Protein AF-A0A938U7L9-F1 (afdb_monomer)

Solvent-accessible surface area (backbone atoms only — not comparable to full-atom values): 47394 Å² total; per-residue (Å²): 104,71,66,59,47,51,60,48,34,69,64,63,63,71,28,58,38,45,21,48,34,42,29,37,45,27,45,22,52,42,65,65,42,44,62,58,65,73,43,92,69,79,81,53,58,83,56,20,64,63,33,43,73,78,43,35,72,60,33,66,59,50,72,72,55,57,68,70,58,55,52,52,51,40,52,52,32,54,50,21,28,50,28,28,36,48,16,39,63,38,39,58,16,25,52,47,32,48,54,43,51,52,53,49,44,44,65,58,25,53,51,80,86,39,66,63,59,59,49,47,57,63,48,33,58,54,50,37,72,43,61,13,43,30,48,31,86,18,51,48,29,54,54,29,55,76,68,74,44,83,64,56,68,39,63,62,52,75,37,52,48,44,54,70,60,41,50,59,42,31,50,49,22,50,46,38,64,73,71,38,39,76,81,68,43,50,51,49,55,65,66,63,60,85,88,90,52,80,61,46,62,56,49,68,78,47,80,61,77,39,69,67,50,20,50,51,52,40,53,50,50,41,49,41,29,54,44,23,54,58,27,50,72,36,83,94,37,26,70,58,16,49,51,47,46,51,53,50,43,59,50,42,40,51,68,69,71,48,54,69,34,53,52,40,44,53,59,34,48,50,47,60,74,48,53,72,67,55,52,46,56,63,63,60,74,76,71,92,74,81,84,88,86,85,86,87,87,88,83,87,87,90,90,85,91,81,86,82,82,83,88,90,88,83,90,82,92,84,87,82,84,89,80,93,71,81,82,78,77,70,84,73,75,82,65,86,63,58,76,58,36,32,57,64,47,61,38,48,34,40,37,43,52,50,70,71,53,48,55,54,41,34,69,52,68,82,56,67,53,30,39,53,24,8,56,62,67,65,36,67,58,70,89,66,63,59,79,39,68,22,33,32,32,50,75,86,45,76,38,76,70,21,31,38,24,48,44,71,53,82,87,46,62,35,65,92,55,48,12,36,35,42,37,35,59,57,94,92,54,91,63,68,52,58,49,32,35,37,52,46,77,73,23,69,47,66,47,41,35,43,54,41,38,52,42,30,45,54,49,70,32,61,54,56,54,40,16,25,24,37,37,27,49,69,87,42,79,71,50,75,24,38,28,38,53,50,94,43,56,73,48,34,33,71,62,70,73,47,58,63,61,42,40,32,38,28,57,67,21,50,63,44,93,90,28,45,53,33,35,43,39,78,75,75,43,59,49,87,75,36,66,41,62,54,40,43,22,51,24,72,69,51,55,76,95,51,25,64,73,40,33,60,61,22,28,43,51,73,57,40,34,36,44,51,29,35,38,33,75,36,33,29,34,52,22,38,36,46,53,18,14,35,31,29,37,39,28,37,65,89,74,49,27,35,38,71,30,75,37,78,43,36,50,33,50,49,101,56,28,34,98,92,41,61,78,53,88,55,60,79,64,40,51,44,19,57,66,45,28,54,31,54,72,34,71,66,42,29,52,54,38,54,49,35,33,53,47,34,54,68,78,30,56,48,57,71,63,54,51,50,53,49,50,42,36,49,55,42,50,52,79,76,41,59,74,68,61,32,55,53,28,51,56,34,42,51,47,41,50,52,38,57,72,46,45,62,61,54,44,48,56,56,62,62,68,98,50,79,79,87,76,77,74,78,68,75,68,59,54,42,82,74,45,80,45,59,39,39,34,39,26,30,56,78,26,62,88,50,60,31,72,76,49,13,44,41,53,43,96,85,60,94,47,55,35,13,14,20,17,30,64,52,97,87,58,31,32,35,40,39,39,37,39,44,78,84,60,80,46,38,38,32,40,41,34,39,33,48,44,93,66,69,46,72,60,29,74,34,45,35,36,29,52,89,86,28,18,30,34,35,35,28,42,27,35,71,88,81,64,52,73,42,48,38,26,27,38,27,85,33,29,45,37,31,44,80,61,94,49,92,52,49,42,39,37,34,42,37,22,34,36,24,26,26,53,86,52,70,30,75,81,59,95,70,90,69,90,74,86,69,80,82,85,76,133

Radius of gyration: 38.29 Å; Cα contacts (8 Å, |Δi|>4): 1493; chains: 1; bounding box: 68×116×85 Å

Nearest PDB structures (foldseek):
  5jd9-assembly1_A  TM=7.696E-01  e=7.205E-14  Bacillus cereus ATCC 10987
  7sfp-assembly1_A  TM=1.553E-01  e=7.555E+00  Streptomyces ossamyceticus

Mean predicted aligned error: 18.75 Å

Sequence (875 aa):
MIASLFAWLERERDPRPIALLRITLFLGVLVHFLPSLLAHDVEYAVTAARARLHNGWLYDHLAQTPRVVVGALAVALVLALVLGVVGFATRAASAVTMALTWVFASWNALPVQTIALLCAWSLLPVLAVLPGASSTWSVEAWLARRQGRRLPPPALVANLSLFLVVWPVFFAGVEKLVAGWLANHEMAMLFRTPPGYILRDVAALLPLRSEWFAAAIGWFTVFVELTAPVLLAFRRTRAVGLALWLALFSGIVALIEVPPLFGAVFVFGVFLCLDADEIDRLLRRRTASSAPSAAPSSTSPSTSSSTPSAAALVVGVLVGVGGGCAPSLAPSPPDPTADWFRRDAALPVEVAVGEQAWETLRHQHHDVAAVATSLCSGEPPADVYDWQHAHARVDGVVHAAAAVRKKGFFGSDDTARPSLKLKWRDAGDVASTTLTLNNAVADPSLLRQCLAALVFERVGVPTPRCGFARVVVDGVDRGVFVHVESLKPPFLLRAWGEDDGALYEGRLADFRDGMDVLFEGKDGADPARDASLAAVTAALTGTDDTLLPALERALDLPGFLRFWAAEVLVAHVDGYANNRNNFALWRSARDGRLRFIPWGLDETFEDRGTLQAPSSPFVSVMARGRLARRLFLHPEGRARFTAALRTALHDAWDEPVLLDAIDDMAAMLAEHHAGDQWRELDRAIARTRAFVEGRRAQLLAELEGDGVVWTEPELPAVCRPQGAVDVAVATRLGTLHADPFVAGRGDSALSSASIGARAGRDREGRFVLEVALDDGNAALRVLRVVAPWDRVRPGAVLPFGGTGDDATALVLDVVATDGATTPRGVLVDGGLVLGTAADPDAVVARVHGTATCVALLGGRCDGDGDATGRRLKGD

Foldseek 3Di:
DVVLLLVVLQPAQDLVLLLLLQLLLLVLCCVQCVVVLVDVDPPLPPLLVQLCVPPVVLQVVLLPDDPVVSNVLSVQLNVLSVCSNQVHLVLVSLVSNLVSLVSSCSPNSPHPPPPSNVLSNVCSVLSNPWQSNACPNHPVVVVCVVVVHHGDTTGSCLSVLLVSQQVVLQVVLVCCVVVVVLVVLVLLVLLPDDDDDDLQVVVVVDPCNDSVNSSVLSVLSSVLSNVLSVLLSDPVRNVVSLVSVLVNCVVCCSHRVNRVSSSRSSNSSSVSSDHPVRVCVVVVPPDPDDDDDDDDDDDDDDDDDDDDDDDDDDDDDDDDDDDDDDDDDDPDDPDPCPVCQDLLAAKEKEKEQDDVRLQVQLPFAADPLLCQQCLQQLHAFDDRKDWGFIWMATNNDTANGKIKIFDDHDVQRGSLQTWMKIWGDDPPDPDIAIKTWGPLPVFLQQCQLQLLQLLLVQLVALAWRWHWHFYHYNNRTNFITIITHDPAQVSVCVNPVDRDFWKWFAALAALEVSRQSRIDTPPPDDSVPQVLSPQLSVLLVDDLVSNPVSLVLSAPLLQVLSVQLSCLLFVQQQDCLARNHQWMWTQGPVRRHIHIYGGPRSRTLDPAHHPVCRPDLCSLQSRQGSSSVSLCVRPVSVVSSLVSNVCSLVRRLDLVVSVVSLVSNLNNSPVGDDDVSNVSNVVSSVSSNVSSVCRSVSNVVQCPDPHDDDPDDHDDDQKAWDFKDKKKKKFFEPCPVPDQLVRIFIDDPPDPWGWGWDWYADPVRWIWIWIWTHRPDQWIKIKIKTAHPVQDDAFGWFADHSDNHHIWIWIWTARPPPRDTQTFWTFHAWTKTFHDDPDPGMTTIMTIGTTMGGVVRVDDPDPPPDPPDDDDDDD

Secondary structure (DSSP, 8-state):
-HHHHHHHHTT---SHHHHHHHHHHHHHHHHHHHHHHH---GGGGTTHHHHHHHHHHHHHHHTTS-HHHHHHHHHHHHHHHHHHHHTSSHHHHHHHHHHHHHHHHHHTT--S--HHHHHHHHHHHHHHH-GGGGSSSSHHHHHHHHTTPPPPPPPTHHHHHHHHHHHHHHHHHHHHHHTTTTTTTHHHHHTTSPP-SHHHHHHTTSSTTSHHHHHHHHHHHHHHHHHHHHHHHSGGGHHHHHHHHHHHHHHHHHHS---HHHHHHHHHHHGGGS-HHHHHHHHTTS------------------------------------------PPPPPP-TTGGGG-SSSEEEEEEE--HHHHHHHHH----HHHHHHHHHHT-PPP---PPEEEEEEETTEEEEEEEEEEE--GGG--SSS-EEEEEE--TT-SSPEEEEEE--TT-TTS-HHHHHHHHHHHHT-----EEEEEEEETTEEEEEEEEEE-SSHHHHHHHHS---EEEEEESS--SSTT-GGGEEETTS--GGG-HHHHHHHHHHHS-HHHHHHHHHHHB-HHHHHHHHHHHHHTT-TTSHHHHS-SEEEEEETTT--EEEEE--TTS-SS----SS-TT---TTT---SHHHHHHHHSHHHHHHHHHHHHHHHHHT--HHHHHHHHHHHHHHHHTT--HHHHHHHHHHHHHHHHHHHHHHHHHHHHHSSS-----PPPPPPSEEEEEEEEEEEEEETT-TTS-HHHH-EEE-TT--SEEEEEEEE-TTS-EEEEEEEE-SSSEEEEEEEEE-GGG--TT-EEEB-SSTTSBEEEEEEEETTT--EEEEEEEEEEEEEEPP-SSTTEEEEEEEEEEEEEGGGT--SS--------PPP--

Structure (mmCIF, N/CA/C/O backbone):
data_AF-A0A938U7L9-F1
#
_entry.id   AF-A0A938U7L9-F1
#
loop_
_atom_site.group_PDB
_atom_site.id
_atom_site.type_symbol
_atom_site.label_atom_id
_atom_site.label_alt_id
_atom_site.label_comp_id
_atom_site.label_asym_id
_atom_site.label_entity_id
_atom_site.label_seq_id
_atom_site.pdbx_PDB_ins_code
_atom_site.Cartn_x
_atom_site.Cartn_y
_atom_site.Cartn_z
_atom_site.occupancy
_atom_site.B_iso_or_equiv
_atom_site.auth_seq_id
_atom_site.auth_comp_id
_atom_site.auth_asym_id
_atom_site.auth_atom_id
_atom_site.pdbx_PDB_model_num
ATOM 1 N N . MET A 1 1 ? 3.728 -13.124 -25.313 1.00 41.00 1 MET A N 1
ATOM 2 C CA . MET A 1 1 ? 3.671 -14.593 -25.502 1.00 41.00 1 MET A CA 1
ATOM 3 C C . MET A 1 1 ? 4.361 -15.331 -24.363 1.00 41.00 1 MET A C 1
ATOM 5 O O . MET A 1 1 ? 3.648 -15.919 -23.572 1.00 41.00 1 MET A O 1
ATOM 9 N N . ILE A 1 2 ? 5.690 -15.249 -24.210 1.00 37.81 2 ILE A N 1
ATOM 10 C CA . ILE A 1 2 ? 6.414 -15.895 -23.095 1.00 37.81 2 ILE A CA 1
ATOM 11 C C . ILE A 1 2 ? 5.953 -15.351 -21.726 1.00 37.81 2 ILE A C 1
ATOM 13 O O . ILE A 1 2 ? 5.635 -16.136 -20.848 1.00 37.81 2 ILE A O 1
ATOM 17 N N . ALA A 1 3 ? 5.779 -14.034 -21.563 1.00 38.41 3 ALA A N 1
ATOM 18 C CA . ALA A 1 3 ? 5.237 -13.449 -20.325 1.00 38.41 3 ALA A CA 1
ATOM 19 C C . ALA A 1 3 ? 3.772 -13.847 -20.038 1.00 38.41 3 ALA A C 1
ATOM 21 O O . ALA A 1 3 ? 3.414 -14.119 -18.904 1.00 38.41 3 ALA A O 1
ATOM 22 N N . SER A 1 4 ? 2.928 -13.947 -21.070 1.00 41.97 4 SER A N 1
ATOM 23 C CA . SER A 1 4 ? 1.530 -14.405 -20.959 1.00 41.97 4 SER A CA 1
ATOM 24 C C . SER A 1 4 ? 1.440 -15.898 -20.630 1.00 41.97 4 SER A C 1
ATOM 26 O O . SER A 1 4 ? 0.524 -16.325 -19.931 1.00 41.97 4 SER A O 1
ATOM 28 N N . LEU A 1 5 ? 2.410 -16.670 -21.131 1.00 43.53 5 LEU A N 1
ATOM 29 C CA . LEU A 1 5 ? 2.640 -18.054 -20.760 1.00 43.53 5 LEU A CA 1
ATOM 30 C C . LEU A 1 5 ? 3.017 -18.100 -19.278 1.00 43.53 5 LEU A C 1
ATOM 32 O O . LEU A 1 5 ? 2.258 -18.699 -18.536 1.00 43.53 5 LEU A O 1
ATOM 36 N N . PHE A 1 6 ? 4.062 -17.388 -18.827 1.00 44.72 6 PHE A N 1
ATOM 37 C CA . PHE A 1 6 ? 4.496 -17.302 -17.417 1.00 44.72 6 PHE A CA 1
ATOM 38 C C . PHE A 1 6 ? 3.396 -16.822 -16.451 1.00 44.72 6 PHE A C 1
ATOM 40 O O . PHE A 1 6 ? 3.171 -17.453 -15.425 1.00 44.72 6 PHE A O 1
ATOM 47 N N . ALA A 1 7 ? 2.619 -15.803 -16.813 1.00 45.56 7 ALA A N 1
ATOM 48 C CA . ALA A 1 7 ? 1.480 -15.342 -16.019 1.00 45.56 7 ALA A CA 1
ATOM 49 C C . ALA A 1 7 ? 0.335 -16.373 -15.967 1.00 45.56 7 ALA A C 1
ATOM 51 O O . ALA A 1 7 ? -0.457 -16.393 -15.030 1.00 45.56 7 ALA A O 1
ATOM 52 N N . TRP A 1 8 ? 0.182 -17.230 -16.982 1.00 49.66 8 TRP A N 1
ATOM 53 C CA . TRP A 1 8 ? -0.692 -18.410 -16.903 1.00 49.66 8 TRP A CA 1
ATOM 54 C C . TRP A 1 8 ? -0.034 -19.532 -16.078 1.00 49.66 8 TRP A C 1
ATOM 56 O O . TRP A 1 8 ? -0.729 -20.189 -15.305 1.00 49.66 8 TRP A O 1
ATOM 66 N N . LEU A 1 9 ? 1.299 -19.675 -16.154 1.00 49.44 9 LEU A N 1
ATOM 67 C CA . LEU A 1 9 ? 2.081 -20.661 -15.407 1.00 49.44 9 LEU A CA 1
ATOM 68 C C . LEU A 1 9 ? 1.939 -20.500 -13.878 1.00 49.44 9 LEU A C 1
ATOM 70 O O . LEU A 1 9 ? 2.008 -21.483 -13.140 1.00 49.44 9 LEU A O 1
ATOM 74 N N . GLU A 1 10 ? 1.720 -19.267 -13.425 1.00 48.59 10 GLU A N 1
ATOM 75 C CA . GLU A 1 10 ? 1.548 -18.875 -12.021 1.00 48.59 10 GLU A CA 1
ATOM 76 C C . GLU A 1 10 ? 0.106 -18.989 -11.501 1.00 48.59 10 GLU A C 1
ATOM 78 O O . GLU A 1 10 ? -0.112 -19.050 -10.289 1.00 48.59 10 GLU A O 1
ATOM 83 N N . ARG A 1 11 ? -0.889 -19.037 -12.400 1.00 51.41 11 ARG A N 1
ATOM 84 C CA . ARG A 1 11 ? -2.318 -19.018 -12.041 1.00 51.41 11 ARG A CA 1
ATOM 85 C C . ARG A 1 11 ? -2.928 -20.405 -11.822 1.00 51.41 11 ARG A C 1
ATOM 87 O O . ARG A 1 11 ? -3.924 -20.507 -11.109 1.00 51.41 11 ARG A O 1
ATOM 94 N N . GLU A 1 12 ? -2.347 -21.464 -12.386 1.00 54.22 12 GLU A N 1
ATOM 95 C CA . GLU A 1 12 ? -2.895 -22.823 -12.280 1.00 54.22 12 GLU A CA 1
ATOM 96 C C . GLU A 1 12 ? -2.552 -23.466 -10.923 1.00 54.22 12 GLU A C 1
ATOM 98 O O . GLU A 1 12 ? -1.413 -23.863 -10.671 1.00 54.22 12 GLU A O 1
ATOM 103 N N . ARG A 1 13 ? -3.544 -23.553 -10.025 1.00 58.66 13 ARG A N 1
ATOM 104 C CA . ARG A 1 13 ? -3.400 -24.134 -8.675 1.00 58.66 13 ARG A CA 1
ATOM 105 C C . ARG A 1 13 ? -3.963 -25.556 -8.552 1.00 58.66 13 ARG A C 1
ATOM 107 O O . ARG A 1 13 ? -3.869 -26.128 -7.464 1.00 58.66 13 ARG A O 1
ATOM 114 N N . ASP A 1 14 ? -4.534 -26.135 -9.616 1.00 65.38 14 ASP A N 1
ATOM 115 C CA . ASP A 1 14 ? -5.053 -27.509 -9.582 1.00 65.38 14 ASP A CA 1
ATOM 116 C C . ASP A 1 14 ? -3.896 -28.534 -9.561 1.00 65.38 14 ASP A C 1
ATOM 118 O O . ASP A 1 14 ? -3.066 -28.574 -10.471 1.00 65.38 14 ASP A O 1
ATOM 122 N N . PRO A 1 15 ? -3.799 -29.394 -8.533 1.00 69.00 15 PRO A N 1
ATOM 123 C CA . PRO A 1 15 ? -2.775 -30.436 -8.463 1.00 69.00 15 PRO A CA 1
ATOM 124 C C . PRO A 1 15 ? -3.027 -31.674 -9.341 1.00 69.00 15 PRO A C 1
ATOM 126 O O . PRO A 1 15 ? -2.122 -32.498 -9.506 1.00 69.00 15 PRO A O 1
ATOM 129 N N . ARG A 1 16 ? -4.236 -31.866 -9.881 1.00 71.50 16 ARG A N 1
ATOM 130 C CA . ARG A 1 16 ? -4.621 -33.079 -10.630 1.00 71.50 16 ARG A CA 1
ATOM 131 C C . ARG A 1 16 ? -3.827 -33.299 -11.926 1.00 71.50 16 ARG A C 1
ATOM 133 O O . ARG A 1 16 ? -3.384 -34.432 -12.134 1.00 71.50 16 ARG A O 1
ATOM 140 N N . PRO A 1 17 ? -3.571 -32.281 -12.770 1.00 67.25 17 PRO A N 1
ATOM 141 C CA . PRO A 1 17 ? -2.745 -32.446 -13.969 1.00 67.25 17 PRO A CA 1
ATOM 142 C C . PRO A 1 17 ? -1.331 -32.949 -13.662 1.00 67.25 17 PRO A C 1
ATOM 144 O O . PRO A 1 17 ? -0.800 -33.823 -14.343 1.00 67.25 17 PRO A O 1
ATOM 147 N N . ILE A 1 18 ? -0.729 -32.436 -12.587 1.00 70.06 18 ILE A N 1
ATOM 148 C CA . ILE A 1 18 ? 0.633 -32.784 -12.164 1.00 70.06 18 ILE A CA 1
ATOM 149 C C . ILE A 1 18 ? 0.664 -34.215 -11.622 1.00 70.06 18 ILE A C 1
ATOM 151 O O . ILE A 1 18 ? 1.594 -34.971 -11.906 1.00 70.06 18 ILE A O 1
ATOM 155 N N . ALA A 1 19 ? -0.373 -34.616 -10.883 1.00 73.69 19 ALA A N 1
ATOM 156 C CA . ALA A 1 19 ? -0.533 -35.992 -10.431 1.00 73.69 19 ALA A CA 1
ATOM 157 C C . ALA A 1 19 ? -0.697 -36.971 -11.611 1.00 73.69 19 ALA A C 1
ATOM 159 O O . ALA A 1 19 ? -0.097 -38.045 -11.592 1.00 73.69 19 ALA A O 1
ATOM 160 N N . LEU A 1 20 ? -1.440 -36.594 -12.660 1.00 71.56 20 LEU A N 1
ATOM 161 C CA . LEU A 1 20 ? -1.553 -37.384 -13.894 1.00 71.56 20 LEU A CA 1
ATOM 162 C C . LEU A 1 20 ? -0.224 -37.486 -14.633 1.00 71.56 20 LEU A C 1
ATOM 164 O O . LEU A 1 20 ? 0.155 -38.591 -15.017 1.00 71.56 20 LEU A O 1
ATOM 168 N N . LEU A 1 21 ? 0.504 -36.378 -14.790 1.00 72.50 21 LEU A N 1
ATOM 169 C CA . LEU A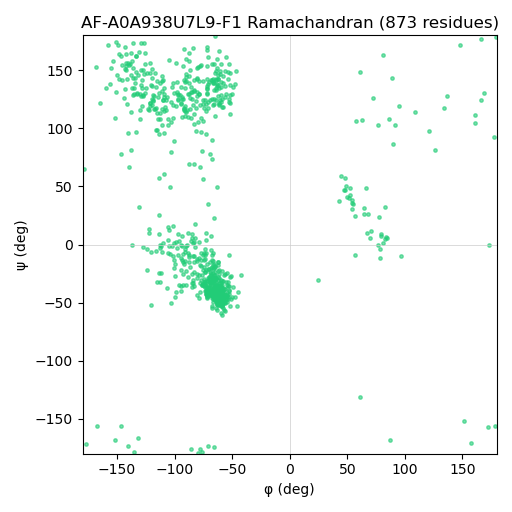 1 21 ? 1.828 -36.386 -15.412 1.00 72.50 21 LEU A CA 1
ATOM 170 C C . LEU A 1 21 ? 2.785 -37.317 -14.653 1.00 72.50 21 LEU A C 1
ATOM 172 O O . LEU A 1 21 ? 3.455 -38.138 -15.276 1.00 72.50 21 LEU A O 1
ATOM 176 N N . ARG A 1 22 ? 2.801 -37.250 -13.314 1.00 80.81 22 ARG A N 1
ATOM 177 C CA . ARG A 1 22 ? 3.584 -38.151 -12.453 1.00 80.81 22 ARG A CA 1
ATOM 178 C C . ARG A 1 22 ? 3.231 -39.617 -12.714 1.00 80.81 22 ARG A C 1
ATOM 180 O O . ARG A 1 22 ? 4.116 -40.398 -13.055 1.00 80.81 22 ARG A O 1
ATOM 187 N N . ILE A 1 23 ? 1.954 -39.986 -12.562 1.00 77.44 23 ILE A N 1
ATOM 188 C CA . ILE A 1 23 ? 1.467 -41.366 -12.754 1.00 77.44 23 ILE A CA 1
ATOM 189 C C . ILE A 1 23 ? 1.884 -41.882 -14.128 1.00 77.44 23 ILE A C 1
ATOM 191 O O . ILE A 1 23 ? 2.426 -42.976 -14.246 1.00 77.44 23 ILE A O 1
ATOM 195 N N . THR A 1 24 ? 1.678 -41.060 -15.149 1.00 72.75 24 THR A N 1
ATOM 196 C CA . THR A 1 24 ? 1.957 -41.388 -16.541 1.00 72.75 24 THR A CA 1
ATOM 197 C C . THR A 1 24 ? 3.446 -41.582 -16.806 1.00 72.75 24 THR A C 1
ATOM 199 O O . THR A 1 24 ? 3.821 -42.547 -17.466 1.00 72.75 24 THR A O 1
ATOM 202 N N . LEU A 1 25 ? 4.301 -40.696 -16.287 1.00 75.06 25 LEU A N 1
ATOM 203 C CA . LEU A 1 25 ? 5.749 -40.780 -16.470 1.00 75.06 25 LEU A CA 1
ATOM 204 C C . LEU A 1 25 ? 6.293 -42.073 -15.851 1.00 75.06 25 LEU A C 1
ATOM 206 O O . LEU A 1 25 ? 6.949 -42.855 -16.534 1.00 75.06 25 LEU A O 1
ATOM 210 N N . PHE A 1 26 ? 5.973 -42.339 -14.582 1.00 79.38 26 PHE A N 1
ATOM 211 C CA . PHE A 1 26 ? 6.441 -43.547 -13.900 1.00 79.38 26 PHE A CA 1
ATOM 212 C C . PHE A 1 26 ? 5.851 -44.828 -14.505 1.00 79.38 26 PHE A C 1
ATOM 214 O O . PHE A 1 26 ? 6.577 -45.805 -14.682 1.00 79.38 26 PHE A O 1
ATOM 221 N N . LEU A 1 27 ? 4.566 -44.825 -14.879 1.00 78.38 27 LEU A N 1
ATOM 222 C CA . LEU A 1 27 ? 3.920 -45.973 -15.518 1.00 78.38 27 LEU A CA 1
ATOM 223 C C . LEU A 1 27 ? 4.471 -46.227 -16.922 1.00 78.38 27 LEU A C 1
ATOM 225 O O . LEU A 1 27 ? 4.657 -47.377 -17.298 1.00 78.38 27 LEU A O 1
ATOM 229 N N . GLY A 1 28 ? 4.757 -45.181 -17.694 1.00 73.25 28 GLY A N 1
ATOM 230 C CA . GLY A 1 28 ? 5.332 -45.318 -19.025 1.00 73.25 28 GLY A CA 1
ATOM 231 C C . GLY A 1 28 ? 6.767 -45.843 -18.980 1.00 73.25 28 GLY A C 1
ATOM 232 O O . GLY A 1 28 ? 7.104 -46.709 -19.783 1.00 73.25 28 GLY A O 1
ATOM 233 N N . VAL A 1 29 ? 7.592 -45.384 -18.024 1.00 73.12 29 VAL A N 1
ATOM 234 C CA . VAL A 1 29 ? 8.947 -45.925 -17.808 1.00 73.12 29 VAL A CA 1
ATOM 235 C C . VAL A 1 29 ? 8.840 -47.387 -17.385 1.00 73.12 29 VAL A C 1
ATOM 237 O O . VAL A 1 29 ? 9.535 -48.232 -17.939 1.00 73.12 29 VAL A O 1
ATOM 240 N N . LEU A 1 30 ? 7.914 -47.706 -16.477 1.00 75.44 30 LEU A N 1
ATOM 241 C CA . LEU A 1 30 ? 7.653 -49.081 -16.078 1.00 75.44 30 LEU A CA 1
ATOM 242 C C . LEU A 1 30 ? 7.246 -49.936 -17.279 1.00 75.44 30 LEU A C 1
ATOM 244 O O . LEU A 1 30 ? 7.971 -50.850 -17.617 1.00 75.44 30 LEU A O 1
ATOM 248 N N . VAL A 1 31 ? 6.156 -49.633 -17.980 1.00 70.44 31 VAL A N 1
ATOM 249 C CA . VAL A 1 31 ? 5.647 -50.471 -19.081 1.00 70.44 31 VAL A CA 1
ATOM 250 C C . VAL A 1 31 ? 6.646 -50.599 -20.231 1.00 70.44 31 VAL A C 1
ATOM 252 O O . VAL A 1 31 ? 6.793 -51.687 -20.781 1.00 70.44 31 VAL A O 1
ATOM 255 N N . HIS A 1 32 ? 7.331 -49.514 -20.601 1.00 69.00 32 HIS A N 1
ATOM 256 C CA . HIS A 1 32 ? 8.246 -49.532 -21.739 1.00 69.00 32 HIS A CA 1
ATOM 257 C C . HIS A 1 32 ? 9.531 -50.305 -21.442 1.00 69.00 32 HIS A C 1
ATOM 259 O O . HIS A 1 32 ? 9.976 -51.081 -22.282 1.00 69.00 32 HIS A O 1
ATOM 265 N N . PHE A 1 33 ? 10.110 -50.125 -20.251 1.00 66.56 33 PHE A N 1
ATOM 266 C CA . PHE A 1 33 ? 11.368 -50.777 -19.900 1.00 66.56 33 PHE A CA 1
ATOM 267 C C . PHE A 1 33 ? 11.178 -52.103 -19.167 1.00 66.56 33 PHE A C 1
ATOM 269 O O . PHE A 1 33 ? 12.136 -52.856 -19.088 1.00 66.56 33 PHE A O 1
ATOM 276 N N . LEU A 1 34 ? 9.983 -52.444 -18.668 1.00 67.31 34 LEU A N 1
ATOM 277 C CA . LEU A 1 34 ? 9.729 -53.702 -17.953 1.00 67.31 34 LEU A CA 1
ATOM 278 C C . LEU A 1 34 ? 10.149 -54.945 -18.755 1.00 67.31 34 LEU A C 1
ATOM 280 O O . LEU A 1 34 ? 10.818 -55.789 -18.164 1.00 67.31 34 LEU A O 1
ATOM 284 N N . PRO A 1 35 ? 9.862 -55.072 -20.067 1.00 64.62 35 PRO A N 1
ATOM 285 C CA . PRO A 1 35 ? 10.363 -56.197 -20.852 1.00 64.62 35 PRO A CA 1
ATOM 286 C C . PRO A 1 35 ? 11.894 -56.279 -20.845 1.00 64.62 35 PRO A C 1
ATOM 288 O O . PRO A 1 35 ? 12.433 -57.346 -20.582 1.00 64.62 35 PRO A O 1
ATOM 291 N N . SER A 1 36 ? 12.598 -55.156 -21.031 1.00 62.25 36 SER A N 1
ATOM 292 C CA . SER A 1 36 ? 14.068 -55.098 -20.982 1.00 62.25 36 SER A CA 1
ATOM 293 C C . SER A 1 36 ? 14.625 -55.318 -19.570 1.00 62.25 36 SER A C 1
ATOM 295 O O . SER A 1 36 ? 15.662 -55.945 -19.407 1.00 62.25 36 SER A O 1
ATOM 297 N N . LEU A 1 37 ? 13.935 -54.844 -18.528 1.00 61.34 37 LEU A N 1
ATOM 298 C CA . LEU A 1 37 ? 14.291 -55.067 -17.121 1.00 61.34 37 LEU A CA 1
ATOM 299 C C . LEU A 1 37 ? 14.185 -56.546 -16.735 1.00 61.34 37 LEU A C 1
ATOM 301 O O . LEU A 1 37 ? 14.922 -57.001 -15.863 1.00 61.34 37 LEU A O 1
ATOM 305 N N . LEU A 1 38 ? 13.271 -57.281 -17.375 1.00 63.81 38 LEU A N 1
ATOM 306 C CA . LEU A 1 38 ? 13.034 -58.705 -17.143 1.00 63.81 38 LEU A CA 1
ATOM 307 C C . LEU A 1 38 ? 13.832 -59.615 -18.093 1.00 63.81 38 LEU A C 1
ATOM 309 O O . LEU A 1 38 ? 14.118 -60.754 -17.726 1.00 63.81 38 LEU A O 1
ATOM 313 N N . ALA A 1 39 ? 14.215 -59.131 -19.279 1.00 57.47 39 ALA A N 1
ATOM 314 C CA . ALA A 1 39 ? 14.982 -59.865 -20.281 1.00 57.47 39 ALA A CA 1
ATOM 315 C C . ALA A 1 39 ? 16.389 -59.262 -20.456 1.00 57.47 39 ALA A C 1
ATOM 317 O O . ALA A 1 39 ? 16.561 -58.194 -21.037 1.00 57.47 39 ALA A O 1
ATOM 318 N N . HIS A 1 40 ? 17.421 -59.960 -19.972 1.00 54.56 40 HIS A N 1
ATOM 319 C CA . HIS A 1 40 ? 18.820 -59.642 -20.287 1.00 54.56 40 HIS A CA 1
ATOM 320 C C . HIS A 1 40 ? 19.160 -60.115 -21.699 1.00 54.56 40 HIS A C 1
ATOM 322 O O . HIS A 1 40 ? 19.733 -61.194 -21.860 1.00 54.56 40 HIS A O 1
ATOM 328 N N . ASP A 1 41 ? 18.783 -59.341 -22.714 1.00 48.44 41 ASP A N 1
ATOM 329 C CA . ASP A 1 41 ? 19.039 -59.737 -24.096 1.00 48.44 41 ASP A CA 1
ATOM 330 C C . ASP A 1 41 ? 20.412 -59.276 -24.600 1.00 48.44 41 ASP A C 1
ATOM 332 O O . ASP A 1 41 ? 20.797 -58.113 -24.480 1.00 48.44 41 ASP A O 1
ATOM 336 N N . VAL A 1 42 ? 21.162 -60.219 -25.174 1.00 46.75 42 VAL A N 1
ATOM 337 C CA . VAL A 1 42 ? 22.539 -60.029 -25.673 1.00 46.75 42 VAL A CA 1
ATOM 338 C C . VAL A 1 42 ? 22.542 -59.436 -27.097 1.00 46.75 42 VAL A C 1
ATOM 340 O O . VAL A 1 42 ? 23.580 -58.996 -27.591 1.00 46.75 42 VAL A O 1
ATOM 343 N N . GLU A 1 43 ? 21.384 -59.361 -27.762 1.00 44.44 43 GLU A N 1
ATOM 344 C CA . GLU A 1 43 ? 21.263 -58.977 -29.178 1.00 44.44 43 GLU A CA 1
ATOM 345 C C . GLU A 1 43 ? 21.400 -57.469 -29.479 1.00 44.44 43 GLU A C 1
ATOM 347 O O . GLU A 1 43 ? 21.554 -57.089 -30.639 1.00 44.44 43 GLU A O 1
ATOM 352 N N . TYR A 1 44 ? 21.474 -56.589 -28.474 1.00 46.56 44 TYR A N 1
ATOM 353 C CA . TYR A 1 44 ? 21.655 -55.131 -28.662 1.00 46.56 44 TYR A CA 1
ATOM 354 C C . TYR A 1 44 ? 23.076 -54.696 -29.108 1.00 46.56 44 TYR A C 1
ATOM 356 O O . TYR A 1 44 ? 23.416 -53.510 -29.126 1.00 46.56 44 TYR A O 1
ATOM 364 N N . ALA A 1 45 ? 23.945 -55.641 -29.475 1.00 42.47 45 ALA A N 1
ATOM 365 C CA . ALA A 1 45 ? 25.394 -55.441 -29.546 1.00 42.47 45 ALA A CA 1
ATOM 366 C C . ALA A 1 45 ? 25.909 -54.586 -30.726 1.00 42.47 45 ALA A C 1
ATOM 368 O O . ALA A 1 45 ? 26.997 -54.017 -30.631 1.00 42.47 45 ALA A O 1
ATOM 369 N N . VAL A 1 46 ? 25.177 -54.463 -31.840 1.00 40.91 46 VAL A N 1
ATOM 370 C CA . VAL A 1 46 ? 25.726 -53.823 -33.059 1.00 40.91 46 VAL A CA 1
ATOM 371 C C . VAL A 1 46 ? 25.737 -52.287 -32.965 1.00 40.91 46 VAL A C 1
ATOM 373 O O . VAL A 1 46 ? 26.669 -51.642 -33.442 1.00 40.91 46 VAL A O 1
ATOM 376 N N . THR A 1 47 ? 24.761 -51.677 -32.287 1.00 44.62 47 THR A N 1
ATOM 377 C CA . THR A 1 47 ? 24.689 -50.219 -32.041 1.00 44.62 47 THR A CA 1
ATOM 378 C C . THR A 1 47 ? 25.359 -49.783 -30.730 1.00 44.62 47 THR A C 1
ATOM 380 O O . THR A 1 47 ? 25.696 -48.603 -30.576 1.00 44.62 47 THR A O 1
ATOM 383 N N . ALA A 1 48 ? 25.658 -50.732 -29.835 1.00 43.88 48 ALA A N 1
ATOM 384 C CA . ALA A 1 48 ? 26.365 -50.534 -28.566 1.00 43.88 48 ALA A CA 1
ATOM 385 C C . ALA A 1 48 ? 27.747 -49.864 -28.707 1.00 43.88 48 ALA A C 1
ATOM 387 O O . ALA A 1 48 ? 28.215 -49.183 -27.789 1.00 43.88 48 ALA A O 1
ATOM 388 N N . ALA A 1 49 ? 28.394 -49.996 -29.872 1.00 42.56 49 ALA A N 1
ATOM 389 C CA . ALA A 1 49 ? 29.694 -49.387 -30.158 1.00 42.56 49 ALA A CA 1
ATOM 390 C C . ALA A 1 49 ? 29.707 -47.856 -29.951 1.00 42.56 49 ALA A C 1
ATOM 392 O O . ALA A 1 49 ? 30.714 -47.300 -29.515 1.00 42.56 49 ALA A O 1
ATOM 393 N N . ARG A 1 50 ? 28.580 -47.167 -30.195 1.00 41.59 50 ARG A N 1
ATOM 394 C CA . ARG A 1 50 ? 28.468 -45.707 -30.017 1.00 41.59 50 ARG A CA 1
ATOM 395 C C . ARG A 1 50 ? 28.235 -45.299 -28.551 1.00 41.59 50 ARG A C 1
ATOM 397 O O . ARG A 1 50 ? 28.692 -44.232 -28.145 1.00 41.59 50 ARG A O 1
ATOM 404 N N . ALA A 1 51 ? 27.592 -46.155 -27.749 1.00 46.88 51 ALA A N 1
ATOM 405 C CA . ALA A 1 51 ? 27.398 -45.955 -26.307 1.00 46.88 51 ALA A CA 1
ATOM 406 C C . ALA A 1 51 ? 28.705 -46.169 -25.517 1.00 46.88 51 ALA A C 1
ATOM 408 O O . ALA A 1 51 ? 29.039 -45.368 -24.640 1.00 46.88 51 ALA A O 1
ATOM 409 N N . ARG A 1 52 ? 29.504 -47.175 -25.906 1.00 49.28 52 ARG A N 1
ATOM 410 C CA . ARG A 1 52 ? 30.865 -47.399 -25.381 1.00 49.28 52 ARG A CA 1
ATOM 411 C C . ARG A 1 52 ? 31.801 -46.202 -25.587 1.00 49.28 52 ARG A C 1
ATOM 413 O O . ARG A 1 52 ? 32.663 -45.970 -24.753 1.00 49.28 52 ARG A O 1
ATOM 420 N N . LEU A 1 53 ? 31.627 -45.413 -26.651 1.00 51.09 53 LEU A N 1
ATOM 421 C CA . LEU A 1 53 ? 32.446 -44.215 -26.898 1.00 51.09 53 LEU A CA 1
ATOM 422 C C . LEU A 1 53 ? 32.184 -43.074 -25.898 1.00 51.09 53 LEU A C 1
ATOM 424 O O . LEU A 1 53 ? 33.108 -42.330 -25.594 1.00 51.09 53 LEU A O 1
ATOM 428 N N . HIS A 1 54 ? 30.954 -42.930 -25.388 1.00 50.16 54 HIS A N 1
ATOM 429 C CA . HIS A 1 54 ? 30.594 -41.833 -24.474 1.00 50.16 54 HIS A CA 1
ATOM 430 C C . HIS A 1 54 ? 30.742 -42.203 -22.993 1.00 50.16 54 HIS A C 1
ATOM 432 O O . HIS A 1 54 ? 31.135 -41.358 -22.199 1.00 50.16 54 HIS A O 1
ATOM 438 N N . ASN A 1 55 ? 30.459 -43.458 -22.621 1.00 59.22 55 ASN A N 1
ATOM 439 C CA . ASN A 1 55 ? 30.483 -43.929 -21.228 1.00 59.22 55 ASN A CA 1
ATOM 440 C C . ASN A 1 55 ? 31.286 -45.231 -21.061 1.00 59.22 55 ASN A C 1
ATOM 442 O O . ASN A 1 55 ? 30.953 -46.066 -20.220 1.00 59.22 55 ASN A O 1
ATOM 446 N N . GLY A 1 56 ? 32.339 -45.423 -21.863 1.00 59.03 56 GLY A N 1
ATOM 447 C CA . GLY A 1 56 ? 33.118 -46.668 -21.919 1.00 59.03 56 GLY A CA 1
ATOM 448 C C . GLY A 1 56 ? 33.613 -47.145 -20.560 1.00 59.03 56 GLY A C 1
ATOM 449 O O . GLY A 1 56 ? 33.419 -48.305 -20.220 1.00 59.03 56 GLY A O 1
ATOM 450 N N . TRP A 1 57 ? 34.114 -46.228 -19.724 1.00 69.25 57 TRP A N 1
ATOM 451 C CA . TRP A 1 57 ? 34.531 -46.550 -18.356 1.00 69.25 57 TRP A CA 1
ATOM 452 C C . TRP A 1 57 ? 33.409 -47.201 -17.537 1.00 69.25 57 TRP A C 1
ATOM 454 O O . TRP A 1 57 ? 33.628 -48.234 -16.907 1.00 69.25 57 TRP A O 1
ATOM 464 N N . LEU A 1 58 ? 32.200 -46.633 -17.572 1.00 63.38 58 LEU A N 1
ATOM 465 C CA . LEU A 1 58 ? 31.065 -47.126 -16.799 1.00 63.38 58 LEU A CA 1
ATOM 466 C C . LEU A 1 58 ? 30.545 -48.452 -17.367 1.00 63.38 58 LEU A C 1
ATOM 468 O O . LEU A 1 58 ? 30.298 -49.379 -16.605 1.00 63.38 58 LEU A O 1
ATOM 472 N N . TYR A 1 59 ? 30.436 -48.566 -18.695 1.00 65.75 59 TYR A N 1
ATOM 473 C CA . TYR A 1 59 ? 30.050 -49.813 -19.359 1.00 65.75 59 TYR A CA 1
ATOM 474 C C . TYR A 1 59 ? 31.022 -50.950 -19.021 1.00 65.75 59 TYR A C 1
ATOM 476 O O . TYR A 1 59 ? 30.589 -52.029 -18.630 1.00 65.75 59 TYR A O 1
ATOM 484 N N . ASP A 1 60 ? 32.330 -50.709 -19.119 1.00 68.94 60 ASP A N 1
ATOM 485 C CA . ASP A 1 60 ? 33.353 -51.741 -18.925 1.00 68.94 60 ASP A CA 1
ATOM 486 C C . ASP A 1 60 ? 33.456 -52.205 -17.459 1.00 68.94 60 ASP A C 1
ATOM 488 O O . ASP A 1 60 ? 33.754 -53.377 -17.212 1.00 68.94 60 ASP A O 1
ATOM 492 N N . HIS A 1 61 ? 33.147 -51.330 -16.490 1.00 70.62 61 HIS A N 1
ATOM 493 C CA . HIS A 1 61 ? 33.033 -51.697 -15.071 1.00 70.62 61 HIS A CA 1
ATOM 494 C C . HIS A 1 61 ? 31.704 -52.400 -14.756 1.00 70.62 61 HIS A C 1
ATOM 496 O O . HIS A 1 61 ? 31.677 -53.382 -14.016 1.00 70.62 61 HIS A O 1
ATOM 502 N N . LEU A 1 62 ? 30.591 -51.935 -15.330 1.00 67.75 62 LEU A N 1
ATOM 503 C CA . LEU A 1 62 ? 29.269 -52.505 -15.077 1.00 67.75 62 LEU A CA 1
ATOM 504 C C . LEU A 1 62 ? 29.080 -53.860 -15.773 1.00 67.75 62 LEU A C 1
ATOM 506 O O . LEU A 1 62 ? 28.477 -54.755 -15.182 1.00 67.75 62 LEU A O 1
ATOM 510 N N . ALA A 1 63 ? 29.642 -54.075 -16.964 1.00 66.75 63 ALA A N 1
ATOM 511 C CA . ALA A 1 63 ? 29.555 -55.339 -17.705 1.00 66.75 63 ALA A CA 1
ATOM 512 C C . ALA A 1 63 ? 30.124 -56.548 -16.934 1.00 66.75 63 ALA A C 1
ATOM 514 O O . ALA A 1 63 ? 29.738 -57.684 -17.199 1.00 66.75 63 ALA A O 1
ATOM 515 N N . GLN A 1 64 ? 31.008 -56.313 -15.959 1.00 72.75 64 GLN A N 1
ATOM 516 C CA . GLN A 1 64 ? 31.595 -57.345 -15.095 1.00 72.75 64 GLN A CA 1
ATOM 517 C C . GLN A 1 64 ? 30.767 -57.613 -13.822 1.00 72.75 64 GLN A C 1
ATOM 519 O O . GLN A 1 64 ? 31.133 -58.455 -13.001 1.00 72.75 64 GLN A O 1
ATOM 524 N N . THR A 1 65 ? 29.646 -56.910 -13.635 1.00 74.69 65 THR A N 1
ATOM 525 C CA . THR A 1 65 ? 28.815 -57.011 -12.429 1.00 74.69 65 THR A CA 1
ATOM 526 C C . THR A 1 65 ? 28.063 -58.351 -12.384 1.00 74.69 65 THR A C 1
ATOM 528 O O . THR A 1 65 ? 27.438 -58.736 -13.376 1.00 74.69 65 THR A O 1
ATOM 531 N N . PRO A 1 66 ? 28.050 -59.072 -11.243 1.00 81.69 66 PRO A N 1
ATOM 532 C CA . PRO A 1 66 ? 27.330 -60.340 -11.124 1.00 81.69 66 PRO A CA 1
ATOM 533 C C . PRO A 1 66 ? 25.832 -60.206 -11.429 1.00 81.69 66 PRO A C 1
ATOM 535 O O . PRO A 1 66 ? 25.173 -59.293 -10.933 1.00 81.69 66 PRO A O 1
ATOM 538 N N . ARG A 1 67 ? 25.253 -61.176 -12.153 1.00 75.12 67 ARG A N 1
ATOM 539 C CA . ARG A 1 67 ? 23.824 -61.177 -12.548 1.00 75.12 67 ARG A CA 1
ATOM 540 C C . ARG A 1 67 ? 22.850 -61.009 -11.377 1.00 75.12 67 ARG A C 1
ATOM 542 O O . ARG A 1 67 ? 21.802 -60.397 -11.536 1.00 75.12 67 ARG A O 1
ATOM 549 N N . VAL A 1 68 ? 23.204 -61.514 -10.193 1.00 78.56 68 VAL A N 1
ATOM 550 C CA . VAL A 1 68 ? 22.398 -61.358 -8.968 1.00 78.56 68 VAL A CA 1
ATOM 551 C C . VAL A 1 68 ? 22.285 -59.886 -8.554 1.00 78.56 68 VAL A C 1
ATOM 553 O O . VAL A 1 68 ? 21.211 -59.439 -8.161 1.00 78.56 68 VAL A O 1
ATOM 556 N N . VAL A 1 69 ? 23.369 -59.117 -8.687 1.00 79.56 69 VAL A N 1
ATOM 557 C CA . VAL A 1 69 ? 23.390 -57.679 -8.381 1.00 79.56 69 VAL A CA 1
ATOM 558 C C . VAL A 1 69 ? 22.553 -56.911 -9.404 1.00 79.56 69 VAL A C 1
ATOM 560 O O . VAL A 1 69 ? 21.775 -56.039 -9.026 1.00 79.56 69 VAL A O 1
ATOM 563 N N . VAL A 1 70 ? 22.640 -57.283 -10.683 1.00 73.25 70 VAL A N 1
ATOM 564 C CA . VAL A 1 70 ? 21.822 -56.674 -11.742 1.00 73.25 70 VAL A CA 1
ATOM 565 C C . VAL A 1 70 ? 20.329 -56.949 -11.514 1.00 73.25 70 VAL A C 1
ATOM 567 O O . VAL A 1 70 ? 19.521 -56.024 -11.569 1.00 73.25 70 VAL A O 1
ATOM 570 N N . GLY A 1 71 ? 19.964 -58.184 -11.154 1.00 77.00 71 GLY A N 1
ATOM 571 C CA . GLY A 1 71 ? 18.590 -58.540 -10.788 1.00 77.00 71 GLY A CA 1
ATOM 572 C C . GLY A 1 71 ? 18.073 -57.767 -9.569 1.00 77.00 71 GLY A C 1
ATOM 573 O O . GLY A 1 71 ? 16.947 -57.273 -9.586 1.00 77.00 71 GLY A O 1
ATOM 574 N N . ALA A 1 72 ? 18.901 -57.583 -8.536 1.00 82.75 72 ALA A N 1
ATOM 575 C CA . ALA A 1 72 ? 18.536 -56.789 -7.361 1.00 82.75 72 ALA A CA 1
ATOM 576 C C . ALA A 1 72 ? 18.285 -55.309 -7.707 1.00 82.75 72 ALA A C 1
ATOM 578 O O . ALA A 1 72 ? 17.328 -54.710 -7.213 1.00 82.75 72 ALA A O 1
ATOM 579 N N . LEU A 1 73 ? 19.099 -54.725 -8.590 1.00 81.38 73 LEU A N 1
ATOM 580 C CA . LEU A 1 73 ? 18.931 -53.343 -9.047 1.00 81.38 73 LEU A CA 1
ATOM 581 C C . LEU A 1 73 ? 17.708 -53.177 -9.958 1.00 81.38 73 LEU A C 1
ATOM 583 O O . LEU A 1 73 ? 17.014 -52.167 -9.853 1.00 81.38 73 LEU A O 1
ATOM 587 N N . ALA A 1 74 ? 17.387 -54.175 -10.786 1.00 78.69 74 ALA A N 1
ATOM 588 C CA . ALA A 1 74 ? 16.157 -54.190 -11.576 1.00 78.69 74 ALA A CA 1
ATOM 589 C C . ALA A 1 74 ? 14.910 -54.220 -10.675 1.00 78.69 74 ALA A C 1
ATOM 591 O O . ALA A 1 74 ? 13.984 -53.433 -10.875 1.00 78.69 74 ALA A O 1
ATOM 592 N N . VAL A 1 75 ? 14.909 -55.051 -9.626 1.00 84.62 75 VAL A N 1
ATOM 593 C CA . VAL A 1 75 ? 13.830 -55.077 -8.622 1.00 84.62 75 VAL A CA 1
ATOM 594 C C . VAL A 1 75 ? 13.724 -53.738 -7.886 1.00 84.62 75 VAL A C 1
ATOM 596 O O . VAL A 1 75 ? 12.618 -53.225 -7.714 1.00 84.62 75 VAL A O 1
ATOM 599 N N . ALA A 1 76 ? 14.851 -53.138 -7.491 1.00 85.75 76 ALA A N 1
ATOM 600 C CA . ALA A 1 76 ? 14.871 -51.829 -6.838 1.00 85.75 76 ALA A CA 1
ATOM 601 C C . ALA A 1 76 ? 14.309 -50.714 -7.741 1.00 85.75 76 ALA A C 1
ATOM 603 O O . ALA A 1 76 ? 13.563 -49.857 -7.265 1.00 85.75 76 ALA A O 1
ATOM 604 N N . LEU A 1 77 ? 14.609 -50.749 -9.043 1.00 84.75 77 LEU A N 1
ATOM 605 C CA . LEU A 1 77 ? 14.057 -49.819 -10.028 1.00 84.75 77 LEU A CA 1
ATOM 606 C C . LEU A 1 77 ? 12.549 -50.026 -10.212 1.00 84.75 77 LEU A C 1
ATOM 608 O O . LEU A 1 77 ? 11.801 -49.057 -10.139 1.00 84.75 77 LEU A O 1
ATOM 612 N N . VAL A 1 78 ? 12.078 -51.268 -10.372 1.00 86.12 78 VAL A N 1
ATOM 613 C CA . VAL A 1 78 ? 10.636 -51.571 -10.461 1.00 86.12 78 VAL A CA 1
ATOM 614 C C . VAL A 1 78 ? 9.896 -51.086 -9.214 1.00 86.12 78 VAL A C 1
ATOM 616 O O . VAL A 1 78 ? 8.847 -50.453 -9.330 1.00 86.12 78 VAL A O 1
ATOM 619 N N . LEU A 1 79 ? 10.457 -51.309 -8.023 1.00 88.44 79 LEU A N 1
ATOM 620 C CA . LEU A 1 79 ? 9.882 -50.816 -6.775 1.00 88.44 79 LEU A CA 1
ATOM 621 C C . LEU A 1 79 ? 9.816 -49.283 -6.758 1.00 88.44 79 LEU A C 1
ATOM 623 O O . LEU A 1 79 ? 8.760 -48.728 -6.465 1.00 88.44 79 LEU A O 1
ATOM 627 N N . ALA A 1 80 ? 10.903 -48.592 -7.115 1.00 87.69 80 ALA A N 1
ATOM 628 C CA . ALA A 1 80 ? 10.928 -47.132 -7.187 1.00 87.69 80 ALA A CA 1
ATOM 629 C C . ALA A 1 80 ? 9.895 -46.578 -8.184 1.00 87.69 80 ALA A C 1
ATOM 631 O O . ALA A 1 80 ? 9.212 -45.601 -7.877 1.00 87.69 80 ALA A O 1
ATOM 632 N N . LEU A 1 81 ? 9.715 -47.238 -9.332 1.00 86.00 81 LEU A N 1
ATOM 633 C CA . LEU A 1 81 ? 8.702 -46.881 -10.324 1.00 86.00 81 LEU A CA 1
ATOM 634 C C . LEU A 1 81 ? 7.282 -47.034 -9.766 1.00 86.00 81 LEU A C 1
ATOM 636 O O . LEU A 1 81 ? 6.475 -46.113 -9.886 1.00 86.00 81 LEU A O 1
ATOM 640 N N . VAL A 1 82 ? 6.984 -48.150 -9.093 1.00 88.94 82 VAL A N 1
ATOM 641 C CA . VAL A 1 82 ? 5.682 -48.380 -8.441 1.00 88.94 82 VAL A CA 1
ATOM 642 C C . VAL A 1 82 ? 5.416 -47.336 -7.355 1.00 88.94 82 VAL A C 1
ATOM 644 O O . VAL A 1 82 ? 4.322 -46.769 -7.313 1.00 88.94 82 VAL A O 1
ATOM 647 N N . LEU A 1 83 ? 6.415 -47.027 -6.519 1.00 88.94 83 LEU A N 1
ATOM 648 C CA . LEU A 1 83 ? 6.324 -45.980 -5.497 1.00 88.94 83 LEU A CA 1
ATOM 649 C C . LEU A 1 83 ? 6.046 -44.600 -6.114 1.00 88.94 83 LEU A C 1
ATOM 651 O O . LEU A 1 83 ? 5.217 -43.849 -5.598 1.00 88.94 83 LEU A O 1
ATOM 655 N N . GLY A 1 84 ? 6.662 -44.292 -7.259 1.00 83.56 84 GLY A N 1
ATOM 656 C CA . GLY A 1 84 ? 6.390 -43.079 -8.031 1.00 83.56 84 GLY A CA 1
ATOM 657 C C . GLY A 1 84 ? 4.965 -43.020 -8.600 1.00 83.56 84 GLY A C 1
ATOM 658 O O . GLY A 1 84 ? 4.306 -41.980 -8.499 1.00 83.56 84 GLY A O 1
ATOM 659 N N . VAL A 1 85 ? 4.439 -44.138 -9.124 1.00 84.69 85 VAL A N 1
ATOM 660 C CA . VAL A 1 85 ? 3.048 -44.237 -9.616 1.00 84.69 85 VAL A CA 1
ATOM 661 C C . VAL A 1 85 ? 2.057 -43.944 -8.490 1.00 84.69 85 VAL A C 1
ATOM 663 O O . VAL A 1 85 ? 1.216 -43.051 -8.623 1.00 84.69 85 VAL A O 1
ATOM 666 N N . VAL A 1 86 ? 2.178 -44.632 -7.351 1.00 87.12 86 VAL A N 1
ATOM 667 C CA . VAL A 1 86 ? 1.256 -44.454 -6.212 1.00 87.12 86 VAL A CA 1
ATOM 668 C C . VAL A 1 86 ? 1.513 -43.164 -5.423 1.00 87.12 86 VAL A C 1
ATOM 670 O O . VAL A 1 86 ? 0.710 -42.793 -4.567 1.00 87.12 86 VAL A O 1
ATOM 673 N N . GLY A 1 87 ? 2.610 -42.457 -5.710 1.00 81.69 87 GLY A N 1
ATOM 674 C CA . GLY A 1 87 ? 2.987 -41.203 -5.060 1.00 81.69 87 GLY A CA 1
ATOM 675 C C . GLY A 1 87 ? 3.340 -41.388 -3.582 1.00 81.69 87 GLY A C 1
ATOM 676 O O . GLY A 1 87 ? 2.816 -40.682 -2.718 1.00 81.69 87 GLY A O 1
ATOM 677 N N . PHE A 1 88 ? 4.186 -42.378 -3.293 1.00 84.56 88 PHE A N 1
ATOM 678 C CA . PHE A 1 88 ? 4.771 -42.618 -1.976 1.00 84.56 88 PHE A CA 1
ATOM 679 C C . PHE A 1 88 ? 6.281 -42.377 -2.015 1.00 84.56 88 PHE A C 1
ATOM 681 O O . PHE A 1 88 ? 6.969 -42.907 -2.883 1.00 84.56 88 PHE A O 1
ATOM 688 N N . ALA A 1 89 ? 6.797 -41.587 -1.072 1.00 84.00 89 ALA A N 1
ATOM 689 C CA . ALA A 1 89 ? 8.173 -41.096 -1.063 1.00 84.00 89 ALA A CA 1
ATOM 690 C C . ALA A 1 89 ? 8.596 -40.540 -2.437 1.00 84.00 89 ALA A C 1
ATOM 692 O O . ALA A 1 89 ? 9.668 -40.863 -2.945 1.00 84.00 89 ALA A O 1
ATOM 693 N N . THR A 1 90 ? 7.746 -39.708 -3.053 1.00 77.50 90 THR A N 1
ATOM 694 C CA . THR A 1 90 ? 7.825 -39.343 -4.486 1.00 77.50 90 THR A CA 1
ATOM 695 C C . THR A 1 90 ? 9.199 -38.789 -4.881 1.00 77.50 90 THR A C 1
ATOM 697 O O . THR A 1 90 ? 9.712 -39.075 -5.964 1.00 77.50 90 THR A O 1
ATOM 700 N N . ARG A 1 91 ? 9.845 -38.048 -3.972 1.00 80.00 91 ARG A N 1
ATOM 701 C CA . ARG A 1 91 ? 11.199 -37.508 -4.168 1.00 80.00 91 ARG A CA 1
ATOM 702 C C . ARG A 1 91 ? 12.268 -38.596 -4.223 1.00 80.00 91 ARG A C 1
ATOM 704 O O . ARG A 1 91 ? 13.104 -38.594 -5.122 1.00 80.00 91 ARG A O 1
ATOM 711 N N . ALA A 1 92 ? 12.206 -39.545 -3.292 1.00 81.94 92 ALA A N 1
ATOM 712 C CA . ALA A 1 92 ? 13.115 -40.684 -3.248 1.00 81.94 92 ALA A CA 1
ATOM 713 C C . ALA A 1 92 ? 12.874 -41.623 -4.438 1.00 81.94 92 ALA A C 1
ATOM 715 O O . ALA A 1 92 ? 13.826 -42.008 -5.109 1.00 81.94 92 ALA A O 1
ATOM 716 N N . ALA A 1 93 ? 11.610 -41.913 -4.762 1.00 85.12 93 ALA A N 1
ATOM 717 C CA . ALA A 1 93 ? 11.227 -42.695 -5.934 1.00 85.12 93 ALA A CA 1
ATOM 718 C C . ALA A 1 93 ? 11.788 -42.091 -7.233 1.00 85.12 93 ALA A C 1
ATOM 720 O O . ALA A 1 93 ? 12.365 -42.811 -8.046 1.00 85.12 93 ALA A O 1
ATOM 721 N N . SER A 1 94 ? 11.699 -40.766 -7.397 1.00 82.62 94 SER A N 1
ATOM 722 C CA . SER A 1 94 ? 12.251 -40.044 -8.553 1.00 82.62 94 SER A CA 1
ATOM 723 C C . SER A 1 94 ? 13.778 -40.129 -8.619 1.00 82.62 94 SER A C 1
ATOM 725 O O . SER A 1 94 ? 14.325 -40.445 -9.674 1.00 82.62 94 SER A O 1
ATOM 727 N N . ALA A 1 95 ? 14.469 -39.901 -7.496 1.00 79.81 95 ALA A N 1
ATOM 728 C CA . ALA A 1 95 ? 15.929 -39.959 -7.429 1.00 79.81 95 ALA A CA 1
ATOM 729 C C . ALA A 1 95 ? 16.470 -41.371 -7.713 1.00 79.81 95 ALA A C 1
ATOM 731 O O . ALA A 1 95 ? 17.390 -41.533 -8.515 1.00 79.81 95 ALA A O 1
ATOM 732 N N . VAL A 1 96 ? 15.861 -42.397 -7.109 1.00 83.94 96 VAL A N 1
ATOM 733 C CA . VAL A 1 96 ? 16.229 -43.805 -7.326 1.00 83.94 96 VAL A CA 1
ATOM 734 C C . VAL A 1 96 ? 15.929 -44.224 -8.763 1.00 83.94 96 VAL A C 1
ATOM 736 O O . VAL A 1 96 ? 16.772 -44.850 -9.401 1.00 83.94 96 VAL A O 1
ATOM 739 N N . THR A 1 97 ? 14.775 -43.829 -9.306 1.00 83.81 97 THR A N 1
ATOM 740 C CA . THR A 1 97 ? 14.424 -44.103 -10.706 1.00 83.81 97 THR A CA 1
ATOM 741 C C . THR A 1 97 ? 15.431 -43.467 -11.655 1.00 83.81 97 THR A C 1
ATOM 743 O O . THR A 1 97 ? 15.917 -44.145 -12.553 1.00 83.81 97 THR A O 1
ATOM 746 N N . MET A 1 98 ? 15.796 -42.200 -11.447 1.00 80.06 98 MET A N 1
ATOM 747 C CA . MET A 1 98 ? 16.787 -41.506 -12.273 1.00 80.06 98 MET A CA 1
ATOM 748 C C . MET A 1 98 ? 18.144 -42.221 -12.244 1.00 80.06 98 MET A C 1
ATOM 750 O O . MET A 1 98 ? 18.683 -42.549 -13.300 1.00 80.06 98 MET A O 1
ATOM 754 N N . ALA A 1 99 ? 18.661 -42.517 -11.048 1.00 77.38 99 ALA A N 1
ATOM 755 C CA . ALA A 1 99 ? 19.952 -43.176 -10.880 1.00 77.38 99 ALA A CA 1
ATOM 756 C C . ALA A 1 99 ? 19.969 -44.581 -11.504 1.00 77.38 99 ALA A C 1
ATOM 758 O O . ALA A 1 99 ? 20.854 -44.899 -12.294 1.00 77.38 99 ALA A O 1
ATOM 759 N N . LEU A 1 100 ? 18.971 -45.416 -11.204 1.00 80.12 100 LEU A N 1
ATOM 760 C CA . LEU A 1 100 ? 18.944 -46.799 -11.681 1.00 80.12 100 LEU A CA 1
ATOM 761 C C . LEU A 1 100 ? 18.602 -46.907 -13.168 1.00 80.12 100 LEU A C 1
ATOM 763 O O . LEU A 1 100 ? 19.149 -47.774 -13.840 1.00 80.12 100 LEU A O 1
ATOM 767 N N . THR A 1 101 ? 17.775 -46.011 -13.713 1.00 74.69 101 THR A N 1
ATOM 768 C CA . THR A 1 101 ? 17.511 -45.960 -15.162 1.00 74.69 101 THR A CA 1
ATOM 769 C C . THR A 1 101 ? 18.775 -45.561 -15.931 1.00 74.69 101 THR A C 1
ATOM 771 O O . THR A 1 101 ? 19.043 -46.119 -16.991 1.00 74.69 101 THR A O 1
ATOM 774 N N . TRP A 1 102 ? 19.593 -44.648 -15.388 1.00 71.75 102 TRP A N 1
ATOM 775 C CA . TRP A 1 102 ? 20.890 -44.271 -15.964 1.00 71.75 102 TRP A CA 1
ATOM 776 C C . TRP A 1 102 ? 21.893 -45.428 -15.971 1.00 71.75 102 TRP A C 1
ATOM 778 O O . TRP A 1 102 ? 22.503 -45.731 -17.001 1.00 71.75 102 TRP A O 1
ATOM 788 N N . VAL A 1 103 ? 22.004 -46.133 -14.845 1.00 72.62 103 VAL A N 1
ATOM 789 C CA . VAL A 1 103 ? 22.844 -47.330 -14.722 1.00 72.62 103 VAL A CA 1
ATOM 790 C C . VAL A 1 103 ? 22.348 -48.443 -15.658 1.00 72.62 103 VAL A C 1
ATOM 792 O O . VAL A 1 103 ? 23.147 -49.074 -16.346 1.00 72.62 103 VAL A O 1
ATOM 795 N N . PHE A 1 104 ? 21.034 -48.652 -15.760 1.00 70.31 104 PHE A N 1
ATOM 796 C CA . PHE A 1 104 ? 20.445 -49.695 -16.602 1.00 70.31 104 PHE A CA 1
ATOM 797 C C . PHE A 1 104 ? 20.592 -49.418 -18.104 1.00 70.31 104 PHE A C 1
ATOM 799 O O . PHE A 1 104 ? 20.926 -50.324 -18.871 1.00 70.31 104 PHE A O 1
ATOM 806 N N . ALA A 1 105 ? 20.409 -48.165 -18.529 1.00 65.25 105 ALA A N 1
ATOM 807 C CA . ALA A 1 105 ? 20.694 -47.740 -19.898 1.00 65.25 105 ALA A CA 1
ATOM 808 C C . ALA A 1 105 ? 22.171 -47.949 -20.252 1.00 65.25 105 ALA A C 1
ATOM 810 O O . ALA A 1 105 ? 22.493 -48.385 -21.358 1.00 65.25 105 ALA A O 1
ATOM 811 N N . SER A 1 106 ? 23.053 -47.704 -19.281 1.00 66.25 106 SER A N 1
ATOM 812 C CA . SER A 1 106 ? 24.483 -47.957 -19.421 1.00 66.25 106 SER A CA 1
ATOM 813 C C . SER A 1 106 ? 24.788 -49.453 -19.532 1.00 66.25 106 SER A C 1
ATOM 815 O O . SER A 1 106 ? 25.604 -49.813 -20.364 1.00 66.25 106 SER A O 1
ATOM 817 N N . TRP A 1 107 ? 24.109 -50.340 -18.794 1.00 64.50 107 TRP A N 1
ATOM 818 C CA . TRP A 1 107 ? 24.288 -51.800 -18.903 1.00 64.50 107 TRP A CA 1
ATOM 819 C C . TRP A 1 107 ? 23.905 -52.378 -20.263 1.00 64.50 107 TRP A C 1
ATOM 821 O O . TRP A 1 107 ? 24.633 -53.200 -20.812 1.00 64.50 107 TRP A O 1
ATOM 831 N N . ASN A 1 108 ? 22.753 -51.968 -20.792 1.00 55.81 108 ASN A N 1
ATOM 832 C CA . ASN A 1 108 ? 22.179 -52.567 -21.999 1.00 55.81 108 ASN A CA 1
ATOM 833 C C . ASN A 1 108 ? 22.733 -51.945 -23.290 1.00 55.81 108 ASN A C 1
ATOM 835 O O . ASN A 1 108 ? 22.273 -52.288 -24.375 1.00 55.81 108 ASN A O 1
ATOM 839 N N . ALA A 1 109 ? 23.687 -51.009 -23.169 1.00 52.09 109 ALA A N 1
ATOM 840 C CA . ALA A 1 109 ? 24.247 -50.227 -24.270 1.00 52.09 109 ALA A CA 1
ATOM 841 C C . ALA A 1 109 ? 23.182 -49.725 -25.255 1.00 52.09 109 ALA A C 1
ATOM 843 O O . ALA A 1 109 ? 23.413 -49.685 -26.469 1.00 52.09 109 ALA A O 1
ATOM 844 N N . LEU A 1 110 ? 22.016 -49.345 -24.718 1.00 52.50 110 LEU A N 1
ATOM 845 C CA . LEU A 1 110 ? 20.927 -48.823 -25.526 1.00 52.50 110 LEU A CA 1
ATOM 846 C C . LEU A 1 110 ? 21.488 -47.630 -26.311 1.00 52.50 110 LEU A C 1
ATOM 848 O O . LEU A 1 110 ? 22.161 -46.778 -25.715 1.00 52.50 110 LEU A O 1
ATOM 852 N N . PRO A 1 111 ? 21.293 -47.562 -27.641 1.00 49.59 111 PRO A N 1
ATOM 853 C CA . PRO A 1 111 ? 21.758 -46.416 -28.396 1.00 49.59 111 PRO A CA 1
ATOM 854 C C . PRO A 1 111 ? 21.208 -45.139 -27.754 1.00 49.59 111 PRO A C 1
ATOM 856 O O . PRO A 1 111 ? 20.049 -45.085 -27.351 1.00 49.59 111 PRO A O 1
ATOM 859 N N . VAL A 1 112 ? 22.026 -44.078 -27.732 1.00 44.16 112 VAL A N 1
ATOM 860 C CA . VAL A 1 112 ? 21.639 -42.712 -27.305 1.00 44.16 112 VAL A CA 1
ATOM 861 C C . VAL A 1 112 ? 20.386 -42.197 -28.047 1.00 44.16 112 VAL A C 1
ATOM 863 O O . VAL A 1 112 ? 19.782 -41.202 -27.654 1.00 44.16 112 VAL A O 1
ATOM 866 N N . GLN A 1 113 ? 19.925 -42.918 -29.074 1.00 43.62 113 GLN A N 1
ATOM 867 C CA . GLN A 1 113 ? 18.588 -42.836 -29.658 1.00 43.62 113 GLN A CA 1
ATOM 868 C C . GLN A 1 113 ? 17.448 -43.227 -28.714 1.00 43.62 113 GLN A C 1
ATOM 870 O O . GLN A 1 113 ? 16.495 -43.890 -29.103 1.00 43.62 113 GLN A O 1
ATOM 875 N N . THR A 1 114 ? 17.406 -42.696 -27.511 1.00 49.66 114 THR A N 1
ATOM 876 C CA . THR A 1 114 ? 16.077 -42.356 -27.032 1.00 49.66 114 THR A CA 1
ATOM 877 C C . THR A 1 114 ? 16.178 -41.052 -26.295 1.00 49.66 114 THR A C 1
ATOM 879 O O . THR A 1 114 ? 16.452 -40.993 -25.104 1.00 49.66 114 THR A O 1
ATOM 882 N N . ILE A 1 115 ? 15.878 -39.985 -27.032 1.00 48.41 115 ILE A N 1
ATOM 883 C CA . ILE A 1 115 ? 15.487 -38.684 -26.493 1.00 48.41 115 ILE A CA 1
ATOM 884 C C . ILE A 1 115 ? 14.501 -38.878 -25.311 1.00 48.41 115 ILE A C 1
ATOM 886 O O . ILE A 1 115 ? 14.535 -38.090 -24.383 1.00 48.41 115 ILE A O 1
ATOM 890 N N . ALA A 1 116 ? 13.735 -39.987 -25.244 1.00 50.34 116 ALA A N 1
ATOM 891 C CA . ALA A 1 116 ? 12.921 -40.399 -24.082 1.00 50.34 116 ALA A CA 1
ATOM 892 C C . ALA A 1 116 ? 13.701 -40.487 -22.777 1.00 50.34 116 ALA A C 1
ATOM 894 O O . ALA A 1 116 ? 13.190 -40.055 -21.755 1.00 50.34 116 ALA A O 1
ATOM 895 N N . LEU A 1 117 ? 14.887 -41.094 -22.788 1.00 53.97 117 LEU A N 1
ATOM 896 C CA . LEU A 1 117 ? 15.705 -41.284 -21.595 1.00 53.97 117 LEU A CA 1
ATOM 897 C C . LEU A 1 117 ? 16.276 -39.948 -21.121 1.00 53.97 117 LEU A C 1
ATOM 899 O O . LEU A 1 117 ? 16.186 -39.640 -19.938 1.00 53.97 117 LEU A O 1
ATOM 903 N N . LEU A 1 118 ? 16.760 -39.118 -22.050 1.00 54.16 118 LEU A N 1
ATOM 904 C CA . LEU A 1 118 ? 17.219 -37.756 -21.757 1.00 54.16 118 LEU A CA 1
ATOM 905 C C . LEU A 1 118 ? 16.073 -36.864 -21.253 1.00 54.16 118 LEU A C 1
ATOM 907 O O . LEU A 1 118 ? 16.231 -36.157 -20.261 1.00 54.16 118 LEU A O 1
ATOM 911 N N . CYS A 1 119 ? 14.895 -36.945 -21.874 1.00 55.44 119 CYS A N 1
ATOM 912 C CA . CYS A 1 119 ? 13.706 -36.212 -21.453 1.00 55.44 119 CYS A CA 1
ATOM 913 C C . CYS A 1 119 ? 13.175 -36.717 -20.104 1.00 55.44 119 CYS A C 1
ATOM 915 O O . CYS A 1 119 ? 12.888 -35.907 -19.226 1.00 55.44 119 CYS A O 1
ATOM 917 N N . ALA A 1 120 ? 13.111 -38.031 -19.875 1.00 58.00 120 ALA A N 1
ATOM 918 C CA . ALA A 1 120 ? 12.742 -38.599 -18.581 1.00 58.00 120 ALA A CA 1
ATOM 919 C C . ALA A 1 120 ? 13.730 -38.165 -17.487 1.00 58.00 120 ALA A C 1
ATOM 921 O O . ALA A 1 120 ? 13.295 -37.732 -16.424 1.00 58.00 120 ALA A O 1
ATOM 922 N N . TRP A 1 121 ? 15.042 -38.176 -17.752 1.00 63.91 121 TRP A N 1
ATOM 923 C CA . TRP A 1 121 ? 16.046 -37.640 -16.824 1.00 63.91 121 TRP A CA 1
ATOM 924 C C . TRP A 1 121 ? 15.923 -36.137 -16.607 1.00 63.91 121 TRP A C 1
ATOM 926 O O . TRP A 1 121 ? 16.244 -35.673 -15.524 1.00 63.91 121 TRP A O 1
ATOM 936 N N . SER A 1 122 ? 15.447 -35.373 -17.589 1.00 61.25 122 SER A N 1
ATOM 937 C CA . SER A 1 122 ? 15.216 -33.935 -17.410 1.00 61.25 122 SER A CA 1
ATOM 938 C C . SER A 1 122 ? 13.946 -33.623 -16.603 1.00 61.25 122 SER A C 1
ATOM 940 O O . SER A 1 122 ? 13.888 -32.599 -15.927 1.00 61.25 122 SER A O 1
ATOM 942 N N . LEU A 1 123 ? 12.948 -34.520 -16.611 1.00 66.88 123 LEU A N 1
ATOM 943 C CA . LEU A 1 123 ? 11.642 -34.317 -15.966 1.00 66.88 123 LEU A CA 1
ATOM 944 C C . LEU A 1 123 ? 11.518 -34.997 -14.587 1.00 66.88 123 LEU A C 1
ATOM 946 O O . LEU A 1 123 ? 10.782 -34.515 -13.727 1.00 66.88 123 LEU A O 1
ATOM 950 N N . LEU A 1 124 ? 12.251 -36.083 -14.323 1.00 69.38 124 LEU A N 1
ATOM 951 C CA . LEU A 1 124 ? 12.273 -36.749 -13.010 1.00 69.38 124 LEU A CA 1
ATOM 952 C C . LEU A 1 124 ? 12.819 -35.857 -11.867 1.00 69.38 124 LEU A C 1
ATOM 954 O O . LEU A 1 124 ? 12.228 -35.875 -10.785 1.00 69.38 124 LEU A O 1
ATOM 958 N N . PRO A 1 125 ? 13.863 -35.023 -12.061 1.00 64.25 125 PRO A N 1
ATOM 959 C CA . PRO A 1 125 ? 14.309 -34.044 -11.067 1.00 64.25 125 PRO A CA 1
ATOM 960 C C . PRO A 1 125 ? 13.230 -33.012 -10.739 1.00 64.25 125 PRO A C 1
ATOM 962 O O . PRO A 1 125 ? 13.079 -32.618 -9.584 1.00 64.25 125 PRO A O 1
ATOM 965 N N . VAL A 1 126 ? 12.431 -32.618 -11.736 1.00 65.25 126 VAL A N 1
ATOM 966 C CA . VAL A 1 126 ? 11.313 -31.686 -11.552 1.00 65.25 126 VAL A CA 1
ATOM 967 C C . VAL A 1 126 ? 10.263 -32.291 -10.614 1.00 65.25 126 VAL A C 1
ATOM 969 O O . VAL A 1 126 ? 9.835 -31.629 -9.669 1.00 65.25 126 VAL A O 1
ATOM 972 N N . LEU A 1 127 ? 9.923 -33.575 -10.776 1.00 65.50 127 LEU A N 1
ATOM 973 C CA . LEU A 1 127 ? 9.035 -34.290 -9.846 1.00 65.50 127 LEU A CA 1
ATOM 974 C C . LEU A 1 127 ? 9.646 -34.481 -8.448 1.00 65.50 127 LEU A C 1
ATOM 976 O O . LEU A 1 127 ? 8.914 -34.481 -7.459 1.00 65.50 127 LEU A O 1
ATOM 980 N N . ALA A 1 128 ? 10.973 -34.610 -8.346 1.00 62.50 128 ALA A N 1
ATOM 981 C CA . ALA A 1 128 ? 11.667 -34.744 -7.066 1.00 62.50 128 ALA A CA 1
ATOM 982 C C . ALA A 1 128 ? 11.674 -33.443 -6.245 1.00 62.50 128 ALA A C 1
ATOM 984 O O . ALA A 1 128 ? 11.659 -33.478 -5.015 1.00 62.50 128 ALA A O 1
ATOM 985 N N . VAL A 1 129 ? 11.685 -32.288 -6.908 1.00 57.44 129 VAL A N 1
ATOM 986 C CA . VAL A 1 129 ? 11.722 -30.976 -6.245 1.00 57.44 129 VAL A CA 1
ATOM 987 C C . VAL A 1 129 ? 10.306 -30.465 -5.936 1.00 57.44 129 VAL A C 1
ATOM 989 O O . VAL A 1 129 ? 10.102 -29.776 -4.934 1.00 57.44 129 VAL A O 1
ATOM 992 N N . LEU A 1 130 ? 9.299 -30.865 -6.720 1.00 62.59 130 LEU A N 1
ATOM 993 C CA . LEU A 1 130 ? 7.945 -30.315 -6.651 1.00 62.59 130 LEU A CA 1
ATOM 994 C C . LEU A 1 130 ? 7.080 -30.829 -5.484 1.00 62.59 130 LEU A C 1
ATOM 996 O O . LEU A 1 130 ? 6.735 -32.009 -5.451 1.00 62.59 130 LEU A O 1
ATOM 1000 N N . PRO A 1 131 ? 6.595 -29.949 -4.583 1.00 58.31 131 PRO A N 1
ATOM 1001 C CA . PRO A 1 131 ? 5.653 -30.334 -3.524 1.00 58.31 131 PRO A CA 1
ATOM 1002 C C . PRO A 1 131 ? 4.275 -30.787 -4.042 1.00 58.31 131 PRO A C 1
ATOM 1004 O O . PRO A 1 131 ? 3.587 -31.561 -3.384 1.00 58.31 131 PRO A O 1
ATOM 1007 N N . GLY A 1 132 ? 3.863 -30.310 -5.224 1.00 61.28 132 GLY A N 1
ATOM 1008 C CA . GLY A 1 132 ? 2.529 -30.552 -5.784 1.00 61.28 132 GLY A CA 1
ATOM 1009 C C . GLY A 1 132 ? 2.327 -31.933 -6.411 1.00 61.28 132 GLY A C 1
ATOM 1010 O O . GLY A 1 132 ? 1.188 -32.363 -6.566 1.00 61.28 132 GLY A O 1
ATOM 1011 N N . ALA A 1 133 ? 3.403 -32.660 -6.735 1.00 65.06 133 ALA A N 1
ATOM 1012 C CA . ALA A 1 133 ? 3.298 -33.970 -7.375 1.00 65.06 133 ALA A CA 1
ATOM 1013 C C . ALA A 1 133 ? 2.550 -34.983 -6.507 1.00 65.06 133 ALA A C 1
ATOM 1015 O O . ALA A 1 133 ? 1.961 -35.909 -7.048 1.00 65.06 133 ALA A O 1
ATOM 1016 N N . SER A 1 134 ? 2.538 -34.811 -5.185 1.00 68.94 134 SER A N 1
ATOM 1017 C CA . SER A 1 134 ? 1.870 -35.712 -4.254 1.00 68.94 134 SER A CA 1
ATOM 1018 C C . SER A 1 134 ? 0.682 -35.091 -3.533 1.00 68.94 134 SER A C 1
ATOM 1020 O O . SER A 1 134 ? 0.135 -35.739 -2.653 1.00 68.94 134 SER A O 1
ATOM 1022 N N . SER A 1 135 ? 0.220 -33.894 -3.898 1.00 68.38 135 SER A N 1
ATOM 1023 C CA . SER A 1 135 ? -0.883 -33.229 -3.186 1.00 68.38 135 SER A CA 1
ATOM 1024 C C . SER A 1 135 ? -2.272 -33.799 -3.521 1.00 68.38 135 SER A C 1
ATOM 1026 O O . SER A 1 135 ? -3.216 -33.638 -2.739 1.00 68.38 135 SER A O 1
ATOM 1028 N N . THR A 1 136 ? -2.402 -34.525 -4.640 1.00 72.44 136 THR A N 1
ATOM 1029 C CA . THR A 1 136 ? -3.623 -35.239 -5.061 1.00 72.44 136 THR A CA 1
ATOM 1030 C C . THR A 1 136 ? -3.289 -36.580 -5.732 1.00 72.44 136 THR A C 1
ATOM 1032 O O . THR A 1 136 ? -2.206 -36.749 -6.287 1.00 72.44 136 THR A O 1
ATOM 1035 N N . TRP A 1 137 ? -4.196 -37.563 -5.622 1.00 75.31 137 TRP A N 1
ATOM 1036 C CA . TRP A 1 137 ? -4.037 -38.939 -6.132 1.00 75.31 137 TRP A CA 1
ATOM 1037 C C . TRP A 1 137 ? -2.702 -39.596 -5.743 1.00 75.31 137 TRP A C 1
ATOM 1039 O O . TRP A 1 137 ? -1.974 -40.107 -6.591 1.00 75.31 137 TRP A O 1
ATOM 1049 N N . SER A 1 138 ? -2.350 -39.548 -4.457 1.00 82.12 138 SER A N 1
ATOM 1050 C CA . SER A 1 138 ? -1.128 -40.150 -3.917 1.00 82.12 138 SER A CA 1
ATOM 1051 C C . SER A 1 138 ? -1.367 -40.755 -2.529 1.00 82.12 138 SER A C 1
ATOM 1053 O O . SER A 1 138 ? -2.265 -40.322 -1.794 1.00 82.12 138 SER A O 1
ATOM 1055 N N . VAL A 1 139 ? -0.539 -41.728 -2.148 1.00 84.31 139 VAL A N 1
ATOM 1056 C CA . VAL A 1 139 ? -0.532 -42.285 -0.786 1.00 84.31 139 VAL A CA 1
ATOM 1057 C C . VAL A 1 139 ? -0.081 -41.230 0.231 1.00 84.31 139 VAL A C 1
ATOM 1059 O O . VAL A 1 139 ? -0.662 -41.148 1.311 1.00 84.31 139 VAL A O 1
ATOM 1062 N N . GLU A 1 140 ? 0.886 -40.372 -0.112 1.00 82.00 140 GLU A N 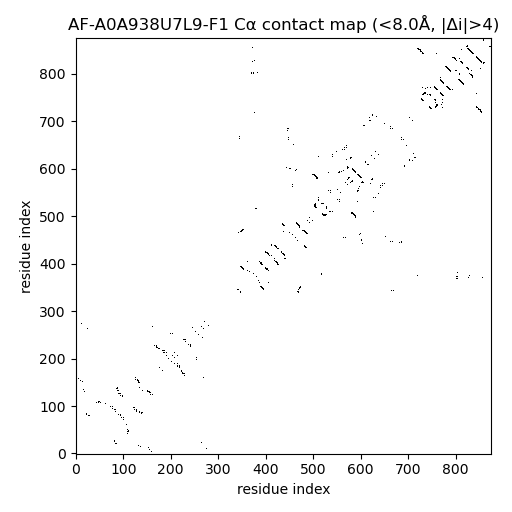1
ATOM 1063 C CA . GLU A 1 140 ? 1.312 -39.245 0.735 1.00 82.00 140 GLU A CA 1
ATOM 1064 C C . GLU A 1 140 ? 0.165 -38.270 1.048 1.00 82.00 140 GLU A C 1
ATOM 1066 O O . GLU A 1 140 ? -0.010 -37.893 2.205 1.00 82.00 140 GLU A O 1
ATOM 1071 N N . ALA A 1 141 ? -0.661 -37.901 0.061 1.00 79.19 141 ALA A N 1
ATOM 1072 C CA . ALA A 1 141 ? -1.844 -37.058 0.264 1.00 79.19 141 ALA A CA 1
ATOM 1073 C C . ALA A 1 141 ? -2.884 -37.740 1.131 1.00 79.19 141 ALA A C 1
ATOM 1075 O O . ALA A 1 141 ? -3.482 -37.100 1.994 1.00 79.19 141 ALA A O 1
ATOM 1076 N N . TRP A 1 142 ? -3.118 -39.029 0.906 1.00 82.88 142 TRP A N 1
ATOM 1077 C CA . TRP A 1 142 ? -4.050 -39.790 1.722 1.00 82.88 142 TRP A CA 1
ATOM 1078 C C . TRP A 1 142 ? -3.593 -39.858 3.192 1.00 82.88 142 TRP A C 1
ATOM 1080 O O . TRP A 1 142 ? -4.391 -39.582 4.091 1.00 82.88 142 TRP A O 1
ATOM 1090 N N . LEU A 1 143 ? -2.304 -40.121 3.441 1.00 80.88 143 LEU A N 1
ATOM 1091 C CA . LEU A 1 143 ? -1.706 -40.113 4.782 1.00 80.88 143 LEU A CA 1
ATOM 1092 C C . LEU A 1 143 ? -1.740 -38.718 5.424 1.00 80.88 143 LEU A C 1
ATOM 1094 O O . LEU A 1 143 ? -2.142 -38.589 6.580 1.00 80.88 143 LEU A O 1
ATOM 1098 N N . ALA A 1 144 ? -1.377 -37.672 4.678 1.00 76.00 144 ALA A N 1
ATOM 1099 C CA . ALA A 1 144 ? -1.392 -36.291 5.156 1.00 76.00 144 ALA A CA 1
ATOM 1100 C C . ALA A 1 144 ? -2.808 -35.841 5.553 1.00 76.00 144 ALA A C 1
ATOM 1102 O O . ALA A 1 144 ? -2.988 -35.281 6.633 1.00 76.00 144 ALA A O 1
ATOM 1103 N N . ARG A 1 145 ? -3.830 -36.178 4.748 1.00 79.44 145 ARG A N 1
ATOM 1104 C CA . ARG A 1 145 ? -5.245 -35.897 5.055 1.00 79.44 145 ARG A CA 1
ATOM 1105 C C . ARG A 1 145 ? -5.713 -36.604 6.326 1.00 79.44 145 ARG A C 1
ATOM 1107 O O . ARG A 1 145 ? -6.397 -35.984 7.132 1.00 79.44 145 ARG A O 1
ATOM 1114 N N . ARG A 1 146 ? -5.307 -37.861 6.550 1.00 78.06 146 ARG A N 1
ATOM 1115 C CA . ARG A 1 146 ? -5.588 -38.581 7.809 1.00 78.06 146 ARG A CA 1
ATOM 1116 C C . ARG A 1 146 ? -4.927 -37.944 9.033 1.00 78.06 146 ARG A C 1
ATOM 1118 O O . ARG A 1 146 ? -5.458 -38.064 10.128 1.00 78.06 146 ARG A O 1
ATOM 1125 N N . GLN A 1 147 ? -3.788 -37.281 8.850 1.00 80.62 147 GLN A N 1
ATOM 1126 C CA . GLN A 1 147 ? -3.043 -36.596 9.911 1.00 80.62 147 GLN A CA 1
ATOM 1127 C C . GLN A 1 147 ? -3.408 -35.106 10.046 1.00 80.62 147 GLN A C 1
ATOM 1129 O O . GLN A 1 147 ? -2.725 -34.381 10.763 1.00 80.62 147 GLN A O 1
ATOM 1134 N N . GLY A 1 148 ? -4.430 -34.615 9.330 1.00 68.25 148 GLY A N 1
ATOM 1135 C CA . GLY A 1 148 ? -4.812 -33.196 9.334 1.00 68.25 148 GLY A CA 1
ATOM 1136 C C . GLY A 1 148 ? -3.779 -32.252 8.698 1.00 68.25 148 GLY A C 1
ATOM 1137 O O . GLY A 1 148 ? -3.906 -31.034 8.798 1.00 68.25 148 GLY A O 1
ATOM 1138 N N . ARG A 1 149 ? -2.754 -32.787 8.024 1.00 69.50 149 ARG A N 1
ATOM 1139 C CA . ARG A 1 149 ? -1.702 -32.008 7.363 1.00 69.50 149 ARG A CA 1
ATOM 1140 C C . ARG A 1 149 ? -2.163 -31.589 5.970 1.00 69.50 149 ARG A C 1
ATOM 1142 O O . ARG A 1 149 ? -2.502 -32.433 5.139 1.00 69.50 149 ARG A O 1
ATOM 1149 N N . ARG A 1 150 ? -2.124 -30.285 5.682 1.00 58.75 150 ARG A N 1
ATOM 1150 C CA . ARG A 1 150 ? -2.284 -29.771 4.314 1.00 58.75 150 ARG A CA 1
ATOM 1151 C C . ARG A 1 150 ? -0.966 -29.932 3.559 1.00 58.75 150 ARG A C 1
ATOM 1153 O O . ARG A 1 150 ? 0.085 -29.540 4.062 1.00 58.75 150 ARG A O 1
ATOM 1160 N N . LEU A 1 151 ? -1.021 -30.527 2.368 1.00 61.28 151 LEU A N 1
ATOM 1161 C CA . LEU A 1 151 ? 0.124 -30.550 1.459 1.00 61.28 151 LEU A CA 1
ATOM 1162 C C . LEU A 1 151 ? 0.200 -29.212 0.709 1.00 61.28 151 LEU A C 1
ATOM 1164 O O . LEU A 1 151 ? -0.856 -28.658 0.388 1.00 61.28 151 LEU A O 1
ATOM 1168 N N . PRO A 1 152 ? 1.407 -28.679 0.450 1.00 56.97 152 PRO A N 1
ATOM 1169 C CA . PRO A 1 152 ? 1.558 -27.394 -0.219 1.00 56.97 152 PRO A CA 1
ATOM 1170 C C . PRO A 1 152 ? 0.885 -27.411 -1.600 1.00 56.97 152 PRO A C 1
ATOM 1172 O O . PRO A 1 152 ? 0.910 -28.452 -2.273 1.00 56.97 152 PRO A O 1
ATOM 1175 N N . PRO A 1 153 ? 0.300 -26.286 -2.048 1.00 55.31 153 PRO A N 1
ATOM 1176 C CA . PRO A 1 153 ? -0.197 -26.179 -3.412 1.00 55.31 153 PRO A CA 1
ATOM 1177 C C . PRO A 1 153 ? 0.955 -26.391 -4.409 1.00 55.31 153 PRO A C 1
ATOM 1179 O O . PRO A 1 153 ? 2.124 -26.181 -4.062 1.00 55.31 153 PRO A O 1
ATOM 1182 N N . PRO A 1 154 ? 0.662 -26.825 -5.645 1.00 57.66 154 PRO A N 1
ATOM 1183 C CA . PRO A 1 154 ? 1.692 -26.900 -6.668 1.00 57.66 154 PRO A CA 1
ATOM 1184 C C . PRO A 1 154 ? 2.301 -25.507 -6.893 1.00 57.66 154 PRO A C 1
ATOM 1186 O O . PRO A 1 154 ? 1.602 -24.571 -7.257 1.00 57.66 154 PRO A O 1
ATOM 1189 N N . ALA A 1 155 ? 3.603 -25.356 -6.643 1.00 52.75 155 ALA A N 1
ATOM 1190 C CA . ALA A 1 155 ? 4.347 -24.150 -7.003 1.00 52.75 155 ALA A CA 1
ATOM 1191 C C . ALA A 1 155 ? 4.776 -24.231 -8.479 1.00 52.75 155 ALA A C 1
ATOM 1193 O O . ALA A 1 155 ? 5.147 -25.325 -8.897 1.00 52.75 155 ALA A O 1
ATOM 1194 N N . LEU A 1 156 ? 4.732 -23.097 -9.204 1.00 47.94 156 LEU A N 1
ATOM 1195 C CA . LEU A 1 156 ? 5.361 -22.637 -10.478 1.00 47.94 156 LEU A CA 1
ATOM 1196 C C . LEU A 1 156 ? 5.843 -23.644 -11.567 1.00 47.94 156 LEU A C 1
ATOM 1198 O O . LEU A 1 156 ? 5.861 -23.335 -12.755 1.00 47.94 156 LEU A O 1
ATOM 1202 N N . VAL A 1 157 ? 6.270 -24.853 -11.214 1.00 52.50 157 VAL A N 1
ATOM 1203 C CA . VAL A 1 157 ? 7.098 -25.758 -12.026 1.00 52.50 157 VAL A CA 1
ATOM 1204 C C . VAL A 1 157 ? 6.292 -26.823 -12.797 1.00 52.50 157 VAL A C 1
ATOM 1206 O O . VAL A 1 157 ? 6.814 -27.446 -13.723 1.00 52.50 157 VAL A O 1
ATOM 1209 N N . ALA A 1 158 ? 4.986 -26.968 -12.538 1.00 49.56 158 ALA A N 1
ATOM 1210 C CA . ALA A 1 158 ? 4.050 -27.711 -13.412 1.00 49.56 158 ALA A CA 1
ATOM 1211 C C . ALA A 1 158 ? 4.128 -27.254 -14.880 1.00 49.56 158 ALA A C 1
ATOM 1213 O O . ALA A 1 158 ? 3.904 -27.984 -15.833 1.00 49.56 158 ALA A O 1
ATOM 1214 N N . ASN A 1 159 ? 4.530 -26.010 -15.020 1.00 48.81 159 ASN A N 1
ATOM 1215 C CA . ASN A 1 159 ? 4.439 -25.189 -16.186 1.00 48.81 159 ASN A CA 1
ATOM 1216 C C . ASN A 1 159 ? 5.832 -24.888 -16.779 1.00 48.81 159 ASN A C 1
ATOM 1218 O O . ASN A 1 159 ? 5.996 -24.778 -17.993 1.00 48.81 159 ASN A O 1
ATOM 1222 N N . LEU A 1 160 ? 6.876 -24.945 -15.941 1.00 52.91 160 LEU A N 1
ATOM 1223 C CA . LEU A 1 160 ? 8.246 -25.222 -16.384 1.00 52.91 160 LEU A CA 1
ATOM 1224 C C . LEU A 1 160 ? 8.330 -26.584 -17.101 1.00 52.91 160 LEU A C 1
ATOM 1226 O O . LEU A 1 160 ? 9.088 -26.736 -18.050 1.00 52.91 160 LEU A O 1
ATOM 1230 N N . SER A 1 161 ? 7.497 -27.553 -16.702 1.00 54.75 161 SER A N 1
ATOM 1231 C CA . SER A 1 161 ? 7.366 -28.837 -17.406 1.00 54.75 161 SER A CA 1
ATOM 1232 C C . SER A 1 161 ? 6.788 -28.650 -18.817 1.00 54.75 161 SER A C 1
ATOM 1234 O O . SER A 1 161 ? 7.254 -29.297 -19.745 1.00 54.75 161 SER A O 1
ATOM 1236 N N . LEU A 1 162 ? 5.857 -27.706 -19.022 1.00 54.06 162 LEU A N 1
ATOM 1237 C CA . LEU A 1 162 ? 5.367 -27.337 -20.357 1.00 54.06 162 LEU A CA 1
ATOM 1238 C C . LEU A 1 162 ? 6.482 -26.721 -21.216 1.00 54.06 162 LEU A C 1
ATOM 1240 O O . LEU A 1 162 ? 6.638 -27.093 -22.375 1.00 54.06 162 LEU A O 1
ATOM 1244 N N . PHE A 1 163 ? 7.293 -25.826 -20.644 1.00 55.75 163 PHE A N 1
ATOM 1245 C CA . PHE A 1 163 ? 8.457 -25.251 -21.327 1.00 55.75 163 PHE A CA 1
ATOM 1246 C C . PHE A 1 163 ? 9.482 -26.328 -21.720 1.00 55.75 163 PHE A C 1
ATOM 1248 O O . PHE A 1 163 ? 9.953 -26.345 -22.855 1.00 55.75 163 PHE A O 1
ATOM 1255 N N . LEU A 1 164 ? 9.766 -27.270 -20.816 1.00 56.72 164 LEU A N 1
ATOM 1256 C CA . LEU A 1 164 ? 10.702 -28.377 -21.039 1.00 56.72 164 LEU A CA 1
ATOM 1257 C C . LEU A 1 164 ? 10.182 -29.439 -22.024 1.00 56.72 164 LEU A C 1
ATOM 1259 O O . LEU A 1 164 ? 10.983 -30.172 -22.594 1.00 56.72 164 LEU A O 1
ATOM 1263 N N . VAL A 1 165 ? 8.867 -29.529 -22.236 1.00 62.09 165 VAL A N 1
ATOM 1264 C CA . VAL A 1 165 ? 8.235 -30.540 -23.101 1.00 62.09 165 VAL A CA 1
ATOM 1265 C C . VAL A 1 165 ? 7.902 -29.970 -24.484 1.00 62.09 165 VAL A C 1
ATOM 1267 O O . VAL A 1 165 ? 8.196 -30.594 -25.498 1.00 62.09 165 VAL A O 1
ATOM 1270 N N . VAL A 1 166 ? 7.322 -28.772 -24.558 1.00 65.62 166 VAL A N 1
ATOM 1271 C CA . VAL A 1 166 ? 6.724 -28.222 -25.789 1.00 65.62 166 VAL A CA 1
ATOM 1272 C C . VAL A 1 166 ? 7.727 -27.422 -26.628 1.00 65.62 166 VAL A C 1
ATOM 1274 O O . VAL A 1 166 ? 7.687 -27.464 -27.858 1.00 65.62 166 VAL A O 1
ATOM 1277 N N . TRP A 1 167 ? 8.654 -26.712 -25.984 1.00 63.47 167 TRP A N 1
ATOM 1278 C CA . TRP A 1 167 ? 9.595 -25.821 -26.669 1.00 63.47 167 TRP A CA 1
ATOM 1279 C C . TRP A 1 167 ? 10.713 -26.553 -27.437 1.00 63.47 167 TRP A C 1
ATOM 1281 O O . TRP A 1 167 ? 11.037 -26.127 -28.549 1.00 63.47 167 TRP A O 1
ATOM 1291 N N . PRO A 1 168 ? 11.254 -27.691 -26.949 1.00 67.25 168 PRO A N 1
ATOM 1292 C CA . PRO A 1 168 ? 12.176 -28.504 -27.740 1.00 67.25 168 PRO A CA 1
ATOM 1293 C C . PRO A 1 168 ? 11.552 -29.041 -29.032 1.00 67.25 168 PRO A C 1
ATOM 1295 O O . PRO A 1 168 ? 12.247 -29.143 -30.035 1.00 67.25 168 PRO A O 1
ATOM 1298 N N . VAL A 1 169 ? 10.246 -29.337 -29.044 1.00 71.75 169 VAL A N 1
ATOM 1299 C CA . VAL A 1 169 ? 9.552 -29.821 -30.251 1.00 71.75 169 VAL A CA 1
ATOM 1300 C C . VAL A 1 169 ? 9.390 -28.710 -31.287 1.00 71.75 169 VAL A C 1
ATOM 1302 O O . VAL A 1 169 ? 9.613 -28.945 -32.471 1.00 71.75 169 VAL A O 1
ATOM 1305 N N . PHE A 1 170 ? 9.087 -27.486 -30.845 1.00 76.50 170 PHE A N 1
ATOM 1306 C CA . PHE A 1 170 ? 9.074 -26.322 -31.731 1.00 76.50 170 PHE A CA 1
ATOM 1307 C C . PHE A 1 170 ? 10.434 -26.121 -32.408 1.00 76.50 170 PHE A C 1
ATOM 1309 O O . PHE A 1 170 ? 10.517 -26.006 -33.632 1.00 76.50 170 PHE A O 1
ATOM 1316 N N . PHE A 1 171 ? 11.516 -26.142 -31.625 1.00 68.94 171 PHE A N 1
ATOM 1317 C CA . PHE A 1 171 ? 12.858 -25.997 -32.178 1.00 68.94 171 PHE A CA 1
ATOM 1318 C C . PHE A 1 171 ? 13.318 -27.205 -32.994 1.00 68.94 171 PHE A C 1
ATOM 1320 O O . PHE A 1 171 ? 14.054 -27.002 -33.951 1.00 68.94 171 PHE A O 1
ATOM 1327 N N . ALA A 1 172 ? 12.839 -28.419 -32.711 1.00 69.31 172 ALA A N 1
ATOM 1328 C CA . ALA A 1 172 ? 13.066 -29.576 -33.577 1.00 69.31 172 ALA A CA 1
ATOM 1329 C C . ALA A 1 172 ? 12.437 -29.370 -34.967 1.00 69.31 172 ALA A C 1
ATOM 1331 O O . ALA A 1 172 ? 13.061 -29.688 -35.979 1.00 69.31 172 ALA A O 1
ATOM 1332 N N . GLY A 1 173 ? 11.245 -28.766 -35.040 1.00 76.75 173 GLY A N 1
ATOM 1333 C CA . GLY A 1 173 ? 10.635 -28.363 -36.310 1.00 76.75 173 GLY A CA 1
ATOM 1334 C C . GLY A 1 173 ? 11.462 -27.305 -37.055 1.00 76.75 173 GLY A C 1
ATOM 1335 O O . GLY A 1 173 ? 11.665 -27.414 -38.266 1.00 76.75 173 GLY A O 1
ATOM 1336 N N . VAL A 1 174 ? 11.993 -26.309 -36.333 1.00 75.06 174 VAL A N 1
ATOM 1337 C CA . VAL A 1 174 ? 12.894 -25.280 -36.894 1.00 75.06 174 VAL A CA 1
ATOM 1338 C C . VAL A 1 174 ? 14.191 -25.907 -37.405 1.00 75.06 174 VAL A C 1
ATOM 1340 O O . VAL A 1 174 ? 14.619 -25.611 -38.517 1.00 75.06 174 VAL A O 1
ATOM 1343 N N . GLU A 1 175 ? 14.797 -26.805 -36.633 1.00 70.88 175 GLU A N 1
ATOM 1344 C CA . GLU A 1 175 ? 16.010 -27.520 -37.017 1.00 70.88 175 GLU A CA 1
ATOM 1345 C C . GLU A 1 175 ? 15.778 -28.368 -38.269 1.00 70.88 175 GLU A C 1
ATOM 1347 O O . GLU A 1 175 ? 16.579 -28.297 -39.194 1.00 70.88 175 GLU A O 1
ATOM 1352 N N . LYS A 1 176 ? 14.659 -29.097 -38.371 1.00 76.88 176 LYS A N 1
ATOM 1353 C CA . LYS A 1 176 ? 14.322 -29.870 -39.580 1.00 76.88 176 LYS A CA 1
ATOM 1354 C C . LYS A 1 176 ? 14.214 -28.989 -40.826 1.00 76.88 176 LYS A C 1
ATOM 1356 O O . LYS A 1 176 ? 14.641 -29.408 -41.903 1.00 76.88 176 LYS A O 1
ATOM 1361 N N . LEU A 1 177 ? 13.679 -27.773 -40.693 1.00 79.19 177 LEU A N 1
ATOM 1362 C CA . LEU A 1 177 ? 13.669 -26.802 -41.789 1.00 79.19 177 LEU A CA 1
ATOM 1363 C C . LEU A 1 177 ? 15.085 -26.337 -42.150 1.00 79.19 177 LEU A C 1
ATOM 1365 O O . LEU A 1 177 ? 15.452 -26.362 -43.322 1.00 79.19 177 LEU A O 1
ATOM 1369 N N . VAL A 1 178 ? 15.883 -25.942 -41.154 1.00 74.75 178 VAL A N 1
ATOM 1370 C CA . VAL A 1 178 ? 17.234 -25.391 -41.356 1.00 74.75 178 VAL A CA 1
ATOM 1371 C C . VAL A 1 178 ? 18.216 -26.447 -41.876 1.00 74.75 178 VAL A C 1
ATOM 1373 O O . VAL A 1 178 ? 19.023 -26.157 -42.754 1.00 74.75 178 VAL A O 1
ATOM 1376 N N . ALA A 1 179 ? 18.127 -27.683 -41.388 1.00 70.69 179 ALA A N 1
ATOM 1377 C CA . ALA A 1 179 ? 18.995 -28.801 -41.757 1.00 70.69 179 ALA A CA 1
ATOM 1378 C C . ALA A 1 179 ? 18.620 -29.456 -43.100 1.00 70.69 179 ALA A C 1
ATOM 1380 O O . ALA A 1 179 ? 19.229 -30.450 -43.496 1.00 70.69 179 ALA A O 1
ATOM 1381 N N . GLY A 1 180 ? 17.607 -28.937 -43.805 1.00 75.12 180 GLY A N 1
ATOM 1382 C CA . GLY A 1 180 ? 17.184 -29.472 -45.099 1.00 75.12 180 GLY A CA 1
ATOM 1383 C C . GLY A 1 180 ? 16.557 -30.868 -45.015 1.00 75.12 180 GLY A C 1
ATOM 1384 O O . GLY A 1 180 ? 16.577 -31.606 -45.996 1.00 75.12 180 GLY A O 1
ATOM 1385 N N . TRP A 1 181 ? 15.972 -31.238 -43.872 1.00 78.56 181 TRP A N 1
ATOM 1386 C CA . TRP A 1 181 ? 15.408 -32.571 -43.601 1.00 78.56 181 TRP A CA 1
ATOM 1387 C C . TRP A 1 181 ? 14.391 -33.024 -44.663 1.00 78.56 181 TRP A C 1
ATOM 1389 O O . TRP A 1 181 ? 14.351 -34.189 -45.060 1.00 78.56 181 TRP A O 1
ATOM 1399 N N . LEU A 1 182 ? 13.610 -32.073 -45.181 1.00 78.31 182 LEU A N 1
ATOM 1400 C CA . LEU A 1 182 ? 12.641 -32.295 -46.255 1.00 78.31 182 LEU A CA 1
ATOM 1401 C C . LEU A 1 182 ? 13.314 -32.553 -47.613 1.00 78.31 182 LEU A C 1
ATOM 1403 O O . LEU A 1 182 ? 12.835 -33.383 -48.379 1.00 78.31 182 LEU A O 1
ATOM 1407 N N . ALA A 1 183 ? 14.436 -31.885 -47.899 1.00 78.81 183 ALA A N 1
ATOM 1408 C CA . ALA A 1 183 ? 15.210 -32.088 -49.125 1.00 78.81 183 ALA A CA 1
ATOM 1409 C C . ALA A 1 183 ? 15.994 -33.414 -49.096 1.00 78.81 183 ALA A C 1
ATOM 1411 O O . ALA A 1 183 ? 16.148 -34.075 -50.122 1.00 78.81 183 ALA A O 1
ATOM 1412 N N . ASN A 1 184 ? 16.418 -33.847 -47.906 1.00 75.50 184 ASN A N 1
ATOM 1413 C CA . ASN A 1 184 ? 17.213 -35.059 -47.701 1.00 75.50 184 ASN A CA 1
ATOM 1414 C C . ASN A 1 184 ? 16.378 -36.351 -47.606 1.00 75.50 184 ASN A C 1
ATOM 1416 O O . ASN A 1 184 ? 16.942 -37.429 -47.443 1.00 75.50 184 ASN A O 1
ATOM 1420 N N . HIS A 1 185 ? 15.045 -36.277 -47.735 1.00 72.81 185 HIS A N 1
ATOM 1421 C CA . HIS A 1 185 ? 14.142 -37.441 -47.706 1.00 72.81 185 HIS A CA 1
ATOM 1422 C C . HIS A 1 185 ? 14.303 -38.320 -46.449 1.00 72.81 185 HIS A C 1
ATOM 1424 O O . HIS A 1 185 ? 14.140 -39.542 -46.486 1.00 72.81 185 HIS A O 1
ATOM 1430 N N . GLU A 1 186 ? 14.581 -37.696 -45.308 1.00 69.19 186 GLU A N 1
ATOM 1431 C CA . GLU A 1 186 ? 14.892 -38.370 -44.042 1.00 69.19 186 GLU A CA 1
ATOM 1432 C C . GLU A 1 186 ? 13.764 -39.306 -43.563 1.00 69.19 186 GLU A C 1
ATOM 1434 O O . GLU A 1 186 ? 14.023 -40.410 -43.081 1.00 69.19 186 GLU A O 1
ATOM 1439 N N . MET A 1 187 ? 12.492 -38.948 -43.799 1.00 71.56 187 MET A N 1
ATOM 1440 C CA . MET A 1 187 ? 11.354 -39.848 -43.531 1.00 71.56 187 MET A CA 1
ATOM 1441 C C . MET A 1 187 ? 11.370 -41.119 -44.379 1.00 71.56 187 MET A C 1
ATOM 1443 O O . MET A 1 187 ? 11.010 -42.191 -43.895 1.00 71.56 187 MET A O 1
ATOM 1447 N N . ALA A 1 188 ? 11.807 -41.032 -45.636 1.00 71.19 188 ALA A N 1
ATOM 1448 C CA . ALA A 1 188 ? 11.916 -42.206 -46.493 1.00 71.19 188 ALA A CA 1
ATOM 1449 C C . ALA A 1 188 ? 13.017 -43.153 -45.990 1.00 71.19 188 ALA A C 1
ATOM 1451 O O . ALA A 1 188 ? 12.870 -44.368 -46.099 1.00 71.19 188 ALA A O 1
ATOM 1452 N N . MET A 1 189 ? 14.089 -42.619 -45.395 1.00 66.94 189 MET A N 1
ATOM 1453 C CA . MET A 1 189 ? 15.139 -43.420 -44.756 1.00 66.94 189 MET A CA 1
ATOM 1454 C C . MET A 1 189 ? 14.646 -44.104 -43.473 1.00 66.94 189 MET A C 1
ATOM 1456 O O . MET A 1 189 ? 14.927 -45.287 -43.268 1.00 66.94 189 MET A O 1
ATOM 1460 N N . LEU A 1 190 ? 13.836 -43.418 -42.658 1.00 62.69 190 LEU A N 1
ATOM 1461 C CA . LEU A 1 190 ? 13.187 -44.003 -41.475 1.00 62.69 190 LEU A CA 1
ATOM 1462 C C . LEU A 1 190 ? 12.291 -45.198 -41.839 1.00 62.69 190 LEU A C 1
ATOM 1464 O O . LEU A 1 190 ? 12.361 -46.240 -41.189 1.00 62.69 190 LEU A O 1
ATOM 1468 N N . PHE A 1 191 ? 11.535 -45.115 -42.937 1.00 64.06 191 PHE A N 1
ATOM 1469 C CA . PHE A 1 191 ? 10.702 -46.228 -43.413 1.00 64.06 191 PHE A CA 1
ATOM 1470 C C . PHE A 1 191 ? 11.484 -47.401 -44.046 1.00 64.06 191 PHE A C 1
ATOM 1472 O O . PHE A 1 191 ? 10.890 -48.450 -44.320 1.00 64.06 191 PHE A O 1
ATOM 1479 N N . ARG A 1 192 ? 12.807 -47.266 -44.256 1.00 60.06 192 ARG A N 1
ATOM 1480 C CA . ARG A 1 192 ? 13.689 -48.278 -44.879 1.00 60.06 192 ARG A CA 1
ATOM 1481 C C . ARG A 1 192 ? 14.485 -49.151 -43.887 1.00 60.06 192 ARG A C 1
ATOM 1483 O O . ARG A 1 192 ? 15.174 -50.061 -44.340 1.00 60.06 192 ARG A O 1
ATOM 1490 N N . THR A 1 193 ? 14.405 -48.932 -42.568 1.00 52.19 193 THR A N 1
ATOM 1491 C CA . THR A 1 193 ? 15.109 -49.781 -41.569 1.00 52.19 193 THR A CA 1
ATOM 1492 C C . THR A 1 193 ? 14.550 -51.227 -41.501 1.00 52.19 193 THR A C 1
ATOM 1494 O O . THR A 1 193 ? 13.392 -51.436 -41.881 1.00 52.19 193 THR A O 1
ATOM 1497 N N . PRO A 1 194 ? 15.347 -52.231 -41.059 1.00 48.03 194 PRO A N 1
ATOM 1498 C CA . PRO A 1 194 ? 14.959 -53.650 -41.080 1.00 48.03 194 PRO A CA 1
ATOM 1499 C C . PRO A 1 194 ? 13.733 -53.974 -40.196 1.00 48.03 194 PRO A C 1
ATOM 1501 O O . PRO A 1 194 ? 13.511 -53.276 -39.208 1.00 48.03 194 PRO A O 1
ATOM 1504 N N . PRO A 1 195 ? 12.942 -55.013 -40.533 1.00 48.72 195 PRO A N 1
ATOM 1505 C CA . PRO A 1 195 ? 11.782 -55.469 -39.751 1.00 48.72 195 PRO A CA 1
ATOM 1506 C C . PRO A 1 195 ? 12.180 -56.171 -38.438 1.00 48.72 195 PRO A C 1
ATOM 1508 O O . PRO A 1 195 ? 13.267 -56.744 -38.358 1.00 48.72 195 PRO A O 1
ATOM 1511 N N . GLY A 1 196 ? 11.296 -56.147 -37.429 1.00 50.69 196 GLY A N 1
ATOM 1512 C CA . GLY A 1 196 ? 11.575 -56.749 -36.112 1.00 50.69 196 GLY A CA 1
ATOM 1513 C C . GLY A 1 196 ? 10.564 -56.515 -34.974 1.00 50.69 196 GLY A C 1
ATOM 1514 O O . GLY A 1 196 ? 10.780 -57.049 -33.890 1.00 50.69 196 GLY A O 1
ATOM 1515 N N . TYR A 1 197 ? 9.466 -55.769 -35.172 1.00 50.53 197 TYR A N 1
ATOM 1516 C CA . TYR A 1 197 ? 8.478 -55.500 -34.113 1.00 50.53 197 TYR A CA 1
ATOM 1517 C C . TYR A 1 197 ? 7.031 -55.411 -34.643 1.00 50.53 197 TYR A C 1
ATOM 1519 O O . TYR A 1 197 ? 6.740 -54.803 -35.674 1.00 50.53 197 TYR A O 1
ATOM 1527 N N . ILE A 1 198 ? 6.097 -55.957 -33.852 1.00 50.94 198 ILE A N 1
ATOM 1528 C CA . ILE A 1 198 ? 4.702 -56.304 -34.207 1.00 50.94 198 ILE A CA 1
ATOM 1529 C C . ILE A 1 198 ? 3.881 -55.152 -34.833 1.00 50.94 198 ILE A C 1
ATOM 1531 O O . ILE A 1 198 ? 3.117 -55.386 -35.765 1.00 50.94 198 ILE A O 1
ATOM 1535 N N . LEU A 1 199 ? 4.008 -53.908 -34.354 1.00 49.50 199 LEU A N 1
ATOM 1536 C CA . LEU A 1 199 ? 3.239 -52.752 -34.867 1.00 49.50 199 LEU A CA 1
ATOM 1537 C C . LEU A 1 199 ? 3.763 -52.235 -36.217 1.00 49.50 199 LEU A C 1
ATOM 1539 O O . LEU A 1 199 ? 2.988 -51.824 -37.082 1.00 49.50 199 LEU A O 1
ATOM 1543 N N . ARG A 1 200 ? 5.079 -52.294 -36.412 1.00 52.94 200 ARG A N 1
ATOM 1544 C CA . ARG A 1 200 ? 5.759 -51.833 -37.623 1.00 52.94 200 ARG A CA 1
ATOM 1545 C C . ARG A 1 200 ? 5.562 -52.803 -38.787 1.00 52.94 200 ARG A C 1
ATOM 1547 O O . ARG A 1 200 ? 5.406 -52.368 -39.927 1.00 52.94 200 ARG A O 1
ATOM 1554 N N . ASP A 1 201 ? 5.491 -54.099 -38.496 1.00 54.84 201 ASP A N 1
ATOM 1555 C CA . ASP A 1 201 ? 5.199 -55.135 -39.491 1.00 54.84 201 ASP A CA 1
ATOM 1556 C C . ASP A 1 201 ? 3.761 -55.020 -40.031 1.00 54.84 201 ASP A C 1
ATOM 1558 O O . ASP A 1 201 ? 3.515 -55.285 -41.207 1.00 54.84 201 ASP A O 1
ATOM 1562 N N . VAL A 1 202 ? 2.821 -54.512 -39.221 1.00 53.88 202 VAL A N 1
ATOM 1563 C CA . VAL A 1 202 ? 1.465 -54.145 -39.672 1.00 53.88 202 VAL A CA 1
ATOM 1564 C C . VAL A 1 202 ? 1.488 -52.884 -40.545 1.00 53.88 202 VAL A C 1
ATOM 1566 O O . VAL A 1 202 ? 0.807 -52.831 -41.568 1.00 53.88 202 VAL A O 1
ATOM 1569 N N . ALA A 1 203 ? 2.302 -51.882 -40.202 1.00 51.75 203 ALA A N 1
ATOM 1570 C CA . ALA A 1 203 ? 2.480 -50.673 -41.012 1.00 51.75 203 ALA A CA 1
ATOM 1571 C C . ALA A 1 203 ? 3.160 -50.958 -42.371 1.00 51.75 203 ALA A C 1
ATOM 1573 O O . ALA A 1 203 ? 2.878 -50.283 -43.361 1.00 51.75 203 ALA A O 1
ATOM 1574 N N . ALA A 1 204 ? 3.995 -51.998 -42.456 1.00 53.66 204 ALA A N 1
ATOM 1575 C CA . ALA A 1 204 ? 4.609 -52.461 -43.702 1.00 53.66 204 ALA A CA 1
ATOM 1576 C C . ALA A 1 204 ? 3.602 -53.041 -44.722 1.00 53.66 204 ALA A C 1
ATOM 1578 O O . ALA A 1 204 ? 3.954 -53.186 -45.893 1.00 53.66 204 ALA A O 1
ATOM 1579 N N . LEU A 1 205 ? 2.361 -53.337 -44.307 1.00 56.31 205 LEU A N 1
ATOM 1580 C CA . LEU A 1 205 ? 1.260 -53.777 -45.180 1.00 56.31 205 LEU A CA 1
ATOM 1581 C C . LEU A 1 205 ? 0.527 -52.610 -45.873 1.00 56.31 205 LEU A C 1
ATOM 1583 O O . LEU A 1 205 ? -0.289 -52.834 -46.766 1.00 56.31 205 LEU A O 1
ATOM 1587 N N . LEU A 1 206 ? 0.802 -51.367 -45.473 1.00 60.69 206 LEU A N 1
ATOM 1588 C CA . LEU A 1 206 ? 0.242 -50.145 -46.053 1.00 60.69 206 LEU A CA 1
ATOM 1589 C C . LEU A 1 206 ? 1.252 -49.525 -47.051 1.00 60.69 206 LEU A C 1
ATOM 1591 O O . LEU A 1 206 ? 2.456 -49.750 -46.919 1.00 60.69 206 LEU A O 1
ATOM 1595 N N . PRO A 1 207 ? 0.826 -48.706 -48.037 1.00 60.47 207 PRO A N 1
ATOM 1596 C CA . PRO A 1 207 ? 1.706 -48.087 -49.045 1.00 60.47 207 PRO A CA 1
ATOM 1597 C C . PRO A 1 207 ? 2.621 -46.970 -48.486 1.00 60.47 207 PRO A C 1
ATOM 1599 O O . PRO A 1 207 ? 2.931 -46.000 -49.172 1.00 60.47 207 PRO A O 1
ATOM 1602 N N . LEU A 1 208 ? 3.087 -47.105 -47.242 1.00 60.88 208 LEU A N 1
ATOM 1603 C CA . LEU A 1 208 ? 3.840 -46.104 -46.476 1.00 60.88 208 LEU A CA 1
ATOM 1604 C C . LEU A 1 208 ? 5.295 -45.942 -46.944 1.00 60.88 208 LEU A C 1
ATOM 1606 O O . LEU A 1 208 ? 5.995 -45.043 -46.489 1.00 60.88 208 LEU A O 1
ATOM 1610 N N . ARG A 1 209 ? 5.762 -46.807 -47.856 1.00 62.41 209 ARG A N 1
ATOM 1611 C CA . ARG A 1 209 ? 7.110 -46.751 -48.452 1.00 62.41 209 ARG A CA 1
ATOM 1612 C C . ARG A 1 209 ? 7.189 -45.923 -49.735 1.00 62.41 209 ARG A C 1
ATOM 1614 O O . ARG A 1 209 ? 8.281 -45.792 -50.285 1.00 62.41 209 ARG A O 1
ATOM 1621 N N . SER A 1 210 ? 6.069 -45.405 -50.246 1.00 73.75 210 SER A N 1
ATOM 1622 C CA . SER A 1 210 ? 6.110 -44.560 -51.440 1.00 73.75 210 SER A CA 1
ATOM 1623 C C . SER A 1 210 ? 6.800 -43.227 -51.129 1.00 73.75 210 SER A C 1
ATOM 1625 O O . SER A 1 210 ? 6.625 -42.644 -50.057 1.00 73.75 210 SER A O 1
ATOM 1627 N N . GLU A 1 211 ? 7.596 -42.730 -52.076 1.00 76.69 211 GLU A N 1
ATOM 1628 C CA . GLU A 1 211 ? 8.378 -41.502 -51.877 1.00 76.69 211 GLU A CA 1
ATOM 1629 C C . GLU A 1 211 ? 7.480 -40.278 -51.665 1.00 76.69 211 GLU A C 1
ATOM 1631 O O . GLU A 1 211 ? 7.767 -39.439 -50.813 1.00 76.69 211 GLU A O 1
ATOM 1636 N N . TRP A 1 212 ? 6.340 -40.217 -52.361 1.00 82.12 212 TRP A N 1
ATOM 1637 C CA . TRP A 1 212 ? 5.370 -39.135 -52.191 1.00 82.12 212 TRP A CA 1
ATOM 1638 C C . TRP A 1 212 ? 4.726 -39.146 -50.798 1.00 82.12 212 TRP A C 1
ATOM 1640 O O . TRP A 1 212 ? 4.517 -38.084 -50.213 1.00 82.12 212 TRP A O 1
ATOM 1650 N N . PHE A 1 213 ? 4.433 -40.327 -50.242 1.00 78.62 213 PHE A N 1
ATOM 1651 C CA . PHE A 1 213 ? 3.833 -40.446 -48.916 1.00 78.62 213 PHE A CA 1
ATOM 1652 C C . PHE A 1 213 ? 4.849 -40.079 -47.834 1.00 78.62 213 PHE A C 1
ATOM 1654 O O . PHE A 1 213 ? 4.530 -39.328 -46.914 1.00 78.62 213 PHE A O 1
ATOM 1661 N N . ALA A 1 214 ? 6.097 -40.533 -47.983 1.00 74.81 214 ALA A N 1
ATOM 1662 C CA . ALA A 1 214 ? 7.189 -40.146 -47.099 1.00 74.81 214 ALA A CA 1
ATOM 1663 C C . ALA A 1 214 ? 7.426 -38.625 -47.109 1.00 74.81 214 ALA A C 1
ATOM 1665 O O . ALA A 1 214 ? 7.605 -38.028 -46.046 1.00 74.81 214 ALA A O 1
ATOM 1666 N N . ALA A 1 215 ? 7.353 -37.985 -48.281 1.00 81.06 215 ALA A N 1
ATOM 1667 C CA . ALA A 1 215 ? 7.437 -36.532 -48.406 1.00 81.06 215 ALA A CA 1
ATOM 1668 C C . ALA A 1 215 ? 6.243 -35.818 -47.744 1.00 81.06 215 ALA A C 1
ATOM 1670 O O . ALA A 1 215 ? 6.440 -34.853 -47.004 1.00 81.06 215 ALA A O 1
ATOM 1671 N N . ALA A 1 216 ? 5.015 -36.306 -47.952 1.00 82.19 216 ALA A N 1
ATOM 1672 C CA . ALA A 1 216 ? 3.807 -35.736 -47.352 1.00 82.19 216 ALA A CA 1
ATOM 1673 C C . ALA A 1 216 ? 3.825 -35.824 -45.816 1.00 82.19 216 ALA A C 1
ATOM 1675 O O . ALA A 1 216 ? 3.536 -34.841 -45.135 1.00 82.19 216 ALA A O 1
ATOM 1676 N N . ILE A 1 217 ? 4.227 -36.972 -45.263 1.00 78.62 217 ILE A N 1
ATOM 1677 C CA . ILE A 1 217 ? 4.392 -37.155 -43.816 1.00 78.62 217 ILE A CA 1
ATOM 1678 C C . ILE A 1 217 ? 5.549 -36.312 -43.271 1.00 78.62 217 ILE A C 1
ATOM 1680 O O . ILE A 1 217 ? 5.448 -35.790 -42.159 1.00 78.62 217 ILE A O 1
ATOM 1684 N N . GLY A 1 218 ? 6.622 -36.123 -44.044 1.00 79.56 218 GLY A N 1
ATOM 1685 C CA . GLY A 1 218 ? 7.694 -35.197 -43.692 1.00 79.56 218 GLY A CA 1
ATOM 1686 C C . GLY A 1 218 ? 7.166 -33.772 -43.502 1.00 79.56 218 GLY A C 1
ATOM 1687 O O . GLY A 1 218 ? 7.299 -33.190 -42.425 1.00 79.56 218 GLY A O 1
ATOM 1688 N N . TRP A 1 219 ? 6.476 -33.232 -44.506 1.00 85.88 219 TRP A N 1
ATOM 1689 C CA . TRP A 1 219 ? 5.871 -31.900 -44.413 1.00 85.88 219 TRP A CA 1
ATOM 1690 C C . TRP A 1 219 ? 4.837 -31.787 -43.292 1.00 85.88 219 TRP A C 1
ATOM 1692 O O . TRP A 1 219 ? 4.830 -30.794 -42.567 1.00 85.88 219 TRP A O 1
ATOM 1702 N N . PHE A 1 220 ? 4.004 -32.813 -43.103 1.00 85.25 220 PHE A N 1
ATOM 1703 C CA . PHE A 1 220 ? 3.035 -32.857 -42.011 1.00 85.25 220 PHE A CA 1
ATOM 1704 C C . PHE A 1 220 ? 3.713 -32.812 -40.633 1.00 85.25 220 PHE A C 1
ATOM 1706 O O . PHE A 1 220 ? 3.267 -32.082 -39.751 1.00 85.25 220 PHE A O 1
ATOM 1713 N N . THR A 1 221 ? 4.825 -33.532 -40.463 1.00 78.75 221 THR A N 1
ATOM 1714 C CA . THR A 1 221 ? 5.600 -33.555 -39.213 1.00 78.75 221 THR A CA 1
ATOM 1715 C C . THR A 1 221 ? 6.131 -32.165 -38.873 1.00 78.75 221 THR A C 1
ATOM 1717 O O . THR A 1 221 ? 5.868 -31.663 -37.784 1.00 78.75 221 THR A O 1
ATOM 1720 N N . VAL A 1 222 ? 6.794 -31.503 -39.827 1.00 84.25 222 VAL A N 1
ATOM 1721 C CA . VAL A 1 222 ? 7.317 -30.138 -39.645 1.00 84.25 222 VAL A CA 1
ATOM 1722 C C . VAL A 1 222 ? 6.185 -29.145 -39.368 1.00 84.25 222 VAL A C 1
ATOM 1724 O O . VAL A 1 222 ? 6.301 -28.302 -38.479 1.00 84.25 222 VAL A O 1
ATOM 1727 N N . PHE A 1 223 ? 5.063 -29.263 -40.085 1.00 87.88 223 PHE A N 1
ATOM 1728 C CA . PHE A 1 223 ? 3.898 -28.406 -39.876 1.00 87.88 223 PHE A CA 1
ATOM 1729 C C . PHE A 1 223 ? 3.357 -28.519 -38.448 1.00 87.88 223 PHE A C 1
ATOM 1731 O O . PHE A 1 223 ? 3.148 -27.497 -37.793 1.00 87.88 223 PHE A O 1
ATOM 1738 N N . VAL A 1 224 ? 3.149 -29.735 -37.938 1.00 82.44 224 VAL A N 1
ATOM 1739 C CA . VAL A 1 224 ? 2.613 -29.913 -36.584 1.00 82.44 224 VAL A CA 1
ATOM 1740 C C . VAL A 1 224 ? 3.620 -29.466 -35.520 1.00 82.44 224 VAL A C 1
ATOM 1742 O O . VAL A 1 224 ? 3.222 -28.777 -34.583 1.00 82.44 224 VAL A O 1
ATOM 1745 N N . GLU A 1 225 ? 4.911 -29.776 -35.672 1.00 81.44 225 GLU A N 1
ATOM 1746 C CA . GLU A 1 225 ? 5.955 -29.376 -34.714 1.00 81.44 225 GLU A CA 1
ATOM 1747 C C . GLU A 1 225 ? 6.089 -27.853 -34.578 1.00 81.44 225 GLU A C 1
ATOM 1749 O O . GLU A 1 225 ? 6.329 -27.357 -33.481 1.00 81.44 225 GLU A O 1
ATOM 1754 N N . LEU A 1 226 ? 5.858 -27.094 -35.654 1.00 84.62 226 LEU A N 1
ATOM 1755 C CA . LEU A 1 226 ? 5.893 -25.628 -35.623 1.00 84.62 226 LEU A CA 1
ATOM 1756 C C . LEU A 1 226 ? 4.583 -24.998 -35.137 1.00 84.62 226 LEU A C 1
ATOM 1758 O O . LEU A 1 226 ? 4.603 -23.957 -34.480 1.00 84.62 226 LEU A O 1
ATOM 1762 N N . THR A 1 227 ? 3.435 -25.594 -35.470 1.00 84.38 227 THR A N 1
ATOM 1763 C CA . THR A 1 227 ? 2.125 -24.958 -35.248 1.00 84.38 227 THR A CA 1
ATOM 1764 C C . THR A 1 227 ? 1.467 -25.366 -33.939 1.00 84.38 227 THR A C 1
ATOM 1766 O O . THR A 1 227 ? 0.893 -24.520 -33.254 1.00 84.38 227 THR A O 1
ATOM 1769 N N . ALA A 1 228 ? 1.552 -26.632 -33.540 1.00 78.88 228 ALA A N 1
ATOM 1770 C CA . ALA A 1 228 ? 0.837 -27.116 -32.368 1.00 78.88 228 ALA A CA 1
ATOM 1771 C C . ALA A 1 228 ? 1.332 -26.504 -31.039 1.00 78.88 228 ALA A C 1
ATOM 1773 O O . ALA A 1 228 ? 0.471 -26.112 -30.248 1.00 78.88 228 ALA A O 1
ATOM 1774 N N . PRO A 1 229 ? 2.646 -26.286 -30.800 1.00 75.69 229 PRO A N 1
ATOM 1775 C CA . PRO A 1 229 ? 3.131 -25.518 -29.646 1.00 75.69 229 PRO A CA 1
ATOM 1776 C C . PRO A 1 229 ? 2.514 -24.119 -29.537 1.00 75.69 229 PRO A C 1
ATOM 1778 O O . PRO A 1 229 ? 2.117 -23.682 -28.457 1.00 75.69 229 PRO A O 1
ATOM 1781 N N . VAL A 1 230 ? 2.386 -23.430 -30.674 1.00 78.00 230 VAL A N 1
ATOM 1782 C CA . VAL A 1 230 ? 1.824 -22.077 -30.754 1.00 78.00 230 VAL A CA 1
ATOM 1783 C C . VAL A 1 230 ? 0.318 -22.108 -30.490 1.00 78.00 230 VAL A C 1
ATOM 1785 O O . VAL A 1 230 ? -0.183 -21.313 -29.701 1.00 78.00 230 VAL A O 1
ATOM 1788 N N . LEU A 1 231 ? -0.411 -23.059 -31.080 1.00 80.25 231 LEU A N 1
ATOM 1789 C CA . LEU A 1 231 ? -1.859 -23.199 -30.886 1.00 80.25 231 LEU A CA 1
ATOM 1790 C C . LEU A 1 231 ? -2.232 -23.591 -29.450 1.00 80.25 231 LEU A C 1
ATOM 1792 O O . LEU A 1 231 ? -3.270 -23.148 -28.955 1.00 80.25 231 LEU A O 1
ATOM 1796 N N . LEU A 1 232 ? -1.394 -24.381 -28.773 1.00 72.50 232 LEU A N 1
ATOM 1797 C CA . LEU A 1 232 ? -1.568 -24.748 -27.363 1.00 72.50 232 LEU A CA 1
ATOM 1798 C C . LEU A 1 232 ? -1.366 -23.553 -26.413 1.00 72.50 232 LEU A C 1
ATOM 1800 O O . LEU A 1 232 ? -1.973 -23.509 -25.338 1.00 72.50 232 LEU A O 1
ATOM 1804 N N . ALA A 1 233 ? -0.589 -22.544 -26.819 1.00 68.69 233 ALA A N 1
ATOM 1805 C CA . ALA A 1 233 ? -0.366 -21.342 -26.018 1.00 68.69 233 ALA A CA 1
ATOM 1806 C C . ALA A 1 233 ? -1.626 -20.461 -25.878 1.00 68.69 233 ALA A C 1
ATOM 1808 O O . ALA A 1 233 ? -1.758 -19.743 -24.885 1.00 68.69 233 ALA A O 1
ATOM 1809 N N . PHE A 1 234 ? -2.586 -20.536 -26.810 1.00 69.31 234 PHE A N 1
ATOM 1810 C CA . PHE A 1 234 ? -3.786 -19.689 -26.803 1.00 69.31 234 PHE A CA 1
ATOM 1811 C C . PHE A 1 234 ? -5.061 -20.472 -26.478 1.00 69.31 234 PHE A C 1
ATOM 1813 O O . PHE A 1 234 ? -5.443 -21.395 -27.193 1.00 69.31 234 PHE A O 1
ATOM 1820 N N . ARG A 1 235 ? -5.797 -20.031 -25.446 1.00 64.50 235 ARG A N 1
ATOM 1821 C CA . ARG A 1 235 ? -7.031 -20.682 -24.952 1.00 64.50 235 ARG A CA 1
ATOM 1822 C C . ARG A 1 235 ? -8.032 -21.058 -26.051 1.00 64.50 235 ARG A C 1
ATOM 1824 O O . ARG A 1 235 ? -8.524 -22.177 -26.065 1.00 64.50 235 ARG A O 1
ATOM 1831 N N . ARG A 1 236 ? -8.297 -20.154 -26.999 1.00 73.81 236 ARG A N 1
ATOM 1832 C CA . ARG A 1 236 ? -9.302 -20.362 -28.060 1.00 73.81 236 ARG A CA 1
ATOM 1833 C C . ARG A 1 236 ? -8.901 -21.421 -29.095 1.00 73.81 236 ARG A C 1
ATOM 1835 O O . ARG A 1 236 ? -9.770 -21.952 -29.773 1.00 73.81 236 ARG A O 1
ATOM 1842 N N . THR A 1 237 ? -7.610 -21.730 -29.221 1.00 76.88 237 THR A N 1
ATOM 1843 C CA . THR A 1 237 ? -7.072 -22.658 -30.231 1.00 76.88 237 THR A CA 1
ATOM 1844 C C . THR A 1 237 ? -6.526 -23.956 -29.637 1.00 76.88 237 THR A C 1
ATOM 1846 O O . THR A 1 237 ? -6.111 -24.838 -30.389 1.00 76.88 237 THR A O 1
ATOM 1849 N N . ARG A 1 238 ? -6.564 -24.120 -28.308 1.00 72.38 238 ARG A N 1
ATOM 1850 C CA . ARG A 1 238 ? -6.009 -25.284 -27.592 1.00 72.38 238 ARG A CA 1
ATOM 1851 C C . ARG A 1 238 ? -6.572 -26.616 -28.058 1.00 72.38 238 ARG A C 1
ATOM 1853 O O . ARG A 1 238 ? -5.803 -27.547 -28.253 1.00 72.38 238 ARG A O 1
ATOM 1860 N N . ALA A 1 239 ? -7.882 -26.705 -28.284 1.00 70.38 239 ALA A N 1
ATOM 1861 C CA . ALA A 1 239 ? -8.508 -27.939 -28.758 1.00 70.38 239 ALA A CA 1
ATOM 1862 C C . ALA A 1 239 ? -7.964 -28.369 -30.134 1.00 70.38 239 ALA A C 1
ATOM 1864 O O . ALA A 1 239 ? -7.722 -29.551 -30.366 1.00 70.38 239 ALA A O 1
ATOM 1865 N N . VAL A 1 240 ? -7.709 -27.402 -31.022 1.00 78.62 240 VAL A N 1
ATOM 1866 C CA . VAL A 1 240 ? -7.131 -27.644 -32.353 1.00 78.62 240 VAL A CA 1
ATOM 1867 C C . VAL A 1 240 ? -5.654 -28.017 -32.239 1.00 78.62 240 VAL A C 1
ATOM 1869 O O . VAL A 1 240 ? -5.225 -28.995 -32.847 1.00 78.62 240 VAL A O 1
ATOM 1872 N N . GLY A 1 241 ? -4.888 -27.295 -31.413 1.00 77.19 241 GLY A N 1
ATOM 1873 C CA . GLY A 1 241 ? -3.491 -27.625 -31.120 1.00 77.19 241 GLY A CA 1
ATOM 1874 C C . GLY A 1 241 ? -3.334 -29.034 -30.543 1.00 77.19 241 GLY A C 1
ATOM 1875 O O . GLY A 1 241 ? -2.488 -29.792 -31.005 1.00 77.19 241 GLY A O 1
ATOM 1876 N N . LEU A 1 242 ? -4.207 -29.421 -29.607 1.00 72.38 242 LEU A N 1
ATOM 1877 C CA . LEU A 1 242 ? -4.257 -30.760 -29.019 1.00 72.38 242 LEU A CA 1
ATOM 1878 C C . LEU A 1 242 ? -4.605 -31.825 -30.065 1.00 72.38 242 LEU A C 1
ATOM 1880 O O . LEU A 1 242 ? -3.946 -32.857 -30.115 1.00 72.38 242 LEU A O 1
ATOM 1884 N N . ALA A 1 243 ? -5.598 -31.588 -30.923 1.00 76.06 243 ALA A N 1
ATOM 1885 C CA . ALA A 1 243 ? -5.964 -32.539 -31.970 1.00 76.06 243 ALA A CA 1
ATOM 1886 C C . ALA A 1 243 ? -4.814 -32.779 -32.967 1.00 76.06 243 ALA A C 1
ATOM 1888 O O . ALA A 1 243 ? -4.513 -33.929 -33.288 1.00 76.06 243 ALA A O 1
ATOM 1889 N N . LEU A 1 244 ? -4.132 -31.713 -33.406 1.00 77.88 244 LEU A N 1
ATOM 1890 C CA . LEU A 1 244 ? -2.957 -31.806 -34.281 1.00 77.88 244 LEU A CA 1
ATOM 1891 C C . LEU A 1 244 ? -1.807 -32.552 -33.598 1.00 77.88 244 LEU A C 1
ATOM 1893 O O . LEU A 1 244 ? -1.181 -33.421 -34.205 1.00 77.88 244 LEU A O 1
ATOM 1897 N N . TRP A 1 245 ? -1.578 -32.264 -32.317 1.00 74.38 245 TRP A N 1
ATOM 1898 C CA . TRP A 1 245 ? -0.562 -32.927 -31.508 1.00 74.38 245 TRP A CA 1
ATOM 1899 C C . TRP A 1 245 ? -0.821 -34.432 -31.355 1.00 74.38 245 TRP A C 1
ATOM 1901 O O . TRP A 1 245 ? 0.069 -35.251 -31.583 1.00 74.38 245 TRP A O 1
ATOM 1911 N N . LEU A 1 246 ? -2.058 -34.815 -31.027 1.00 71.62 246 LEU A N 1
ATOM 1912 C CA . LEU A 1 246 ? -2.469 -36.215 -30.910 1.00 71.62 246 LEU A CA 1
ATOM 1913 C C . LEU A 1 246 ? -2.343 -36.961 -32.239 1.00 71.62 246 LEU A C 1
ATOM 1915 O O . LEU A 1 246 ? -1.904 -38.111 -32.242 1.00 71.62 246 LEU A O 1
ATOM 1919 N N . ALA A 1 247 ? -2.697 -36.313 -33.352 1.00 71.12 247 ALA A N 1
ATOM 1920 C CA . ALA A 1 247 ? -2.573 -36.878 -34.692 1.00 71.12 247 ALA A CA 1
ATOM 1921 C C . ALA A 1 247 ? -1.107 -37.148 -35.068 1.00 71.12 247 ALA A C 1
ATOM 1923 O O . ALA A 1 247 ? -0.794 -38.236 -35.554 1.00 71.12 247 ALA A O 1
ATOM 1924 N N . LEU A 1 248 ? -0.199 -36.206 -34.781 1.00 72.81 248 LEU A N 1
ATOM 1925 C CA . LEU A 1 248 ? 1.237 -36.384 -35.008 1.00 72.81 248 LEU A CA 1
ATOM 1926 C C . LEU A 1 248 ? 1.801 -37.542 -34.182 1.00 72.81 248 LEU A C 1
ATOM 1928 O O . LEU A 1 248 ? 2.440 -38.434 -34.734 1.00 72.81 248 LEU A O 1
ATOM 1932 N N . PHE A 1 249 ? 1.551 -37.559 -32.871 1.00 66.31 249 PHE A N 1
ATOM 1933 C CA . PHE A 1 249 ? 2.158 -38.557 -31.990 1.00 66.31 249 PHE A CA 1
ATOM 1934 C C . PHE A 1 249 ? 1.529 -39.939 -32.134 1.00 66.31 249 PHE A C 1
ATOM 1936 O O . PHE A 1 249 ? 2.254 -40.924 -32.098 1.00 66.31 249 PHE A O 1
ATOM 1943 N N . SER A 1 250 ? 0.222 -40.045 -32.373 1.00 60.19 250 SER A N 1
ATOM 1944 C CA . SER A 1 250 ? -0.415 -41.342 -32.641 1.00 60.19 250 SER A CA 1
ATOM 1945 C C . SER A 1 250 ? 0.039 -41.921 -33.988 1.00 60.19 250 SER A C 1
ATOM 1947 O O . SER A 1 250 ? 0.204 -43.133 -34.103 1.00 60.19 250 SER A O 1
ATOM 1949 N N . GLY A 1 251 ? 0.321 -41.065 -34.981 1.00 60.25 251 GLY A N 1
ATOM 1950 C CA . GLY A 1 251 ? 0.956 -41.462 -36.240 1.00 60.25 251 GLY A CA 1
ATOM 1951 C C . GLY A 1 251 ? 2.407 -41.915 -36.048 1.00 60.25 251 GLY A C 1
ATOM 1952 O O . GLY A 1 251 ? 2.764 -43.022 -36.435 1.00 60.25 251 GLY A O 1
ATOM 1953 N N . ILE A 1 252 ? 3.242 -41.097 -35.400 1.00 57.16 252 ILE A N 1
ATOM 1954 C CA . ILE A 1 252 ? 4.675 -41.372 -35.196 1.00 57.16 252 ILE A CA 1
ATOM 1955 C C . ILE A 1 252 ? 4.919 -42.571 -34.265 1.00 57.16 252 ILE A C 1
ATOM 1957 O O . ILE A 1 252 ? 5.785 -43.392 -34.560 1.00 57.16 252 ILE A O 1
ATOM 1961 N N . VAL A 1 253 ? 4.158 -42.719 -33.174 1.00 52.34 253 VAL A N 1
ATOM 1962 C CA . VAL A 1 253 ? 4.271 -43.856 -32.234 1.00 52.34 253 VAL A CA 1
ATOM 1963 C C . VAL A 1 253 ? 3.936 -45.180 -32.925 1.00 52.34 253 VAL A C 1
ATOM 1965 O O . VAL A 1 253 ? 4.582 -46.188 -32.650 1.00 52.34 253 VAL A O 1
ATOM 1968 N N . ALA A 1 254 ? 2.991 -45.184 -33.870 1.00 52.09 254 ALA A N 1
ATOM 1969 C CA . ALA A 1 254 ? 2.676 -46.366 -34.670 1.00 52.09 254 ALA A CA 1
ATOM 1970 C C . ALA A 1 254 ? 3.738 -46.687 -35.746 1.00 52.09 254 ALA A C 1
ATOM 1972 O O . ALA A 1 254 ? 3.776 -47.814 -36.235 1.00 52.09 254 ALA A O 1
ATOM 1973 N N . LEU A 1 255 ? 4.589 -45.720 -36.122 1.00 51.69 255 LEU A N 1
ATOM 1974 C CA . LEU A 1 255 ? 5.457 -45.792 -37.308 1.00 51.69 255 LEU A CA 1
ATOM 1975 C C . LEU A 1 255 ? 6.964 -45.868 -37.017 1.00 51.69 255 LEU A C 1
ATOM 1977 O O . LEU A 1 255 ? 7.694 -46.466 -37.804 1.00 51.69 255 LEU A O 1
ATOM 1981 N N . ILE A 1 256 ? 7.437 -45.244 -35.933 1.00 51.91 256 ILE A N 1
ATOM 1982 C CA . ILE A 1 256 ? 8.871 -45.016 -35.648 1.00 51.91 256 ILE A CA 1
ATOM 1983 C C . ILE A 1 256 ? 9.291 -45.641 -34.303 1.00 51.91 256 ILE A C 1
ATOM 1985 O O . ILE A 1 256 ? 10.392 -45.402 -33.823 1.00 51.91 256 ILE A O 1
ATOM 1989 N N . GLU A 1 257 ? 8.429 -46.447 -33.671 1.00 52.56 257 GLU A N 1
ATOM 1990 C CA . GLU A 1 257 ? 8.710 -47.066 -32.359 1.00 52.56 257 GLU A CA 1
ATOM 1991 C C . GLU A 1 257 ? 9.114 -46.037 -31.287 1.00 52.56 257 GLU A C 1
ATOM 1993 O O . GLU A 1 257 ? 9.861 -46.324 -30.351 1.00 52.56 257 GLU A O 1
ATOM 1998 N N . VAL A 1 258 ? 8.598 -44.808 -31.398 1.00 52.53 258 VAL A N 1
ATOM 1999 C CA . VAL A 1 258 ? 8.749 -43.816 -30.336 1.00 52.53 258 VAL A CA 1
ATOM 2000 C C . VAL A 1 258 ? 8.077 -44.390 -29.078 1.00 52.53 258 VAL A C 1
ATOM 2002 O O . VAL A 1 258 ? 6.904 -44.766 -29.157 1.00 52.53 258 VAL A O 1
ATOM 2005 N N . PRO A 1 259 ? 8.788 -44.493 -27.933 1.00 52.66 259 PRO A N 1
ATOM 2006 C CA . PRO A 1 259 ? 8.289 -45.171 -26.741 1.00 52.66 259 PRO A CA 1
ATOM 2007 C C . PRO A 1 259 ? 6.856 -44.752 -26.387 1.00 52.66 259 PRO A C 1
ATOM 2009 O O . PRO A 1 259 ? 6.577 -43.555 -26.392 1.00 52.66 259 PRO A O 1
ATOM 2012 N N . PRO A 1 260 ? 5.951 -45.665 -25.988 1.00 51.97 260 PRO A N 1
ATOM 2013 C CA . PRO A 1 260 ? 4.610 -45.305 -25.510 1.00 51.97 260 PRO A CA 1
ATOM 2014 C C . PRO A 1 260 ? 4.642 -44.248 -24.396 1.00 51.97 260 PRO A C 1
ATOM 2016 O O . PRO A 1 260 ? 3.740 -43.420 -24.285 1.00 51.97 260 PRO A O 1
ATOM 2019 N N . LEU A 1 261 ? 5.738 -44.231 -23.627 1.00 52.50 261 LEU A N 1
ATOM 2020 C CA . LEU A 1 261 ? 6.093 -43.195 -22.663 1.00 52.50 261 LEU A CA 1
ATOM 2021 C C . LEU A 1 261 ? 6.089 -41.773 -23.258 1.00 52.50 261 LEU A C 1
ATOM 2023 O O . LEU A 1 261 ? 5.620 -40.867 -22.586 1.00 52.50 261 LEU A O 1
ATOM 2027 N N . PHE A 1 262 ? 6.555 -41.555 -24.493 1.00 56.78 262 PHE A N 1
ATOM 2028 C CA . PHE A 1 262 ? 6.461 -40.256 -25.175 1.00 56.78 262 PHE A CA 1
ATOM 2029 C C . PHE A 1 262 ? 5.010 -39.874 -25.414 1.00 56.78 262 PHE A C 1
ATOM 2031 O O . PHE A 1 262 ? 4.586 -38.817 -24.965 1.00 56.78 262 PHE A O 1
ATOM 2038 N N . GLY A 1 263 ? 4.236 -40.743 -26.073 1.00 57.97 263 GLY A N 1
ATOM 2039 C CA . GLY A 1 263 ? 2.814 -40.492 -26.299 1.00 57.97 263 GLY A CA 1
ATOM 2040 C C . GLY A 1 263 ? 2.131 -40.113 -24.989 1.00 57.97 263 GLY A C 1
ATOM 2041 O O . GLY A 1 263 ? 1.458 -39.098 -24.914 1.00 57.97 263 GLY A O 1
ATOM 2042 N N . ALA A 1 264 ? 2.423 -40.841 -23.918 1.00 56.53 264 ALA A N 1
ATOM 2043 C CA . ALA A 1 264 ? 1.866 -40.590 -22.605 1.00 56.53 264 ALA A CA 1
ATOM 2044 C C . ALA A 1 264 ? 2.359 -39.257 -21.980 1.00 56.53 264 ALA A C 1
ATOM 2046 O O . ALA A 1 264 ? 1.545 -38.398 -21.661 1.00 56.53 264 ALA A O 1
ATOM 2047 N N . VAL A 1 265 ? 3.665 -39.000 -21.859 1.00 58.84 265 VAL A N 1
ATOM 2048 C CA . VAL A 1 265 ? 4.205 -37.738 -21.298 1.00 58.84 265 VAL A CA 1
ATOM 2049 C C . VAL A 1 265 ? 3.678 -36.515 -22.040 1.00 58.84 265 VAL A C 1
ATOM 2051 O O . VAL A 1 265 ? 3.354 -35.509 -21.418 1.00 58.84 265 VAL A O 1
ATOM 2054 N N . PHE A 1 266 ? 3.546 -36.611 -23.358 1.00 60.28 266 PHE A N 1
ATOM 2055 C CA . PHE A 1 266 ? 3.078 -35.518 -24.189 1.00 60.28 266 PHE A CA 1
ATOM 2056 C C . PHE A 1 266 ? 1.553 -35.354 -24.151 1.00 60.28 266 PHE A C 1
ATOM 2058 O O . PHE A 1 266 ? 1.079 -34.244 -23.938 1.00 60.28 266 PHE A O 1
ATOM 2065 N N . VAL A 1 267 ? 0.772 -36.434 -24.267 1.00 59.62 267 VAL A N 1
ATOM 2066 C CA . VAL A 1 267 ? -0.700 -36.408 -24.123 1.00 59.62 267 VAL A CA 1
ATOM 2067 C C . VAL A 1 267 ? -1.090 -35.882 -22.744 1.00 59.62 267 VAL A C 1
ATOM 2069 O O . VAL A 1 267 ? -1.940 -35.001 -22.629 1.00 59.62 267 VAL A O 1
ATOM 2072 N N . PHE A 1 268 ? -0.444 -36.392 -21.694 1.00 58.06 268 PHE A N 1
ATOM 2073 C CA . PHE A 1 268 ? -0.750 -36.009 -20.323 1.00 58.06 268 PHE A CA 1
ATOM 2074 C C . PHE A 1 268 ? -0.107 -34.685 -19.907 1.00 58.06 268 PHE A C 1
ATOM 2076 O O . PHE A 1 268 ? -0.677 -33.966 -19.090 1.00 58.06 268 PHE A O 1
ATOM 2083 N N . GLY A 1 269 ? 0.996 -34.293 -20.545 1.00 59.97 269 GLY A N 1
ATOM 2084 C CA . GLY A 1 269 ? 1.539 -32.940 -20.477 1.00 59.97 269 GLY A CA 1
ATOM 2085 C C . GLY A 1 269 ? 0.580 -31.890 -21.044 1.00 59.97 269 GLY A C 1
ATOM 208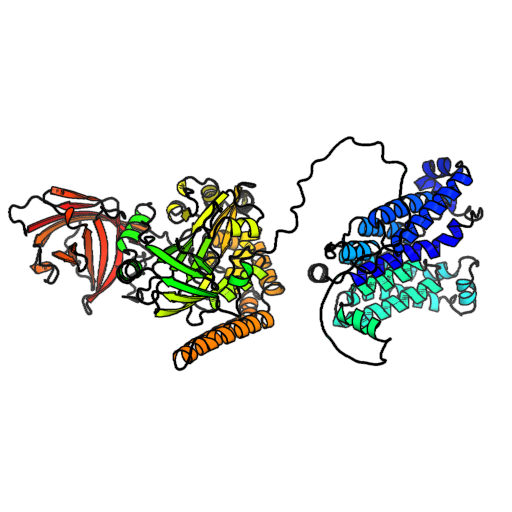6 O O . GLY A 1 269 ? 0.535 -30.780 -20.532 1.00 59.97 269 GLY A O 1
ATOM 2087 N N . VAL A 1 270 ? -0.263 -32.236 -22.026 1.00 56.97 270 VAL A N 1
ATOM 2088 C CA . VAL A 1 270 ? -1.311 -31.330 -22.532 1.00 56.97 270 VAL A CA 1
ATOM 2089 C C . VAL A 1 270 ? -2.506 -31.217 -21.573 1.00 56.97 270 VAL A C 1
ATOM 2091 O O . VAL A 1 270 ? -3.176 -30.188 -21.578 1.00 56.97 270 VAL A O 1
ATOM 2094 N N . PHE A 1 271 ? -2.745 -32.182 -20.673 1.00 57.34 271 PHE A N 1
ATOM 2095 C CA . PHE A 1 271 ? -3.727 -31.991 -19.590 1.00 57.34 271 PHE A CA 1
ATOM 2096 C C . PHE A 1 271 ? -3.306 -30.894 -18.601 1.00 57.34 271 PHE A C 1
ATOM 2098 O O . PHE A 1 271 ? -4.175 -30.336 -17.943 1.00 57.34 271 PHE A O 1
ATOM 2105 N N . LEU A 1 272 ? -2.020 -30.515 -18.543 1.00 58.28 272 LEU A N 1
ATOM 2106 C CA . LEU A 1 272 ? -1.584 -29.304 -17.831 1.00 58.28 272 LEU A CA 1
ATOM 2107 C C . LEU A 1 272 ? -2.107 -28.018 -18.490 1.00 58.28 272 LEU A C 1
ATOM 2109 O O . LEU A 1 272 ? -2.174 -26.992 -17.827 1.00 58.28 272 LEU A O 1
ATOM 2113 N N . CYS A 1 273 ? -2.480 -28.058 -19.775 1.00 54.78 273 CYS A N 1
ATOM 2114 C CA . CYS A 1 273 ? -3.001 -26.912 -20.528 1.00 54.78 273 CYS A CA 1
ATOM 2115 C C . CYS A 1 273 ? -4.520 -26.727 -20.415 1.00 54.78 273 CYS A C 1
ATOM 2117 O O . CYS A 1 273 ? -5.035 -25.727 -20.929 1.00 54.78 273 CYS A O 1
ATOM 2119 N N . LEU A 1 274 ? -5.238 -27.683 -19.824 1.00 56.66 274 LEU A N 1
ATOM 2120 C CA . LEU A 1 274 ? -6.681 -27.592 -19.608 1.00 56.66 274 LEU A CA 1
ATOM 2121 C C . LEU A 1 274 ? -6.946 -26.980 -18.235 1.00 56.66 274 LEU A C 1
ATOM 2123 O O . LEU A 1 274 ? -6.219 -27.267 -17.287 1.00 56.66 274 LEU A O 1
ATOM 2127 N N . ASP A 1 275 ? -7.970 -26.136 -18.136 1.00 55.09 275 ASP A N 1
ATOM 2128 C CA . ASP A 1 275 ? -8.389 -25.622 -16.832 1.00 55.09 275 ASP A CA 1
ATOM 2129 C C . ASP A 1 275 ? -9.071 -26.719 -15.992 1.00 55.09 275 ASP A C 1
ATOM 2131 O O . ASP A 1 275 ? -9.515 -27.757 -16.504 1.00 55.09 275 ASP A O 1
ATOM 2135 N N . ALA A 1 276 ? -9.138 -26.498 -14.677 1.00 57.16 276 ALA A N 1
ATOM 2136 C CA . ALA A 1 276 ? -9.742 -27.439 -13.735 1.00 57.16 276 ALA A CA 1
ATOM 2137 C C . ALA A 1 276 ? -11.174 -27.838 -14.137 1.00 57.16 276 ALA A C 1
ATOM 2139 O O . ALA A 1 276 ? -11.550 -29.002 -13.988 1.00 57.16 276 ALA A O 1
ATOM 2140 N N . ASP A 1 277 ? -11.946 -26.907 -14.708 1.00 56.41 277 ASP A N 1
ATOM 2141 C CA . ASP A 1 277 ? -13.329 -27.115 -15.144 1.00 56.41 277 ASP A CA 1
ATOM 2142 C C . ASP A 1 277 ? -13.442 -27.955 -16.422 1.00 56.41 277 ASP A C 1
ATOM 2144 O O . ASP A 1 277 ? -14.416 -28.688 -16.596 1.00 56.41 277 ASP A O 1
ATOM 2148 N N . GLU A 1 278 ? -12.490 -27.860 -17.347 1.00 60.44 278 GLU A N 1
ATOM 2149 C CA . GLU A 1 278 ? -12.380 -28.687 -18.550 1.00 60.44 278 GLU A CA 1
ATOM 2150 C C . GLU A 1 278 ? -11.961 -30.110 -18.195 1.00 60.44 278 GLU A C 1
ATOM 2152 O O . GLU A 1 278 ? -12.565 -31.066 -18.688 1.00 60.44 278 GLU A O 1
ATOM 2157 N N . ILE A 1 279 ? -10.992 -30.265 -17.290 1.00 57.34 279 ILE A N 1
ATOM 2158 C CA . ILE A 1 279 ? -10.584 -31.572 -16.762 1.00 57.34 279 ILE A CA 1
ATOM 2159 C C . ILE A 1 279 ? -11.757 -32.220 -16.043 1.00 57.34 279 ILE A C 1
ATOM 2161 O O . ILE A 1 279 ? -12.092 -33.374 -16.307 1.00 57.34 279 ILE A O 1
ATOM 2165 N N . ASP A 1 280 ? -12.439 -31.469 -15.187 1.00 58.00 280 ASP A N 1
ATOM 2166 C CA . ASP A 1 280 ? -13.626 -31.947 -14.506 1.00 58.00 280 ASP A CA 1
ATOM 2167 C C . ASP A 1 280 ? -14.759 -32.286 -15.483 1.00 58.00 280 ASP A C 1
ATOM 2169 O O . ASP A 1 280 ? -15.407 -33.317 -15.324 1.00 58.00 280 ASP A O 1
ATOM 2173 N N . ARG A 1 281 ? -15.004 -31.480 -16.522 1.00 61.88 281 ARG A N 1
ATOM 2174 C CA . ARG A 1 281 ? -15.991 -31.793 -17.572 1.00 61.88 281 ARG A CA 1
ATOM 2175 C C . ARG A 1 281 ? -15.641 -33.072 -18.336 1.00 61.88 281 ARG A C 1
ATOM 2177 O O . ARG A 1 281 ? -16.548 -33.829 -18.687 1.00 61.88 281 ARG A O 1
ATOM 2184 N N . LEU A 1 282 ? -14.357 -33.330 -18.580 1.00 58.25 282 LEU A N 1
ATOM 2185 C CA . LEU A 1 282 ? -13.872 -34.552 -19.225 1.00 58.25 282 LEU A CA 1
ATOM 2186 C C . LEU A 1 282 ? -14.007 -35.775 -18.307 1.00 58.25 282 LEU A C 1
ATOM 2188 O O . LEU A 1 282 ? -14.471 -36.825 -18.752 1.00 58.25 282 LEU A O 1
ATOM 2192 N N . LEU A 1 283 ? -13.668 -35.632 -17.024 1.00 57.03 283 LEU A N 1
ATOM 2193 C CA . LEU A 1 283 ? -13.748 -36.703 -16.028 1.00 57.03 283 LEU A CA 1
ATOM 2194 C C . LEU A 1 283 ? -15.199 -37.012 -15.611 1.00 57.03 283 LEU A C 1
ATOM 2196 O O . LEU A 1 283 ? -15.543 -38.175 -15.403 1.00 57.03 283 LEU A O 1
ATOM 2200 N N . ARG A 1 284 ? -16.086 -36.007 -15.552 1.00 56.59 284 ARG A N 1
ATOM 2201 C CA . ARG A 1 284 ? -17.500 -36.147 -15.143 1.00 56.59 284 ARG A CA 1
ATOM 2202 C C . ARG A 1 284 ? -18.401 -36.820 -16.190 1.00 56.59 284 ARG A C 1
ATOM 2204 O O . ARG A 1 284 ? -19.558 -37.109 -15.891 1.00 56.59 284 ARG A O 1
ATOM 2211 N N . ARG A 1 285 ? -17.908 -37.160 -17.390 1.00 48.69 285 ARG A N 1
ATOM 2212 C CA . ARG A 1 285 ? -18.709 -37.872 -18.414 1.00 48.69 285 ARG A CA 1
ATOM 2213 C C . ARG A 1 285 ? -18.984 -39.354 -18.125 1.00 48.69 285 ARG A C 1
ATOM 2215 O O . ARG A 1 285 ? -19.648 -40.008 -18.926 1.00 48.69 285 ARG A O 1
ATOM 2222 N N . ARG A 1 286 ? -18.579 -39.891 -16.971 1.00 48.97 286 ARG A N 1
ATOM 2223 C CA . ARG A 1 286 ? -19.071 -41.186 -16.474 1.00 48.97 286 ARG A CA 1
ATOM 2224 C C . ARG A 1 286 ? -19.364 -41.142 -14.979 1.00 48.97 286 ARG A C 1
ATOM 2226 O O . ARG A 1 286 ? -18.560 -41.621 -14.197 1.00 48.97 286 ARG A O 1
ATOM 2233 N N . THR A 1 287 ? -20.534 -40.609 -14.634 1.00 39.97 287 THR A N 1
ATOM 2234 C CA . THR A 1 287 ? -21.497 -41.190 -13.672 1.00 39.97 287 THR A CA 1
ATOM 2235 C C . THR A 1 287 ? -22.731 -40.286 -13.583 1.00 39.97 287 THR A C 1
ATOM 2237 O O . THR A 1 287 ? -23.050 -39.704 -12.553 1.00 39.97 287 THR A O 1
ATOM 2240 N N . ALA A 1 288 ? -23.472 -40.180 -14.687 1.00 38.12 288 ALA A N 1
ATOM 2241 C CA . ALA A 1 288 ? -24.892 -39.869 -14.587 1.00 38.12 288 ALA A CA 1
ATOM 2242 C C . ALA A 1 288 ? -25.615 -41.157 -14.168 1.00 38.12 288 ALA A C 1
ATOM 2244 O O . ALA A 1 288 ? -25.870 -42.024 -14.998 1.00 38.12 288 ALA A O 1
ATOM 2245 N N . SER A 1 289 ? -25.875 -41.306 -12.870 1.00 34.34 289 SER A N 1
ATOM 2246 C CA . SER A 1 289 ? -26.925 -42.173 -12.330 1.00 34.34 289 SER A CA 1
ATOM 2247 C C . SER A 1 289 ? -27.175 -41.819 -10.863 1.00 34.34 289 SER A C 1
ATOM 2249 O O . SER A 1 289 ? -26.270 -41.929 -10.042 1.00 34.34 289 SER A O 1
ATOM 2251 N N . SER A 1 290 ? -28.431 -41.456 -10.584 1.00 32.66 290 SER A N 1
ATOM 2252 C CA . SER A 1 290 ? -29.137 -41.446 -9.290 1.00 32.66 290 SER A CA 1
ATOM 2253 C C . SER A 1 290 ? -28.637 -40.531 -8.157 1.00 32.66 290 SER A C 1
ATOM 2255 O O . SER A 1 290 ? -27.680 -40.834 -7.453 1.00 32.66 290 SER A O 1
ATOM 2257 N N . ALA A 1 291 ? -29.411 -39.470 -7.909 1.00 31.02 291 ALA A N 1
ATOM 2258 C CA . ALA A 1 291 ? -29.614 -38.860 -6.584 1.00 31.02 291 ALA A CA 1
ATOM 2259 C C . ALA A 1 291 ? -30.480 -39.793 -5.681 1.00 31.02 291 ALA A C 1
ATOM 2261 O O . ALA A 1 291 ? -30.889 -40.843 -6.187 1.00 31.02 291 ALA A O 1
ATOM 2262 N N . PRO A 1 292 ? -30.927 -39.424 -4.452 1.00 56.88 292 PRO A N 1
ATOM 2263 C CA . PRO A 1 292 ? -30.520 -38.360 -3.503 1.00 56.88 292 PRO A CA 1
ATOM 2264 C C . PRO A 1 292 ? -30.409 -38.856 -2.021 1.00 56.88 292 PRO A C 1
ATOM 2266 O O . PRO A 1 292 ? -30.718 -40.006 -1.729 1.00 56.88 292 PRO A O 1
ATOM 2269 N N . SER A 1 293 ? -30.072 -37.958 -1.069 1.00 28.27 293 SER A N 1
ATOM 2270 C CA . SER A 1 293 ? -30.825 -37.719 0.201 1.00 28.27 293 SER A CA 1
ATOM 2271 C C . SER A 1 293 ? -30.013 -37.567 1.513 1.00 28.27 293 SER A C 1
ATOM 2273 O O . SER A 1 293 ? -29.286 -38.465 1.918 1.00 28.27 293 SER A O 1
ATOM 2275 N N . ALA A 1 294 ? -30.322 -36.454 2.200 1.00 29.42 294 ALA A N 1
ATOM 2276 C CA . ALA A 1 294 ? -30.435 -36.207 3.652 1.00 29.42 294 ALA A CA 1
ATOM 2277 C C . ALA A 1 294 ? -29.201 -36.146 4.591 1.00 29.42 294 ALA A C 1
ATOM 2279 O O . ALA A 1 294 ? -28.432 -37.086 4.751 1.00 29.42 294 ALA A O 1
ATOM 2280 N N . ALA A 1 295 ? -29.126 -35.022 5.319 1.00 31.30 295 ALA A N 1
ATOM 2281 C CA . ALA A 1 295 ? -28.492 -34.848 6.640 1.00 31.30 295 ALA A CA 1
ATOM 2282 C C . ALA A 1 295 ? -29.505 -35.231 7.769 1.00 31.30 295 ALA A C 1
ATOM 2284 O O . ALA A 1 295 ? -30.631 -35.572 7.397 1.00 31.30 295 ALA A O 1
ATOM 2285 N N . PRO A 1 296 ? -29.257 -35.098 9.104 1.00 50.62 296 PRO A N 1
ATOM 2286 C CA . PRO A 1 296 ? -28.058 -34.671 9.856 1.00 50.62 296 PRO A CA 1
ATOM 2287 C C . PRO A 1 296 ? -27.756 -35.473 11.175 1.00 50.62 296 PRO A C 1
ATOM 2289 O O . PRO A 1 296 ? -28.472 -36.391 11.558 1.00 50.62 296 PRO A O 1
ATOM 2292 N N . SER A 1 297 ? -26.749 -34.994 11.930 1.00 27.42 297 SER A N 1
ATOM 2293 C CA . SER A 1 297 ? -26.610 -34.961 13.415 1.00 27.42 297 SER A CA 1
ATOM 2294 C C . SER A 1 297 ? -25.862 -36.058 14.224 1.00 27.42 297 SER A C 1
ATOM 2296 O O . SER A 1 297 ? -26.249 -37.215 14.288 1.00 27.42 297 SER A O 1
ATOM 2298 N N . SER A 1 298 ? -24.817 -35.560 14.913 1.00 28.48 298 SER A N 1
ATOM 2299 C CA . SER A 1 298 ? -24.369 -35.744 16.316 1.00 28.48 298 SER A CA 1
ATOM 2300 C C . SER A 1 298 ? -23.958 -37.097 16.938 1.00 28.48 298 SER A C 1
ATOM 2302 O O . SER A 1 298 ? -24.558 -38.143 16.734 1.00 28.48 298 SER A O 1
ATOM 2304 N N . THR A 1 299 ? -23.011 -36.938 17.882 1.00 26.55 299 THR A N 1
ATOM 2305 C CA . THR A 1 299 ? -22.622 -37.757 19.058 1.00 26.55 299 THR A CA 1
ATOM 2306 C C . THR A 1 299 ? -21.615 -38.910 18.907 1.00 26.55 299 THR A C 1
ATOM 2308 O O . THR A 1 299 ? -21.915 -39.996 18.428 1.00 26.55 299 THR A O 1
ATOM 2311 N N . SER A 1 300 ? -20.412 -38.667 19.444 1.00 24.92 300 SER A N 1
ATOM 2312 C CA . SER A 1 300 ? -19.485 -39.640 20.059 1.00 24.92 300 SER A CA 1
ATOM 2313 C C . SER A 1 300 ? -19.983 -40.036 21.473 1.00 24.92 300 SER A C 1
ATOM 2315 O O . SER A 1 300 ? -20.934 -39.408 21.943 1.00 24.92 300 SER A O 1
ATOM 2317 N N . PRO A 1 301 ? -19.294 -40.896 22.266 1.00 47.75 301 PRO A N 1
ATOM 2318 C CA . PRO A 1 301 ? -18.265 -41.904 21.954 1.00 47.75 301 PRO A CA 1
ATOM 2319 C C . PRO A 1 301 ? -18.519 -43.277 22.645 1.00 47.75 301 PRO A C 1
ATOM 2321 O O . PRO A 1 301 ? -19.188 -43.352 23.669 1.00 47.75 301 PRO A O 1
ATOM 2324 N N . SER A 1 302 ? -17.892 -44.366 22.182 1.00 23.80 302 SER A N 1
ATOM 2325 C CA . SER A 1 302 ? -17.322 -45.395 23.078 1.00 23.80 302 SER A CA 1
ATOM 2326 C C . SER A 1 302 ? -16.414 -46.385 22.338 1.00 23.80 302 SER A C 1
ATOM 2328 O O . SER A 1 302 ? -16.480 -46.585 21.129 1.00 23.80 302 SER A O 1
ATOM 2330 N N . THR A 1 303 ? -15.493 -46.915 23.128 1.00 25.44 303 THR A N 1
ATOM 2331 C CA . THR A 1 303 ? -14.281 -47.690 22.863 1.00 25.44 303 THR A CA 1
ATOM 2332 C C . THR A 1 303 ? -14.504 -49.203 22.762 1.00 25.44 303 THR A C 1
ATOM 2334 O O . THR A 1 303 ? -15.264 -49.749 23.554 1.00 25.44 303 THR A O 1
ATOM 2337 N N . SER A 1 304 ? -13.746 -49.883 21.888 1.00 24.73 304 SER A N 1
ATOM 2338 C CA . SER A 1 304 ? -13.071 -51.203 22.065 1.00 24.73 304 SER A CA 1
ATOM 2339 C C . SER A 1 304 ? -12.738 -51.780 20.673 1.00 24.73 304 SER A C 1
ATOM 2341 O O . SER A 1 304 ? -13.603 -51.940 19.826 1.00 24.73 304 SER A O 1
ATOM 2343 N N . SER A 1 305 ? -11.472 -51.746 20.249 1.00 24.14 305 SER A N 1
ATOM 2344 C CA . SER A 1 305 ? -10.414 -52.759 20.424 1.00 24.14 305 SER A CA 1
ATOM 2345 C C . SER A 1 305 ? -10.535 -53.985 19.506 1.00 24.14 305 SER A C 1
ATOM 2347 O O . SER A 1 305 ? -11.237 -54.938 19.824 1.00 24.14 305 SER A O 1
ATOM 2349 N N . SER A 1 306 ? -9.716 -54.016 18.453 1.00 25.69 306 SER A N 1
ATOM 2350 C CA . SER A 1 306 ? -8.937 -55.206 18.088 1.00 25.69 306 SER A CA 1
ATOM 2351 C C . SER A 1 306 ? -7.758 -54.806 17.193 1.00 25.69 306 SER A C 1
ATOM 2353 O O . SER A 1 306 ? -7.889 -53.991 16.285 1.00 25.69 306 SER A O 1
ATOM 2355 N N . THR A 1 307 ? -6.609 -55.368 17.539 1.00 27.03 307 THR A N 1
ATOM 2356 C CA . THR A 1 307 ? -5.223 -55.184 17.080 1.00 27.03 307 THR A CA 1
ATOM 2357 C C . THR A 1 307 ? -4.987 -55.356 15.568 1.00 27.03 307 THR A C 1
ATOM 2359 O O . THR A 1 307 ? -5.786 -55.978 14.870 1.00 27.03 307 THR A O 1
ATOM 2362 N N . PRO A 1 308 ? -3.853 -54.836 15.052 1.00 26.53 308 PRO A N 1
ATOM 2363 C CA . PRO A 1 308 ? -2.737 -55.749 14.787 1.00 26.53 308 PRO A CA 1
ATOM 2364 C C . PRO A 1 308 ? -1.364 -55.247 15.275 1.00 26.53 308 PRO A C 1
ATOM 2366 O O . PRO A 1 308 ? -1.161 -54.077 15.588 1.00 26.53 308 PRO A O 1
ATOM 2369 N N . SER A 1 309 ? -0.458 -56.219 15.371 1.00 25.66 309 SER A N 1
ATOM 2370 C CA . SER A 1 309 ? 0.836 -56.259 16.055 1.00 25.66 309 SER A CA 1
ATOM 2371 C C . SER A 1 309 ? 1.871 -55.168 15.747 1.00 25.66 309 SER A C 1
ATOM 2373 O O . SER A 1 309 ? 2.037 -54.721 14.615 1.00 25.66 309 SER A O 1
ATOM 2375 N N . ALA A 1 310 ? 2.647 -54.873 16.799 1.00 22.38 310 ALA A N 1
ATOM 2376 C CA . ALA A 1 310 ? 3.957 -54.215 16.835 1.00 22.38 310 ALA A CA 1
ATOM 2377 C C . ALA A 1 310 ? 4.950 -54.846 15.826 1.00 22.38 310 ALA A C 1
ATOM 2379 O O . ALA A 1 310 ? 4.943 -56.059 15.643 1.00 22.38 310 ALA A O 1
ATOM 2380 N N . ALA A 1 311 ? 5.744 -54.111 15.039 1.00 23.55 311 ALA A N 1
ATOM 2381 C CA . ALA A 1 311 ? 6.805 -53.158 15.396 1.00 23.55 311 ALA A CA 1
ATOM 2382 C C . ALA A 1 311 ? 7.921 -53.774 16.264 1.00 23.55 311 ALA A C 1
ATOM 2384 O O . ALA A 1 311 ? 7.707 -53.972 17.453 1.00 23.55 311 ALA A O 1
ATOM 2385 N N . ALA A 1 312 ? 9.107 -54.018 15.681 1.00 23.66 312 ALA A N 1
ATOM 2386 C CA . ALA A 1 312 ? 10.423 -53.638 16.233 1.00 23.66 312 ALA A CA 1
ATOM 2387 C C . ALA A 1 312 ? 11.597 -54.298 15.477 1.00 23.66 312 ALA A C 1
ATOM 2389 O O . ALA A 1 312 ? 11.605 -55.515 15.334 1.00 23.66 312 ALA A O 1
ATOM 2390 N N . LEU A 1 313 ? 12.576 -53.461 15.089 1.00 22.02 313 LEU A N 1
ATOM 2391 C CA . LEU A 1 313 ? 14.022 -53.653 14.806 1.00 22.02 313 LEU A CA 1
ATOM 2392 C C . LEU A 1 313 ? 14.377 -52.943 13.481 1.00 22.02 313 LEU A C 1
ATOM 2394 O O . LEU A 1 313 ? 13.848 -53.313 12.446 1.00 22.02 313 LEU A O 1
ATOM 2398 N N . VAL A 1 314 ? 15.232 -51.923 13.370 1.00 21.88 314 VAL A N 1
ATOM 2399 C CA . VAL A 1 314 ? 16.259 -51.331 14.238 1.00 21.88 314 VAL A CA 1
ATOM 2400 C C . VAL A 1 314 ? 16.362 -49.843 13.872 1.00 21.88 314 VAL A C 1
ATOM 2402 O O . VAL A 1 314 ? 16.479 -49.493 12.700 1.00 21.88 314 VAL A O 1
ATOM 2405 N N . VAL A 1 315 ? 16.342 -48.974 14.883 1.00 26.45 315 VAL A N 1
ATOM 2406 C CA . VAL A 1 315 ? 16.865 -47.602 14.819 1.00 26.45 315 VAL A CA 1
ATOM 2407 C C . VAL A 1 315 ? 18.347 -47.676 15.170 1.00 26.45 315 VAL A C 1
ATOM 2409 O O . VAL A 1 315 ? 18.692 -48.248 16.202 1.00 26.45 315 VAL A O 1
ATOM 2412 N N . GLY A 1 316 ? 19.217 -47.078 14.359 1.00 23.88 316 GLY A N 1
ATOM 2413 C CA . GLY A 1 316 ? 20.602 -46.854 14.756 1.00 23.88 316 GLY A CA 1
ATOM 2414 C C . GLY A 1 316 ? 21.521 -46.471 13.603 1.00 23.88 316 GLY A C 1
ATOM 2415 O O . GLY A 1 316 ? 21.703 -47.255 12.684 1.00 23.88 316 GLY A O 1
ATOM 2416 N N . VAL A 1 317 ? 22.182 -45.321 13.769 1.00 21.81 317 VAL A N 1
ATOM 2417 C CA . VAL A 1 317 ? 23.429 -44.906 13.096 1.00 21.81 317 VAL A CA 1
ATOM 2418 C C . VAL A 1 317 ? 23.258 -44.148 11.768 1.00 21.81 317 VAL A C 1
ATOM 2420 O O . VAL A 1 317 ? 23.322 -44.721 10.690 1.00 21.81 317 VAL A O 1
ATOM 2423 N N . LEU A 1 318 ? 23.096 -42.819 11.860 1.00 22.77 318 LEU A N 1
ATOM 2424 C CA . LEU A 1 318 ? 24.100 -41.829 11.409 1.00 22.77 318 LEU A CA 1
ATOM 2425 C C . LEU A 1 318 ? 23.571 -40.397 11.608 1.00 22.77 318 LEU A C 1
ATOM 2427 O O . LEU A 1 318 ? 22.897 -39.820 10.760 1.00 22.77 318 LEU A O 1
ATOM 2431 N N . VAL A 1 319 ? 23.907 -39.831 12.767 1.00 28.05 319 VAL A N 1
ATOM 2432 C CA . VAL A 1 319 ? 23.984 -38.383 12.985 1.00 28.05 319 VAL A CA 1
ATOM 2433 C C . VAL A 1 319 ? 25.368 -37.940 12.520 1.00 28.05 319 VAL A C 1
ATOM 2435 O O . VAL A 1 319 ? 26.359 -38.535 12.941 1.00 28.05 319 VAL A O 1
ATOM 2438 N N . GLY A 1 320 ? 25.448 -36.884 11.711 1.00 23.41 320 GLY A N 1
ATOM 2439 C CA . GLY A 1 320 ? 26.707 -36.176 11.506 1.00 23.41 320 GLY A CA 1
ATOM 2440 C C . GLY A 1 320 ? 26.771 -35.314 10.250 1.00 23.41 320 GLY A C 1
ATOM 2441 O O . GLY A 1 320 ? 26.939 -35.836 9.158 1.00 23.41 320 GLY A O 1
ATOM 2442 N N . VAL A 1 321 ? 26.813 -33.999 10.484 1.00 24.23 321 VAL A N 1
ATOM 2443 C CA . VAL A 1 321 ? 27.394 -32.943 9.632 1.00 24.23 321 VAL A CA 1
ATOM 2444 C C . VAL A 1 321 ? 26.466 -32.261 8.612 1.00 24.23 321 VAL A C 1
ATOM 2446 O O . VAL A 1 321 ? 26.277 -32.719 7.494 1.00 24.23 321 VAL A O 1
ATOM 2449 N N . GLY A 1 322 ? 26.046 -31.045 8.984 1.00 23.80 322 GLY A N 1
ATOM 2450 C CA . GLY A 1 322 ? 26.290 -29.860 8.152 1.00 23.80 322 GLY A CA 1
ATOM 2451 C C . GLY A 1 322 ? 25.092 -29.235 7.436 1.00 23.80 322 GLY A C 1
ATOM 2452 O O . GLY A 1 322 ? 24.584 -29.790 6.471 1.00 23.80 322 GLY A O 1
ATOM 2453 N N . GLY A 1 323 ? 24.747 -28.004 7.833 1.00 24.00 323 GLY A N 1
ATOM 2454 C CA . GLY A 1 323 ? 24.059 -27.040 6.966 1.00 24.00 323 GLY A CA 1
ATOM 2455 C C . GLY A 1 323 ? 22.779 -26.461 7.555 1.00 24.00 323 GLY A C 1
ATOM 2456 O O . GLY A 1 323 ? 21.685 -26.901 7.219 1.00 24.00 323 GLY A O 1
ATOM 2457 N N . GLY A 1 324 ? 22.912 -25.452 8.418 1.00 25.42 324 GLY A N 1
ATOM 2458 C CA . GLY A 1 324 ? 21.783 -24.641 8.859 1.00 25.42 324 GLY A CA 1
ATOM 2459 C C . GLY A 1 324 ? 21.140 -23.907 7.681 1.00 25.42 324 GLY A C 1
ATOM 2460 O O . GLY A 1 324 ? 21.782 -23.106 7.010 1.00 25.42 324 GLY A O 1
ATOM 2461 N N . CYS A 1 325 ? 19.858 -24.168 7.461 1.00 24.08 325 CYS A N 1
ATOM 2462 C CA . CYS A 1 325 ? 18.930 -23.235 6.840 1.00 24.08 325 CYS A CA 1
ATOM 2463 C C . CYS A 1 325 ? 17.813 -22.986 7.854 1.00 24.08 325 CYS A C 1
ATOM 2465 O O . CYS A 1 325 ? 17.390 -23.906 8.554 1.00 24.08 325 CYS A O 1
ATOM 2467 N N . ALA A 1 326 ? 17.423 -21.719 7.968 1.00 26.44 326 ALA A N 1
ATOM 2468 C CA . ALA A 1 326 ? 16.485 -21.181 8.945 1.00 26.44 326 ALA A CA 1
ATOM 2469 C C . ALA A 1 326 ? 15.194 -22.017 9.087 1.00 26.44 326 ALA A C 1
ATOM 2471 O O . ALA A 1 326 ? 14.747 -22.633 8.114 1.00 26.44 326 ALA A O 1
ATOM 2472 N N . PRO A 1 327 ? 14.569 -22.043 10.279 1.00 27.91 327 PRO A N 1
ATOM 2473 C CA . PRO A 1 327 ? 13.339 -22.788 10.486 1.00 27.91 327 PRO A CA 1
ATOM 2474 C C . PRO A 1 327 ? 12.229 -22.223 9.594 1.00 27.91 327 PRO A C 1
ATOM 2476 O O . PRO A 1 327 ? 11.936 -21.030 9.614 1.00 27.91 327 PRO A O 1
ATOM 2479 N N . SER A 1 328 ? 11.591 -23.110 8.828 1.00 30.44 328 SER A N 1
ATOM 2480 C CA . SER A 1 328 ? 10.248 -22.886 8.299 1.00 30.44 328 SER A CA 1
ATOM 2481 C C . SER A 1 328 ? 9.359 -22.491 9.474 1.00 30.44 328 SER A C 1
ATOM 2483 O O . SER A 1 328 ? 9.101 -23.323 10.346 1.00 30.44 328 SER A O 1
ATOM 2485 N N . LEU A 1 329 ? 8.902 -21.238 9.498 1.00 32.12 329 LEU A N 1
ATOM 2486 C CA . LEU A 1 329 ? 7.831 -20.806 10.388 1.00 32.12 329 LEU A CA 1
ATOM 2487 C C . LEU A 1 329 ? 6.667 -21.794 10.230 1.00 32.12 329 LEU A C 1
ATOM 2489 O O . LEU A 1 329 ? 6.281 -22.156 9.113 1.00 32.12 329 LEU A O 1
ATOM 2493 N N . ALA A 1 330 ? 6.169 -22.298 11.357 1.00 28.58 330 ALA A N 1
ATOM 2494 C CA . ALA A 1 330 ? 4.915 -23.034 11.407 1.00 28.58 330 ALA A CA 1
ATOM 2495 C C . ALA A 1 330 ? 3.804 -22.196 10.738 1.00 28.58 330 ALA A C 1
ATOM 2497 O O . ALA A 1 330 ? 3.929 -20.970 10.698 1.00 28.58 330 ALA A O 1
ATOM 2498 N N . PRO A 1 331 ? 2.715 -22.801 10.220 1.00 36.41 331 PRO A N 1
ATOM 2499 C CA . PRO A 1 331 ? 1.543 -22.013 9.859 1.00 36.41 331 PRO A CA 1
ATOM 2500 C C . PRO A 1 331 ? 1.165 -21.155 11.067 1.00 36.41 331 PRO A C 1
ATOM 2502 O O . PRO A 1 331 ? 0.959 -21.694 12.158 1.00 36.41 331 PRO A O 1
ATOM 2505 N N . SER A 1 332 ? 1.144 -19.835 10.876 1.00 42.31 332 SER A N 1
ATOM 2506 C CA . SER A 1 332 ? 0.711 -18.908 11.913 1.00 42.31 332 SER A CA 1
ATOM 2507 C C . SER A 1 332 ? -0.656 -19.370 12.427 1.00 42.31 332 SER A C 1
ATOM 2509 O O . SER A 1 332 ? -1.492 -19.785 11.612 1.00 42.31 332 SER A O 1
ATOM 2511 N N . PRO A 1 333 ? -0.898 -19.359 13.749 1.00 45.09 333 PRO A N 1
ATOM 2512 C CA . PRO A 1 333 ? -2.238 -19.594 14.268 1.00 45.09 333 PRO A CA 1
ATOM 2513 C C . PRO A 1 333 ? -3.233 -18.654 13.558 1.00 45.09 333 PRO A C 1
ATOM 2515 O O . PRO A 1 333 ? -2.833 -17.560 13.149 1.00 45.09 333 PRO A O 1
ATOM 2518 N N . PRO A 1 334 ? -4.495 -19.078 13.349 1.00 57.22 334 PRO A N 1
ATOM 2519 C CA . PRO A 1 334 ? -5.501 -18.223 12.726 1.00 57.22 334 PRO A CA 1
ATOM 2520 C C . PRO A 1 334 ? -5.558 -16.890 13.474 1.00 57.22 334 PRO A C 1
ATOM 2522 O O . PRO A 1 334 ? -5.682 -16.884 14.696 1.00 57.22 334 PRO A O 1
ATOM 2525 N N . ASP A 1 335 ? -5.401 -15.788 12.738 1.00 68.19 335 ASP A N 1
ATOM 2526 C CA . ASP A 1 335 ? -5.439 -14.440 13.299 1.00 68.19 335 ASP A CA 1
ATOM 2527 C C . ASP A 1 335 ? -6.849 -14.175 13.849 1.00 68.19 335 ASP A C 1
ATOM 2529 O O . ASP A 1 335 ? -7.788 -14.049 13.056 1.00 68.19 335 ASP A O 1
ATOM 2533 N N . PRO A 1 336 ? -7.020 -14.091 15.181 1.00 69.19 336 PRO A N 1
ATOM 2534 C CA . PRO A 1 336 ? -8.334 -13.945 15.799 1.00 69.19 336 PRO A CA 1
ATOM 2535 C C . PRO A 1 336 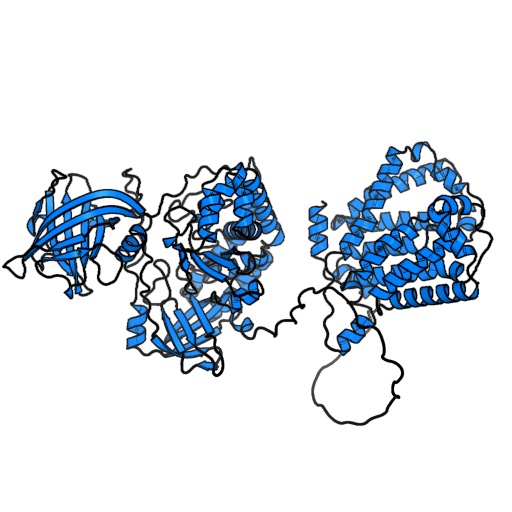? -8.983 -12.592 15.484 1.00 69.19 336 PRO A C 1
ATOM 2537 O O . PRO A 1 336 ? -10.175 -12.424 15.709 1.00 69.19 336 PRO A O 1
ATOM 2540 N N . THR A 1 337 ? -8.219 -11.630 14.955 1.00 79.44 337 THR A N 1
ATOM 2541 C CA . THR A 1 337 ? -8.708 -10.290 14.605 1.00 79.44 337 THR A CA 1
ATOM 2542 C C . THR A 1 337 ? -9.151 -10.171 13.148 1.00 79.44 337 THR A C 1
ATOM 2544 O O . THR A 1 337 ? -9.601 -9.105 12.740 1.00 79.44 337 THR A O 1
ATOM 2547 N N . ALA A 1 338 ? -9.047 -11.236 12.340 1.00 81.88 338 ALA A N 1
ATOM 2548 C CA . ALA A 1 338 ? -9.444 -11.202 10.929 1.00 81.88 338 ALA A CA 1
ATOM 2549 C C . ALA A 1 338 ? -10.906 -10.772 10.730 1.00 81.88 338 ALA A C 1
ATOM 2551 O O . ALA A 1 338 ? -11.192 -9.983 9.828 1.00 81.88 338 ALA A O 1
ATOM 2552 N N . ASP A 1 339 ? -11.796 -11.215 11.618 1.00 86.00 339 ASP A N 1
ATOM 2553 C CA . ASP A 1 339 ? -13.226 -10.908 11.554 1.00 86.00 339 ASP A CA 1
ATOM 2554 C C . ASP A 1 339 ? -13.539 -9.426 11.829 1.00 86.00 339 ASP A C 1
ATOM 2556 O O . ASP A 1 339 ? -14.574 -8.927 11.391 1.00 86.00 339 ASP A O 1
ATOM 2560 N N . TRP A 1 340 ? -12.629 -8.681 12.468 1.00 91.50 340 TRP A N 1
ATOM 2561 C CA . TRP A 1 340 ? -12.799 -7.245 12.738 1.00 91.50 340 TRP A CA 1
ATOM 2562 C C . TRP A 1 340 ? -12.620 -6.362 11.500 1.00 91.50 340 TRP A C 1
ATOM 2564 O O . TRP A 1 340 ? -12.972 -5.185 11.527 1.00 91.50 340 TRP A O 1
ATOM 2574 N N . PHE A 1 341 ? -12.081 -6.919 10.413 1.00 93.81 341 PHE A N 1
ATOM 2575 C CA . PHE A 1 341 ? -11.812 -6.201 9.165 1.00 93.81 341 PHE A CA 1
ATOM 2576 C C . PHE A 1 341 ? -12.680 -6.696 8.007 1.00 93.81 341 PHE A C 1
ATOM 2578 O O . PHE A 1 341 ? -12.305 -6.581 6.838 1.00 93.81 341 PHE A O 1
ATOM 2585 N N . ARG A 1 342 ? -13.846 -7.263 8.324 1.00 91.12 342 ARG A N 1
ATOM 2586 C CA . ARG A 1 342 ? -14.859 -7.592 7.326 1.00 91.12 342 ARG A CA 1
ATOM 258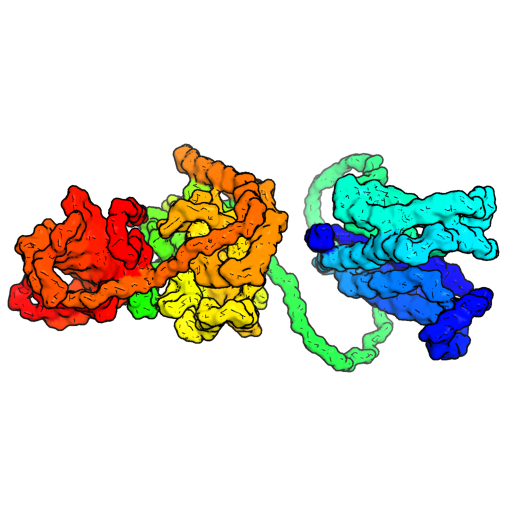7 C C . ARG A 1 342 ? -15.364 -6.326 6.629 1.00 91.12 342 ARG A C 1
ATOM 2589 O O . ARG A 1 342 ? -15.488 -5.264 7.238 1.00 91.12 342 ARG A O 1
ATOM 2596 N N . ARG A 1 343 ? -15.625 -6.449 5.326 1.00 93.25 343 ARG A N 1
ATOM 2597 C CA . ARG A 1 343 ? -16.132 -5.359 4.469 1.00 93.25 343 ARG A CA 1
ATOM 2598 C C . ARG A 1 343 ? -17.646 -5.449 4.249 1.00 93.25 343 ARG A C 1
ATOM 2600 O O . ARG A 1 343 ? -18.261 -4.464 3.870 1.00 93.25 343 ARG A O 1
ATOM 2607 N N . ASP A 1 344 ? -18.221 -6.612 4.538 1.00 90.81 344 ASP A N 1
ATOM 2608 C CA . ASP A 1 344 ? -19.640 -6.955 4.421 1.00 90.81 344 ASP A CA 1
ATOM 2609 C C . ASP A 1 344 ? -20.397 -6.857 5.760 1.00 90.81 344 ASP A C 1
ATOM 2611 O O . ASP A 1 344 ? -21.581 -7.169 5.831 1.00 90.81 344 ASP A O 1
ATOM 2615 N N . ALA A 1 345 ? -19.723 -6.445 6.838 1.00 92.19 345 ALA A N 1
ATOM 2616 C CA . ALA A 1 345 ? -20.317 -6.243 8.156 1.00 92.19 345 ALA A CA 1
ATOM 2617 C C . ALA A 1 345 ? -19.573 -5.142 8.922 1.00 92.19 345 ALA A C 1
ATOM 2619 O O . ALA A 1 345 ? -18.353 -5.012 8.802 1.00 92.19 345 ALA A O 1
ATOM 2620 N N . ALA A 1 346 ? -20.297 -4.374 9.739 1.00 95.50 346 ALA A N 1
ATOM 2621 C CA . ALA A 1 346 ? -19.705 -3.380 10.627 1.00 95.50 346 ALA A CA 1
ATOM 2622 C C . ALA A 1 346 ? -19.455 -3.965 12.027 1.00 95.50 346 ALA A C 1
ATOM 2624 O O . ALA A 1 346 ? -20.379 -4.440 12.687 1.00 95.50 346 ALA A O 1
ATOM 2625 N N . LEU A 1 347 ? -18.215 -3.873 12.508 1.00 96.81 347 LEU A N 1
ATOM 2626 C CA . LEU A 1 347 ? -17.823 -4.227 13.872 1.00 96.81 347 LEU A CA 1
ATOM 2627 C C . LEU A 1 347 ? -18.569 -3.338 14.888 1.00 96.81 347 LEU A C 1
ATOM 2629 O O . LEU A 1 347 ? -18.417 -2.113 14.836 1.00 96.81 347 LEU A O 1
ATOM 2633 N N . PRO A 1 348 ? -19.348 -3.892 15.832 1.00 96.94 348 PRO A N 1
ATOM 2634 C CA . PRO A 1 348 ? -19.985 -3.082 16.862 1.00 96.94 348 PRO A CA 1
ATOM 2635 C C . PRO A 1 348 ? -18.948 -2.610 17.890 1.00 96.94 348 PRO A C 1
ATOM 2637 O O . PRO A 1 348 ? -18.240 -3.420 18.498 1.00 96.94 348 PRO A O 1
ATOM 2640 N N . VAL A 1 349 ? -18.871 -1.291 18.088 1.00 98.12 349 VAL A N 1
ATOM 2641 C CA . VAL A 1 349 ? -17.962 -0.637 19.036 1.00 98.12 349 VAL A CA 1
ATOM 2642 C C . VAL A 1 349 ? -18.744 0.351 19.898 1.00 98.12 349 VAL A C 1
ATOM 2644 O O . VAL A 1 349 ? -19.236 1.367 19.415 1.00 98.12 349 VAL A O 1
ATOM 2647 N N . GLU A 1 350 ? -18.812 0.087 21.198 1.00 98.31 350 GLU A N 1
ATOM 2648 C CA . GLU A 1 350 ? -19.372 1.007 22.190 1.00 98.31 350 GLU A CA 1
ATOM 2649 C C . GLU A 1 350 ? -18.240 1.560 23.059 1.00 98.31 350 GLU A C 1
ATOM 2651 O O . GLU A 1 350 ? -17.383 0.808 23.524 1.00 98.31 350 GLU A O 1
ATOM 2656 N N . VAL A 1 351 ? -18.235 2.868 23.303 1.00 97.94 351 VAL A N 1
ATOM 2657 C CA . VAL A 1 351 ? -17.257 3.555 24.152 1.00 97.94 351 VAL A CA 1
ATOM 2658 C C . VAL A 1 351 ? -18.001 4.384 25.191 1.00 97.94 351 VAL A C 1
ATOM 2660 O O . VAL A 1 351 ? -18.862 5.187 24.846 1.00 97.94 351 VAL A O 1
ATOM 2663 N N . ALA A 1 352 ? -17.655 4.214 26.461 1.00 97.56 352 ALA A N 1
ATOM 2664 C CA . ALA A 1 352 ? -18.107 5.061 27.554 1.00 97.56 352 ALA A CA 1
ATOM 2665 C C . ALA A 1 352 ? -16.909 5.833 28.116 1.00 97.56 352 ALA A C 1
ATOM 2667 O O . ALA A 1 352 ? -15.988 5.231 28.671 1.00 97.56 352 ALA A O 1
ATOM 2668 N N . VAL A 1 353 ? -16.906 7.151 27.943 1.00 96.75 353 VAL A N 1
ATOM 2669 C CA . VAL A 1 353 ? -15.801 8.055 28.318 1.00 96.75 353 VAL A CA 1
ATOM 2670 C C . VAL A 1 353 ? -16.277 9.161 29.266 1.00 96.75 353 VAL A C 1
ATOM 2672 O O . VAL A 1 353 ? -15.485 9.688 30.045 1.00 96.75 353 VAL A O 1
ATOM 2675 N N . GLY A 1 354 ? -17.581 9.452 29.268 1.00 96.38 354 GLY A N 1
ATOM 2676 C CA . GLY A 1 354 ? -18.194 10.498 30.075 1.00 96.38 354 GLY A CA 1
ATOM 2677 C C . GLY A 1 354 ? -18.208 11.847 29.358 1.00 96.38 354 GLY A C 1
ATOM 2678 O O . GLY A 1 354 ? -17.249 12.233 28.690 1.00 96.38 354 GLY A O 1
ATOM 2679 N N . GLU A 1 355 ? -19.290 12.599 29.560 1.00 95.00 355 GLU A N 1
ATOM 2680 C CA . GLU A 1 355 ? -19.603 13.820 28.807 1.00 95.00 355 GLU A CA 1
ATOM 2681 C C . GLU A 1 355 ? -18.467 14.852 28.821 1.00 95.00 355 GLU A C 1
ATOM 2683 O O . GLU A 1 355 ? -18.035 15.305 27.766 1.00 95.00 355 GLU A O 1
ATOM 2688 N N . GLN A 1 356 ? -17.910 15.179 29.991 1.00 95.56 356 GLN A N 1
ATOM 2689 C CA . GLN A 1 356 ? -16.836 16.174 30.096 1.00 95.56 356 GLN A CA 1
ATOM 2690 C C . GLN A 1 356 ? -15.565 15.764 29.333 1.00 95.56 356 GLN A C 1
ATOM 2692 O O . GLN A 1 356 ? -14.928 16.595 28.681 1.00 95.56 356 GLN A O 1
ATOM 2697 N N . ALA A 1 357 ? -15.178 14.490 29.418 1.00 95.94 357 ALA A N 1
ATOM 2698 C CA . ALA A 1 357 ? -14.004 13.977 28.723 1.00 95.94 357 ALA A CA 1
ATOM 2699 C C . ALA A 1 357 ? -14.253 13.871 27.211 1.00 95.94 357 ALA A C 1
ATOM 2701 O O . ALA A 1 357 ? -13.362 14.197 26.427 1.00 95.94 357 ALA A O 1
ATOM 2702 N N . TRP A 1 358 ? -15.468 13.494 26.795 1.00 96.19 358 TRP A N 1
ATOM 2703 C CA . TRP A 1 358 ? -15.884 13.508 25.392 1.00 96.19 358 TRP A CA 1
ATOM 2704 C C . TRP A 1 358 ? -15.845 14.917 24.793 1.00 96.19 358 TRP A C 1
ATOM 2706 O O . TRP A 1 358 ? -15.267 15.112 23.723 1.00 96.19 358 TRP A O 1
ATOM 2716 N N . GLU A 1 359 ? -16.416 15.900 25.494 1.00 95.12 359 GLU A N 1
ATOM 2717 C CA . GLU A 1 359 ? -16.374 17.311 25.109 1.00 95.12 359 GLU A CA 1
ATOM 2718 C C . GLU A 1 359 ? -14.931 17.804 24.993 1.00 95.12 359 GLU A C 1
ATOM 2720 O O . GLU A 1 359 ? -14.552 18.373 23.975 1.00 95.12 359 GLU A O 1
ATOM 2725 N N . THR A 1 360 ? -14.088 17.506 25.980 1.00 93.56 360 THR A N 1
ATOM 2726 C CA . THR A 1 360 ? -12.673 17.898 25.935 1.00 93.56 360 THR A CA 1
ATOM 2727 C C . THR A 1 360 ? -11.976 17.296 24.711 1.00 93.56 360 THR A C 1
ATOM 2729 O O . THR A 1 360 ? -11.381 18.023 23.922 1.00 93.56 360 THR A O 1
ATOM 2732 N N . LEU A 1 361 ? -12.099 15.981 24.503 1.00 94.75 361 LEU A N 1
ATOM 2733 C CA . LEU A 1 361 ? -11.458 15.251 23.405 1.00 94.75 361 LEU A CA 1
ATOM 2734 C C . LEU A 1 361 ? -11.908 15.732 22.021 1.00 94.75 361 LEU A C 1
ATOM 2736 O O . LEU A 1 361 ? -11.076 15.874 21.127 1.00 94.75 361 LEU A O 1
ATOM 2740 N N . ARG A 1 362 ? -13.211 15.956 21.802 1.00 93.88 362 ARG A N 1
ATOM 2741 C CA . ARG A 1 362 ? -13.731 16.273 20.459 1.00 93.88 362 ARG A CA 1
ATOM 2742 C C . ARG A 1 362 ? -13.392 17.689 19.992 1.00 93.88 362 ARG A C 1
ATOM 2744 O O . ARG A 1 362 ? -13.331 17.905 18.785 1.00 93.88 362 ARG A O 1
ATOM 2751 N N . HIS A 1 363 ? -13.131 18.608 20.924 1.00 93.19 363 HIS A N 1
ATOM 2752 C CA . HIS A 1 363 ? -12.741 19.998 20.647 1.00 93.19 363 HIS A CA 1
ATOM 2753 C C . HIS A 1 363 ? -11.222 20.216 20.555 1.00 93.19 363 HIS A C 1
ATOM 2755 O O . HIS A 1 363 ? -10.789 21.302 20.172 1.00 93.19 363 HIS A O 1
ATOM 2761 N N . GLN A 1 364 ? -10.400 19.202 20.851 1.00 92.25 364 GLN A N 1
ATOM 2762 C CA . GLN A 1 364 ? -8.961 19.256 20.561 1.00 92.25 364 GLN A CA 1
ATOM 2763 C C . GLN A 1 364 ? -8.739 19.403 19.050 1.00 92.25 364 GLN A C 1
ATOM 2765 O O . GLN A 1 364 ? -9.377 18.697 18.266 1.00 92.25 364 GLN A O 1
ATOM 2770 N N . HIS A 1 365 ? -7.844 20.299 18.642 1.00 88.81 365 HIS A N 1
ATOM 2771 C CA . HIS A 1 365 ? -7.510 20.577 17.243 1.00 88.81 365 HIS A CA 1
ATOM 2772 C C . HIS A 1 365 ? -6.079 21.113 17.136 1.00 88.81 365 HIS A C 1
ATOM 2774 O O . HIS A 1 365 ? -5.519 21.622 18.110 1.00 88.81 365 HIS A O 1
ATOM 2780 N N . HIS A 1 366 ? -5.478 20.993 15.953 1.00 85.69 366 HIS A N 1
ATOM 2781 C CA . HIS A 1 366 ? -4.171 21.589 15.684 1.00 85.69 366 HIS A CA 1
ATOM 2782 C C . HIS A 1 366 ? -4.314 23.078 15.356 1.00 85.69 366 HIS A C 1
ATOM 2784 O O . HIS A 1 366 ? -5.088 23.452 14.476 1.00 85.69 366 HIS A O 1
ATOM 2790 N N . ASP A 1 367 ? -3.510 23.926 16.000 1.00 82.62 367 ASP A N 1
ATOM 2791 C CA . ASP A 1 367 ? -3.378 25.326 15.598 1.00 82.62 367 ASP A CA 1
ATOM 2792 C C . ASP A 1 367 ? -2.531 25.412 14.318 1.00 82.62 367 ASP A C 1
ATOM 2794 O O . ASP A 1 367 ? -1.363 25.017 14.285 1.00 82.62 367 ASP A O 1
ATOM 2798 N N . VAL A 1 368 ? -3.142 25.908 13.241 1.00 79.94 368 VAL A N 1
ATOM 2799 C CA . VAL A 1 368 ? -2.525 25.997 11.910 1.00 79.94 368 VAL A CA 1
ATOM 2800 C C . VAL A 1 368 ? -1.238 26.829 11.927 1.00 79.94 368 VAL A C 1
ATOM 2802 O O . VAL A 1 368 ? -0.274 26.466 11.251 1.00 79.94 368 VAL A O 1
ATOM 2805 N N . ALA A 1 369 ? -1.203 27.927 12.691 1.00 80.56 369 ALA A N 1
ATOM 2806 C CA . ALA A 1 369 ? -0.030 28.789 12.780 1.00 80.56 369 ALA A CA 1
ATOM 2807 C C . ALA A 1 369 ? 1.089 28.101 13.567 1.00 80.56 369 ALA A C 1
ATOM 2809 O O . ALA A 1 369 ? 2.229 28.115 13.114 1.00 80.56 369 ALA A O 1
ATOM 2810 N N . ALA A 1 370 ? 0.764 27.430 14.677 1.00 83.75 370 ALA A N 1
ATOM 2811 C CA . ALA A 1 370 ? 1.742 26.666 15.454 1.00 83.75 370 ALA A CA 1
ATOM 2812 C C . ALA A 1 370 ? 2.371 25.534 14.635 1.00 83.75 370 ALA A C 1
ATOM 2814 O O . ALA A 1 370 ? 3.593 25.405 14.598 1.00 83.75 370 ALA A O 1
ATOM 2815 N N . VAL A 1 371 ? 1.552 24.764 13.909 1.00 83.44 371 VAL A N 1
ATOM 2816 C CA . VAL A 1 371 ? 2.044 23.727 12.993 1.00 83.44 371 VAL A CA 1
ATOM 2817 C C . VAL A 1 371 ? 2.954 24.349 11.936 1.00 83.44 371 VAL A C 1
ATOM 2819 O O . VAL A 1 371 ? 4.081 23.899 11.770 1.00 83.44 371 VAL A O 1
ATOM 2822 N N . ALA A 1 372 ? 2.499 25.388 11.231 1.00 82.75 372 ALA A N 1
ATOM 2823 C CA . ALA A 1 372 ? 3.284 26.029 10.179 1.00 82.75 372 ALA A CA 1
ATOM 2824 C C . ALA A 1 372 ? 4.622 26.588 10.700 1.00 82.75 372 ALA A C 1
ATOM 2826 O O . ALA A 1 372 ? 5.646 26.414 10.040 1.00 82.75 372 ALA A O 1
ATOM 2827 N N . THR A 1 373 ? 4.632 27.201 11.887 1.00 85.75 373 THR A N 1
ATOM 2828 C CA . THR A 1 373 ? 5.850 27.677 12.553 1.00 85.75 373 THR A CA 1
ATOM 2829 C C . THR A 1 373 ? 6.783 26.518 12.902 1.00 85.75 373 THR A C 1
ATOM 2831 O O . THR A 1 373 ? 7.933 26.567 12.480 1.00 85.75 373 THR A O 1
ATOM 2834 N N . SER A 1 374 ? 6.311 25.451 13.564 1.00 83.38 374 SER A N 1
ATOM 2835 C CA . SER A 1 374 ? 7.119 24.246 13.837 1.00 83.38 374 SER A CA 1
ATOM 2836 C C . SER A 1 374 ? 7.773 23.710 12.565 1.00 83.38 374 SER A C 1
ATOM 2838 O O . SER A 1 374 ? 8.993 23.574 12.500 1.00 83.38 374 SER A O 1
ATOM 2840 N N . LEU A 1 375 ? 6.970 23.490 11.517 1.00 79.69 375 LEU A N 1
ATOM 2841 C CA . LEU A 1 375 ? 7.455 22.925 10.261 1.00 79.69 375 LEU A CA 1
ATOM 2842 C C . LEU A 1 375 ? 8.548 23.783 9.618 1.00 79.69 375 LEU A C 1
ATOM 2844 O O . LEU A 1 375 ? 9.527 23.248 9.102 1.00 79.69 375 LEU A O 1
ATOM 2848 N N . CYS A 1 376 ? 8.392 25.107 9.648 1.00 82.50 376 CYS A N 1
ATOM 2849 C CA . CYS A 1 376 ? 9.350 26.026 9.041 1.00 82.50 376 CYS A CA 1
ATOM 2850 C C . CYS A 1 376 ? 10.558 26.354 9.917 1.00 82.50 376 CYS A C 1
ATOM 2852 O O . CYS A 1 376 ? 11.554 26.835 9.382 1.00 82.50 376 CYS A O 1
ATOM 2854 N N . SER A 1 377 ? 10.490 26.052 11.212 1.00 80.50 377 SER A N 1
ATOM 2855 C CA . SER A 1 377 ? 11.620 26.106 12.144 1.00 80.50 377 SER A CA 1
ATOM 2856 C C . SER A 1 377 ? 12.388 24.779 12.229 1.00 80.50 377 SER A C 1
ATOM 2858 O O . SER A 1 377 ? 13.384 24.693 12.942 1.00 80.50 377 SER A O 1
ATOM 2860 N N . GLY A 1 378 ? 11.959 23.738 11.503 1.00 76.31 378 GLY A N 1
ATOM 2861 C CA . GLY A 1 378 ? 12.602 22.421 11.534 1.00 76.31 378 GLY A CA 1
ATOM 2862 C C . GLY A 1 378 ? 12.258 21.591 12.774 1.00 76.31 378 GLY A C 1
ATOM 2863 O O . GLY A 1 378 ? 13.017 20.701 13.149 1.00 76.31 378 GLY A O 1
ATOM 2864 N N . GLU A 1 379 ? 11.123 21.870 13.412 1.00 76.88 379 GLU A N 1
ATOM 2865 C CA . GLU A 1 379 ? 10.639 21.155 14.589 1.00 76.88 379 GLU A CA 1
ATOM 2866 C C . GLU A 1 379 ? 9.382 20.335 14.255 1.00 76.88 379 GLU A C 1
ATOM 2868 O O . GLU A 1 379 ? 8.540 20.769 13.461 1.00 76.88 379 GLU A O 1
ATOM 2873 N N . PRO A 1 380 ? 9.202 19.148 14.860 1.00 75.12 380 PRO A N 1
ATOM 2874 C CA . PRO A 1 380 ? 7.968 18.396 14.700 1.00 75.12 380 PRO A CA 1
ATOM 2875 C C . PRO A 1 380 ? 6.798 19.134 15.381 1.00 75.12 380 PRO A C 1
ATOM 2877 O O . PRO A 1 380 ? 6.970 19.667 16.481 1.00 75.12 380 PRO A O 1
ATOM 2880 N N . PRO A 1 381 ? 5.589 19.143 14.790 1.00 78.44 381 PRO A N 1
ATOM 2881 C CA . PRO A 1 381 ? 4.415 19.706 15.448 1.00 78.44 381 PRO A CA 1
ATOM 2882 C C . PRO A 1 381 ? 4.060 18.949 16.734 1.00 78.44 381 PRO A C 1
ATOM 2884 O O . PRO A 1 381 ? 4.184 17.723 16.794 1.00 78.44 381 PRO A O 1
ATOM 2887 N N . ALA A 1 382 ? 3.555 19.663 17.742 1.00 79.75 382 ALA A N 1
ATOM 2888 C CA . ALA A 1 382 ? 3.109 19.057 18.996 1.00 79.75 382 ALA A CA 1
ATOM 2889 C C . ALA A 1 382 ? 1.939 18.066 18.793 1.00 79.75 382 ALA A C 1
ATOM 2891 O O . ALA A 1 382 ? 1.025 18.325 18.003 1.00 79.75 382 ALA A O 1
ATOM 2892 N N . ASP A 1 383 ? 1.934 16.952 19.541 1.00 83.12 383 ASP A N 1
ATOM 2893 C CA . ASP A 1 383 ? 0.753 16.078 19.657 1.00 83.12 383 ASP A CA 1
ATOM 2894 C C . ASP A 1 383 ? -0.250 16.746 20.605 1.00 83.12 383 ASP A C 1
ATOM 2896 O O . ASP A 1 383 ? -0.010 16.847 21.806 1.00 83.12 383 ASP A O 1
ATOM 2900 N N . VAL A 1 384 ? -1.358 17.233 20.047 1.00 87.56 384 VAL A N 1
ATOM 2901 C CA . VAL A 1 384 ? -2.416 17.956 20.774 1.00 87.56 384 VAL A CA 1
ATOM 2902 C C . VAL A 1 384 ? -3.565 17.043 21.215 1.00 87.56 384 VAL A C 1
ATOM 2904 O O . VAL A 1 384 ? -4.542 17.519 21.794 1.00 87.56 384 VAL A O 1
ATOM 2907 N N . TYR A 1 385 ? -3.490 15.743 20.904 1.00 91.56 385 TYR A N 1
ATOM 2908 C CA . TYR A 1 385 ? -4.575 14.796 21.148 1.00 91.56 385 TYR A CA 1
ATOM 2909 C C . TYR A 1 385 ? -4.291 13.871 22.330 1.00 91.56 385 TYR A C 1
ATOM 2911 O O . TYR A 1 385 ? -3.530 12.896 22.238 1.00 91.56 385 TYR A O 1
ATOM 2919 N N . ASP A 1 386 ? -5.010 14.114 23.421 1.00 93.50 386 ASP A N 1
ATOM 2920 C CA . ASP A 1 386 ? -4.832 13.388 24.673 1.00 93.50 386 ASP A CA 1
ATOM 2921 C C . ASP A 1 386 ? -5.655 12.103 24.736 1.00 93.50 386 ASP A C 1
ATOM 2923 O O . ASP A 1 386 ? -6.759 11.984 24.198 1.00 93.50 386 ASP A O 1
ATOM 2927 N N . TRP A 1 387 ? -5.123 11.127 25.470 1.00 95.50 387 TRP A N 1
ATOM 2928 C CA . TRP A 1 387 ? -5.859 9.919 25.820 1.00 95.50 387 TRP A CA 1
ATOM 2929 C C . TRP A 1 387 ? -6.776 10.166 27.014 1.00 95.50 387 TRP A C 1
ATOM 2931 O O . TRP A 1 387 ? -6.310 10.498 28.100 1.00 95.50 387 TRP A O 1
ATOM 2941 N N . GLN A 1 388 ? -8.064 9.899 26.828 1.00 96.38 388 GLN A N 1
ATOM 2942 C CA . GLN A 1 388 ? -9.067 9.873 27.884 1.00 96.38 388 GLN A CA 1
ATOM 2943 C C . GLN A 1 388 ? -9.304 8.430 28.337 1.00 96.38 388 GLN A C 1
ATOM 2945 O O . GLN A 1 388 ? -9.343 7.512 27.512 1.00 96.38 388 GLN A O 1
ATOM 2950 N N . HIS A 1 389 ? -9.456 8.214 29.644 1.00 96.12 389 HIS A N 1
ATOM 2951 C CA . HIS A 1 389 ? -9.838 6.906 30.179 1.00 96.12 389 HIS A CA 1
ATOM 2952 C C . HIS A 1 389 ? -11.257 6.546 29.725 1.00 96.12 389 HIS A C 1
ATOM 2954 O O . HIS A 1 389 ? -12.142 7.396 29.748 1.00 96.12 389 HIS A O 1
ATOM 2960 N N . ALA A 1 390 ? -11.487 5.290 29.345 1.00 96.19 390 ALA A N 1
ATOM 2961 C CA . ALA A 1 390 ? -12.782 4.829 28.867 1.00 96.19 390 ALA A CA 1
ATOM 2962 C C . ALA A 1 390 ? -13.066 3.371 29.256 1.00 96.19 390 ALA A C 1
ATOM 2964 O O . ALA A 1 390 ? -12.168 2.578 29.535 1.00 96.19 390 ALA A O 1
ATOM 2965 N N . HIS A 1 391 ? -14.337 2.995 29.196 1.00 95.38 391 HIS A N 1
ATOM 2966 C CA . HIS A 1 391 ? -14.761 1.607 29.064 1.00 95.38 391 HIS A CA 1
ATOM 2967 C C . HIS A 1 391 ? -15.149 1.364 27.611 1.00 95.38 391 HIS A C 1
ATOM 2969 O O . HIS A 1 391 ? -15.796 2.212 27.001 1.00 95.38 391 HIS A O 1
ATOM 2975 N N . ALA A 1 392 ? -14.780 0.219 27.052 1.00 96.44 392 ALA A N 1
ATOM 2976 C CA . ALA A 1 392 ? -15.181 -0.130 25.697 1.00 96.44 392 ALA A CA 1
ATOM 2977 C C . ALA A 1 392 ? -15.836 -1.501 25.637 1.00 96.44 392 ALA A C 1
ATOM 2979 O O . ALA A 1 392 ? -15.495 -2.395 26.409 1.00 96.44 392 ALA A O 1
ATOM 2980 N N . ARG A 1 393 ? -16.754 -1.675 24.691 1.00 96.62 393 ARG A N 1
ATOM 2981 C CA . ARG A 1 393 ? -17.251 -2.977 24.268 1.00 96.62 393 ARG A CA 1
ATOM 2982 C C . ARG A 1 393 ? -16.986 -3.130 22.777 1.00 96.62 393 ARG A C 1
ATOM 2984 O O . ARG A 1 393 ? -17.481 -2.331 21.990 1.00 96.62 393 ARG A O 1
ATOM 2991 N N . VAL A 1 394 ? -16.205 -4.137 22.407 1.00 95.19 394 VAL A N 1
ATOM 2992 C CA . VAL A 1 394 ? -15.840 -4.440 21.018 1.00 95.19 394 VAL A CA 1
ATOM 2993 C C . VAL A 1 394 ? -16.301 -5.857 20.727 1.00 95.19 394 VAL A C 1
ATOM 2995 O O . VAL A 1 394 ? -15.928 -6.775 21.450 1.00 95.19 394 VAL A O 1
ATOM 2998 N N . ASP A 1 395 ? -17.155 -6.027 19.718 1.00 92.62 395 ASP A N 1
ATOM 2999 C CA . ASP A 1 395 ? -17.720 -7.339 19.359 1.00 92.62 395 ASP A CA 1
ATOM 3000 C C . ASP A 1 395 ? -18.353 -8.087 20.554 1.00 92.62 395 ASP A C 1
ATOM 3002 O O . ASP A 1 395 ? -18.153 -9.276 20.788 1.00 92.62 395 ASP A O 1
ATOM 3006 N N . GLY A 1 396 ? -19.062 -7.345 21.412 1.00 91.69 396 GLY A N 1
ATOM 3007 C CA . GLY A 1 396 ? -19.677 -7.883 22.632 1.00 91.69 396 GLY A CA 1
ATOM 3008 C C . GLY A 1 396 ? -18.719 -8.107 23.813 1.00 91.69 396 GLY A C 1
ATOM 3009 O O . GLY A 1 396 ? -19.189 -8.273 24.942 1.00 91.69 396 GLY A O 1
ATOM 3010 N N . VAL A 1 397 ? -17.401 -8.042 23.609 1.00 92.75 397 VAL A N 1
ATOM 3011 C CA . VAL A 1 397 ? -16.384 -8.205 24.661 1.00 92.75 397 VAL A CA 1
ATOM 3012 C C . VAL A 1 397 ? -16.127 -6.878 25.365 1.00 92.75 397 VAL A C 1
ATOM 3014 O O . VAL A 1 397 ? -15.925 -5.852 24.725 1.00 92.75 397 VAL A O 1
ATOM 3017 N N . VAL A 1 398 ? -16.146 -6.883 26.701 1.00 93.69 398 VAL A N 1
ATOM 3018 C CA . VAL A 1 398 ? -15.968 -5.675 27.521 1.00 93.69 398 VAL A CA 1
ATOM 3019 C C . VAL A 1 398 ? -14.506 -5.496 27.929 1.00 93.69 398 VAL A C 1
ATOM 3021 O O . VAL A 1 398 ? -13.918 -6.361 28.573 1.00 93.69 398 VAL A O 1
ATOM 3024 N N . HIS A 1 399 ? -13.967 -4.313 27.650 1.00 93.81 399 HIS A N 1
ATOM 3025 C CA . HIS A 1 399 ? -12.639 -3.850 28.035 1.00 93.81 399 HIS A CA 1
ATOM 3026 C C . HIS A 1 399 ? -12.784 -2.685 29.022 1.00 93.81 399 HIS A C 1
ATOM 3028 O O . HIS A 1 399 ? -12.971 -1.527 28.643 1.00 93.81 399 HIS A O 1
ATOM 3034 N N . ALA A 1 400 ? -12.733 -3.001 30.319 1.00 89.38 400 ALA A N 1
ATOM 3035 C CA . ALA A 1 400 ? -12.994 -2.028 31.381 1.00 89.38 400 ALA A CA 1
ATOM 3036 C C . ALA A 1 400 ? -11.869 -0.992 31.572 1.00 89.38 400 ALA A C 1
ATOM 3038 O O . ALA A 1 400 ? -12.132 0.073 32.114 1.00 89.38 400 ALA A O 1
ATOM 3039 N N . ALA A 1 401 ? -10.645 -1.288 31.136 1.00 91.81 401 ALA A N 1
ATOM 3040 C CA . ALA A 1 401 ? -9.494 -0.387 31.214 1.00 91.81 401 ALA A CA 1
ATOM 3041 C C . ALA A 1 401 ? -9.053 0.035 29.804 1.00 91.81 401 ALA A C 1
ATOM 3043 O O . ALA A 1 401 ? -7.926 -0.234 29.375 1.00 91.81 401 ALA A O 1
ATOM 3044 N N . ALA A 1 402 ? -9.979 0.627 29.052 1.00 95.75 402 ALA A N 1
ATOM 3045 C CA . ALA A 1 402 ? -9.704 1.165 27.731 1.00 95.75 402 ALA A CA 1
ATOM 3046 C C . ALA A 1 402 ? -9.313 2.648 27.820 1.00 95.75 402 ALA A C 1
ATOM 3048 O O . ALA A 1 402 ? -9.450 3.315 28.846 1.00 95.75 402 ALA A O 1
ATOM 3049 N N . ALA A 1 403 ? -8.807 3.182 26.719 1.00 96.56 403 ALA A N 1
ATOM 3050 C CA . ALA A 1 403 ? -8.609 4.607 26.546 1.00 96.56 403 ALA A CA 1
ATOM 3051 C C . ALA A 1 403 ? -8.951 5.000 25.115 1.00 96.56 403 ALA A C 1
ATOM 3053 O O . ALA A 1 403 ? -8.641 4.272 24.169 1.00 96.56 403 ALA A O 1
ATOM 3054 N N . VAL A 1 404 ? -9.560 6.167 24.960 1.00 97.44 404 VAL A N 1
ATOM 3055 C CA . VAL A 1 404 ? -9.953 6.732 23.672 1.00 97.44 404 VAL A CA 1
ATOM 3056 C C . VAL A 1 404 ? -9.242 8.060 23.464 1.00 97.44 404 VAL A C 1
ATOM 3058 O O . VAL A 1 404 ? -9.034 8.812 24.413 1.00 97.44 404 VAL A O 1
ATOM 3061 N N . ARG A 1 405 ? -8.839 8.348 22.230 1.00 96.06 405 ARG A N 1
ATOM 3062 C CA . ARG A 1 405 ? -8.363 9.677 21.846 1.00 96.06 405 ARG A CA 1
ATOM 3063 C C . ARG A 1 405 ? -8.883 10.088 20.484 1.00 96.06 405 ARG A C 1
ATOM 3065 O O . ARG A 1 405 ? -9.135 9.223 19.638 1.00 96.06 405 ARG A O 1
ATOM 3072 N N . LYS A 1 406 ? -8.957 11.397 20.252 1.00 95.69 406 LYS A N 1
ATOM 3073 C CA . LYS A 1 406 ? -9.124 11.940 18.906 1.00 95.69 406 LYS A CA 1
ATOM 3074 C C . LYS A 1 406 ? -7.891 11.603 18.067 1.00 95.69 406 LYS A C 1
ATOM 3076 O O . LYS A 1 406 ? -6.770 11.455 18.559 1.00 95.69 406 LYS A O 1
ATOM 3081 N N . LYS A 1 407 ? -8.119 11.403 16.781 1.00 91.12 407 LYS A N 1
ATOM 3082 C CA . LYS A 1 407 ? -7.092 11.237 15.762 1.00 91.12 407 LYS A CA 1
ATOM 3083 C C . LYS A 1 407 ? -7.420 12.211 14.654 1.00 91.12 407 LYS A C 1
ATOM 3085 O O . LYS A 1 407 ? -8.569 12.307 14.249 1.00 91.12 407 LYS A O 1
ATOM 3090 N N . GLY A 1 408 ? -6.398 12.817 14.086 1.00 85.56 408 GLY A N 1
ATOM 3091 C CA . GLY A 1 408 ? -6.552 13.526 12.839 1.00 85.56 408 GLY A CA 1
ATOM 3092 C C . GLY A 1 408 ? -5.361 14.406 12.554 1.00 85.56 408 GLY A C 1
ATOM 3093 O O . GLY A 1 408 ? -4.424 14.495 13.339 1.00 85.56 408 GLY A O 1
ATOM 3094 N N . PHE A 1 409 ? -5.430 15.021 11.395 1.00 82.75 409 PHE A N 1
ATOM 3095 C CA . PHE A 1 409 ? -4.788 16.286 11.096 1.00 82.75 409 PHE A CA 1
ATOM 3096 C C . PHE A 1 409 ? -5.857 17.170 10.434 1.00 82.75 409 PHE A C 1
ATOM 3098 O O . PHE A 1 409 ? -7.031 16.794 10.458 1.00 82.75 409 PHE A O 1
ATOM 3105 N N . PHE A 1 410 ? -5.487 18.285 9.804 1.00 79.31 410 PHE A N 1
ATOM 3106 C CA . PHE A 1 410 ? -6.443 19.270 9.270 1.00 79.31 410 PHE A CA 1
ATOM 3107 C C . PHE A 1 410 ? -7.622 18.680 8.472 1.00 79.31 410 PHE A C 1
ATOM 3109 O O . PHE A 1 410 ? -8.769 18.935 8.810 1.00 79.31 410 PHE A O 1
ATOM 3116 N N . GLY A 1 411 ? -7.369 17.845 7.456 1.00 76.62 411 GLY A N 1
ATOM 3117 C CA . GLY A 1 411 ? -8.430 17.338 6.565 1.00 76.62 411 GLY A CA 1
ATOM 3118 C C . GLY A 1 411 ? -9.420 16.355 7.205 1.00 76.62 411 GLY A C 1
ATOM 3119 O O . GLY A 1 411 ? -10.485 16.106 6.653 1.00 76.62 411 GLY A O 1
ATOM 3120 N N . SER A 1 412 ? -9.080 15.804 8.370 1.00 82.62 412 SER A N 1
ATOM 3121 C CA . SER A 1 412 ? -9.901 14.825 9.102 1.00 82.62 412 SER A CA 1
ATOM 3122 C C . SER A 1 412 ? -10.443 15.365 10.427 1.00 82.62 412 SER A C 1
ATOM 3124 O O . SER A 1 412 ? -11.089 14.621 11.173 1.00 82.62 412 SER A O 1
ATOM 3126 N N . ASP A 1 413 ? -10.101 16.614 10.750 1.00 86.88 413 ASP A N 1
ATOM 3127 C CA . ASP A 1 413 ? -10.475 17.258 11.997 1.00 86.88 413 ASP A CA 1
ATOM 3128 C C . ASP A 1 413 ? -11.969 17.594 11.969 1.00 86.88 413 ASP A C 1
ATOM 3130 O O . ASP A 1 413 ? -12.435 18.367 11.138 1.00 86.88 413 ASP A O 1
ATOM 3134 N N . ASP A 1 414 ? -12.735 16.951 12.845 1.00 90.56 414 ASP A N 1
ATOM 3135 C CA . ASP A 1 414 ? -14.181 17.119 12.925 1.00 90.56 414 ASP A CA 1
ATOM 3136 C C . ASP A 1 414 ? -14.610 17.032 14.392 1.00 90.56 414 ASP A C 1
ATOM 3138 O O . ASP A 1 414 ? -14.281 16.084 15.111 1.00 90.56 414 ASP A O 1
ATOM 3142 N N . THR A 1 415 ? -15.333 18.050 14.846 1.00 91.88 415 THR A N 1
ATOM 3143 C CA . THR A 1 415 ? -15.793 18.189 16.232 1.00 91.88 415 THR A CA 1
ATOM 3144 C C . THR A 1 415 ? -17.110 17.451 16.500 1.00 91.88 415 THR A C 1
ATOM 3146 O O . THR A 1 415 ? -17.397 17.078 17.643 1.00 91.88 415 THR A O 1
ATOM 3149 N N . ALA A 1 416 ? -17.929 17.229 15.471 1.00 91.50 416 ALA A N 1
ATOM 3150 C CA . ALA A 1 416 ? -19.194 16.503 15.566 1.00 91.50 416 ALA A CA 1
ATOM 3151 C C . ALA A 1 416 ? -18.986 14.985 15.457 1.00 91.50 416 ALA A C 1
ATOM 3153 O O . ALA A 1 416 ? -19.653 14.201 16.143 1.00 91.50 416 ALA A O 1
ATOM 3154 N N . ARG A 1 417 ? -18.040 14.577 14.610 1.00 93.00 417 ARG A N 1
ATOM 3155 C CA . ARG A 1 417 ? -17.713 13.194 14.276 1.00 93.00 417 ARG A CA 1
ATOM 3156 C C . ARG A 1 417 ? -16.190 13.006 14.176 1.00 93.00 417 ARG A C 1
ATOM 3158 O O . ARG A 1 417 ? -15.670 12.737 13.091 1.00 93.00 417 ARG A O 1
ATOM 3165 N N . PRO A 1 418 ? -15.458 13.126 15.295 1.00 95.31 418 PRO A N 1
ATOM 3166 C CA . PRO A 1 418 ? -14.006 12.978 15.295 1.00 95.31 418 PRO A CA 1
ATOM 3167 C C . PRO A 1 418 ? -13.600 11.561 14.896 1.00 95.31 418 PRO A C 1
ATOM 3169 O O . PRO A 1 418 ? -14.217 10.591 15.334 1.00 95.31 418 PRO A O 1
ATOM 3172 N N . SER A 1 419 ? -12.519 11.424 14.124 1.00 96.25 419 SER A N 1
ATOM 3173 C CA . SER A 1 419 ? -11.828 10.135 14.020 1.00 96.25 419 SER A CA 1
ATOM 3174 C C . SER A 1 419 ? -11.255 9.752 15.388 1.00 96.25 419 SER A C 1
ATOM 3176 O O . SER A 1 419 ? -10.761 10.605 16.129 1.00 96.25 419 SER A O 1
ATOM 3178 N N . LEU A 1 420 ? -11.293 8.465 15.726 1.00 97.25 420 LEU A N 1
ATOM 3179 C CA . LEU A 1 420 ? -10.927 7.966 17.049 1.00 97.25 420 LEU A CA 1
ATOM 3180 C C . LEU A 1 420 ? -9.829 6.907 16.965 1.00 97.25 420 LEU A C 1
ATOM 3182 O O . LEU A 1 420 ? -9.765 6.098 16.037 1.00 97.25 420 LEU A O 1
ATOM 3186 N N . LYS A 1 421 ? -8.978 6.872 17.988 1.00 96.62 421 LYS A N 1
ATOM 3187 C CA . LYS A 1 421 ? -8.213 5.676 18.340 1.00 96.62 421 LYS A CA 1
ATOM 3188 C C . LYS A 1 421 ? -8.729 5.138 19.659 1.00 96.62 421 LYS A C 1
ATOM 3190 O O . LYS A 1 421 ? -8.846 5.889 20.624 1.00 96.62 421 LYS A O 1
ATOM 3195 N N . LEU A 1 422 ? -8.979 3.837 19.700 1.00 96.44 422 LEU A N 1
ATOM 3196 C CA . LEU A 1 422 ? -9.347 3.114 20.909 1.00 96.44 422 LEU A CA 1
ATOM 3197 C C . LEU A 1 422 ? -8.228 2.134 21.237 1.00 96.44 422 LEU A C 1
ATOM 3199 O O . LEU A 1 422 ? -7.839 1.352 20.373 1.00 96.44 422 LEU A O 1
ATOM 3203 N N . LYS A 1 423 ? -7.704 2.173 22.462 1.00 94.81 423 LYS A N 1
ATOM 3204 C CA . LYS A 1 423 ? -6.668 1.246 22.927 1.00 94.81 423 LYS A CA 1
ATOM 3205 C C . LYS A 1 423 ? -7.076 0.568 24.223 1.00 94.81 423 LYS A C 1
ATOM 3207 O O . LYS A 1 423 ? -7.704 1.185 25.077 1.00 94.81 423 LYS A O 1
ATOM 3212 N N . TRP A 1 424 ? -6.652 -0.672 24.395 1.00 93.25 424 TRP A N 1
ATOM 3213 C CA . TRP A 1 424 ? -6.737 -1.391 25.663 1.00 93.25 424 TRP A CA 1
ATOM 3214 C C . TRP A 1 424 ? -5.596 -2.401 25.750 1.00 93.25 424 TRP A C 1
ATOM 3216 O O . TRP A 1 424 ? -4.813 -2.572 24.811 1.00 93.25 424 TRP A O 1
ATOM 3226 N N . ARG A 1 425 ? -5.483 -3.053 26.901 1.00 87.38 425 ARG A N 1
ATOM 3227 C CA . ARG A 1 425 ? -4.562 -4.163 27.122 1.00 87.38 425 ARG A CA 1
ATOM 3228 C C . ARG A 1 425 ? -5.336 -5.308 27.751 1.00 87.38 425 ARG A C 1
ATOM 3230 O O . ARG A 1 425 ? -6.032 -5.092 28.743 1.00 87.38 425 ARG A O 1
ATOM 3237 N N . ASP A 1 426 ? -5.194 -6.494 27.182 1.00 76.38 426 ASP A N 1
ATOM 3238 C CA . ASP A 1 426 ? -5.803 -7.702 27.721 1.00 76.38 426 ASP A CA 1
ATOM 3239 C C . ASP A 1 426 ? -4.959 -8.268 28.875 1.00 76.38 426 ASP A C 1
ATOM 3241 O O . ASP A 1 426 ? -3.752 -8.028 28.991 1.00 76.38 426 ASP A O 1
ATOM 3245 N N . ALA A 1 427 ? -5.612 -8.958 29.812 1.00 69.75 427 ALA A N 1
ATOM 3246 C CA . ALA A 1 427 ? -4.955 -9.441 31.021 1.00 69.75 427 ALA A CA 1
ATOM 3247 C C . ALA A 1 427 ? -3.903 -10.513 30.684 1.00 69.75 427 ALA A C 1
ATOM 3249 O O . ALA A 1 427 ? -4.239 -11.574 30.169 1.00 69.75 427 ALA A O 1
ATOM 3250 N N . GLY A 1 428 ? -2.639 -10.248 31.029 1.00 58.44 428 GLY A N 1
ATOM 3251 C CA . GLY A 1 428 ? -1.513 -11.148 30.749 1.00 58.44 428 GLY A CA 1
ATOM 3252 C C . GLY A 1 428 ? -0.725 -10.805 29.482 1.00 58.44 428 GLY A C 1
ATOM 3253 O O . GLY A 1 428 ? 0.380 -11.320 29.324 1.00 58.44 428 GLY A O 1
ATOM 3254 N N . ASP A 1 429 ? -1.223 -9.888 28.649 1.00 68.62 429 ASP A N 1
ATOM 3255 C CA . ASP A 1 429 ? -0.511 -9.417 27.463 1.00 68.62 429 ASP A CA 1
ATOM 3256 C C . ASP A 1 429 ? 0.377 -8.208 27.766 1.00 68.62 429 ASP A C 1
ATOM 3258 O O . ASP A 1 429 ? 0.025 -7.290 28.514 1.00 68.62 429 ASP A O 1
ATOM 3262 N N . VAL A 1 430 ? 1.558 -8.191 27.148 1.00 61.06 430 VAL A N 1
ATOM 3263 C CA . VAL A 1 430 ? 2.515 -7.078 27.266 1.00 61.06 430 VAL A CA 1
ATOM 3264 C C . VAL A 1 430 ? 2.178 -5.962 26.266 1.00 61.06 430 VAL A C 1
ATOM 3266 O O . VAL A 1 430 ? 2.392 -4.779 26.546 1.00 61.06 430 VAL A O 1
ATOM 3269 N N . ALA A 1 431 ? 1.605 -6.324 25.114 1.00 70.69 431 ALA A N 1
ATOM 3270 C CA . ALA A 1 431 ? 1.229 -5.400 24.049 1.00 70.69 431 ALA A CA 1
ATOM 3271 C C . ALA A 1 431 ? -0.208 -4.880 24.218 1.00 70.69 431 ALA A C 1
ATOM 3273 O O . ALA A 1 431 ? -1.086 -5.573 24.719 1.00 70.69 431 ALA A O 1
ATOM 3274 N N . SER A 1 432 ? -0.450 -3.635 23.804 1.00 77.25 432 SER A N 1
ATOM 3275 C CA . SER A 1 432 ? -1.799 -3.064 23.736 1.00 77.25 432 SER A CA 1
ATOM 3276 C C . SER A 1 432 ? -2.432 -3.305 22.369 1.00 77.25 432 SER A C 1
ATOM 3278 O O . SER A 1 432 ? -1.780 -3.070 21.348 1.00 77.25 432 SER A O 1
ATOM 3280 N N . THR A 1 433 ? -3.719 -3.629 22.347 1.00 87.75 433 THR A N 1
ATOM 3281 C CA . THR A 1 433 ? -4.538 -3.637 21.130 1.00 87.75 433 THR A CA 1
ATOM 3282 C C . THR A 1 433 ? -4.985 -2.211 20.807 1.00 87.75 433 THR A C 1
ATOM 3284 O O . THR A 1 433 ? -5.208 -1.399 21.708 1.00 87.75 433 THR A O 1
ATOM 3287 N N . THR A 1 434 ? -5.052 -1.843 19.523 1.00 92.31 434 THR A N 1
ATOM 3288 C CA . THR A 1 434 ? -5.489 -0.501 19.098 1.00 92.31 434 THR A CA 1
ATOM 3289 C C . THR A 1 434 ? -6.338 -0.557 17.835 1.00 92.31 434 THR A C 1
ATOM 3291 O O . THR A 1 434 ? -5.846 -0.957 16.777 1.00 92.31 434 THR A O 1
ATOM 3294 N N . LEU A 1 435 ? -7.572 -0.062 17.926 1.00 94.44 435 LEU A N 1
ATOM 3295 C CA . LEU A 1 435 ? -8.437 0.187 16.776 1.00 94.44 435 LEU A CA 1
ATOM 3296 C C . LEU A 1 435 ? -8.236 1.620 16.284 1.00 94.44 435 LEU A C 1
ATOM 3298 O O . LEU A 1 435 ? -8.207 2.563 17.079 1.00 94.44 435 LEU A O 1
ATOM 3302 N N . THR A 1 436 ? -8.108 1.777 14.968 1.00 96.00 436 THR A N 1
ATOM 3303 C CA . THR A 1 436 ? -8.118 3.081 14.300 1.00 96.00 436 THR A CA 1
ATOM 3304 C C . THR A 1 436 ? -9.439 3.219 13.551 1.00 96.00 436 THR A C 1
ATOM 3306 O O . THR A 1 436 ? -9.714 2.442 12.638 1.00 96.00 436 THR A O 1
ATOM 3309 N N . LEU A 1 437 ? -10.252 4.189 13.971 1.00 97.31 437 LEU A N 1
ATOM 3310 C CA . LEU A 1 437 ? -11.617 4.427 13.510 1.00 97.31 437 LEU A CA 1
ATOM 3311 C C . LEU A 1 437 ? -11.652 5.782 12.792 1.00 97.31 437 LEU A C 1
ATOM 3313 O O . LEU A 1 437 ? -11.702 6.832 13.432 1.00 97.31 437 LEU A O 1
ATOM 3317 N N . ASN A 1 438 ? -11.584 5.770 11.464 1.00 96.88 438 ASN A N 1
ATOM 3318 C CA . ASN A 1 438 ? -11.614 6.982 10.651 1.00 96.88 438 ASN A CA 1
ATOM 3319 C C . ASN A 1 438 ? -13.063 7.408 10.375 1.00 96.88 438 ASN A C 1
ATOM 3321 O O . ASN A 1 438 ? -13.909 6.586 10.021 1.00 96.88 438 ASN A O 1
ATOM 3325 N N . ASN A 1 439 ? -13.340 8.704 10.514 1.00 94.31 439 ASN A N 1
ATOM 3326 C CA . ASN A 1 439 ? -14.640 9.307 10.207 1.00 94.31 439 ASN A CA 1
ATOM 3327 C C . ASN A 1 439 ? -14.932 9.387 8.698 1.00 94.31 439 ASN A C 1
ATOM 3329 O O . ASN A 1 439 ? -16.094 9.554 8.331 1.00 94.31 439 ASN A O 1
ATOM 3333 N N . ALA A 1 440 ? -13.894 9.248 7.861 1.00 92.06 440 ALA A N 1
ATOM 3334 C CA . ALA A 1 440 ? -13.949 9.270 6.399 1.00 92.06 440 ALA A CA 1
ATOM 3335 C C . ALA A 1 440 ? -14.636 10.529 5.835 1.00 92.06 440 ALA A C 1
ATOM 3337 O O . ALA A 1 440 ? -15.367 10.466 4.853 1.00 92.06 440 ALA A O 1
ATOM 3338 N N . VAL A 1 441 ? -14.403 11.690 6.458 1.00 90.31 441 VAL A N 1
ATOM 3339 C CA . VAL A 1 441 ? -15.053 12.958 6.075 1.00 90.31 441 VAL A CA 1
ATOM 3340 C C . VAL A 1 441 ? -14.726 13.405 4.640 1.00 90.31 441 VAL A C 1
ATOM 3342 O O . VAL A 1 441 ? -15.560 14.032 3.987 1.00 90.31 441 VAL A O 1
ATOM 3345 N N . ALA A 1 442 ? -13.548 13.045 4.119 1.00 87.44 442 ALA A N 1
ATOM 3346 C CA . ALA A 1 442 ? -13.146 13.333 2.741 1.00 87.44 442 ALA A CA 1
ATOM 3347 C C . ALA A 1 442 ? -13.732 12.342 1.712 1.00 87.44 442 ALA A C 1
ATOM 3349 O O . ALA A 1 442 ? -13.718 12.618 0.510 1.00 87.44 442 ALA A O 1
ATOM 3350 N N . ASP A 1 443 ? -14.300 11.219 2.168 1.00 93.62 443 ASP A N 1
ATOM 3351 C CA . ASP A 1 443 ? -14.921 10.200 1.326 1.00 93.62 443 ASP A CA 1
ATOM 3352 C C . ASP A 1 443 ? -16.452 10.199 1.490 1.00 93.62 443 ASP A C 1
ATOM 3354 O O . ASP A 1 443 ? -16.997 9.516 2.362 1.00 93.62 443 ASP A O 1
ATOM 3358 N N . PRO A 1 444 ? -17.192 10.882 0.597 1.00 92.56 444 PRO A N 1
ATOM 3359 C CA . PRO A 1 444 ? -18.648 10.903 0.650 1.00 92.56 444 PRO A CA 1
ATOM 3360 C C . PRO A 1 444 ? -19.303 9.547 0.351 1.00 92.56 444 PRO A C 1
ATOM 3362 O O . PRO A 1 444 ? -20.521 9.463 0.445 1.00 92.56 444 PRO A O 1
ATOM 3365 N N . SER A 1 445 ? -18.548 8.521 -0.063 1.00 95.00 445 SER A N 1
ATOM 3366 C CA . SER A 1 445 ? -19.037 7.156 -0.299 1.00 95.00 445 SER A CA 1
ATOM 3367 C C . SER A 1 445 ? -18.718 6.178 0.839 1.00 95.00 445 SER A C 1
ATOM 3369 O O . SER A 1 445 ? -19.224 5.060 0.819 1.00 95.00 445 SER A O 1
ATOM 3371 N N . LEU A 1 446 ? -17.884 6.577 1.809 1.00 95.75 446 LEU A N 1
ATOM 3372 C CA . LEU A 1 446 ? -17.331 5.765 2.908 1.00 95.75 446 LEU A CA 1
ATOM 3373 C C . LEU A 1 446 ? -16.547 4.495 2.504 1.00 95.75 446 LEU A C 1
ATOM 3375 O O . LEU A 1 446 ? -15.940 3.870 3.372 1.00 95.75 446 LEU A O 1
ATOM 3379 N N . LEU A 1 447 ? -16.543 4.083 1.233 1.00 96.69 447 LEU A N 1
ATOM 3380 C CA . LEU A 1 447 ? -15.967 2.811 0.785 1.00 96.69 447 LEU A CA 1
ATOM 3381 C C . LEU A 1 447 ? -14.574 2.923 0.154 1.00 96.69 447 LEU A C 1
ATOM 3383 O O . LEU A 1 447 ? -13.905 1.903 -0.030 1.00 96.69 447 LEU A O 1
ATOM 3387 N N . ARG A 1 448 ? -14.107 4.130 -0.186 1.00 97.19 448 ARG A N 1
ATOM 3388 C CA . ARG A 1 448 ? -12.897 4.333 -1.003 1.00 97.19 448 ARG A CA 1
ATOM 3389 C C . ARG A 1 448 ? -11.652 3.833 -0.312 1.00 97.19 448 ARG A C 1
ATOM 3391 O O . ARG A 1 448 ? -10.847 3.161 -0.941 1.00 97.19 448 ARG A O 1
ATOM 3398 N N . GLN A 1 449 ? -11.531 4.075 0.990 1.00 97.12 449 GLN A N 1
ATOM 3399 C CA . GLN A 1 449 ? -10.368 3.630 1.750 1.00 97.12 449 GLN A CA 1
ATOM 3400 C C . GLN A 1 449 ? -10.223 2.099 1.739 1.00 97.12 449 GLN A C 1
ATOM 3402 O O . GLN A 1 449 ? -9.124 1.590 1.510 1.00 97.12 449 GLN A O 1
ATOM 3407 N N . CYS A 1 450 ? -11.318 1.352 1.917 1.00 97.94 450 CYS A N 1
ATOM 3408 C CA . CYS A 1 450 ? -11.274 -0.112 1.869 1.00 97.94 450 CYS A CA 1
ATOM 3409 C C . CYS A 1 450 ? -11.151 -0.659 0.443 1.00 97.94 450 CYS A C 1
ATOM 3411 O O . CYS A 1 450 ? -10.456 -1.657 0.236 1.00 97.94 450 CYS A O 1
ATOM 3413 N N . LEU A 1 451 ? -11.756 0.006 -0.546 1.00 98.19 451 LEU A N 1
ATOM 3414 C CA . LEU A 1 451 ? -11.598 -0.351 -1.955 1.00 98.19 451 LEU A CA 1
ATOM 3415 C C . LEU A 1 451 ? -10.158 -0.127 -2.438 1.00 98.19 451 LEU A C 1
ATOM 3417 O O . LEU A 1 451 ? -9.587 -0.979 -3.115 1.00 98.19 451 LEU A O 1
ATOM 3421 N N . ALA A 1 452 ? -9.540 0.990 -2.056 1.00 98.00 452 ALA A N 1
ATOM 3422 C CA . ALA A 1 452 ? -8.147 1.279 -2.361 1.00 98.00 452 ALA A CA 1
ATOM 3423 C C . ALA A 1 452 ? -7.239 0.249 -1.690 1.00 98.00 452 ALA A C 1
ATOM 3425 O O . ALA A 1 452 ? -6.386 -0.324 -2.363 1.00 98.00 452 ALA A O 1
ATOM 3426 N N . ALA A 1 453 ? -7.468 -0.064 -0.409 1.00 97.81 453 ALA A N 1
ATOM 3427 C CA . ALA A 1 453 ? -6.714 -1.103 0.287 1.00 97.81 453 ALA A CA 1
ATOM 3428 C C . ALA A 1 453 ? -6.758 -2.447 -0.467 1.00 97.81 453 ALA A C 1
ATOM 3430 O O . ALA A 1 453 ? -5.712 -3.059 -0.680 1.00 97.81 453 ALA A O 1
ATOM 3431 N N . LEU A 1 454 ? -7.931 -2.855 -0.971 1.00 96.75 454 LEU A N 1
ATOM 3432 C CA . LEU A 1 454 ? -8.072 -4.048 -1.814 1.00 96.75 454 LEU A CA 1
ATOM 3433 C C . LEU A 1 454 ? -7.208 -3.977 -3.087 1.00 96.75 454 LEU A C 1
ATOM 3435 O O . LEU A 1 454 ? -6.585 -4.971 -3.461 1.00 96.75 454 LEU A O 1
ATOM 3439 N N . VAL A 1 455 ? -7.140 -2.825 -3.759 1.00 98.00 455 VAL A N 1
ATOM 3440 C CA . VAL A 1 455 ? -6.286 -2.656 -4.949 1.00 98.00 455 VAL A CA 1
ATOM 3441 C C . VAL A 1 455 ? -4.804 -2.778 -4.582 1.00 98.00 455 VAL A C 1
ATOM 3443 O O . VAL A 1 455 ? -4.088 -3.536 -5.234 1.00 98.00 455 VAL A O 1
ATOM 3446 N N . PHE A 1 456 ? -4.338 -2.108 -3.524 1.00 98.25 456 PHE A N 1
ATOM 3447 C CA . PHE A 1 456 ? -2.944 -2.216 -3.070 1.00 98.25 456 PHE A CA 1
ATOM 3448 C C . PHE A 1 456 ? -2.567 -3.657 -2.681 1.00 98.25 456 PHE A C 1
ATOM 3450 O O . PHE A 1 456 ? -1.499 -4.141 -3.070 1.00 98.25 456 PHE A O 1
ATOM 3457 N N . GLU A 1 457 ? -3.460 -4.374 -1.989 1.00 95.56 457 GLU A N 1
ATOM 3458 C CA . GLU A 1 457 ? -3.306 -5.798 -1.662 1.00 95.56 457 GLU A CA 1
ATOM 3459 C C . GLU A 1 457 ? -3.139 -6.646 -2.932 1.00 95.56 457 GLU A C 1
ATOM 3461 O O . GLU A 1 457 ? -2.208 -7.450 -3.025 1.00 95.56 457 GLU A O 1
ATOM 3466 N N . ARG A 1 458 ? -3.997 -6.438 -3.942 1.00 96.00 458 ARG A N 1
ATOM 3467 C CA . ARG A 1 458 ? -3.948 -7.169 -5.222 1.00 96.00 458 ARG A CA 1
ATOM 3468 C C . ARG A 1 458 ? -2.698 -6.860 -6.044 1.00 96.00 458 ARG A C 1
ATOM 3470 O O . ARG A 1 458 ? -2.210 -7.739 -6.747 1.00 96.00 458 ARG A O 1
ATOM 3477 N N . VAL A 1 459 ? -2.154 -5.647 -5.934 1.00 95.88 459 VAL A N 1
ATOM 3478 C CA . VAL A 1 459 ? -0.869 -5.267 -6.549 1.00 95.88 459 VAL A CA 1
ATOM 3479 C C . VAL A 1 459 ? 0.324 -5.896 -5.806 1.00 95.88 459 VAL A C 1
ATOM 3481 O O . VAL A 1 459 ? 1.437 -5.918 -6.326 1.00 95.88 459 VAL A O 1
ATOM 3484 N N . GLY A 1 460 ? 0.124 -6.464 -4.612 1.00 95.19 460 GLY A N 1
ATOM 3485 C CA . GLY A 1 460 ? 1.191 -7.080 -3.820 1.00 95.19 460 GLY A CA 1
ATOM 3486 C C . GLY A 1 460 ? 1.995 -6.063 -3.008 1.00 95.19 460 GLY A C 1
ATOM 3487 O O . GLY A 1 460 ? 3.209 -6.224 -2.823 1.00 95.19 460 GLY A O 1
ATOM 3488 N N . VAL A 1 461 ? 1.334 -4.994 -2.561 1.00 96.88 461 VAL A N 1
ATOM 3489 C CA . VAL A 1 461 ? 1.862 -4.040 -1.581 1.00 96.88 461 VAL A CA 1
ATOM 3490 C C . VAL A 1 461 ? 1.321 -4.430 -0.202 1.00 96.88 461 VAL A C 1
ATOM 3492 O O . VAL A 1 461 ? 0.101 -4.530 -0.040 1.00 96.88 461 VAL A O 1
ATOM 3495 N N . PRO A 1 462 ? 2.178 -4.664 0.809 1.00 95.81 462 PRO A N 1
ATOM 3496 C CA . PRO A 1 462 ? 1.711 -4.907 2.168 1.00 95.81 462 PRO A CA 1
ATOM 3497 C C . PRO A 1 462 ? 0.877 -3.732 2.682 1.00 95.81 462 PRO A C 1
ATOM 3499 O O . PRO A 1 462 ? 1.357 -2.604 2.768 1.00 95.81 462 PRO A O 1
ATOM 3502 N N . THR A 1 463 ? -0.386 -4.010 2.995 1.00 96.81 463 THR A N 1
ATOM 3503 C CA . THR A 1 463 ? -1.416 -2.990 3.214 1.00 96.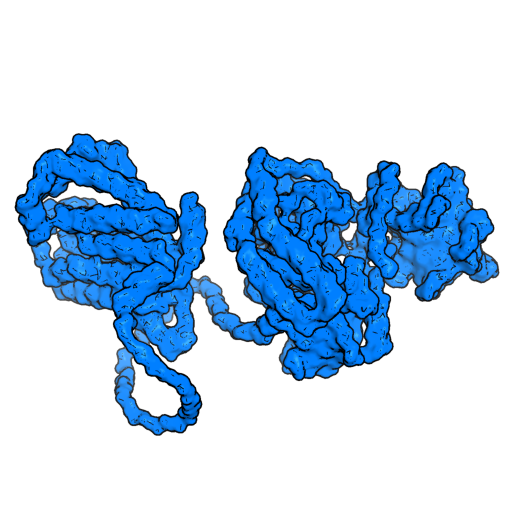81 463 THR A CA 1
ATOM 3504 C C . THR A 1 463 ? -2.135 -3.248 4.538 1.00 96.81 463 THR A C 1
ATOM 3506 O O . THR A 1 463 ? -2.403 -4.415 4.863 1.00 96.81 463 THR A O 1
ATOM 3509 N N . PRO A 1 464 ? -2.404 -2.208 5.349 1.00 96.06 464 PRO A N 1
ATOM 3510 C CA . PRO A 1 464 ? -3.216 -2.346 6.554 1.00 96.06 464 PRO A CA 1
ATOM 3511 C C . PRO A 1 464 ? -4.611 -2.853 6.199 1.00 96.06 464 PRO A C 1
ATOM 3513 O O . PRO A 1 464 ? -5.224 -2.357 5.253 1.00 96.06 464 PRO A O 1
ATOM 3516 N N . ARG A 1 465 ? -5.133 -3.821 6.960 1.00 95.50 465 ARG A N 1
ATOM 3517 C CA . ARG A 1 465 ? -6.501 -4.303 6.725 1.00 95.50 465 ARG A CA 1
ATOM 3518 C C . ARG A 1 465 ? -7.506 -3.168 6.897 1.00 95.50 465 ARG A C 1
ATOM 3520 O O . ARG A 1 465 ? -7.303 -2.269 7.715 1.00 95.50 465 ARG A O 1
ATOM 3527 N N . CYS A 1 466 ? -8.603 -3.252 6.154 1.00 97.00 466 CYS A N 1
ATOM 3528 C CA . CYS A 1 466 ? -9.679 -2.271 6.180 1.00 97.00 466 CYS A CA 1
ATOM 3529 C C . CYS A 1 466 ? -11.039 -2.965 6.227 1.00 97.00 466 CYS A C 1
ATOM 3531 O O . CYS A 1 466 ? -11.306 -3.836 5.396 1.00 97.00 466 CYS A O 1
ATOM 3533 N N . GLY A 1 467 ? -11.872 -2.534 7.170 1.00 96.62 467 GLY A N 1
ATOM 3534 C CA . GLY A 1 467 ? -13.278 -2.899 7.313 1.00 96.62 467 GLY A CA 1
ATOM 3535 C C . GLY A 1 467 ? -14.083 -1.727 7.873 1.00 96.62 467 GLY A C 1
ATOM 3536 O O . GLY A 1 467 ? -13.667 -0.571 7.775 1.00 96.62 467 GLY A O 1
ATOM 3537 N N . PHE A 1 468 ? -15.221 -2.016 8.497 1.00 97.88 468 PHE A N 1
ATOM 3538 C CA . PHE A 1 468 ? -16.125 -0.993 9.029 1.00 97.88 468 PHE A CA 1
ATOM 3539 C C . PHE A 1 468 ? -16.431 -1.217 10.504 1.00 97.88 468 PHE A C 1
ATOM 3541 O O . PHE A 1 468 ? -16.380 -2.342 10.995 1.00 97.88 468 PHE A O 1
ATOM 3548 N N . ALA A 1 469 ? -16.785 -0.147 11.212 1.00 97.81 469 ALA A N 1
ATOM 3549 C CA . ALA A 1 469 ? -17.234 -0.215 12.597 1.00 97.81 469 ALA A CA 1
ATOM 3550 C C . ALA A 1 469 ? -18.442 0.694 12.835 1.00 97.81 469 ALA A C 1
ATOM 3552 O O . ALA A 1 469 ? -18.430 1.858 12.437 1.00 97.81 469 ALA A O 1
ATOM 3553 N N . ARG A 1 470 ? -19.471 0.200 13.529 1.00 97.31 470 ARG A N 1
ATOM 3554 C CA . ARG A 1 470 ? -20.568 1.035 14.036 1.00 97.31 470 ARG A CA 1
ATOM 3555 C C . ARG A 1 470 ? -20.178 1.530 15.421 1.00 97.31 470 ARG A C 1
ATOM 3557 O O . ARG A 1 470 ? -20.015 0.722 16.331 1.00 97.31 470 ARG A O 1
ATOM 3564 N N . VAL A 1 471 ? -20.008 2.842 15.567 1.00 98.00 471 VAL A N 1
ATOM 3565 C CA . VAL A 1 471 ? -19.464 3.439 16.793 1.00 98.00 471 VAL A CA 1
ATOM 3566 C C . VAL A 1 471 ? -20.564 4.128 17.588 1.00 98.00 471 VAL A C 1
ATOM 3568 O O . VAL A 1 471 ? -21.248 5.011 17.077 1.00 98.00 471 VAL A O 1
ATOM 3571 N N . VAL A 1 472 ? -20.684 3.774 18.863 1.00 97.94 472 VAL A N 1
ATOM 3572 C CA . VAL A 1 472 ? -21.563 4.424 19.841 1.00 97.94 472 VAL A CA 1
ATOM 3573 C C . VAL A 1 472 ? -20.698 5.000 20.956 1.00 97.94 472 VAL A C 1
ATOM 3575 O O . VAL A 1 472 ? -19.876 4.285 21.523 1.00 97.94 472 VAL A O 1
ATOM 3578 N N . VAL A 1 473 ? -20.874 6.280 21.287 1.00 97.81 473 VAL A N 1
ATOM 3579 C CA . VAL A 1 473 ? -20.140 6.946 22.376 1.00 97.81 473 VAL A CA 1
ATOM 3580 C C . VAL A 1 473 ? -21.123 7.490 23.402 1.00 97.81 473 VAL A C 1
ATOM 3582 O O . VAL A 1 473 ? -21.992 8.281 23.043 1.00 97.81 473 VAL A O 1
ATOM 3585 N N . ASP A 1 474 ? -20.993 7.062 24.659 1.00 96.38 474 ASP A N 1
ATOM 3586 C CA . ASP A 1 474 ? -21.878 7.431 25.775 1.00 96.38 474 ASP A CA 1
ATOM 3587 C C . ASP A 1 474 ? -23.374 7.249 25.431 1.00 96.38 474 ASP A C 1
ATOM 3589 O O . ASP A 1 474 ? -24.226 8.080 25.738 1.00 96.38 474 ASP A O 1
ATOM 3593 N N . GLY A 1 475 ? -23.698 6.154 24.732 1.00 95.75 475 GLY A N 1
ATOM 3594 C CA . GLY A 1 475 ? -25.059 5.832 24.281 1.00 95.75 475 GLY A CA 1
ATOM 3595 C C . GLY A 1 475 ? -25.534 6.597 23.040 1.00 95.75 475 GLY A C 1
ATOM 3596 O O . GLY A 1 475 ? -26.617 6.311 22.533 1.00 95.75 475 GLY A O 1
ATOM 3597 N N . VAL A 1 476 ? -24.735 7.532 22.515 1.00 96.31 476 VAL A N 1
ATOM 3598 C CA . VAL A 1 476 ? -25.037 8.281 21.290 1.00 96.31 476 VAL A CA 1
ATOM 3599 C C . VAL A 1 476 ? -24.392 7.602 20.091 1.00 96.31 476 VAL A C 1
ATOM 3601 O O . VAL A 1 476 ? -23.173 7.448 20.023 1.00 96.31 476 VAL A O 1
ATOM 3604 N N . ASP A 1 477 ? -25.214 7.231 19.117 1.00 95.31 477 ASP A N 1
ATOM 3605 C CA . ASP A 1 477 ? -24.753 6.645 17.865 1.00 95.31 477 ASP A CA 1
ATOM 3606 C C . ASP A 1 477 ? -24.003 7.675 17.003 1.00 95.31 477 ASP A C 1
ATOM 3608 O O . ASP A 1 477 ? -24.519 8.753 16.701 1.00 95.31 477 ASP A O 1
ATOM 3612 N N . ARG A 1 478 ? -22.766 7.348 16.619 1.00 94.88 478 ARG A N 1
ATOM 3613 C CA . ARG A 1 478 ? -21.870 8.197 15.818 1.00 94.88 478 ARG A CA 1
ATOM 3614 C C . ARG A 1 478 ? -21.737 7.727 14.366 1.00 94.88 478 ARG A C 1
ATOM 3616 O O . ARG A 1 478 ? -20.975 8.321 13.597 1.00 94.88 478 ARG A O 1
ATOM 3623 N N . GLY A 1 479 ? -22.480 6.698 13.966 1.00 94.31 479 GLY A N 1
ATOM 3624 C CA . GLY A 1 479 ? -22.503 6.204 12.595 1.00 94.31 479 GLY A CA 1
ATOM 3625 C C . GLY A 1 479 ? -21.425 5.163 12.279 1.00 94.31 479 GLY A C 1
ATOM 3626 O O . GLY A 1 479 ? -20.766 4.617 13.167 1.00 94.31 479 GLY A O 1
ATOM 3627 N N . VAL A 1 480 ? -21.258 4.874 10.983 1.00 96.62 480 VAL A N 1
ATOM 3628 C CA . VAL A 1 480 ? -20.310 3.866 10.469 1.00 96.62 480 VAL A CA 1
ATOM 3629 C C . VAL A 1 480 ? -18.954 4.488 10.152 1.00 96.62 480 VAL A C 1
ATOM 3631 O O . VAL A 1 480 ? -18.839 5.303 9.241 1.00 96.62 480 VAL A O 1
ATOM 3634 N N . PHE A 1 481 ? -17.925 4.094 10.886 1.00 97.56 481 PHE A N 1
ATOM 3635 C CA . PHE A 1 481 ? -16.536 4.487 10.677 1.00 97.56 481 PHE A CA 1
ATOM 3636 C C . PHE A 1 481 ? -15.821 3.479 9.781 1.00 97.56 481 PHE A C 1
ATOM 3638 O O . PHE A 1 481 ? -16.147 2.291 9.785 1.00 97.56 481 PHE A O 1
ATOM 3645 N N . VAL A 1 482 ? -14.791 3.942 9.076 1.00 97.62 482 VAL A N 1
ATOM 3646 C CA . VAL A 1 482 ? -13.841 3.051 8.409 1.00 97.62 482 VAL A CA 1
ATOM 3647 C C . VAL A 1 482 ? -12.827 2.584 9.446 1.00 97.62 482 VAL A C 1
ATOM 3649 O O . VAL A 1 482 ? -12.094 3.390 10.028 1.00 97.62 482 VAL A O 1
ATOM 3652 N N . HIS A 1 483 ? -12.787 1.280 9.700 1.00 97.31 483 HIS A N 1
ATOM 3653 C CA . HIS A 1 483 ? -11.823 0.683 10.609 1.00 97.31 483 HIS A CA 1
ATOM 3654 C C . HIS A 1 483 ? -10.584 0.235 9.834 1.00 97.31 483 HIS A C 1
ATOM 3656 O O . HIS A 1 483 ? -10.635 -0.681 9.017 1.00 97.31 483 HIS A O 1
ATOM 3662 N N . VAL A 1 484 ? -9.450 0.861 10.146 1.00 96.06 484 VAL A N 1
ATOM 3663 C CA . VAL A 1 484 ? -8.147 0.515 9.572 1.00 96.06 484 VAL A CA 1
ATOM 3664 C C . VAL A 1 484 ? -7.261 -0.121 10.630 1.00 96.06 484 VAL A C 1
ATOM 3666 O O . VAL A 1 484 ? -7.266 0.271 11.802 1.00 96.06 484 VAL A O 1
ATOM 3669 N N . GLU A 1 485 ? -6.493 -1.120 10.226 1.00 94.75 485 GLU A N 1
ATOM 3670 C CA . GLU A 1 485 ? -5.501 -1.736 11.087 1.00 94.75 485 GLU A CA 1
ATOM 3671 C C . GLU A 1 485 ? -4.403 -0.738 11.459 1.00 94.75 485 GLU A C 1
ATOM 3673 O O . GLU A 1 485 ? -3.844 -0.028 10.623 1.00 94.75 485 GLU A O 1
ATOM 3678 N N . SER A 1 486 ? -4.073 -0.690 12.745 1.00 91.88 486 SER A N 1
ATOM 3679 C CA . SER A 1 486 ? -3.020 0.190 13.237 1.00 91.88 486 SER A CA 1
ATOM 3680 C C . SER A 1 486 ? -1.641 -0.317 12.800 1.00 91.88 486 SER A C 1
ATOM 3682 O O . SER A 1 486 ? -1.327 -1.492 12.987 1.00 91.88 486 SER A O 1
ATOM 3684 N N . LEU A 1 487 ? -0.782 0.581 12.302 1.00 91.25 487 LEU A N 1
ATOM 3685 C CA . LEU A 1 487 ? 0.624 0.281 12.005 1.00 91.25 487 LEU A CA 1
ATOM 3686 C C . LEU A 1 487 ? 1.397 0.015 13.303 1.00 91.25 487 LEU A C 1
ATOM 3688 O O . LEU A 1 487 ? 1.893 0.924 13.972 1.00 91.25 487 LEU A O 1
ATOM 3692 N N . LYS A 1 488 ? 1.407 -1.251 13.700 1.00 88.00 488 LYS A N 1
ATOM 3693 C CA . LYS A 1 488 ? 1.968 -1.782 14.942 1.00 88.00 488 LYS A CA 1
ATOM 3694 C C . LYS A 1 488 ? 2.607 -3.147 14.659 1.00 88.00 488 LYS A C 1
ATOM 3696 O O . LYS A 1 488 ? 2.380 -3.691 13.577 1.00 88.00 488 LYS A O 1
ATOM 3701 N N . PRO A 1 489 ? 3.363 -3.724 15.611 1.00 89.00 489 PRO A N 1
ATOM 3702 C CA . PRO A 1 489 ? 4.050 -4.998 15.409 1.00 89.00 489 PRO A CA 1
ATOM 3703 C C . PRO A 1 489 ? 3.219 -6.116 14.746 1.00 89.00 489 PRO A C 1
ATOM 3705 O O . PRO A 1 489 ? 3.732 -6.733 13.818 1.00 89.00 489 PRO A O 1
ATOM 3708 N N . PRO A 1 490 ? 1.920 -6.328 15.065 1.00 87.31 490 PRO A N 1
ATOM 3709 C CA . PRO A 1 490 ? 1.114 -7.343 14.375 1.00 87.31 490 PRO A CA 1
ATOM 3710 C C . PRO A 1 490 ? 1.004 -7.142 12.855 1.00 87.31 490 PRO A C 1
ATOM 3712 O O . PRO A 1 490 ? 1.076 -8.109 12.096 1.00 87.31 490 PRO A O 1
ATOM 3715 N N . PHE A 1 491 ? 0.875 -5.891 12.400 1.00 91.25 491 PHE A N 1
ATOM 3716 C CA . PHE A 1 491 ? 0.868 -5.568 10.974 1.00 91.25 491 PHE A CA 1
ATOM 3717 C C . PHE A 1 491 ? 2.226 -5.887 10.336 1.00 91.25 491 PHE A C 1
ATOM 3719 O O . PHE A 1 491 ? 2.267 -6.556 9.305 1.00 91.25 491 PHE A O 1
ATOM 3726 N N . LEU A 1 492 ? 3.326 -5.457 10.965 1.00 91.75 492 LEU A N 1
ATOM 3727 C CA . LEU A 1 492 ? 4.686 -5.673 10.457 1.00 91.75 492 LEU A CA 1
ATOM 3728 C C . LEU A 1 492 ? 5.018 -7.173 10.364 1.00 91.75 492 LEU A C 1
ATOM 3730 O O . LEU A 1 492 ? 5.454 -7.651 9.314 1.00 91.75 492 LEU A O 1
ATOM 3734 N N . LEU A 1 493 ? 4.682 -7.946 11.403 1.00 90.00 493 LEU A N 1
ATOM 3735 C CA . LEU A 1 493 ? 4.818 -9.404 11.418 1.00 90.00 493 LEU A CA 1
ATOM 3736 C C . LEU A 1 493 ? 4.011 -10.070 10.302 1.00 90.00 493 LEU A C 1
ATOM 3738 O O . LEU A 1 493 ? 4.524 -10.970 9.638 1.00 90.00 493 LEU A O 1
ATOM 3742 N N . ARG A 1 494 ? 2.769 -9.634 10.049 1.00 89.62 494 ARG A N 1
ATOM 3743 C CA . ARG A 1 494 ? 1.978 -10.172 8.932 1.00 89.62 494 ARG A CA 1
ATOM 3744 C C . ARG A 1 494 ? 2.586 -9.805 7.578 1.00 89.62 494 ARG A C 1
ATOM 3746 O O . ARG A 1 494 ? 2.587 -10.629 6.668 1.00 89.62 494 ARG A O 1
ATOM 3753 N N . ALA A 1 495 ? 3.066 -8.575 7.440 1.00 90.88 495 ALA A N 1
ATOM 3754 C CA . ALA A 1 495 ? 3.576 -8.035 6.189 1.00 90.88 495 ALA A CA 1
ATOM 3755 C C . ALA A 1 495 ? 4.940 -8.627 5.789 1.00 90.88 495 ALA A C 1
ATOM 3757 O O . ALA A 1 495 ? 5.150 -8.920 4.612 1.00 90.88 495 ALA A O 1
ATOM 3758 N N . TRP A 1 496 ? 5.851 -8.831 6.748 1.00 90.94 496 TRP A N 1
ATOM 3759 C CA . TRP A 1 496 ? 7.250 -9.198 6.471 1.00 90.94 496 TRP A CA 1
ATOM 3760 C C . TRP A 1 496 ? 7.835 -10.299 7.364 1.00 90.94 496 TRP A C 1
ATOM 3762 O O . TRP A 1 496 ? 8.995 -10.684 7.178 1.00 90.94 496 TRP A O 1
ATOM 3772 N N . GLY A 1 497 ? 7.061 -10.835 8.313 1.00 90.75 497 GLY A N 1
ATOM 3773 C CA . GLY A 1 497 ? 7.560 -11.803 9.295 1.00 90.75 497 GLY A CA 1
ATOM 3774 C C . GLY A 1 497 ? 8.615 -11.210 10.233 1.00 90.75 497 GLY A C 1
ATOM 3775 O O . GLY A 1 497 ? 9.498 -11.934 10.690 1.00 90.75 497 GLY A O 1
ATOM 3776 N N . GLU A 1 498 ? 8.577 -9.893 10.435 1.00 90.06 498 GLU A N 1
ATOM 3777 C CA . GLU A 1 498 ? 9.503 -9.098 11.244 1.00 90.06 498 GLU A CA 1
ATOM 3778 C C . GLU A 1 498 ? 8.788 -7.817 11.679 1.00 90.06 498 GLU A C 1
ATOM 3780 O O . GLU A 1 498 ? 8.075 -7.212 10.882 1.00 90.06 498 GLU A O 1
ATOM 3785 N N . ASP A 1 499 ? 8.975 -7.416 12.929 1.00 89.12 499 ASP A N 1
ATOM 3786 C CA . ASP A 1 499 ? 8.472 -6.175 13.526 1.00 89.12 499 ASP A CA 1
ATOM 3787 C C . ASP A 1 499 ? 9.575 -5.261 14.073 1.00 89.12 499 ASP A C 1
ATOM 3789 O O . ASP A 1 499 ? 9.290 -4.117 14.427 1.00 89.12 499 ASP A O 1
ATOM 3793 N N . ASP A 1 500 ? 10.825 -5.725 14.084 1.00 88.38 500 ASP A N 1
ATOM 3794 C CA . ASP A 1 500 ? 11.994 -4.923 14.432 1.00 88.38 500 ASP A CA 1
ATOM 3795 C C . ASP A 1 500 ? 12.313 -3.897 13.337 1.00 88.38 500 ASP A C 1
ATOM 3797 O O . ASP A 1 500 ? 12.296 -4.199 12.143 1.00 88.38 500 ASP A O 1
ATOM 3801 N N . GLY A 1 501 ? 12.667 -2.672 13.721 1.00 89.88 501 GLY A N 1
ATOM 3802 C CA . GLY A 1 501 ? 12.990 -1.637 12.747 1.00 89.88 501 GLY A CA 1
ATOM 3803 C C . GLY A 1 501 ? 12.695 -0.232 13.234 1.00 89.88 501 GLY A C 1
ATOM 3804 O O . GLY A 1 501 ? 12.753 0.039 14.430 1.00 89.88 501 GLY A O 1
ATOM 3805 N N . ALA A 1 502 ? 12.412 0.650 12.279 1.00 93.06 502 ALA A N 1
ATOM 3806 C CA . ALA A 1 502 ? 11.894 1.985 12.541 1.00 93.06 502 ALA A CA 1
ATOM 3807 C C . ALA A 1 502 ? 10.696 2.273 11.630 1.00 93.06 502 ALA A C 1
ATOM 3809 O O . ALA A 1 502 ? 10.773 2.060 10.416 1.00 93.06 502 ALA A O 1
ATOM 3810 N N . LEU A 1 503 ? 9.589 2.726 12.213 1.00 93.88 503 LEU A N 1
ATOM 3811 C CA . LEU A 1 503 ? 8.349 3.044 11.513 1.00 93.88 503 LEU A CA 1
ATOM 3812 C C . LEU A 1 503 ? 8.122 4.558 11.484 1.00 93.88 503 LEU A C 1
ATOM 3814 O O . LEU A 1 503 ? 8.053 5.205 12.525 1.00 93.88 503 LEU A O 1
ATOM 3818 N N . TYR A 1 504 ? 7.904 5.097 10.291 1.00 93.56 504 TYR A N 1
ATOM 3819 C CA . TYR A 1 504 ? 7.648 6.510 10.045 1.00 93.56 504 TYR A CA 1
ATOM 3820 C C . TYR A 1 504 ? 6.297 6.715 9.362 1.00 93.56 504 TYR A C 1
ATOM 3822 O O . TYR A 1 504 ? 5.886 5.903 8.537 1.00 93.56 504 TYR A O 1
ATOM 3830 N N . GLU A 1 505 ? 5.625 7.824 9.650 1.00 91.81 505 GLU A N 1
ATOM 3831 C CA . GLU A 1 505 ? 4.515 8.349 8.846 1.00 91.81 505 GLU A CA 1
ATOM 3832 C C . GLU A 1 505 ? 4.982 9.623 8.146 1.00 91.81 505 GLU A C 1
ATOM 3834 O O . GLU A 1 505 ? 5.539 10.509 8.788 1.00 91.81 505 GLU A O 1
ATOM 3839 N N . GLY A 1 506 ? 4.777 9.713 6.836 1.00 88.75 506 GLY A N 1
ATOM 3840 C CA . GLY A 1 506 ? 5.062 10.912 6.063 1.00 88.75 506 GLY A CA 1
ATOM 3841 C C . GLY A 1 506 ? 3.838 11.818 5.998 1.00 88.75 506 GLY A C 1
ATOM 3842 O O . GLY A 1 506 ? 2.806 11.424 5.453 1.00 88.75 506 GLY A O 1
ATOM 3843 N N . ARG A 1 507 ? 3.970 13.043 6.521 1.00 82.81 507 ARG A N 1
ATOM 3844 C CA . ARG A 1 507 ? 2.946 14.094 6.437 1.00 82.81 507 ARG A CA 1
ATOM 3845 C C . ARG A 1 507 ? 3.476 15.266 5.641 1.00 82.81 507 ARG A C 1
ATOM 3847 O O . ARG A 1 507 ? 4.219 16.087 6.169 1.00 82.81 507 ARG A O 1
ATOM 3854 N N . LEU A 1 508 ? 3.116 15.325 4.360 1.00 79.69 508 LEU A N 1
ATOM 3855 C CA . LEU A 1 508 ? 3.690 16.293 3.408 1.00 79.69 508 LEU A CA 1
ATOM 3856 C C . LEU A 1 508 ? 5.223 16.174 3.325 1.00 79.69 508 LEU A C 1
ATOM 3858 O O . LEU A 1 508 ? 5.924 17.130 2.989 1.00 79.69 508 LEU A O 1
ATOM 3862 N N . ALA A 1 509 ? 5.724 14.985 3.656 1.00 85.81 509 ALA A N 1
ATOM 3863 C CA . ALA A 1 509 ? 7.125 14.646 3.767 1.00 85.81 509 ALA A CA 1
ATOM 3864 C C . ALA A 1 509 ? 7.660 14.139 2.435 1.00 85.81 509 ALA A C 1
ATOM 3866 O O . ALA A 1 509 ? 6.982 13.432 1.691 1.00 85.81 509 ALA A O 1
ATOM 3867 N N . ASP A 1 510 ? 8.910 14.467 2.140 1.00 88.81 510 ASP A N 1
ATOM 3868 C CA . ASP A 1 510 ? 9.571 14.006 0.929 1.00 88.81 510 ASP A CA 1
ATOM 3869 C C . ASP A 1 510 ? 11.066 13.831 1.182 1.00 88.81 510 ASP A C 1
ATOM 3871 O O . ASP A 1 510 ? 11.615 14.351 2.152 1.00 88.81 510 ASP A O 1
ATOM 3875 N N . PHE A 1 511 ? 11.739 13.119 0.288 1.00 90.75 511 PHE A N 1
ATOM 3876 C CA . PHE A 1 511 ? 13.169 12.832 0.393 1.00 90.75 511 PHE A CA 1
ATOM 3877 C C . PHE A 1 511 ? 13.995 13.999 -0.148 1.00 90.75 511 PHE A C 1
ATOM 3879 O O . PHE A 1 511 ? 14.582 13.935 -1.234 1.00 90.75 511 PHE A O 1
ATOM 3886 N N . ARG A 1 512 ? 13.958 15.110 0.589 1.00 85.06 512 ARG A N 1
ATOM 3887 C CA . ARG A 1 512 ? 14.626 16.375 0.271 1.00 85.06 512 ARG A CA 1
ATOM 3888 C C . ARG A 1 512 ? 15.334 16.906 1.499 1.00 85.06 512 ARG A C 1
ATOM 3890 O O . ARG A 1 512 ? 14.857 16.715 2.615 1.00 85.06 512 ARG A O 1
ATOM 3897 N N . ASP A 1 513 ? 16.435 17.606 1.269 1.00 75.56 513 ASP A N 1
ATOM 3898 C CA . ASP A 1 513 ? 17.166 18.271 2.341 1.00 75.56 513 ASP A CA 1
ATOM 3899 C C . ASP A 1 513 ? 16.222 19.224 3.095 1.00 75.56 513 ASP A C 1
ATOM 3901 O O . ASP A 1 513 ? 15.529 20.037 2.477 1.00 75.56 513 ASP A O 1
ATOM 3905 N N . GLY A 1 514 ? 16.156 19.077 4.421 1.00 72.50 514 GLY A N 1
ATOM 3906 C CA . GLY A 1 514 ? 15.298 19.876 5.301 1.00 72.50 514 GLY A CA 1
ATOM 3907 C C . GLY A 1 514 ? 13.822 19.459 5.356 1.00 72.50 514 GLY A C 1
ATOM 3908 O O . GLY A 1 514 ? 13.020 20.181 5.939 1.00 72.50 514 GLY A O 1
ATOM 3909 N N . MET A 1 515 ? 13.431 18.333 4.746 1.00 78.94 515 MET A N 1
ATOM 3910 C CA . MET A 1 515 ? 12.065 17.780 4.842 1.00 78.94 515 MET A CA 1
ATOM 3911 C C . MET A 1 515 ? 11.973 16.485 5.652 1.00 78.94 515 MET A C 1
ATOM 3913 O O . MET A 1 515 ? 10.888 15.931 5.810 1.00 78.94 515 MET A O 1
ATOM 3917 N N . ASP A 1 516 ? 13.090 16.015 6.193 1.00 76.81 516 ASP A N 1
ATOM 3918 C CA . ASP A 1 516 ? 13.180 14.880 7.108 1.00 76.81 516 ASP A CA 1
ATOM 3919 C C . ASP A 1 516 ? 12.355 15.092 8.391 1.00 76.81 516 ASP A C 1
ATOM 3921 O O . ASP A 1 516 ? 11.729 14.158 8.887 1.00 76.81 516 ASP A O 1
ATOM 3925 N N . VAL A 1 517 ? 12.247 16.342 8.852 1.00 74.88 517 VAL A N 1
ATOM 3926 C CA . VAL A 1 517 ? 11.426 16.765 10.006 1.00 74.88 517 VAL A CA 1
ATOM 3927 C C . VAL A 1 517 ? 9.922 16.516 9.829 1.00 74.88 517 VAL A C 1
ATOM 3929 O O . VAL A 1 517 ? 9.163 16.562 10.793 1.00 74.88 517 VAL A O 1
ATOM 3932 N N . LEU A 1 518 ? 9.476 16.258 8.594 1.00 80.56 518 LEU A N 1
ATOM 3933 C CA . LEU A 1 518 ? 8.075 15.995 8.252 1.00 80.56 518 LEU A CA 1
ATOM 3934 C C . LEU A 1 518 ? 7.703 14.511 8.361 1.00 80.56 518 LEU A C 1
ATOM 3936 O O . LEU A 1 518 ? 6.527 14.151 8.235 1.00 80.56 518 LEU A O 1
ATOM 3940 N N . PHE A 1 519 ? 8.689 13.642 8.588 1.00 87.31 519 PHE A N 1
ATOM 3941 C CA . PHE A 1 519 ? 8.443 12.261 8.973 1.00 87.31 519 PHE A CA 1
ATOM 3942 C C . PHE A 1 519 ? 8.205 12.189 10.484 1.00 87.31 519 PHE A C 1
ATOM 3944 O O . PHE A 1 519 ? 8.974 12.723 11.271 1.00 87.31 519 PHE A O 1
ATOM 3951 N N . GLU A 1 520 ? 7.158 11.494 10.915 1.00 86.44 520 GLU A N 1
ATOM 3952 C CA . GLU A 1 520 ? 6.902 11.227 12.333 1.00 86.44 520 GLU A CA 1
ATOM 3953 C C . GLU A 1 520 ? 7.287 9.784 12.669 1.00 86.44 520 GLU A C 1
ATOM 3955 O O . GLU A 1 520 ? 6.719 8.851 12.098 1.00 86.44 520 GLU A O 1
ATOM 3960 N N . GLY A 1 521 ? 8.189 9.582 13.632 1.00 88.69 521 GLY A N 1
ATOM 3961 C CA . GLY A 1 521 ? 8.499 8.255 14.169 1.00 88.69 521 GLY A CA 1
ATOM 3962 C C . GLY A 1 521 ? 7.365 7.685 15.027 1.00 88.69 521 GLY A C 1
ATOM 3963 O O . GLY A 1 521 ? 7.024 8.227 16.077 1.00 88.69 521 GLY A O 1
ATOM 3964 N N . LYS A 1 522 ? 6.785 6.556 14.614 1.00 85.56 522 LYS A N 1
ATOM 3965 C CA . LYS A 1 522 ? 5.612 5.919 15.253 1.00 85.56 522 LYS A CA 1
ATOM 3966 C C . LYS A 1 522 ? 5.934 4.957 16.390 1.00 85.56 522 LYS A C 1
ATOM 3968 O O . LYS A 1 522 ? 5.027 4.507 17.103 1.00 85.56 522 LYS A O 1
ATOM 3973 N N . ASP A 1 523 ? 7.204 4.635 16.542 1.00 79.31 523 ASP A N 1
ATOM 3974 C CA . ASP A 1 523 ? 7.786 3.737 17.535 1.00 79.31 523 ASP A CA 1
ATOM 3975 C C . ASP A 1 523 ? 8.860 4.435 18.389 1.00 79.31 523 ASP A C 1
ATOM 3977 O O . ASP A 1 523 ? 9.588 3.781 19.132 1.00 79.31 523 ASP A O 1
ATOM 3981 N N . GLY A 1 524 ? 8.931 5.769 18.319 1.00 78.38 524 GLY A N 1
ATOM 3982 C CA . GLY A 1 524 ? 9.948 6.567 19.002 1.00 78.38 524 GLY A CA 1
ATOM 3983 C C . GLY A 1 524 ? 11.260 6.698 18.227 1.00 78.38 524 GLY A C 1
ATOM 3984 O O . GLY A 1 524 ? 12.206 7.279 18.757 1.00 78.38 524 GLY A O 1
ATOM 3985 N N . ALA A 1 525 ? 11.335 6.188 16.991 1.00 82.06 525 ALA A N 1
ATOM 3986 C CA . ALA A 1 525 ? 12.459 6.461 16.108 1.00 82.06 525 ALA A CA 1
ATOM 3987 C C . ALA A 1 525 ? 12.560 7.959 15.782 1.00 82.06 525 ALA A C 1
ATOM 3989 O O . ALA A 1 525 ? 11.563 8.612 15.489 1.00 82.06 525 ALA A O 1
ATOM 3990 N N . ASP A 1 526 ? 13.779 8.492 15.800 1.00 82.00 526 ASP A N 1
ATOM 3991 C CA . ASP A 1 526 ? 14.068 9.868 15.397 1.00 82.00 526 ASP A CA 1
ATOM 3992 C C . ASP A 1 526 ? 14.416 9.890 13.895 1.00 82.00 526 ASP A C 1
ATOM 3994 O O . ASP A 1 526 ? 15.465 9.353 13.517 1.00 82.00 526 ASP A O 1
ATOM 3998 N N . PRO A 1 527 ? 13.561 10.462 13.024 1.00 78.81 527 PRO A N 1
ATOM 3999 C CA . PRO A 1 527 ? 13.817 10.516 11.587 1.00 78.81 527 PRO A CA 1
ATOM 4000 C C . PRO A 1 527 ? 15.111 11.258 11.241 1.00 78.81 527 PRO A C 1
ATOM 4002 O O . PRO A 1 527 ? 15.833 10.818 10.348 1.00 78.81 527 PRO A O 1
ATOM 4005 N N . ALA A 1 528 ? 15.455 12.317 11.985 1.00 76.12 528 ALA A N 1
ATOM 4006 C CA . ALA A 1 528 ? 16.655 13.121 11.740 1.00 76.12 528 ALA A CA 1
ATOM 4007 C C . ALA A 1 528 ? 17.956 12.328 11.977 1.00 76.12 528 ALA A C 1
ATOM 4009 O O . ALA A 1 528 ? 19.036 12.720 11.532 1.00 76.12 528 ALA A O 1
ATOM 4010 N N . ARG A 1 529 ? 17.871 11.191 12.680 1.00 76.88 529 ARG A N 1
ATOM 4011 C CA . ARG A 1 529 ? 19.002 10.296 12.966 1.00 76.88 529 ARG A CA 1
ATOM 4012 C C . ARG A 1 529 ? 19.000 9.022 12.131 1.00 76.88 529 ARG A C 1
ATOM 4014 O O . ARG A 1 529 ? 19.921 8.214 12.275 1.00 76.88 529 ARG A O 1
ATOM 4021 N N . ASP A 1 530 ? 18.007 8.814 11.270 1.00 83.06 530 ASP A N 1
ATOM 4022 C CA . ASP A 1 530 ? 17.927 7.594 10.476 1.00 83.06 530 ASP A CA 1
ATOM 4023 C C . ASP A 1 530 ? 18.703 7.725 9.158 1.00 83.06 530 ASP A C 1
ATOM 4025 O O . ASP A 1 530 ? 18.316 8.413 8.210 1.00 83.06 530 ASP A O 1
ATOM 4029 N N . ALA A 1 531 ? 19.822 7.002 9.088 1.00 86.62 531 ALA A N 1
ATOM 4030 C CA . ALA A 1 531 ? 20.703 7.000 7.927 1.00 86.62 531 ALA A CA 1
ATOM 4031 C C . ALA A 1 531 ? 20.030 6.484 6.641 1.00 86.62 531 ALA A C 1
ATOM 4033 O O . ALA A 1 531 ? 20.506 6.799 5.552 1.00 86.62 531 ALA A O 1
ATOM 4034 N N . SER A 1 532 ? 18.945 5.705 6.730 1.00 87.44 532 SER A N 1
ATOM 4035 C CA . SER A 1 532 ? 18.233 5.201 5.550 1.00 87.44 532 SER A CA 1
ATOM 4036 C C . SER A 1 532 ? 17.417 6.296 4.859 1.00 87.44 532 SER A C 1
ATOM 4038 O O . SER A 1 532 ? 17.461 6.385 3.631 1.00 87.44 532 SER A O 1
ATOM 4040 N N . LEU A 1 533 ? 16.754 7.179 5.621 1.00 91.38 533 LEU A N 1
ATOM 4041 C CA . LEU A 1 533 ? 16.045 8.342 5.073 1.00 91.38 533 LEU A CA 1
ATOM 4042 C C . LEU A 1 533 ? 17.043 9.278 4.379 1.00 91.38 533 LEU A C 1
ATOM 4044 O O . LEU A 1 533 ? 16.853 9.640 3.215 1.00 91.38 533 LEU A O 1
ATOM 4048 N N . ALA A 1 534 ? 18.165 9.570 5.046 1.00 90.38 534 ALA A N 1
ATOM 4049 C CA . ALA A 1 534 ? 19.251 10.366 4.479 1.00 90.38 534 ALA A CA 1
ATOM 4050 C C . ALA A 1 534 ? 19.864 9.719 3.222 1.00 90.38 534 ALA A C 1
ATOM 4052 O O . ALA A 1 534 ? 20.176 10.418 2.258 1.00 90.38 534 ALA A O 1
ATOM 4053 N N . ALA A 1 535 ? 20.006 8.389 3.187 1.00 93.06 535 ALA A N 1
ATOM 4054 C CA . ALA A 1 535 ? 20.548 7.674 2.033 1.00 93.06 535 ALA A CA 1
ATOM 4055 C C . ALA A 1 535 ? 19.638 7.759 0.798 1.00 93.06 535 ALA A C 1
ATOM 4057 O O . ALA A 1 535 ? 20.146 7.919 -0.315 1.00 93.06 535 ALA A O 1
ATOM 4058 N N . VAL A 1 536 ? 18.311 7.693 0.969 1.00 95.38 536 VAL A N 1
ATOM 4059 C CA . VAL A 1 536 ? 17.367 7.905 -0.142 1.00 95.38 536 VAL A CA 1
ATOM 4060 C C . VAL A 1 536 ? 17.441 9.351 -0.633 1.00 95.38 536 VAL A C 1
ATOM 4062 O O . VAL A 1 536 ? 17.586 9.566 -1.836 1.00 95.38 536 VAL A O 1
ATOM 4065 N N . THR A 1 537 ? 17.436 10.341 0.265 1.00 94.00 537 THR A N 1
ATOM 4066 C CA . THR A 1 537 ? 17.604 11.758 -0.108 1.00 94.00 537 THR A CA 1
ATOM 4067 C C . THR A 1 537 ? 18.910 11.988 -0.876 1.00 94.00 537 THR A C 1
ATOM 4069 O O . THR A 1 537 ? 18.899 12.583 -1.954 1.00 94.00 537 THR A O 1
ATOM 4072 N N . ALA A 1 538 ? 20.028 11.436 -0.397 1.00 93.62 538 ALA A N 1
ATOM 4073 C CA . ALA A 1 538 ? 21.323 11.532 -1.066 1.00 93.62 538 ALA A CA 1
ATOM 4074 C C . ALA A 1 538 ? 21.307 10.889 -2.464 1.00 93.62 538 ALA A C 1
ATOM 4076 O O . ALA A 1 538 ? 21.813 11.483 -3.419 1.00 93.62 538 ALA A O 1
ATOM 4077 N N . ALA A 1 539 ? 20.677 9.718 -2.618 1.00 95.25 539 ALA A N 1
ATOM 4078 C CA . ALA A 1 539 ? 20.508 9.070 -3.919 1.00 95.25 539 ALA A CA 1
ATOM 4079 C C . ALA A 1 539 ? 19.728 9.958 -4.907 1.00 95.25 539 ALA A C 1
ATOM 4081 O O . ALA A 1 539 ? 20.087 10.042 -6.079 1.00 95.25 539 ALA A O 1
ATOM 4082 N N . LEU A 1 540 ? 18.701 10.669 -4.430 1.00 95.12 540 LEU A N 1
ATOM 4083 C CA . LEU A 1 540 ? 17.865 11.573 -5.231 1.00 95.12 540 LEU A CA 1
ATOM 4084 C C . LEU A 1 540 ? 18.499 12.944 -5.510 1.00 95.12 540 LEU A C 1
ATOM 4086 O O . LEU A 1 540 ? 17.971 13.708 -6.329 1.00 95.12 540 LEU A O 1
ATOM 4090 N N . THR A 1 541 ? 19.593 13.287 -4.833 1.00 93.31 541 THR A N 1
ATOM 4091 C CA . THR A 1 541 ? 20.425 14.469 -5.121 1.00 93.31 541 THR A CA 1
ATOM 4092 C C . THR A 1 541 ? 21.602 14.119 -6.039 1.00 93.31 541 THR A C 1
ATOM 4094 O O . THR A 1 541 ? 22.104 14.990 -6.745 1.00 93.31 541 THR A O 1
ATOM 4097 N N . GLY A 1 542 ? 21.998 12.844 -6.096 1.00 91.38 542 GLY A N 1
ATOM 4098 C CA . GLY A 1 542 ? 23.058 12.344 -6.969 1.00 91.38 542 GLY A CA 1
ATOM 4099 C C . GLY A 1 542 ? 22.766 12.435 -8.474 1.00 91.38 542 GLY A C 1
ATOM 4100 O O . GLY A 1 542 ? 21.704 12.882 -8.931 1.00 91.38 542 GLY A O 1
ATOM 4101 N N . THR A 1 543 ? 23.747 11.991 -9.264 1.00 94.56 543 THR A N 1
ATOM 4102 C CA . THR A 1 543 ? 23.647 11.899 -10.727 1.00 94.56 543 THR A CA 1
ATOM 4103 C C . THR A 1 543 ? 22.823 10.686 -11.152 1.00 94.56 543 THR A C 1
ATOM 4105 O O . THR A 1 543 ? 22.768 9.681 -10.439 1.00 94.56 543 THR A O 1
ATOM 4108 N N . ASP A 1 544 ? 22.226 10.757 -12.342 1.00 94.56 544 ASP A N 1
ATOM 4109 C CA . ASP A 1 544 ? 21.376 9.687 -12.878 1.00 94.56 544 ASP A CA 1
ATOM 4110 C C . ASP A 1 544 ? 22.113 8.341 -12.987 1.00 94.56 544 ASP A C 1
ATOM 4112 O O . ASP A 1 544 ? 21.554 7.323 -12.587 1.00 94.56 544 ASP A O 1
ATOM 4116 N N . ASP A 1 545 ? 23.399 8.339 -13.360 1.00 93.69 545 ASP A N 1
ATOM 4117 C CA . ASP A 1 545 ? 24.231 7.123 -13.448 1.00 93.69 545 ASP A CA 1
ATOM 4118 C C . ASP A 1 545 ? 24.321 6.334 -12.128 1.00 93.69 545 ASP A C 1
ATOM 4120 O O . ASP A 1 545 ? 24.552 5.125 -12.123 1.00 93.69 545 ASP A O 1
ATOM 4124 N N . THR A 1 546 ? 24.156 7.013 -10.990 1.00 95.25 546 THR A N 1
ATOM 4125 C CA . THR A 1 546 ? 24.267 6.406 -9.652 1.00 95.25 546 THR A CA 1
ATOM 4126 C C . THR A 1 546 ? 22.921 6.212 -8.960 1.00 95.25 546 THR A C 1
ATOM 4128 O O . THR A 1 546 ? 22.866 5.561 -7.913 1.00 95.25 546 THR A O 1
ATOM 4131 N N . LEU A 1 547 ? 21.838 6.732 -9.548 1.00 96.62 547 LEU A N 1
ATOM 4132 C CA . LEU A 1 547 ? 20.517 6.815 -8.931 1.00 96.62 547 LEU A CA 1
ATOM 4133 C C . LEU A 1 547 ? 19.973 5.435 -8.546 1.00 96.62 547 LEU A C 1
ATOM 4135 O O . LEU A 1 547 ? 19.702 5.183 -7.372 1.00 96.62 547 LEU A O 1
ATOM 4139 N N . LEU A 1 548 ? 19.825 4.527 -9.517 1.00 97.31 548 LEU A N 1
ATOM 4140 C CA . LEU A 1 548 ? 19.201 3.220 -9.274 1.00 97.31 548 LEU A CA 1
ATOM 4141 C C . LEU A 1 548 ? 20.024 2.338 -8.316 1.00 97.31 548 LEU A C 1
ATOM 4143 O O . LEU A 1 548 ? 19.440 1.852 -7.347 1.00 97.31 548 LEU A O 1
ATOM 4147 N N . PRO A 1 549 ? 21.357 2.185 -8.472 1.00 96.50 549 PRO A N 1
ATOM 4148 C CA . PRO A 1 549 ? 22.157 1.401 -7.526 1.00 96.50 549 PRO A CA 1
ATOM 4149 C C . PRO A 1 549 ? 22.195 1.987 -6.106 1.00 96.50 549 PRO A C 1
ATOM 4151 O O . PRO A 1 549 ? 22.359 1.254 -5.127 1.00 96.50 549 PRO A O 1
ATOM 4154 N N . ALA A 1 550 ? 22.090 3.312 -5.957 1.00 96.62 550 ALA A N 1
ATOM 4155 C CA . ALA A 1 550 ? 21.996 3.943 -4.644 1.00 96.62 550 ALA A CA 1
ATOM 4156 C C . ALA A 1 550 ? 20.624 3.689 -3.999 1.00 96.62 550 ALA A C 1
ATOM 4158 O O . ALA A 1 550 ? 20.572 3.250 -2.849 1.00 96.62 550 ALA A O 1
ATOM 4159 N N . LEU A 1 551 ? 19.533 3.863 -4.753 1.00 97.50 551 LEU A N 1
ATOM 4160 C CA . LEU A 1 551 ? 18.178 3.574 -4.278 1.00 97.50 551 LEU A CA 1
ATOM 4161 C C . LEU A 1 551 ? 18.003 2.100 -3.904 1.00 97.50 551 LEU A C 1
ATOM 4163 O O . LEU A 1 551 ? 17.494 1.810 -2.830 1.00 97.50 551 LEU A O 1
ATOM 4167 N N . GLU A 1 552 ? 18.485 1.162 -4.720 1.00 96.06 552 GLU A N 1
ATOM 4168 C CA . GLU A 1 552 ? 18.380 -0.278 -4.441 1.00 96.06 552 GLU A CA 1
ATOM 4169 C C . GLU A 1 552 ? 19.121 -0.718 -3.171 1.00 96.06 552 GLU A C 1
ATOM 4171 O O . GLU A 1 552 ? 18.844 -1.800 -2.659 1.00 96.06 552 GLU A O 1
ATOM 4176 N N . ARG A 1 553 ? 20.053 0.085 -2.643 1.00 95.19 553 ARG A N 1
ATOM 4177 C CA . ARG A 1 553 ? 20.705 -0.190 -1.353 1.00 95.19 553 ARG A CA 1
ATOM 4178 C C . ARG A 1 553 ? 19.899 0.315 -0.158 1.00 95.19 553 ARG A C 1
ATOM 4180 O O . ARG A 1 553 ? 19.951 -0.322 0.887 1.00 95.19 553 ARG A O 1
ATOM 4187 N N . ALA A 1 554 ? 19.178 1.424 -0.309 1.00 95.19 554 ALA A N 1
ATOM 4188 C CA . ALA A 1 554 ? 18.468 2.093 0.785 1.00 95.19 554 ALA A CA 1
ATOM 4189 C C . ALA A 1 554 ? 16.955 1.800 0.820 1.00 95.19 554 ALA A C 1
ATOM 4191 O O . ALA A 1 554 ? 16.316 1.960 1.857 1.00 95.19 554 ALA A O 1
ATOM 4192 N N . LEU A 1 555 ? 16.375 1.360 -0.296 1.00 97.31 555 LEU A N 1
ATOM 4193 C CA . LEU A 1 555 ? 14.936 1.228 -0.508 1.00 97.31 555 LEU A CA 1
ATOM 4194 C C . LEU A 1 555 ? 14.607 -0.125 -1.157 1.00 97.31 555 LEU A C 1
ATOM 4196 O O . LEU A 1 555 ? 15.312 -0.596 -2.053 1.00 97.31 555 LEU A O 1
ATOM 4200 N N . ASP A 1 556 ? 13.487 -0.734 -0.764 1.00 97.44 556 ASP A N 1
ATOM 4201 C CA . ASP A 1 556 ? 12.823 -1.766 -1.567 1.00 97.44 556 ASP A CA 1
ATOM 4202 C C . ASP A 1 556 ? 12.211 -1.128 -2.826 1.00 97.44 556 ASP A C 1
ATOM 4204 O O . ASP A 1 556 ? 11.015 -0.838 -2.899 1.00 97.44 556 ASP A O 1
ATOM 4208 N N . LEU A 1 557 ? 13.065 -0.853 -3.818 1.00 97.94 557 LEU A N 1
ATOM 4209 C CA . LEU A 1 557 ? 12.678 -0.176 -5.053 1.00 97.94 557 LEU A CA 1
ATOM 4210 C C . LEU A 1 557 ? 11.573 -0.929 -5.823 1.00 97.94 557 LEU A C 1
ATOM 4212 O O . LEU A 1 557 ? 10.612 -0.280 -6.235 1.00 97.94 557 LEU A O 1
ATOM 4216 N N . PRO A 1 558 ? 11.618 -2.268 -5.998 1.00 97.75 558 PRO A N 1
ATOM 4217 C CA . PRO A 1 558 ? 10.498 -3.002 -6.586 1.00 97.75 558 PRO A CA 1
ATOM 4218 C C . PRO A 1 558 ? 9.189 -2.841 -5.802 1.00 97.75 558 PRO A C 1
ATOM 4220 O O . PRO A 1 558 ? 8.131 -2.714 -6.418 1.00 97.75 558 PRO A O 1
ATOM 4223 N N . GLY A 1 559 ? 9.245 -2.847 -4.464 1.00 97.69 559 GLY A N 1
ATOM 4224 C CA . GLY A 1 559 ? 8.092 -2.568 -3.603 1.00 97.69 559 GLY A CA 1
ATOM 4225 C C . GLY A 1 559 ? 7.526 -1.165 -3.814 1.00 97.69 559 GLY A C 1
ATOM 4226 O O . GLY A 1 559 ? 6.320 -1.016 -4.004 1.00 97.69 559 GLY A O 1
ATOM 4227 N N . PHE A 1 560 ? 8.393 -0.152 -3.885 1.00 98.56 560 PHE A N 1
ATOM 4228 C CA . PHE A 1 560 ? 7.990 1.225 -4.174 1.00 98.56 560 PHE A CA 1
ATOM 4229 C C . PHE A 1 560 ? 7.338 1.377 -5.556 1.00 98.56 560 PHE A C 1
ATOM 4231 O O . PHE A 1 560 ? 6.320 2.047 -5.683 1.00 98.56 560 PHE A O 1
ATOM 4238 N N . LEU A 1 561 ? 7.868 0.731 -6.600 1.00 98.50 561 LEU A N 1
ATOM 4239 C CA . LEU A 1 561 ? 7.270 0.800 -7.941 1.00 98.50 561 LEU A CA 1
ATOM 4240 C C . LEU A 1 561 ? 5.855 0.200 -7.975 1.00 98.50 561 LEU A C 1
ATOM 4242 O O . LEU A 1 561 ? 4.991 0.721 -8.678 1.00 98.50 561 LEU A O 1
ATOM 4246 N N . ARG A 1 562 ? 5.601 -0.861 -7.195 1.00 98.38 562 ARG A N 1
ATOM 4247 C CA . ARG A 1 562 ? 4.256 -1.433 -7.008 1.00 98.38 562 ARG A CA 1
ATOM 4248 C C . ARG A 1 562 ? 3.340 -0.496 -6.222 1.00 98.38 562 ARG A C 1
ATOM 4250 O O . ARG A 1 562 ? 2.198 -0.299 -6.622 1.00 98.38 562 ARG A O 1
ATOM 4257 N N . PHE A 1 563 ? 3.851 0.110 -5.152 1.00 98.62 563 PHE A N 1
ATOM 4258 C CA . PHE A 1 563 ? 3.147 1.133 -4.377 1.00 98.62 563 PHE A CA 1
ATOM 4259 C C . PHE A 1 563 ? 2.712 2.310 -5.259 1.00 98.62 563 PHE A C 1
ATOM 4261 O O . PHE A 1 563 ? 1.537 2.661 -5.288 1.00 98.62 563 PHE A O 1
ATOM 4268 N N . TRP A 1 564 ? 3.634 2.859 -6.047 1.00 98.06 564 TRP A N 1
ATOM 4269 C CA . TRP A 1 564 ? 3.361 3.991 -6.925 1.00 98.06 564 TRP A CA 1
ATOM 4270 C C . TRP A 1 564 ? 2.381 3.623 -8.051 1.00 98.06 564 TRP A C 1
ATOM 4272 O O . TRP A 1 564 ? 1.457 4.380 -8.344 1.00 98.06 564 TRP A O 1
ATOM 4282 N N . ALA A 1 565 ? 2.511 2.428 -8.637 1.00 97.31 565 ALA A N 1
ATOM 4283 C CA . ALA A 1 565 ? 1.531 1.920 -9.594 1.00 97.31 565 ALA A CA 1
ATOM 4284 C C . ALA A 1 565 ? 0.124 1.801 -8.979 1.00 97.31 565 ALA A C 1
ATOM 4286 O O . ALA A 1 565 ? -0.854 2.155 -9.634 1.00 97.31 565 ALA A O 1
ATOM 4287 N N . ALA A 1 566 ? 0.010 1.340 -7.729 1.00 97.75 566 ALA A N 1
ATOM 4288 C CA . ALA A 1 566 ? -1.267 1.257 -7.026 1.00 97.75 566 ALA A CA 1
ATOM 4289 C C . ALA A 1 566 ? -1.862 2.645 -6.729 1.00 97.75 566 ALA A C 1
ATOM 4291 O O . ALA A 1 566 ? -3.048 2.836 -6.993 1.00 97.75 566 ALA A O 1
ATOM 4292 N N . GLU A 1 567 ? -1.056 3.624 -6.286 1.00 96.25 567 GLU A N 1
ATOM 4293 C CA . GLU A 1 567 ? -1.493 5.025 -6.130 1.00 96.25 567 GLU A CA 1
ATOM 4294 C C . GLU A 1 567 ? -2.057 5.590 -7.435 1.00 96.25 567 GLU A C 1
ATOM 4296 O O . GLU A 1 567 ? -3.118 6.215 -7.433 1.00 96.25 567 GLU A O 1
ATOM 4301 N N . VAL A 1 568 ? -1.393 5.311 -8.561 1.00 94.38 568 VAL A N 1
ATOM 4302 C CA . VAL A 1 568 ? -1.902 5.680 -9.882 1.00 94.38 568 VAL A CA 1
ATOM 4303 C C . VAL A 1 568 ? -3.216 4.969 -10.175 1.00 94.38 568 VAL A C 1
ATOM 4305 O O . VAL A 1 568 ? -4.172 5.639 -10.545 1.00 94.38 568 VAL A O 1
ATOM 4308 N N . LEU A 1 569 ? -3.330 3.650 -10.002 1.00 94.88 569 LEU A N 1
ATOM 4309 C CA . LEU A 1 569 ? -4.569 2.925 -10.319 1.00 94.88 569 LEU A CA 1
ATOM 4310 C C . LEU A 1 569 ? -5.788 3.501 -9.590 1.00 94.88 569 LEU A C 1
ATOM 4312 O O . LEU A 1 569 ? -6.802 3.772 -10.231 1.00 94.88 569 LEU A O 1
ATOM 4316 N N . VAL A 1 570 ? -5.661 3.751 -8.286 1.00 95.38 570 VAL A N 1
ATOM 4317 C CA . VAL A 1 570 ? -6.754 4.285 -7.457 1.00 95.38 570 VAL A CA 1
ATOM 4318 C C . VAL A 1 570 ? -6.891 5.805 -7.539 1.00 95.38 570 VAL A C 1
ATOM 4320 O O . VAL A 1 570 ? -7.727 6.372 -6.849 1.00 95.38 570 VAL A O 1
ATOM 4323 N N . ALA A 1 571 ? -6.068 6.475 -8.347 1.00 92.94 571 ALA A N 1
ATOM 4324 C CA . ALA A 1 571 ? -5.957 7.926 -8.403 1.00 92.94 571 ALA A CA 1
ATOM 4325 C C . ALA A 1 571 ? -5.827 8.582 -7.013 1.00 92.94 571 ALA A C 1
ATOM 4327 O O . ALA A 1 571 ? -6.644 9.417 -6.631 1.00 92.94 571 ALA A O 1
ATOM 4328 N N . HIS A 1 572 ? -4.813 8.191 -6.236 1.00 93.00 572 HIS A N 1
ATOM 4329 C CA . HIS A 1 572 ? -4.619 8.728 -4.892 1.00 93.00 572 HIS A CA 1
ATOM 4330 C C . HIS A 1 572 ? -4.120 10.178 -4.931 1.00 93.00 572 HIS A C 1
ATOM 4332 O O . HIS A 1 572 ? -2.925 10.455 -5.061 1.00 93.00 572 HIS A O 1
ATOM 4338 N N . VAL A 1 573 ? -5.052 11.128 -4.832 1.00 86.06 573 VAL A N 1
ATOM 4339 C CA . VAL A 1 573 ? -4.749 12.551 -5.042 1.00 86.06 573 VAL A CA 1
ATOM 4340 C C . VAL A 1 573 ? -3.936 13.166 -3.905 1.00 86.06 573 VAL A C 1
ATOM 4342 O O . VAL A 1 573 ? -3.103 14.034 -4.167 1.00 86.06 573 VAL A O 1
ATOM 4345 N N . ASP A 1 574 ? -4.131 12.671 -2.681 1.00 87.19 574 ASP A N 1
ATOM 4346 C CA . ASP A 1 574 ? -3.398 13.075 -1.476 1.00 87.19 574 ASP A CA 1
ATOM 4347 C C . ASP A 1 574 ? -2.293 12.070 -1.079 1.00 87.19 574 ASP A C 1
ATOM 4349 O O . ASP A 1 574 ? -1.798 12.089 0.042 1.00 87.19 574 ASP A O 1
ATOM 4353 N N . GLY A 1 575 ? -1.909 11.172 -1.992 1.00 91.62 575 GLY A N 1
ATOM 4354 C CA . GLY A 1 575 ? -0.864 10.169 -1.765 1.00 91.62 575 GLY A CA 1
ATOM 4355 C C . GLY A 1 575 ? 0.561 10.715 -1.897 1.00 91.62 575 GLY A C 1
ATOM 4356 O O . GLY A 1 575 ? 0.786 11.893 -2.214 1.00 91.62 575 GLY A O 1
ATOM 4357 N N . TYR A 1 576 ? 1.557 9.847 -1.718 1.00 94.25 576 TYR A N 1
ATOM 4358 C CA . TYR A 1 576 ? 2.967 10.232 -1.768 1.00 94.25 576 TYR A CA 1
ATOM 4359 C C . TYR A 1 576 ? 3.357 10.747 -3.152 1.00 94.25 576 TYR A C 1
ATOM 4361 O O . TYR A 1 576 ? 3.932 11.832 -3.281 1.00 94.25 576 TYR A O 1
ATOM 4369 N N . ALA A 1 577 ? 3.042 9.986 -4.201 1.00 91.94 577 ALA A N 1
ATOM 4370 C CA . ALA A 1 577 ? 3.512 10.297 -5.540 1.00 91.94 577 ALA A CA 1
ATOM 4371 C C . ALA A 1 577 ? 2.933 11.629 -6.054 1.00 91.94 577 ALA A C 1
ATOM 4373 O O . ALA A 1 577 ? 3.587 12.336 -6.826 1.00 91.94 577 ALA A O 1
ATOM 4374 N N . ASN A 1 578 ? 1.761 12.036 -5.553 1.00 86.19 578 ASN A N 1
ATOM 4375 C CA . ASN A 1 578 ? 1.056 13.228 -6.011 1.00 86.19 578 ASN A CA 1
ATOM 4376 C C . ASN A 1 578 ? 1.162 14.442 -5.064 1.00 86.19 578 ASN A C 1
ATOM 4378 O O . ASN A 1 578 ? 1.532 15.528 -5.517 1.00 86.19 578 ASN A O 1
ATOM 4382 N N . ASN A 1 579 ? 0.881 14.282 -3.763 1.00 83.94 579 ASN A N 1
ATOM 4383 C CA . ASN A 1 579 ? 0.921 15.375 -2.777 1.00 83.94 579 ASN A CA 1
ATOM 4384 C C . ASN A 1 579 ? 2.037 15.236 -1.723 1.00 83.94 579 ASN A C 1
ATOM 4386 O O . ASN A 1 579 ? 2.249 16.157 -0.931 1.00 83.94 579 ASN A O 1
ATOM 4390 N N . ARG A 1 580 ? 2.814 14.142 -1.750 1.00 89.06 580 ARG A N 1
ATOM 4391 C CA . ARG A 1 580 ? 3.844 13.808 -0.743 1.00 89.06 580 ARG A CA 1
ATOM 4392 C C . ARG A 1 580 ? 3.240 13.561 0.643 1.00 89.06 580 ARG A C 1
ATOM 4394 O O . ARG A 1 580 ? 3.857 13.864 1.656 1.00 89.06 580 ARG A O 1
ATOM 4401 N N . ASN A 1 581 ? 2.014 13.053 0.697 1.00 87.62 581 ASN A N 1
ATOM 4402 C CA . ASN A 1 581 ? 1.266 12.862 1.936 1.00 87.62 581 ASN A CA 1
ATOM 4403 C C . ASN A 1 581 ? 0.719 11.425 2.038 1.00 87.62 581 ASN A C 1
ATOM 4405 O O . ASN A 1 581 ? 0.897 10.635 1.114 1.00 87.62 581 ASN A O 1
ATOM 4409 N N . ASN A 1 582 ? 0.129 11.069 3.183 1.00 91.69 582 ASN A N 1
ATOM 4410 C CA . ASN A 1 582 ? -0.596 9.810 3.404 1.00 91.69 582 ASN A CA 1
ATOM 4411 C C . ASN A 1 582 ? 0.180 8.533 3.038 1.00 91.69 582 ASN A C 1
ATOM 4413 O O . ASN A 1 582 ? -0.325 7.607 2.411 1.00 91.69 582 ASN A O 1
ATOM 4417 N N . PHE A 1 583 ? 1.419 8.434 3.508 1.00 96.00 583 PHE A N 1
ATOM 4418 C CA . PHE A 1 583 ? 2.202 7.208 3.396 1.00 96.00 583 PHE A CA 1
ATOM 4419 C C . PHE A 1 583 ? 2.938 6.921 4.697 1.00 96.00 583 PHE A C 1
ATOM 4421 O O . PHE A 1 583 ? 3.186 7.811 5.509 1.00 96.00 583 PHE A O 1
ATOM 4428 N N . ALA A 1 584 ? 3.303 5.663 4.895 1.00 96.69 584 ALA A N 1
ATOM 4429 C CA . ALA A 1 584 ? 4.206 5.259 5.955 1.00 96.69 584 ALA A CA 1
ATOM 4430 C C . ALA A 1 584 ? 5.429 4.552 5.371 1.00 96.69 584 ALA A C 1
ATOM 4432 O O . ALA A 1 584 ? 5.399 4.014 4.262 1.00 96.69 584 ALA A O 1
ATOM 4433 N N . LEU A 1 585 ? 6.519 4.569 6.128 1.00 96.44 585 LEU A N 1
ATOM 4434 C CA . LEU A 1 585 ? 7.760 3.888 5.800 1.00 96.44 585 LEU A CA 1
ATOM 4435 C C . LEU A 1 585 ? 8.141 2.975 6.949 1.00 96.44 585 LEU A C 1
ATOM 4437 O O . LEU A 1 585 ? 8.137 3.399 8.098 1.00 96.44 585 LEU A O 1
ATOM 4441 N N . TRP A 1 586 ? 8.539 1.751 6.643 1.00 96.31 586 TRP A N 1
ATOM 4442 C CA . TRP A 1 586 ? 9.179 0.879 7.617 1.00 96.31 586 TRP A CA 1
ATOM 4443 C C . TRP A 1 586 ? 10.587 0.527 7.149 1.00 96.31 586 TRP A C 1
ATOM 4445 O O . TRP A 1 586 ? 10.777 0.019 6.041 1.00 96.31 586 TRP A O 1
ATOM 4455 N N . ARG A 1 587 ? 11.583 0.818 7.987 1.00 95.19 587 ARG A N 1
ATOM 4456 C CA . ARG A 1 587 ? 12.959 0.355 7.814 1.00 95.19 587 ARG A CA 1
ATOM 4457 C C . ARG A 1 587 ? 13.108 -0.982 8.525 1.00 95.19 587 ARG A C 1
ATOM 4459 O O . ARG A 1 587 ? 13.080 -1.014 9.751 1.00 95.19 587 ARG A O 1
ATOM 4466 N N . SER A 1 588 ? 13.339 -2.054 7.773 1.00 93.00 588 SER A N 1
ATOM 4467 C CA . SER A 1 588 ? 13.628 -3.368 8.364 1.00 93.00 588 SER A CA 1
ATOM 4468 C C . SER A 1 588 ? 14.971 -3.358 9.087 1.00 93.00 588 SER A C 1
ATOM 4470 O O . SER A 1 588 ? 15.962 -2.822 8.579 1.00 93.00 588 SER A O 1
ATOM 4472 N N . ALA A 1 589 ? 15.024 -3.992 10.254 1.00 92.00 589 ALA A N 1
ATOM 4473 C CA . ALA A 1 589 ? 16.277 -4.235 10.955 1.00 92.00 589 ALA A CA 1
ATOM 4474 C C . ALA A 1 589 ? 17.144 -5.290 10.242 1.00 92.00 589 ALA A C 1
ATOM 4476 O O . ALA A 1 589 ? 18.371 -5.226 10.321 1.00 92.00 589 ALA A O 1
ATOM 4477 N N . ARG A 1 590 ? 16.528 -6.233 9.517 1.00 91.50 590 ARG A N 1
ATOM 4478 C CA . ARG A 1 590 ? 17.210 -7.319 8.796 1.00 91.50 590 ARG A CA 1
ATOM 4479 C C . ARG A 1 590 ? 18.072 -6.844 7.630 1.00 91.50 590 ARG A C 1
ATOM 4481 O O . ARG A 1 590 ? 19.175 -7.357 7.459 1.00 91.50 590 ARG A O 1
ATOM 4488 N N . ASP A 1 591 ? 17.572 -5.926 6.804 1.00 92.25 591 ASP A N 1
ATOM 4489 C CA . ASP A 1 591 ? 18.289 -5.465 5.603 1.00 92.25 591 ASP A CA 1
ATOM 4490 C C . ASP A 1 591 ? 18.525 -3.953 5.529 1.00 92.25 591 ASP A C 1
ATOM 4492 O O . ASP A 1 591 ? 19.194 -3.488 4.607 1.00 92.25 591 ASP A O 1
ATOM 4496 N N . GLY A 1 592 ? 18.008 -3.188 6.493 1.00 93.31 592 GLY A N 1
ATOM 4497 C CA . GLY A 1 592 ? 18.174 -1.738 6.557 1.00 93.31 592 GLY A CA 1
ATOM 4498 C C . GLY A 1 592 ? 17.421 -0.966 5.474 1.00 93.31 592 GLY A C 1
ATOM 4499 O O . GLY A 1 592 ? 17.590 0.250 5.392 1.00 93.31 592 GLY A O 1
ATOM 4500 N N . ARG A 1 593 ? 16.602 -1.631 4.645 1.00 95.25 593 ARG A N 1
ATOM 4501 C CA . ARG A 1 593 ? 15.884 -0.988 3.540 1.00 95.25 593 ARG A CA 1
ATOM 4502 C C . ARG A 1 593 ? 14.549 -0.425 3.997 1.00 95.25 593 ARG A C 1
ATOM 4504 O O . ARG A 1 593 ? 13.788 -1.092 4.707 1.00 95.25 593 ARG A O 1
ATOM 4511 N N . LEU A 1 594 ? 14.241 0.769 3.503 1.00 96.94 594 LEU A N 1
ATOM 4512 C CA . LEU A 1 594 ? 12.928 1.388 3.626 1.00 96.94 594 LEU A CA 1
ATOM 4513 C C . LEU A 1 594 ? 11.910 0.676 2.734 1.00 96.94 594 LEU A C 1
ATOM 4515 O O . LEU A 1 594 ? 12.209 0.272 1.607 1.00 96.94 594 LEU A O 1
ATOM 4519 N N . ARG A 1 595 ? 10.688 0.543 3.240 1.00 97.25 595 ARG A N 1
ATOM 4520 C CA . ARG A 1 595 ? 9.547 -0.060 2.549 1.00 97.25 595 ARG A CA 1
ATOM 4521 C C . ARG A 1 595 ? 8.338 0.844 2.706 1.00 97.25 595 ARG A C 1
ATOM 4523 O O . ARG A 1 595 ? 8.024 1.248 3.821 1.00 97.25 595 ARG A O 1
ATOM 4530 N N . PHE A 1 596 ? 7.672 1.144 1.598 1.00 98.00 596 PHE A N 1
ATOM 4531 C CA . PHE A 1 596 ? 6.469 1.971 1.597 1.00 98.00 596 PHE A CA 1
ATOM 4532 C C . PHE A 1 596 ? 5.241 1.175 2.030 1.00 98.00 596 PHE A C 1
ATOM 4534 O O . PHE A 1 596 ? 5.065 0.020 1.639 1.00 98.00 596 PHE A O 1
ATOM 4541 N N . ILE A 1 597 ? 4.385 1.834 2.804 1.00 98.31 597 ILE A N 1
ATOM 4542 C CA . ILE A 1 597 ? 3.102 1.335 3.287 1.00 98.31 597 ILE A CA 1
ATOM 4543 C C . ILE A 1 597 ? 2.031 2.372 2.930 1.00 98.31 597 ILE A C 1
ATOM 4545 O O . ILE A 1 597 ? 2.209 3.551 3.255 1.00 98.31 597 ILE A O 1
ATOM 4549 N N . PRO A 1 598 ? 0.919 1.974 2.290 1.00 97.31 598 PRO A N 1
ATOM 4550 C CA . PRO A 1 598 ? -0.194 2.881 2.037 1.00 97.31 598 PRO A CA 1
ATOM 4551 C C . PRO A 1 598 ? -0.877 3.311 3.331 1.00 97.31 598 PRO A C 1
ATOM 4553 O O . PRO A 1 598 ? -1.094 2.510 4.244 1.00 97.31 598 PRO A O 1
ATOM 4556 N N . TRP A 1 599 ? -1.239 4.587 3.393 1.00 94.88 599 TRP A N 1
ATOM 4557 C CA . TRP A 1 599 ? -1.945 5.195 4.513 1.00 94.88 599 TRP A CA 1
ATOM 4558 C C . TRP A 1 599 ? -2.969 6.207 3.976 1.00 94.88 599 TRP A C 1
ATOM 4560 O O . TRP A 1 599 ? -2.921 6.531 2.802 1.00 94.88 599 TRP A O 1
ATOM 4570 N N . GLY A 1 600 ? -3.943 6.650 4.782 1.00 92.38 600 GLY A N 1
ATOM 4571 C CA . GLY A 1 600 ? -4.882 7.728 4.387 1.00 92.38 600 GLY A CA 1
ATOM 4572 C C . GLY A 1 600 ? -5.541 7.599 2.996 1.00 92.38 600 GLY A C 1
ATOM 4573 O O . GLY A 1 600 ? -5.531 8.547 2.222 1.00 92.38 600 GLY A O 1
ATOM 4574 N N . LEU A 1 601 ? -6.071 6.417 2.652 1.00 95.12 601 LEU A N 1
ATOM 4575 C CA . LEU A 1 601 ? -6.542 6.091 1.291 1.00 95.12 601 LEU A CA 1
ATOM 4576 C C . LEU A 1 601 ? -7.966 6.588 0.939 1.00 95.12 601 LEU A C 1
ATOM 4578 O O . LEU A 1 601 ? -8.592 6.070 0.013 1.00 95.12 601 LEU A O 1
ATOM 4582 N N . ASP A 1 602 ? -8.525 7.533 1.686 1.00 91.69 602 ASP A N 1
ATOM 4583 C CA . ASP A 1 602 ? -9.895 8.032 1.512 1.00 91.69 602 ASP A CA 1
ATOM 4584 C C . ASP A 1 602 ? -10.053 8.996 0.320 1.00 91.69 602 ASP A C 1
ATOM 4586 O O . ASP A 1 602 ? -11.080 8.973 -0.363 1.00 91.69 602 ASP A O 1
ATOM 4590 N N . GLU A 1 603 ? -9.009 9.756 -0.021 1.00 91.25 603 GLU A N 1
ATOM 4591 C CA . GLU A 1 603 ? -8.972 10.610 -1.218 1.00 91.25 603 GLU A CA 1
ATOM 4592 C C . GLU A 1 603 ? -8.476 9.842 -2.461 1.00 91.25 603 GLU A C 1
ATOM 4594 O O . GLU A 1 603 ? -7.362 10.042 -2.963 1.00 91.25 603 GLU A O 1
ATOM 4599 N N . THR A 1 604 ? -9.314 8.912 -2.929 1.00 93.50 604 THR A N 1
ATOM 4600 C CA . THR A 1 604 ? -9.085 8.030 -4.089 1.00 93.50 604 THR A CA 1
ATOM 4601 C C . THR A 1 604 ? -10.343 7.924 -4.976 1.00 93.50 604 THR A C 1
ATOM 4603 O O . THR A 1 604 ? -11.402 8.451 -4.641 1.00 93.50 604 THR A O 1
ATOM 4606 N N . PHE A 1 605 ? -10.247 7.262 -6.132 1.00 93.62 605 PHE A N 1
ATOM 4607 C CA . PHE A 1 605 ? -11.336 7.007 -7.092 1.00 93.62 605 PHE A CA 1
ATOM 4608 C C . PHE A 1 605 ? -12.081 8.257 -7.587 1.00 93.62 605 PHE A C 1
ATOM 4610 O O . PHE A 1 605 ? -13.290 8.232 -7.838 1.00 93.62 605 PHE A O 1
ATOM 4617 N N . GLU A 1 606 ? -11.356 9.363 -7.744 1.00 83.31 606 GLU A N 1
ATOM 4618 C CA . GLU A 1 606 ? -11.856 10.578 -8.379 1.00 83.31 606 GLU A CA 1
ATOM 4619 C C . GLU A 1 606 ? -10.817 11.126 -9.358 1.00 83.31 606 GLU A C 1
ATOM 4621 O O . GLU A 1 606 ? -9.642 11.265 -9.023 1.00 83.31 606 GLU A O 1
ATOM 4626 N N . ASP A 1 607 ? -11.263 11.509 -10.557 1.00 70.31 607 ASP A N 1
ATOM 4627 C CA . ASP A 1 607 ? -10.433 12.210 -11.542 1.00 70.31 607 ASP A CA 1
ATOM 4628 C C . ASP A 1 607 ? -10.301 13.693 -11.176 1.00 70.31 607 ASP A C 1
ATOM 4630 O O . ASP A 1 607 ? -10.831 14.592 -11.835 1.00 70.31 607 ASP A O 1
ATOM 4634 N N . ARG A 1 608 ? -9.620 13.956 -10.063 1.00 66.31 608 ARG A N 1
ATOM 4635 C CA . ARG A 1 608 ? -9.234 15.300 -9.638 1.00 66.31 608 ARG A CA 1
ATOM 4636 C C . ARG A 1 608 ? -7.715 15.421 -9.713 1.00 66.31 608 ARG A C 1
ATOM 4638 O O . ARG A 1 608 ? -6.991 14.499 -9.355 1.00 66.31 608 ARG A O 1
ATOM 4645 N N . GLY A 1 609 ? -7.221 16.568 -10.183 1.00 59.16 609 GLY A N 1
ATOM 4646 C CA . GLY A 1 609 ? -5.812 16.919 -9.996 1.00 59.16 609 GLY A CA 1
ATOM 4647 C C . GLY A 1 609 ? -5.483 17.138 -8.509 1.00 59.16 609 GLY A C 1
ATOM 4648 O O . GLY A 1 609 ? -6.335 16.946 -7.643 1.00 59.16 609 GLY A O 1
ATOM 4649 N N . THR A 1 610 ? -4.266 17.574 -8.175 1.00 55.47 610 THR A N 1
ATOM 4650 C CA . THR A 1 610 ? -3.923 17.810 -6.756 1.00 55.47 610 THR A CA 1
ATOM 4651 C C . THR A 1 610 ? -4.610 19.048 -6.188 1.00 55.47 610 THR A C 1
ATOM 4653 O O . THR A 1 610 ? -5.053 19.930 -6.931 1.00 55.47 610 THR A O 1
ATOM 4656 N N . LEU A 1 611 ? -4.569 19.185 -4.857 1.00 55.06 611 LEU A N 1
ATOM 4657 C CA . LEU A 1 611 ? -4.878 20.438 -4.161 1.00 55.06 611 LEU A CA 1
ATOM 4658 C C . LEU A 1 611 ? -4.125 21.645 -4.759 1.00 55.06 611 LEU A C 1
ATOM 4660 O O . LEU A 1 611 ? -4.704 22.723 -4.872 1.00 55.06 611 LEU A O 1
ATOM 4664 N N . GLN A 1 612 ? -2.872 21.464 -5.204 1.00 51.84 612 GLN A N 1
ATOM 4665 C CA . GLN A 1 612 ? -2.067 22.525 -5.834 1.00 51.84 612 GLN A CA 1
ATOM 4666 C C . GLN A 1 612 ? -2.164 22.594 -7.372 1.00 51.84 612 GLN A C 1
ATOM 4668 O O . GLN A 1 612 ? -1.749 23.594 -7.950 1.00 51.84 612 GLN A O 1
ATOM 4673 N N . ALA A 1 613 ? -2.683 21.570 -8.060 1.00 53.94 613 ALA A N 1
ATOM 4674 C CA . ALA A 1 613 ? -2.895 21.579 -9.515 1.00 53.94 613 ALA A CA 1
ATOM 4675 C C . ALA A 1 613 ? -4.140 20.760 -9.912 1.00 53.94 613 ALA A C 1
ATOM 4677 O O . ALA A 1 613 ? -4.034 19.640 -10.419 1.00 53.94 613 ALA A O 1
ATOM 4678 N N . PRO A 1 614 ? -5.331 21.338 -9.721 1.00 51.88 614 PRO A N 1
ATOM 4679 C CA . PRO A 1 614 ? -6.624 20.663 -9.868 1.00 51.88 614 PRO A CA 1
ATOM 4680 C C . PRO A 1 614 ? -6.941 20.236 -11.307 1.00 51.88 614 PRO A C 1
ATOM 4682 O O . PRO A 1 614 ? -7.831 19.420 -11.520 1.00 51.88 614 PRO A O 1
ATOM 4685 N N . SER A 1 615 ? -6.232 20.812 -12.281 1.00 53.72 615 SER A N 1
ATOM 4686 C CA . SER A 1 615 ? -6.375 20.583 -13.720 1.00 53.72 615 SER A CA 1
ATOM 4687 C C . SER A 1 615 ? -5.258 19.716 -14.312 1.00 53.72 615 SER A C 1
ATOM 4689 O O . SER A 1 615 ? -5.104 19.702 -15.530 1.00 53.72 615 SER A O 1
ATOM 4691 N N . SER A 1 616 ? -4.435 19.055 -13.485 1.00 57.34 616 SER A N 1
ATOM 4692 C CA . SER A 1 616 ? -3.327 18.235 -13.991 1.00 57.34 616 SER A CA 1
ATOM 4693 C C . SER A 1 616 ? -3.867 17.032 -14.782 1.00 57.34 616 SER A C 1
ATOM 4695 O O . SER A 1 616 ? -4.603 16.228 -14.210 1.00 57.34 616 SER A O 1
ATOM 4697 N N . PRO A 1 617 ? -3.517 16.883 -16.074 1.00 55.69 617 PRO A N 1
ATOM 4698 C CA . PRO A 1 617 ? -4.080 15.848 -16.942 1.00 55.69 617 PRO A CA 1
ATOM 4699 C C . PRO A 1 617 ? -3.365 14.487 -16.837 1.00 55.69 617 PRO A C 1
ATOM 4701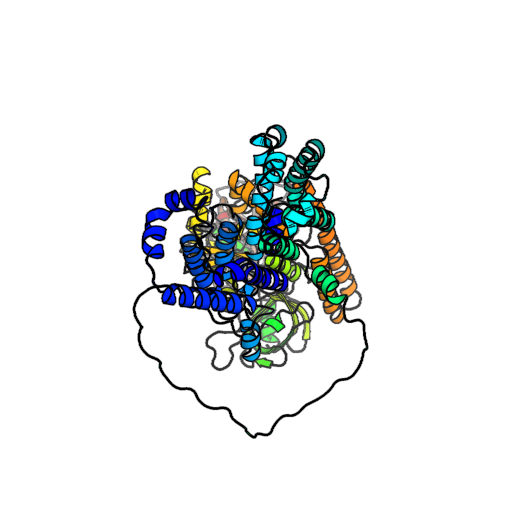 O O . PRO A 1 617 ? -3.664 13.594 -17.618 1.00 55.69 617 PRO A O 1
ATOM 4704 N N . PHE A 1 618 ? -2.401 14.315 -15.922 1.00 62.34 618 PHE A N 1
ATOM 4705 C CA . PHE A 1 618 ? -1.464 13.178 -15.931 1.00 62.34 618 PHE A CA 1
ATOM 4706 C C . PHE A 1 618 ? -1.715 12.176 -14.800 1.00 62.34 618 PHE A C 1
ATOM 4708 O O . PHE A 1 618 ? -0.845 11.929 -13.953 1.00 62.34 618 PHE A O 1
ATOM 4715 N N . VAL A 1 619 ? -2.913 11.588 -14.782 1.00 62.78 619 VAL A N 1
ATOM 4716 C CA . VAL A 1 619 ? -3.304 10.638 -13.732 1.00 62.78 619 VAL A CA 1
ATOM 4717 C C . VAL A 1 619 ? -2.522 9.322 -13.836 1.00 62.78 619 VAL A C 1
ATOM 4719 O O . VAL A 1 619 ? -2.362 8.651 -12.823 1.00 62.78 619 VAL A O 1
ATOM 4722 N N . SER A 1 620 ? -1.988 8.966 -15.012 1.00 72.75 620 SER A N 1
ATOM 4723 C CA . SER A 1 620 ? -1.173 7.754 -15.220 1.00 72.75 620 SER A CA 1
ATOM 4724 C C . SER A 1 620 ? 0.250 7.806 -14.658 1.00 72.75 620 SER A C 1
ATOM 4726 O O . SER A 1 620 ? 0.931 6.780 -14.649 1.00 72.75 620 SER A O 1
ATOM 4728 N N . VAL A 1 621 ? 0.723 8.970 -14.199 1.00 83.62 621 VAL A N 1
ATOM 4729 C CA . VAL A 1 621 ? 2.110 9.126 -13.742 1.00 83.62 621 VAL A CA 1
ATOM 4730 C C . VAL A 1 621 ? 2.199 9.577 -12.293 1.00 83.62 621 VAL A C 1
ATOM 4732 O O . VAL A 1 621 ? 2.915 8.937 -11.540 1.00 83.62 621 VAL A O 1
ATOM 4735 N N . MET A 1 622 ? 1.520 10.654 -11.881 1.00 86.75 622 MET A N 1
ATOM 4736 C CA . MET A 1 622 ? 1.652 11.219 -10.523 1.00 86.75 622 MET A CA 1
ATOM 4737 C C . MET A 1 622 ? 3.118 11.316 -10.049 1.00 86.75 622 MET A C 1
ATOM 4739 O O . MET A 1 622 ? 3.496 10.701 -9.065 1.00 86.75 622 MET A O 1
ATOM 4743 N N . ALA A 1 623 ? 3.988 12.035 -10.765 1.00 89.94 623 ALA A N 1
ATOM 4744 C CA . ALA A 1 623 ? 5.424 12.109 -10.452 1.00 89.94 623 ALA A CA 1
ATOM 4745 C C . ALA A 1 623 ? 5.819 13.435 -9.774 1.00 89.94 623 ALA A C 1
ATOM 4747 O O . ALA A 1 623 ? 6.749 14.124 -10.205 1.00 89.94 623 ALA A O 1
ATOM 4748 N N . ARG A 1 624 ? 5.083 13.825 -8.728 1.00 86.56 624 ARG A N 1
ATOM 4749 C CA . ARG A 1 624 ? 5.317 15.066 -7.965 1.00 86.56 624 ARG A CA 1
ATOM 4750 C C . ARG A 1 624 ? 6.179 14.860 -6.729 1.00 86.56 624 ARG A C 1
ATOM 4752 O O . ARG A 1 624 ? 6.988 15.735 -6.429 1.00 86.56 624 ARG A O 1
ATOM 4759 N N . GLY A 1 625 ? 6.042 13.723 -6.047 1.00 90.31 625 GLY A N 1
ATOM 4760 C CA . GLY A 1 625 ? 6.989 13.310 -5.010 1.00 90.31 625 GLY A CA 1
ATOM 4761 C C . GLY A 1 625 ? 8.372 13.080 -5.614 1.00 90.31 625 GLY A C 1
ATOM 4762 O O . GLY A 1 625 ? 8.485 12.519 -6.708 1.00 90.31 625 GLY A O 1
ATOM 4763 N N . ARG A 1 626 ? 9.439 13.529 -4.946 1.00 92.31 626 ARG A N 1
ATOM 4764 C CA . ARG A 1 626 ? 10.778 13.585 -5.553 1.00 92.31 626 ARG A CA 1
ATOM 4765 C C . ARG A 1 626 ? 11.304 12.221 -5.991 1.00 92.31 626 ARG A C 1
ATOM 4767 O O . ARG A 1 626 ? 11.942 12.141 -7.041 1.00 92.31 626 ARG A O 1
ATOM 4774 N N . LEU A 1 627 ? 11.016 11.152 -5.247 1.00 96.00 627 LEU A N 1
ATOM 4775 C CA . LEU A 1 627 ? 11.394 9.791 -5.634 1.00 96.00 627 LEU A CA 1
ATOM 4776 C C . LEU A 1 627 ? 10.702 9.367 -6.937 1.00 96.00 627 LEU A C 1
ATOM 4778 O O . LEU A 1 627 ? 11.380 8.971 -7.886 1.00 96.00 627 LEU A O 1
ATOM 4782 N N . ALA A 1 628 ? 9.374 9.515 -7.010 1.00 95.69 628 ALA A N 1
ATOM 4783 C CA . ALA A 1 628 ? 8.590 9.231 -8.214 1.00 95.69 628 ALA A CA 1
ATOM 4784 C C . ALA A 1 628 ? 9.073 10.082 -9.401 1.00 95.69 628 ALA A C 1
ATOM 4786 O O . ALA A 1 628 ? 9.322 9.563 -10.488 1.00 95.69 628 ALA A O 1
ATOM 4787 N N . ARG A 1 629 ? 9.318 11.378 -9.168 1.00 93.44 629 ARG A N 1
ATOM 4788 C CA . ARG A 1 629 ? 9.860 12.321 -10.155 1.00 93.44 629 ARG A CA 1
ATOM 4789 C C . ARG A 1 629 ? 11.201 11.879 -10.724 1.00 93.44 629 ARG A C 1
ATOM 4791 O O . ARG A 1 629 ? 11.331 11.765 -11.941 1.00 93.44 629 ARG A O 1
ATOM 4798 N N . ARG A 1 630 ? 12.206 11.647 -9.873 1.00 95.12 630 ARG A N 1
ATOM 4799 C CA . ARG A 1 630 ? 13.554 11.258 -10.324 1.00 95.12 630 ARG A CA 1
ATOM 4800 C C . ARG A 1 630 ? 13.521 9.930 -11.070 1.00 95.12 630 ARG A C 1
ATOM 4802 O O . ARG A 1 630 ? 14.154 9.820 -12.115 1.00 95.12 630 ARG A O 1
ATOM 4809 N N . LEU A 1 631 ? 12.739 8.960 -10.593 1.00 96.25 631 LEU A N 1
ATOM 4810 C CA . LEU A 1 631 ? 12.563 7.686 -11.287 1.00 96.25 631 LEU A CA 1
ATOM 4811 C C . LEU A 1 631 ? 11.877 7.859 -12.645 1.00 96.25 631 LEU A C 1
ATOM 4813 O O . LEU A 1 631 ? 12.327 7.254 -13.610 1.00 96.25 631 LEU A O 1
ATOM 4817 N N . PHE A 1 632 ? 10.838 8.694 -12.753 1.00 93.38 632 PHE A N 1
ATOM 4818 C CA . PHE A 1 632 ? 10.160 8.928 -14.029 1.00 93.38 632 PHE A CA 1
ATOM 4819 C C . PHE A 1 632 ? 11.029 9.685 -15.037 1.00 93.38 632 PHE A C 1
ATOM 4821 O O . PHE A 1 632 ? 10.937 9.456 -16.241 1.00 93.38 632 PHE A O 1
ATOM 4828 N N . LEU A 1 633 ? 11.856 10.625 -14.583 1.00 92.56 633 LEU A N 1
ATOM 4829 C CA . LEU A 1 633 ? 12.741 11.378 -15.473 1.00 92.56 633 LEU A CA 1
ATOM 4830 C C . LEU A 1 633 ? 13.936 10.535 -15.939 1.00 92.56 633 LEU A C 1
ATOM 4832 O O . LEU A 1 633 ? 14.372 10.698 -17.076 1.00 92.56 633 LEU A O 1
ATOM 4836 N N . HIS A 1 634 ? 14.383 9.577 -15.127 1.00 94.81 634 HIS A N 1
ATOM 4837 C CA . HIS A 1 634 ? 15.408 8.609 -15.504 1.00 94.81 634 HIS A CA 1
ATOM 4838 C C . HIS A 1 634 ? 14.871 7.576 -16.523 1.00 94.81 634 HIS A C 1
ATOM 4840 O O . HIS A 1 634 ? 13.857 6.932 -16.247 1.00 94.81 634 HIS A O 1
ATOM 4846 N N . PRO A 1 635 ? 15.554 7.305 -17.656 1.00 93.81 635 PRO A N 1
ATOM 4847 C CA . PRO A 1 635 ? 15.052 6.389 -18.691 1.00 93.81 635 PRO A CA 1
ATOM 4848 C C . PRO A 1 635 ? 14.722 4.978 -18.180 1.00 93.81 635 PRO A C 1
ATOM 4850 O O . PRO A 1 635 ? 13.623 4.470 -18.399 1.00 93.81 635 PRO A O 1
ATOM 4853 N N . GLU A 1 636 ? 15.646 4.349 -17.447 1.00 95.56 636 GLU A N 1
ATOM 4854 C CA . GLU A 1 636 ? 15.414 3.012 -16.885 1.00 95.56 636 GLU A CA 1
ATOM 4855 C C . GLU A 1 636 ? 14.369 3.013 -15.754 1.00 95.56 636 GLU A C 1
ATOM 4857 O O . GLU A 1 636 ? 13.517 2.126 -15.715 1.00 95.56 636 GLU A O 1
ATOM 4862 N N . GLY A 1 637 ? 14.362 4.018 -14.868 1.00 95.75 637 GLY A N 1
ATOM 4863 C CA . GLY A 1 637 ? 13.337 4.167 -13.833 1.00 95.75 637 GLY A CA 1
ATOM 4864 C C . GLY A 1 637 ? 11.934 4.295 -14.431 1.00 95.75 637 GLY A C 1
ATOM 4865 O O . GLY A 1 637 ? 11.021 3.589 -14.000 1.00 95.75 637 GLY A O 1
ATOM 4866 N N . ARG A 1 638 ? 11.780 5.089 -15.501 1.00 93.50 638 ARG A N 1
ATOM 4867 C CA . ARG A 1 638 ? 10.532 5.214 -16.266 1.00 93.50 638 ARG A CA 1
ATOM 4868 C C . ARG A 1 638 ? 10.099 3.885 -16.856 1.00 93.50 638 ARG A C 1
ATOM 4870 O O . ARG A 1 638 ? 8.924 3.537 -16.757 1.00 93.50 638 ARG A O 1
ATOM 4877 N N . ALA A 1 639 ? 11.025 3.141 -17.459 1.00 93.69 639 ALA A N 1
ATOM 4878 C CA . ALA A 1 639 ? 10.728 1.832 -18.032 1.00 93.69 639 ALA A CA 1
ATOM 4879 C C . ALA A 1 639 ? 10.253 0.845 -16.953 1.00 93.69 639 ALA A C 1
ATOM 4881 O O . ALA A 1 639 ? 9.238 0.172 -17.143 1.00 93.69 639 ALA A O 1
ATOM 4882 N N . ARG A 1 640 ? 10.926 0.810 -15.794 1.00 96.38 640 ARG A N 1
ATOM 4883 C CA . ARG A 1 640 ? 10.554 -0.041 -14.653 1.00 96.38 640 ARG A CA 1
ATOM 4884 C C . ARG A 1 640 ? 9.192 0.346 -14.061 1.00 96.38 640 ARG A C 1
ATOM 4886 O O . ARG A 1 640 ? 8.381 -0.540 -13.803 1.00 96.38 640 ARG A O 1
ATOM 4893 N N . PHE A 1 641 ? 8.907 1.640 -13.902 1.00 95.69 641 PHE A N 1
ATOM 4894 C CA . PHE A 1 641 ? 7.595 2.124 -13.455 1.00 95.69 641 PHE A CA 1
ATOM 4895 C C . PHE A 1 641 ? 6.486 1.798 -14.459 1.00 95.69 641 PHE A C 1
ATOM 4897 O O . PHE A 1 641 ? 5.466 1.232 -14.084 1.00 95.69 641 PHE A O 1
ATOM 4904 N N . THR A 1 642 ? 6.701 2.083 -15.744 1.00 92.38 642 THR A N 1
ATOM 4905 C CA . THR A 1 642 ? 5.714 1.803 -16.799 1.00 92.38 642 THR A CA 1
ATOM 4906 C C . THR A 1 642 ? 5.399 0.309 -16.868 1.00 92.38 642 THR A C 1
ATOM 4908 O O . THR A 1 642 ? 4.243 -0.075 -17.032 1.00 92.38 642 THR A O 1
ATOM 4911 N N . ALA A 1 643 ? 6.413 -0.548 -16.704 1.00 93.50 643 ALA A N 1
ATOM 4912 C CA . ALA A 1 643 ? 6.217 -1.988 -16.595 1.00 93.50 643 ALA A CA 1
ATOM 4913 C C . ALA A 1 643 ? 5.394 -2.355 -15.350 1.00 93.50 643 ALA A C 1
ATOM 4915 O O . ALA A 1 643 ? 4.420 -3.090 -15.480 1.00 93.50 643 ALA A O 1
ATOM 4916 N N . ALA A 1 644 ? 5.724 -1.807 -14.174 1.00 95.69 644 ALA A N 1
ATOM 4917 C CA . ALA A 1 644 ? 4.972 -2.044 -12.941 1.00 95.69 644 ALA A CA 1
ATOM 4918 C C . ALA A 1 644 ? 3.502 -1.607 -13.057 1.00 95.69 644 ALA A C 1
ATOM 4920 O O . ALA A 1 644 ? 2.617 -2.364 -12.665 1.00 95.69 644 ALA A O 1
ATOM 4921 N N . LEU A 1 645 ? 3.229 -0.443 -13.657 1.00 94.12 645 LEU A N 1
ATOM 4922 C CA . LEU A 1 645 ? 1.873 0.051 -13.895 1.00 94.12 645 LEU A CA 1
ATOM 4923 C C . LEU A 1 645 ? 1.099 -0.840 -14.871 1.00 94.12 645 LEU A C 1
ATOM 4925 O O . LEU A 1 645 ? -0.049 -1.183 -14.600 1.00 94.12 645 LEU A O 1
ATOM 4929 N N . ARG A 1 646 ? 1.716 -1.271 -15.981 1.00 93.19 646 ARG A N 1
ATOM 4930 C CA . ARG A 1 646 ? 1.075 -2.201 -16.928 1.00 93.19 646 ARG A CA 1
ATOM 4931 C C . ARG A 1 646 ? 0.770 -3.553 -16.282 1.00 93.19 646 ARG A C 1
ATOM 4933 O O . ARG A 1 646 ? -0.311 -4.088 -16.509 1.00 93.19 646 ARG A O 1
ATOM 4940 N N . THR A 1 647 ? 1.684 -4.079 -15.467 1.00 93.12 647 THR A N 1
ATOM 4941 C CA . THR A 1 647 ? 1.468 -5.308 -14.690 1.00 93.12 647 THR A CA 1
ATOM 4942 C C . THR A 1 647 ? 0.329 -5.125 -13.694 1.00 93.12 647 THR A C 1
ATOM 4944 O O . THR A 1 647 ? -0.602 -5.919 -13.693 1.00 93.12 647 THR A O 1
ATOM 4947 N N . ALA A 1 648 ? 0.332 -4.048 -12.906 1.00 94.25 648 ALA A N 1
ATOM 4948 C CA . ALA A 1 648 ? -0.728 -3.755 -11.943 1.00 94.25 648 ALA A CA 1
ATOM 4949 C C . ALA A 1 648 ? -2.101 -3.611 -12.629 1.00 94.25 648 ALA A C 1
ATOM 4951 O O . ALA A 1 648 ? -3.089 -4.185 -12.175 1.00 94.25 648 ALA A O 1
ATOM 4952 N N . LEU A 1 649 ? -2.161 -2.914 -13.767 1.00 92.69 649 LEU A N 1
ATOM 4953 C CA . LEU A 1 649 ? -3.387 -2.763 -14.549 1.00 92.69 649 LEU A CA 1
ATOM 4954 C C . LEU A 1 649 ? -3.878 -4.099 -15.133 1.00 92.69 649 LEU A C 1
ATOM 4956 O O . LEU A 1 649 ? -5.079 -4.306 -15.271 1.00 92.69 649 LEU A O 1
ATOM 4960 N N . HIS A 1 650 ? -2.975 -5.005 -15.505 1.00 90.75 650 HIS A N 1
ATOM 4961 C CA . HIS A 1 650 ? -3.336 -6.311 -16.062 1.00 90.75 650 HIS A CA 1
ATOM 4962 C C . HIS A 1 650 ? -3.718 -7.339 -14.983 1.00 90.75 650 HIS A C 1
ATOM 4964 O O . HIS A 1 650 ? -4.685 -8.074 -15.166 1.00 90.75 650 HIS A O 1
ATOM 4970 N N . ASP A 1 651 ? -2.962 -7.409 -13.885 1.00 87.00 651 ASP A N 1
ATOM 4971 C CA . ASP A 1 651 ? -3.068 -8.476 -12.883 1.00 87.00 651 ASP A CA 1
ATOM 4972 C C . ASP A 1 651 ? -3.953 -8.101 -11.686 1.00 87.00 651 ASP A C 1
ATOM 4974 O O . ASP A 1 651 ? -4.633 -8.966 -11.129 1.00 87.00 651 ASP A O 1
ATOM 4978 N N . ALA A 1 652 ? -3.948 -6.830 -11.273 1.00 88.75 652 ALA A N 1
ATOM 4979 C CA . ALA A 1 652 ? -4.591 -6.388 -10.036 1.00 88.75 652 ALA A CA 1
ATOM 4980 C C . ALA A 1 652 ? -5.885 -5.601 -10.267 1.00 88.75 652 ALA A C 1
ATOM 4982 O O . ALA A 1 652 ? -6.835 -5.784 -9.504 1.00 88.75 652 ALA A O 1
ATOM 4983 N N . TRP A 1 653 ? -5.946 -4.762 -11.306 1.00 95.62 653 TRP A N 1
ATOM 4984 C CA . TRP A 1 653 ? -7.173 -4.059 -11.681 1.00 95.62 653 TRP A CA 1
ATOM 4985 C C . TRP A 1 653 ? -8.137 -5.032 -12.364 1.00 95.62 653 TRP A C 1
ATOM 4987 O O . TRP A 1 653 ? -7.895 -5.458 -13.490 1.00 95.62 653 TRP A O 1
ATOM 4997 N N . ASP A 1 654 ? -9.196 -5.421 -11.661 1.00 94.44 654 ASP A N 1
ATOM 4998 C CA . ASP A 1 654 ? -10.193 -6.400 -12.102 1.00 94.44 654 ASP A CA 1
ATOM 4999 C C . ASP A 1 654 ? -11.573 -5.816 -11.818 1.00 94.44 654 ASP A C 1
ATOM 5001 O O . ASP A 1 654 ? -12.036 -5.818 -10.678 1.00 94.44 654 ASP A O 1
ATOM 5005 N N . GLU A 1 655 ? -12.173 -5.216 -12.845 1.00 97.56 655 GLU A N 1
ATOM 5006 C CA . GLU A 1 655 ? -13.385 -4.418 -12.710 1.00 97.56 655 GLU A CA 1
ATOM 5007 C C . GLU A 1 655 ? -14.531 -5.219 -12.078 1.00 97.56 655 GLU A C 1
ATOM 5009 O O . GLU A 1 655 ? -15.046 -4.741 -11.074 1.00 97.56 655 GLU A O 1
ATOM 5014 N N . PRO A 1 656 ? -14.893 -6.438 -12.537 1.00 97.38 656 PRO A N 1
ATOM 5015 C CA . PRO A 1 656 ? -15.904 -7.251 -11.860 1.00 97.38 656 PRO A CA 1
ATOM 5016 C C . PRO A 1 656 ? -15.648 -7.431 -10.359 1.00 97.38 656 PRO A C 1
ATOM 5018 O O . PRO A 1 656 ? -16.545 -7.194 -9.562 1.00 97.38 656 PRO A O 1
ATOM 5021 N N . VAL A 1 657 ? -14.417 -7.761 -9.956 1.00 95.56 657 VAL A N 1
ATOM 5022 C CA . VAL A 1 657 ? -14.084 -7.965 -8.534 1.00 95.56 657 VAL A CA 1
ATOM 5023 C C . VAL A 1 657 ? -14.208 -6.672 -7.724 1.00 95.56 657 VAL A C 1
ATOM 5025 O O . VAL A 1 657 ? -14.655 -6.697 -6.579 1.00 95.56 657 VAL A O 1
ATOM 5028 N N . LEU A 1 658 ? -13.790 -5.539 -8.290 1.00 97.25 658 LEU A N 1
ATOM 5029 C CA . LEU A 1 658 ? -13.901 -4.240 -7.626 1.00 97.25 658 LEU A CA 1
ATOM 5030 C C . LEU A 1 658 ? -15.359 -3.777 -7.533 1.00 97.25 658 LEU A C 1
ATOM 5032 O O . LEU A 1 658 ? -15.749 -3.205 -6.518 1.00 97.25 658 LEU A O 1
ATOM 5036 N N . LEU A 1 659 ? -16.158 -4.040 -8.566 1.00 98.12 659 LEU A N 1
ATOM 5037 C CA . LEU A 1 659 ? -17.586 -3.738 -8.601 1.00 98.12 659 LEU A CA 1
ATOM 5038 C C . LEU A 1 659 ? -18.363 -4.592 -7.591 1.00 98.12 659 LEU A C 1
ATOM 5040 O O . LEU A 1 659 ? -19.159 -4.029 -6.844 1.00 98.12 659 LEU A O 1
ATOM 5044 N N . ASP A 1 660 ? -18.061 -5.889 -7.496 1.00 96.94 660 ASP A N 1
ATOM 5045 C CA . ASP A 1 660 ? -18.637 -6.790 -6.489 1.00 96.94 660 ASP A CA 1
ATOM 5046 C C . ASP A 1 660 ? -18.281 -6.322 -5.067 1.00 96.94 660 ASP A C 1
ATOM 5048 O O . ASP A 1 660 ? -19.147 -6.227 -4.202 1.00 96.94 660 ASP A O 1
ATOM 5052 N N . ALA A 1 661 ? -17.024 -5.924 -4.829 1.00 96.50 661 ALA A N 1
ATOM 5053 C CA . ALA A 1 661 ? -16.618 -5.373 -3.536 1.00 96.50 661 ALA A CA 1
ATOM 5054 C C . ALA A 1 661 ? -17.356 -4.063 -3.198 1.00 96.50 661 ALA A C 1
ATOM 5056 O O . ALA A 1 661 ? -17.689 -3.826 -2.037 1.00 96.50 661 ALA A O 1
ATOM 5057 N N . ILE A 1 662 ? -17.613 -3.204 -4.194 1.00 98.12 662 ILE A N 1
ATOM 5058 C CA . ILE A 1 662 ? -18.451 -2.010 -4.020 1.00 98.12 662 ILE A CA 1
ATOM 5059 C C . ILE A 1 662 ? -19.875 -2.415 -3.631 1.00 98.12 662 ILE A C 1
ATOM 5061 O O . ILE A 1 662 ? -20.427 -1.809 -2.717 1.00 98.12 662 ILE A O 1
ATOM 5065 N N . ASP A 1 663 ? -20.456 -3.416 -4.295 1.00 96.94 663 ASP A N 1
ATOM 5066 C CA . ASP A 1 663 ? -21.813 -3.894 -4.014 1.00 96.94 663 ASP A CA 1
ATOM 5067 C C . ASP A 1 663 ? -21.939 -4.469 -2.591 1.00 96.94 663 ASP A C 1
ATOM 5069 O O . ASP A 1 663 ? -22.867 -4.097 -1.869 1.00 96.94 663 ASP A O 1
ATOM 5073 N N . ASP A 1 664 ? -20.971 -5.271 -2.137 1.00 96.06 664 ASP A N 1
ATOM 5074 C CA . ASP A 1 664 ? -20.935 -5.816 -0.771 1.00 96.06 664 ASP A CA 1
ATOM 5075 C C . ASP A 1 664 ? -20.873 -4.704 0.292 1.00 96.06 664 ASP A C 1
ATOM 5077 O O . ASP A 1 664 ? -21.635 -4.698 1.264 1.00 96.06 664 ASP A O 1
ATOM 5081 N N . MET A 1 665 ? -19.984 -3.723 0.098 1.00 97.75 665 MET A N 1
ATOM 5082 C CA . MET A 1 665 ? -19.850 -2.590 1.019 1.00 97.75 665 MET A CA 1
ATOM 5083 C C . MET A 1 665 ? -21.090 -1.692 0.994 1.00 97.75 665 MET A C 1
ATOM 5085 O O . MET A 1 665 ? -21.539 -1.229 2.043 1.00 97.75 665 MET A O 1
ATOM 5089 N N . ALA A 1 666 ? -21.668 -1.454 -0.186 1.00 96.88 666 ALA A N 1
ATOM 5090 C CA . ALA A 1 666 ? -22.885 -0.666 -0.340 1.00 96.88 666 ALA A CA 1
ATOM 5091 C C . ALA A 1 666 ? -24.076 -1.326 0.366 1.00 96.88 666 ALA A C 1
ATOM 5093 O O . ALA A 1 666 ? -24.840 -0.627 1.033 1.00 96.88 666 ALA A O 1
ATOM 5094 N N . ALA A 1 667 ? -24.206 -2.654 0.277 1.00 95.56 667 ALA A N 1
ATOM 5095 C CA . ALA A 1 667 ? -25.247 -3.405 0.972 1.00 95.56 667 ALA A CA 1
ATOM 5096 C C . ALA A 1 667 ? -25.147 -3.231 2.495 1.00 95.56 667 ALA A C 1
ATOM 5098 O O . ALA A 1 667 ? -26.135 -2.864 3.127 1.00 95.56 667 ALA A O 1
ATOM 5099 N N . MET A 1 668 ? -23.951 -3.385 3.072 1.00 94.94 668 MET A N 1
ATOM 5100 C CA . MET A 1 668 ? -23.724 -3.152 4.504 1.00 94.94 668 MET A CA 1
ATOM 5101 C C . MET A 1 668 ? -24.004 -1.694 4.901 1.00 94.94 668 MET A C 1
ATOM 5103 O O . MET A 1 668 ? -24.664 -1.426 5.905 1.00 94.94 668 MET A O 1
ATOM 5107 N N . LEU A 1 669 ? -23.565 -0.719 4.099 1.00 96.38 669 LEU A N 1
ATOM 5108 C CA . LEU A 1 669 ? -23.823 0.695 4.381 1.00 96.38 669 LEU A CA 1
ATOM 5109 C C . LEU A 1 669 ? -25.321 1.039 4.338 1.00 96.38 669 LEU A C 1
ATOM 5111 O O . LEU A 1 669 ? -25.761 1.892 5.118 1.00 96.38 669 LEU A O 1
ATOM 5115 N N . ALA A 1 670 ? -26.100 0.377 3.477 1.00 94.69 670 ALA A N 1
ATOM 5116 C CA . ALA A 1 670 ? -27.547 0.559 3.368 1.00 94.69 670 ALA A CA 1
ATOM 5117 C C . ALA A 1 670 ? -28.302 0.118 4.632 1.00 94.69 670 ALA A C 1
ATOM 5119 O O . ALA A 1 670 ? -29.345 0.686 4.949 1.00 94.69 670 ALA A O 1
ATOM 5120 N N . GLU A 1 671 ? -27.767 -0.838 5.399 1.00 93.69 671 GLU A N 1
ATOM 5121 C CA . GLU A 1 671 ? -28.348 -1.259 6.686 1.00 93.69 671 GLU A CA 1
ATOM 5122 C C . GLU A 1 671 ? -28.257 -0.163 7.760 1.00 93.69 671 GLU A C 1
ATOM 5124 O O . GLU A 1 671 ? -28.992 -0.174 8.750 1.00 93.69 671 GLU A O 1
ATOM 5129 N N . HIS A 1 672 ? -27.362 0.808 7.565 1.00 92.88 672 HIS A N 1
ATOM 5130 C CA . HIS A 1 672 ? -26.997 1.805 8.567 1.00 92.88 672 HIS A CA 1
ATOM 5131 C C . HIS A 1 672 ? -27.345 3.252 8.196 1.00 92.88 672 HIS A C 1
ATOM 5133 O O . HIS A 1 672 ? -27.163 4.142 9.035 1.00 92.88 672 HIS A O 1
ATOM 5139 N N . HIS A 1 673 ? -27.838 3.493 6.978 1.00 93.19 673 HIS A N 1
ATOM 5140 C CA . HIS A 1 673 ? -28.191 4.817 6.463 1.00 93.19 673 HIS A CA 1
ATOM 5141 C C . HIS A 1 673 ? -29.553 4.769 5.764 1.00 93.19 673 HIS A C 1
ATOM 5143 O O . HIS A 1 673 ? -29.844 3.847 5.011 1.00 93.19 673 HIS A O 1
ATOM 5149 N N . ALA A 1 674 ? -30.390 5.787 5.974 1.00 90.19 674 ALA A N 1
ATOM 5150 C CA . ALA A 1 674 ? -31.729 5.853 5.390 1.00 90.19 674 ALA A CA 1
ATOM 5151 C C . ALA A 1 674 ? -32.057 7.260 4.867 1.00 90.19 674 ALA A C 1
ATOM 5153 O O . ALA A 1 674 ? -31.393 8.243 5.197 1.00 90.19 674 ALA A O 1
ATOM 5154 N N . GLY A 1 675 ? -33.106 7.368 4.047 1.00 93.94 675 GLY A N 1
ATOM 5155 C CA . GLY A 1 675 ? -33.614 8.656 3.569 1.00 93.94 675 GLY A CA 1
ATOM 5156 C C . GLY A 1 675 ? -32.583 9.449 2.757 1.00 93.94 675 GLY A C 1
ATOM 5157 O O . GLY A 1 675 ? -31.986 8.917 1.821 1.00 93.94 675 GLY A O 1
ATOM 5158 N N . ASP A 1 676 ? -32.400 10.730 3.089 1.00 93.12 676 ASP A N 1
ATOM 5159 C CA . ASP A 1 676 ? -31.455 11.615 2.390 1.00 93.12 676 ASP A CA 1
ATOM 5160 C C . ASP A 1 676 ? -29.995 11.197 2.552 1.00 93.12 676 ASP A C 1
ATOM 5162 O O . ASP A 1 676 ? -29.243 11.278 1.583 1.00 93.12 676 ASP A O 1
ATOM 5166 N N . GLN A 1 677 ? -29.616 10.669 3.720 1.00 90.19 677 GLN A N 1
ATOM 5167 C CA . GLN A 1 677 ? -28.250 10.200 3.969 1.00 90.19 677 GLN A CA 1
ATOM 5168 C C . GLN A 1 677 ? -27.865 9.090 2.986 1.00 90.19 67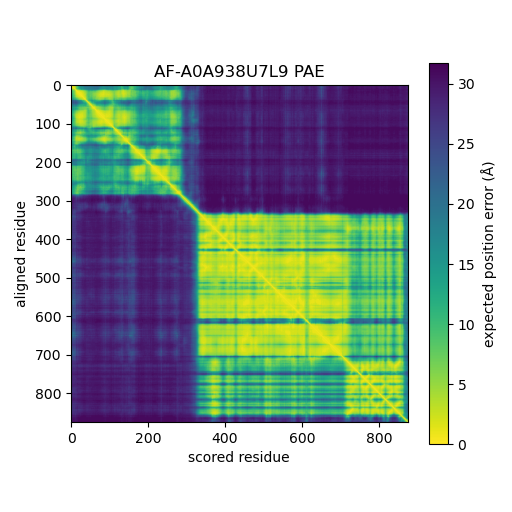7 GLN A C 1
ATOM 5170 O O . GLN A 1 677 ? -26.816 9.156 2.351 1.00 90.19 677 GLN A O 1
ATOM 5175 N N . TRP A 1 678 ? -28.753 8.106 2.798 1.00 94.88 678 TRP A N 1
ATOM 5176 C CA . TRP A 1 678 ? -28.537 7.050 1.809 1.00 94.88 678 TRP A CA 1
ATOM 5177 C C . TRP A 1 678 ? -28.504 7.601 0.380 1.00 94.88 678 TRP A C 1
ATOM 5179 O O . TRP A 1 678 ? -27.633 7.227 -0.394 1.00 94.88 678 TRP A O 1
ATOM 5189 N N . ARG A 1 679 ? -29.401 8.531 0.021 1.00 95.00 679 ARG A N 1
ATOM 5190 C CA . ARG A 1 679 ? -29.414 9.132 -1.328 1.00 95.00 679 ARG A CA 1
ATOM 5191 C C . ARG A 1 679 ? -28.108 9.846 -1.674 1.00 95.00 679 ARG A C 1
ATOM 5193 O O . ARG A 1 679 ? -27.703 9.842 -2.834 1.00 95.00 679 ARG A O 1
ATOM 5200 N N . GLU A 1 680 ? -27.486 10.523 -0.716 1.00 93.81 680 GLU A N 1
ATOM 5201 C CA . GLU A 1 680 ? -26.204 11.200 -0.930 1.00 93.81 680 GLU A CA 1
ATOM 5202 C C . GLU A 1 680 ? -25.049 10.206 -1.063 1.00 93.81 680 GLU A C 1
ATOM 5204 O O . GLU A 1 680 ? -24.252 10.330 -2.000 1.00 93.81 680 GLU A O 1
ATOM 5209 N N . LEU A 1 681 ? -25.024 9.197 -0.187 1.00 95.00 681 LEU A N 1
ATOM 5210 C CA . LEU A 1 681 ? -24.048 8.110 -0.193 1.00 95.00 681 LEU A CA 1
ATOM 5211 C C . LEU A 1 681 ? -24.110 7.314 -1.505 1.00 95.00 681 LEU A C 1
ATOM 5213 O O . LEU A 1 681 ? -23.100 7.169 -2.185 1.00 95.00 681 LEU A O 1
ATOM 5217 N N . ASP A 1 682 ? -25.303 6.897 -1.927 1.00 96.94 682 ASP A N 1
ATOM 5218 C CA . ASP A 1 682 ? -25.548 6.137 -3.158 1.00 96.94 682 ASP A CA 1
ATOM 5219 C C . ASP A 1 682 ? -25.080 6.899 -4.411 1.00 96.94 682 ASP A C 1
ATOM 5221 O O . ASP A 1 682 ? -24.385 6.355 -5.269 1.00 96.94 682 ASP A O 1
ATOM 5225 N N . ARG A 1 683 ? -25.325 8.219 -4.481 1.00 96.62 683 ARG A N 1
ATOM 5226 C CA . ARG A 1 683 ? -24.773 9.059 -5.561 1.00 96.62 683 ARG A CA 1
ATOM 5227 C C . ARG A 1 683 ? -23.246 9.083 -5.560 1.00 96.62 683 ARG A C 1
ATOM 5229 O O . ARG A 1 683 ? -22.647 9.226 -6.626 1.00 96.62 683 ARG A O 1
ATOM 5236 N N . ALA A 1 684 ? -22.608 9.047 -4.391 1.00 95.75 684 ALA A N 1
ATOM 5237 C CA . ALA A 1 684 ? -21.153 8.996 -4.287 1.00 95.75 684 ALA A CA 1
ATOM 5238 C C . ALA A 1 684 ? -20.601 7.620 -4.677 1.00 95.75 684 ALA A C 1
ATOM 5240 O O . ALA A 1 684 ? -19.645 7.559 -5.449 1.00 95.75 684 ALA A O 1
ATOM 5241 N N . ILE A 1 685 ? -21.254 6.542 -4.238 1.00 97.69 685 ILE A N 1
ATOM 5242 C CA . ILE A 1 685 ? -20.955 5.158 -4.623 1.00 97.69 685 ILE A CA 1
ATOM 5243 C C . ILE A 1 685 ? -21.043 4.997 -6.146 1.00 97.69 685 ILE A C 1
ATOM 5245 O O . ILE A 1 685 ? -20.115 4.479 -6.763 1.00 97.69 685 ILE A O 1
ATOM 5249 N N . ALA A 1 686 ? -22.093 5.528 -6.778 1.00 97.00 686 ALA A N 1
ATOM 5250 C CA . ALA A 1 686 ? -22.255 5.495 -8.231 1.00 97.00 686 ALA A CA 1
ATOM 5251 C C . ALA A 1 686 ? -21.113 6.208 -8.981 1.00 97.00 686 ALA A C 1
ATOM 5253 O O . ALA A 1 686 ? -20.682 5.741 -10.034 1.00 97.00 686 ALA A O 1
ATOM 5254 N N . ARG A 1 687 ? -20.573 7.312 -8.437 1.00 95.56 687 ARG A N 1
ATOM 5255 C CA . ARG A 1 687 ? -19.388 7.975 -9.016 1.00 95.56 687 ARG A CA 1
ATOM 5256 C C . ARG A 1 687 ? -18.138 7.108 -8.895 1.00 95.56 687 ARG A C 1
ATOM 5258 O O . ARG A 1 687 ? -17.392 7.007 -9.863 1.00 95.56 687 ARG A O 1
ATOM 5265 N N . THR A 1 688 ? -17.934 6.464 -7.746 1.00 96.81 688 THR A N 1
ATOM 5266 C CA . THR A 1 688 ? -16.826 5.518 -7.554 1.00 96.81 688 THR A CA 1
ATOM 5267 C C . THR A 1 688 ? -16.949 4.324 -8.514 1.00 96.81 688 THR A C 1
ATOM 5269 O O . THR A 1 688 ? -15.954 3.919 -9.110 1.00 96.81 688 THR A O 1
ATOM 5272 N N . ARG A 1 689 ? -18.170 3.820 -8.754 1.00 97.50 689 ARG A N 1
ATOM 5273 C CA . ARG A 1 689 ? -18.449 2.772 -9.751 1.00 97.50 689 ARG A CA 1
ATOM 5274 C C . ARG A 1 689 ? -18.039 3.202 -11.16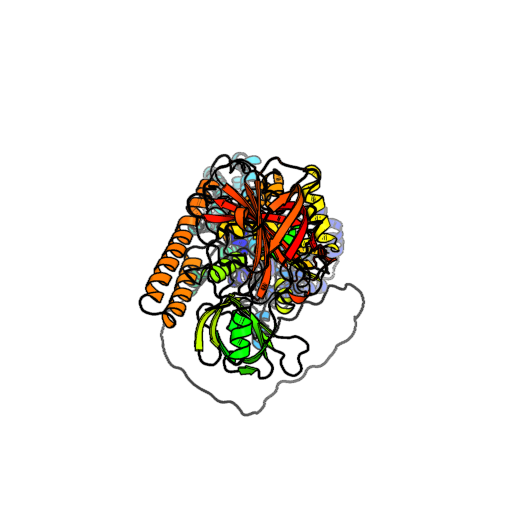2 1.00 97.50 689 ARG A C 1
ATOM 5276 O O . ARG A 1 689 ? -17.261 2.509 -11.811 1.00 97.50 689 ARG A O 1
ATOM 5283 N N . ALA A 1 690 ? -18.498 4.377 -11.591 1.00 95.69 690 ALA A N 1
ATOM 5284 C CA . ALA A 1 690 ? -18.179 4.922 -12.909 1.00 95.69 690 ALA A CA 1
ATOM 5285 C C . ALA A 1 690 ? -16.669 5.145 -13.102 1.00 95.69 690 ALA A C 1
ATOM 5287 O O . ALA A 1 690 ? -16.139 4.882 -14.182 1.00 95.69 690 ALA A O 1
ATOM 5288 N N . PHE A 1 691 ? -15.960 5.583 -12.052 1.00 94.94 691 PHE A N 1
ATOM 5289 C CA . PHE A 1 691 ? -14.500 5.660 -12.079 1.00 94.94 691 PHE A CA 1
ATOM 5290 C C . PHE A 1 691 ? -13.892 4.279 -12.337 1.00 94.94 691 PHE A C 1
ATOM 5292 O O . PHE A 1 691 ? -13.067 4.145 -13.238 1.00 94.94 691 PHE A O 1
ATOM 5299 N N . VAL A 1 692 ? -14.317 3.243 -11.598 1.00 96.69 692 VAL A N 1
ATOM 5300 C CA . VAL A 1 692 ? -13.775 1.883 -11.756 1.00 96.69 692 VAL A CA 1
ATOM 5301 C C . VAL A 1 692 ? -13.933 1.376 -13.193 1.00 96.69 692 VAL A C 1
ATOM 5303 O O . VAL A 1 692 ? -12.975 0.868 -13.778 1.00 96.69 692 VAL A O 1
ATOM 5306 N N . GLU A 1 693 ? -15.116 1.572 -13.773 1.00 96.06 693 GLU A N 1
ATOM 5307 C CA . GLU A 1 693 ? -15.452 1.162 -15.140 1.00 96.06 693 GLU A CA 1
ATOM 5308 C C . GLU A 1 693 ? -14.630 1.909 -16.206 1.00 96.06 693 GLU A C 1
ATOM 5310 O O . GLU A 1 693 ? -14.208 1.316 -17.200 1.00 96.06 693 GLU A O 1
ATOM 5315 N N . GLY A 1 694 ? -14.379 3.208 -16.009 1.00 93.12 694 GLY A N 1
ATOM 5316 C CA . GLY A 1 694 ? -13.647 4.047 -16.964 1.00 93.12 694 GLY A CA 1
ATOM 5317 C C . GLY A 1 694 ? -12.121 3.965 -16.852 1.00 93.12 694 GLY A C 1
ATOM 5318 O O . GLY A 1 694 ? -11.410 4.225 -17.830 1.00 93.12 694 GLY A O 1
ATOM 5319 N N . ARG A 1 695 ? -11.598 3.585 -15.680 1.00 92.25 695 ARG A N 1
ATOM 5320 C CA . ARG A 1 695 ? -10.188 3.791 -15.322 1.00 92.25 695 ARG A CA 1
ATOM 5321 C C . ARG A 1 695 ? -9.200 3.114 -16.260 1.00 92.25 695 ARG A C 1
ATOM 5323 O O . ARG A 1 695 ? -8.187 3.706 -16.631 1.00 92.25 695 ARG A O 1
ATOM 5330 N N . ARG A 1 696 ? -9.474 1.868 -16.658 1.00 92.88 696 ARG A N 1
ATOM 5331 C CA . ARG A 1 696 ? -8.576 1.120 -17.548 1.00 92.88 696 ARG A CA 1
ATOM 5332 C C . ARG A 1 696 ? -8.446 1.802 -18.903 1.00 92.88 696 ARG A C 1
ATOM 5334 O O . ARG A 1 696 ? -7.332 1.941 -19.397 1.00 92.88 696 ARG A O 1
ATOM 5341 N N . ALA A 1 697 ? -9.565 2.217 -19.495 1.00 90.69 697 ALA A N 1
ATOM 5342 C CA . ALA A 1 697 ? -9.569 2.865 -20.801 1.00 90.69 697 ALA A CA 1
ATOM 5343 C C . ALA A 1 697 ? -8.801 4.193 -20.765 1.00 90.69 697 ALA A C 1
ATOM 5345 O O . ALA A 1 697 ? -7.990 4.450 -21.652 1.00 90.69 697 ALA A O 1
ATOM 5346 N N . GLN A 1 698 ? -8.995 4.984 -19.706 1.00 86.50 698 GLN A N 1
ATOM 5347 C CA . GLN A 1 698 ? -8.260 6.228 -19.473 1.00 86.50 698 GLN A CA 1
ATOM 5348 C C . GLN A 1 698 ? -6.744 5.987 -19.394 1.00 86.50 698 GLN A C 1
ATOM 5350 O O . GLN A 1 698 ? -5.981 6.594 -20.141 1.00 86.50 698 GLN A O 1
ATOM 5355 N N . LEU A 1 699 ? -6.302 5.055 -18.541 1.00 88.00 699 LEU A N 1
ATOM 5356 C CA . LEU A 1 699 ? -4.876 4.767 -18.368 1.00 88.00 699 LEU A CA 1
ATOM 5357 C C . LEU A 1 699 ? -4.237 4.164 -19.622 1.00 88.00 699 LEU A C 1
ATOM 5359 O O . LEU A 1 699 ? -3.107 4.510 -19.950 1.00 88.00 699 LEU A O 1
ATOM 5363 N N . LEU A 1 700 ? -4.935 3.278 -20.340 1.00 87.81 700 LEU A N 1
ATOM 5364 C CA . LEU A 1 700 ? -4.427 2.733 -21.601 1.00 87.81 700 LEU A CA 1
ATOM 5365 C C . LEU A 1 700 ? -4.278 3.824 -22.661 1.00 87.81 700 LEU A C 1
ATOM 5367 O O . LEU A 1 700 ? -3.245 3.852 -23.318 1.00 87.81 700 LEU A O 1
ATOM 5371 N N . ALA A 1 701 ? -5.231 4.752 -22.769 1.00 84.88 701 ALA A N 1
ATOM 5372 C CA . ALA A 1 701 ? -5.135 5.870 -23.704 1.00 84.88 701 ALA A CA 1
ATOM 5373 C C . ALA A 1 701 ? -3.929 6.782 -23.408 1.00 84.88 701 ALA A C 1
ATOM 5375 O O . ALA A 1 701 ? -3.242 7.201 -24.333 1.00 84.88 701 ALA A O 1
ATOM 5376 N N . GLU A 1 702 ? -3.621 7.049 -22.134 1.00 81.06 702 GLU A N 1
ATOM 5377 C CA . GLU A 1 702 ? -2.422 7.813 -21.746 1.00 81.06 702 GLU A CA 1
ATOM 5378 C C . GLU A 1 702 ? -1.113 7.031 -21.995 1.00 81.06 702 GLU A C 1
ATOM 5380 O O . GLU A 1 702 ? -0.064 7.620 -22.265 1.00 81.06 702 GLU A O 1
ATOM 5385 N N . LEU A 1 703 ? -1.162 5.695 -21.923 1.00 80.69 703 LEU A N 1
ATOM 5386 C CA . LEU A 1 703 ? -0.020 4.800 -22.138 1.00 80.69 703 LEU A CA 1
ATOM 5387 C C . LEU A 1 703 ? 0.197 4.396 -23.612 1.00 80.69 703 LEU A C 1
ATOM 5389 O O . LEU A 1 703 ? 1.250 3.830 -23.930 1.00 80.69 703 LEU A O 1
ATOM 5393 N N . GLU A 1 704 ? -0.780 4.614 -24.492 1.00 73.88 704 GLU A N 1
ATOM 5394 C CA . GLU A 1 704 ? -0.760 4.306 -25.927 1.00 73.88 704 GLU A CA 1
ATOM 5395 C C . GLU A 1 704 ? -0.458 5.594 -26.726 1.00 73.88 704 GLU A C 1
ATOM 5397 O O . GLU A 1 704 ? -1.347 6.342 -27.112 1.00 73.88 704 GLU A O 1
ATOM 5402 N N . GLY A 1 705 ? 0.831 5.880 -26.955 1.00 63.91 705 GLY A N 1
ATOM 5403 C CA . GLY A 1 705 ? 1.335 7.075 -27.655 1.00 63.91 705 GLY A CA 1
ATOM 5404 C C . GLY A 1 705 ? 2.866 7.170 -27.573 1.00 63.91 705 GLY A C 1
ATOM 5405 O O . GLY A 1 705 ? 3.520 6.166 -27.290 1.00 63.91 705 GLY A O 1
ATOM 5406 N N . ASP A 1 706 ? 3.450 8.367 -27.718 1.00 60.12 706 ASP A N 1
ATOM 5407 C CA . ASP A 1 706 ? 4.897 8.621 -27.502 1.00 60.12 706 ASP A CA 1
ATOM 5408 C C . ASP A 1 706 ? 5.330 8.501 -26.015 1.00 60.12 706 ASP A C 1
ATOM 5410 O O . ASP A 1 706 ? 6.470 8.795 -25.644 1.00 60.12 706 ASP A O 1
ATOM 5414 N N . GLY A 1 707 ? 4.420 8.042 -25.149 1.00 64.62 707 GLY A N 1
ATOM 5415 C CA . GLY A 1 707 ? 4.543 8.042 -23.697 1.00 64.62 707 GLY A CA 1
ATOM 5416 C C . GLY A 1 707 ? 4.197 9.401 -23.083 1.00 64.62 707 GLY A C 1
ATOM 5417 O O . GLY A 1 707 ? 4.163 10.431 -23.754 1.00 64.62 707 GLY A O 1
ATOM 5418 N N . VAL A 1 708 ? 3.938 9.414 -21.775 1.00 74.81 708 VAL A N 1
ATOM 5419 C CA . VAL A 1 708 ? 3.664 10.661 -21.052 1.00 74.81 708 VAL A CA 1
ATOM 5420 C C . VAL A 1 708 ? 4.968 11.423 -20.838 1.00 74.81 708 VAL A C 1
ATOM 5422 O O . VAL A 1 708 ? 5.901 10.928 -20.199 1.00 74.81 708 VAL A O 1
ATOM 5425 N N . VAL A 1 709 ? 5.032 12.652 -21.350 1.00 76.50 709 VAL A N 1
ATOM 5426 C CA . VAL A 1 709 ? 6.103 13.595 -21.022 1.00 76.50 709 VAL A CA 1
ATOM 5427 C C . VAL A 1 709 ? 5.704 14.346 -19.760 1.00 76.50 709 VAL A C 1
ATOM 5429 O O . VAL A 1 709 ? 4.722 15.081 -19.745 1.00 76.50 709 VAL A O 1
ATOM 5432 N N . TRP A 1 710 ? 6.475 14.171 -18.689 1.00 81.62 710 TRP A N 1
ATOM 5433 C CA . TRP A 1 710 ? 6.231 14.882 -17.439 1.00 81.62 710 TRP A CA 1
ATOM 5434 C C . TRP A 1 710 ? 6.862 16.277 -17.479 1.00 81.62 710 TRP A C 1
ATOM 5436 O O . TRP A 1 710 ? 8.077 16.420 -17.340 1.00 81.62 710 TRP A O 1
ATOM 5446 N N . THR A 1 711 ? 6.031 17.302 -17.671 1.00 77.88 711 THR A N 1
ATOM 5447 C CA . THR A 1 711 ? 6.462 18.707 -17.794 1.00 77.88 711 THR A CA 1
ATOM 5448 C C . THR A 1 711 ? 6.199 19.543 -16.548 1.00 77.88 711 THR A C 1
ATOM 5450 O O . THR A 1 711 ? 6.645 20.685 -16.475 1.00 77.88 711 THR A O 1
ATOM 5453 N N . GLU A 1 712 ? 5.481 18.999 -15.564 1.00 77.38 712 GLU A N 1
ATOM 5454 C CA . GLU A 1 712 ? 5.177 19.723 -14.331 1.00 77.38 712 GLU A CA 1
ATOM 5455 C C . GLU A 1 712 ? 6.476 20.039 -13.566 1.00 77.38 712 GLU A C 1
ATOM 5457 O O . GLU A 1 712 ? 7.354 19.162 -13.447 1.00 77.38 712 GLU A O 1
ATOM 5462 N N . PRO A 1 713 ? 6.626 21.266 -13.033 1.00 77.62 713 PRO A N 1
ATOM 5463 C CA . PRO A 1 713 ? 7.771 21.619 -12.206 1.00 77.62 713 PRO A CA 1
ATOM 5464 C C . PRO A 1 713 ? 7.794 20.780 -10.922 1.00 77.62 713 PRO A C 1
ATOM 5466 O O . PRO A 1 713 ? 6.790 20.199 -10.504 1.00 77.62 713 PRO A O 1
ATOM 5469 N N . GLU A 1 714 ? 8.966 20.689 -10.293 1.00 78.56 714 GLU A N 1
ATOM 5470 C CA . GLU A 1 714 ? 9.046 20.116 -8.950 1.00 78.56 714 GLU A CA 1
ATOM 5471 C C . GLU A 1 714 ? 8.259 21.006 -7.980 1.00 78.56 714 GLU A C 1
ATOM 5473 O O . GLU A 1 714 ? 8.374 22.232 -8.028 1.00 78.56 714 GLU A O 1
ATOM 5478 N N . LEU A 1 715 ? 7.449 20.398 -7.109 1.00 75.56 715 LEU A N 1
ATOM 5479 C CA . LEU A 1 715 ? 6.721 21.157 -6.095 1.00 75.56 715 LEU A CA 1
ATOM 5480 C C . LEU A 1 715 ? 7.720 21.901 -5.197 1.00 75.56 715 LEU A C 1
ATOM 5482 O O . LEU A 1 715 ? 8.728 21.308 -4.807 1.00 75.56 715 LEU A O 1
ATOM 5486 N N . PRO A 1 716 ? 7.454 23.156 -4.799 1.00 72.62 716 PRO A N 1
ATOM 5487 C CA . PRO A 1 716 ? 8.371 23.896 -3.942 1.00 72.62 716 PRO A CA 1
ATOM 5488 C C . PRO A 1 716 ? 8.565 23.210 -2.579 1.00 72.62 716 PRO A C 1
ATOM 5490 O O . PRO A 1 716 ? 7.836 22.279 -2.189 1.00 72.62 716 PRO A O 1
ATOM 5493 N N . ALA A 1 717 ? 9.592 23.652 -1.851 1.00 74.19 717 ALA A N 1
ATOM 5494 C CA . ALA A 1 717 ? 9.720 23.358 -0.428 1.00 74.19 717 ALA A CA 1
ATOM 5495 C C . ALA A 1 717 ? 8.463 23.840 0.313 1.00 74.19 717 ALA A C 1
ATOM 5497 O O . ALA A 1 717 ? 7.820 24.804 -0.107 1.00 74.19 717 ALA A O 1
ATOM 5498 N N . VAL A 1 718 ? 8.101 23.157 1.401 1.00 76.75 718 VAL A N 1
ATOM 5499 C CA . VAL A 1 718 ? 6.925 23.530 2.208 1.00 76.75 718 VAL A CA 1
ATOM 5500 C C . VAL A 1 718 ? 7.088 24.942 2.772 1.00 76.75 718 VAL A C 1
ATOM 5502 O O . VAL A 1 718 ? 6.115 25.691 2.810 1.00 76.75 718 VAL A O 1
ATOM 5505 N N . CYS A 1 719 ? 8.320 25.310 3.121 1.00 81.44 719 CYS A N 1
ATOM 5506 C CA . CYS A 1 719 ? 8.692 26.585 3.714 1.00 81.44 719 CYS A CA 1
ATOM 5507 C C . CYS A 1 719 ? 9.662 27.335 2.797 1.00 81.44 719 CYS A C 1
ATOM 5509 O O . CYS A 1 719 ? 10.686 26.784 2.385 1.00 81.44 719 CYS A O 1
ATOM 5511 N N . ARG A 1 720 ? 9.347 28.593 2.471 1.00 82.88 720 ARG A N 1
ATOM 5512 C CA . ARG A 1 720 ? 10.192 29.458 1.633 1.00 82.88 720 ARG A CA 1
ATOM 5513 C C . ARG A 1 720 ? 10.416 30.822 2.295 1.00 82.88 720 ARG A C 1
ATOM 5515 O O . ARG A 1 720 ? 9.486 31.637 2.281 1.00 82.88 720 ARG A O 1
ATOM 5522 N N . PRO A 1 721 ? 11.626 31.106 2.807 1.00 85.88 721 PRO A N 1
ATOM 5523 C CA . PRO A 1 721 ? 11.971 32.420 3.346 1.00 85.88 721 PRO A CA 1
ATOM 5524 C C . PRO A 1 721 ? 11.760 33.534 2.310 1.00 85.88 721 PRO A C 1
ATOM 5526 O O . PRO A 1 721 ? 12.102 33.375 1.139 1.00 85.88 721 PRO A O 1
ATOM 5529 N N . GLN A 1 722 ? 11.177 34.649 2.745 1.00 82.94 722 GLN A N 1
ATOM 5530 C CA . GLN A 1 722 ? 10.840 35.833 1.944 1.00 82.94 722 GLN A CA 1
ATOM 5531 C C . GLN A 1 722 ? 11.664 37.064 2.347 1.00 82.94 722 GLN A C 1
ATOM 5533 O O . GLN A 1 722 ? 11.863 37.958 1.530 1.00 82.94 722 GLN A O 1
ATOM 5538 N N . GLY A 1 723 ? 12.162 37.115 3.585 1.00 83.62 723 GLY A N 1
ATOM 5539 C CA . GLY A 1 723 ? 13.005 38.206 4.076 1.00 83.62 723 GLY A CA 1
ATOM 5540 C C . GLY A 1 723 ? 12.808 38.484 5.563 1.00 83.62 723 GLY A C 1
ATOM 5541 O O . GLY A 1 723 ? 11.908 37.932 6.192 1.00 83.62 723 GLY A O 1
ATOM 5542 N N . ALA A 1 724 ? 13.656 39.344 6.124 1.00 87.06 724 ALA A N 1
ATOM 5543 C CA . ALA A 1 724 ? 13.550 39.760 7.517 1.00 87.06 724 ALA A CA 1
ATOM 5544 C C . ALA A 1 724 ? 12.406 40.769 7.714 1.00 87.06 724 ALA A C 1
ATOM 5546 O O . ALA A 1 724 ? 12.197 41.667 6.898 1.00 87.06 724 ALA A O 1
ATOM 5547 N N . VAL A 1 725 ? 11.698 40.631 8.827 1.00 86.75 725 VAL A N 1
ATOM 5548 C CA . VAL A 1 725 ? 10.675 41.543 9.332 1.00 86.75 725 VAL A CA 1
ATOM 5549 C C . VAL A 1 725 ? 11.168 42.097 10.658 1.00 86.75 725 VAL A C 1
ATOM 5551 O O . VAL A 1 725 ? 11.667 41.352 11.497 1.00 86.75 725 VAL A O 1
ATOM 5554 N N . ASP A 1 726 ? 11.019 43.405 10.839 1.00 90.19 726 ASP A N 1
ATOM 5555 C CA . ASP A 1 726 ? 11.307 44.101 12.089 1.00 90.19 726 ASP A CA 1
ATOM 5556 C C . ASP A 1 726 ? 10.406 45.337 12.188 1.00 90.19 726 ASP A C 1
ATOM 5558 O O . ASP A 1 726 ? 10.529 46.291 11.408 1.00 90.19 726 ASP A O 1
ATOM 5562 N N . VAL A 1 727 ? 9.430 45.278 13.093 1.00 89.19 727 VAL A N 1
ATOM 5563 C CA . VAL A 1 727 ? 8.404 46.310 13.257 1.00 89.19 727 VAL A CA 1
ATOM 5564 C C . VAL A 1 727 ? 8.195 46.588 14.737 1.00 89.19 727 VAL A C 1
ATOM 5566 O O . VAL A 1 727 ? 7.947 45.673 15.524 1.00 89.19 727 VAL A O 1
ATOM 5569 N N . ALA A 1 728 ? 8.256 47.861 15.118 1.00 91.00 728 ALA A N 1
ATOM 5570 C CA . ALA A 1 728 ? 7.896 48.321 16.451 1.00 91.00 728 ALA A CA 1
ATOM 5571 C C . ALA A 1 728 ? 6.506 48.962 16.415 1.00 91.00 728 ALA A C 1
ATOM 5573 O O . ALA A 1 728 ? 6.208 49.752 15.525 1.00 91.00 728 ALA A O 1
ATOM 5574 N N . VAL A 1 729 ? 5.651 48.637 17.382 1.00 92.31 729 VAL A N 1
ATOM 5575 C CA . VAL A 1 729 ? 4.276 49.134 17.475 1.00 92.31 729 VAL A CA 1
ATOM 5576 C C . VAL A 1 729 ? 3.913 49.542 18.896 1.00 92.31 729 VAL A C 1
ATOM 5578 O O . VAL A 1 729 ? 4.420 48.996 19.877 1.00 92.31 729 VAL A O 1
ATOM 5581 N N . ALA A 1 730 ? 2.989 50.491 19.000 1.00 91.38 730 ALA A N 1
ATOM 5582 C CA . ALA A 1 730 ? 2.340 50.879 20.240 1.00 91.38 730 ALA A CA 1
ATOM 5583 C C . ALA A 1 730 ? 0.818 50.888 20.047 1.00 91.38 730 ALA A C 1
ATOM 5585 O O . ALA A 1 730 ? 0.303 51.509 19.117 1.00 91.38 730 ALA A O 1
ATOM 5586 N N . THR A 1 731 ? 0.100 50.199 20.929 1.00 92.94 731 THR A N 1
ATOM 5587 C CA . THR A 1 731 ? -1.366 50.101 20.939 1.00 92.94 731 THR A CA 1
ATOM 5588 C C . THR A 1 731 ? -1.872 49.870 22.368 1.00 92.94 731 THR A C 1
ATOM 5590 O O . THR A 1 731 ? -1.120 50.031 23.333 1.00 92.94 731 THR A O 1
ATOM 5593 N N . ARG A 1 732 ? -3.148 49.516 22.531 1.00 91.12 732 ARG A N 1
ATOM 5594 C CA . ARG A 1 732 ? -3.770 49.197 23.821 1.00 91.12 732 ARG A CA 1
ATOM 5595 C C . ARG A 1 732 ? -4.522 47.875 23.798 1.00 91.12 732 ARG A C 1
ATOM 5597 O O . ARG A 1 732 ? -5.077 47.493 22.770 1.00 91.12 732 ARG A O 1
ATOM 5604 N N . LEU A 1 733 ? -4.582 47.198 24.940 1.00 89.94 733 LEU A N 1
ATOM 5605 C CA . LEU A 1 733 ? -5.472 46.060 25.150 1.00 89.94 733 LEU A CA 1
ATOM 5606 C C . LEU A 1 733 ? -6.940 46.484 24.980 1.00 89.94 733 LEU A C 1
ATOM 5608 O O . LEU A 1 733 ? -7.321 47.616 25.271 1.00 89.94 733 LEU A O 1
ATOM 5612 N N . GLY A 1 734 ? -7.770 45.567 24.477 1.00 88.69 734 GLY A N 1
ATOM 5613 C CA . GLY A 1 734 ? -9.194 45.818 24.220 1.00 88.69 734 GLY A CA 1
ATOM 5614 C C . GLY A 1 734 ? -9.485 46.518 22.888 1.00 88.69 734 GLY A C 1
ATOM 5615 O O . GLY A 1 734 ? -10.639 46.820 22.595 1.00 88.69 734 GLY A O 1
ATOM 5616 N N . THR A 1 735 ? -8.468 46.739 22.053 1.00 91.88 735 THR A N 1
ATOM 5617 C CA . THR A 1 735 ? -8.612 47.394 20.743 1.00 91.88 735 THR A CA 1
ATOM 5618 C C . THR A 1 735 ? -8.736 46.417 19.575 1.00 91.88 735 THR A C 1
ATOM 5620 O O . THR A 1 735 ? -8.844 46.854 18.435 1.00 91.88 735 THR A O 1
ATOM 5623 N N . LEU A 1 736 ? -8.764 45.102 19.820 1.00 87.75 736 LEU A N 1
ATOM 5624 C CA . LEU A 1 736 ? -8.773 44.065 18.775 1.00 87.75 736 LEU A CA 1
ATOM 5625 C C . LEU A 1 736 ? -9.912 44.211 17.739 1.00 87.75 736 LEU A C 1
ATOM 5627 O O . LEU A 1 736 ? -9.771 43.764 16.606 1.00 87.75 736 LEU A O 1
ATOM 5631 N N . HIS A 1 737 ? -11.016 44.873 18.096 1.00 87.75 737 HIS A N 1
ATOM 5632 C CA . HIS A 1 737 ? -12.147 45.145 17.195 1.00 87.75 737 HIS A CA 1
ATOM 5633 C C . HIS A 1 737 ? -12.170 46.572 16.617 1.00 87.75 737 HIS A C 1
ATOM 5635 O O . HIS A 1 737 ? -13.090 46.918 15.880 1.00 87.75 737 HIS A O 1
ATOM 5641 N N . ALA A 1 738 ? -11.186 47.408 16.952 1.00 88.50 738 ALA A N 1
ATOM 5642 C CA . ALA A 1 738 ? -11.047 48.762 16.430 1.00 88.50 738 ALA A CA 1
ATOM 5643 C C . ALA A 1 738 ? -10.253 48.782 15.111 1.00 88.50 738 ALA A C 1
ATOM 5645 O O . ALA A 1 738 ? -9.571 47.814 14.755 1.00 88.50 738 ALA A O 1
ATOM 5646 N N . ASP A 1 739 ? -10.332 49.905 14.394 1.00 85.75 739 ASP A N 1
ATOM 5647 C CA . ASP A 1 739 ? -9.474 50.183 13.240 1.00 85.75 739 ASP A CA 1
ATOM 5648 C C . ASP A 1 739 ? -7.998 50.219 13.693 1.00 85.75 739 ASP A C 1
ATOM 5650 O O . ASP A 1 739 ? -7.658 51.035 14.560 1.00 85.75 739 ASP A O 1
ATOM 5654 N N . PRO A 1 740 ? -7.113 49.356 13.151 1.00 86.81 740 PRO A N 1
ATOM 5655 C CA . PRO A 1 740 ? -5.721 49.277 13.583 1.00 86.81 740 PRO A CA 1
ATOM 5656 C C . PRO A 1 740 ? -4.933 50.574 13.350 1.00 86.81 740 PRO A C 1
ATOM 5658 O O . PRO A 1 740 ? -4.006 50.841 14.112 1.00 86.81 740 PRO A O 1
ATOM 5661 N N . PHE A 1 741 ? -5.293 51.399 12.360 1.00 87.38 741 PHE A N 1
ATOM 5662 C CA . PHE A 1 741 ? -4.610 52.670 12.073 1.00 87.38 741 PHE A CA 1
ATOM 5663 C C . PHE A 1 741 ? -5.045 53.814 13.000 1.00 87.38 741 PHE A C 1
ATOM 5665 O O . PHE A 1 741 ? -4.383 54.851 13.076 1.00 87.38 741 PHE A O 1
ATOM 5672 N N . VAL A 1 742 ? -6.148 53.620 13.729 1.00 85.00 742 VAL A N 1
ATOM 5673 C CA . VAL A 1 742 ? -6.633 54.537 14.771 1.00 85.00 742 VAL A CA 1
ATOM 5674 C C . VAL A 1 742 ? -6.217 54.052 16.160 1.00 85.00 742 VAL A C 1
ATOM 5676 O O . VAL A 1 742 ? -5.834 54.856 17.009 1.00 85.00 742 VAL A O 1
ATOM 5679 N N . ALA A 1 743 ? -6.294 52.741 16.396 1.00 82.75 743 ALA A N 1
ATOM 5680 C CA . ALA A 1 743 ? -6.044 52.107 17.688 1.00 82.75 743 ALA A CA 1
ATOM 5681 C C . ALA A 1 743 ? -4.575 52.146 18.127 1.00 82.75 743 ALA A C 1
ATOM 5683 O O . ALA A 1 743 ? -4.287 52.179 19.325 1.00 82.75 743 ALA A O 1
ATOM 5684 N N . GLY A 1 744 ? -3.650 52.143 17.170 1.00 81.12 744 GLY A N 1
ATOM 5685 C CA . GLY A 1 744 ? -2.223 52.112 17.436 1.00 81.12 744 GLY A CA 1
ATOM 5686 C C . GLY A 1 744 ? -1.411 52.637 16.265 1.00 81.12 744 GLY A C 1
ATOM 5687 O O . GLY A 1 744 ? -1.935 52.914 15.188 1.00 81.12 744 GLY A O 1
ATOM 5688 N N . ARG A 1 745 ? -0.112 52.803 16.495 1.00 81.75 745 ARG A N 1
ATOM 5689 C CA . ARG A 1 745 ? 0.847 53.249 15.479 1.00 81.75 745 ARG A CA 1
ATOM 5690 C C . ARG A 1 745 ? 2.066 52.347 15.497 1.00 81.75 745 ARG A C 1
ATOM 5692 O O . ARG A 1 745 ? 2.471 51.888 16.566 1.00 81.75 745 ARG A O 1
ATOM 5699 N N . GLY A 1 746 ? 2.652 52.130 14.331 1.00 76.06 746 GLY A N 1
ATOM 5700 C CA . GLY A 1 746 ? 3.920 51.434 14.188 1.00 76.06 746 GLY A CA 1
ATOM 5701 C C . GLY A 1 746 ? 4.955 52.229 13.413 1.00 76.06 746 GLY A C 1
ATOM 5702 O O . GLY A 1 746 ? 4.633 53.202 12.735 1.00 76.06 746 GLY A O 1
ATOM 5703 N N . ASP A 1 747 ? 6.197 51.782 13.534 1.00 71.31 747 ASP A N 1
ATOM 5704 C CA . ASP A 1 747 ? 7.344 52.248 12.767 1.00 71.31 747 ASP A CA 1
ATOM 5705 C C . ASP A 1 747 ? 8.174 51.030 12.325 1.00 71.31 747 ASP A C 1
ATOM 5707 O O . ASP A 1 747 ? 8.284 50.031 13.049 1.00 71.31 747 ASP A O 1
ATOM 5711 N N . SER A 1 748 ? 8.741 51.092 11.123 1.00 67.38 748 SER A N 1
ATOM 5712 C CA . SER A 1 748 ? 9.628 50.062 10.582 1.00 67.38 748 SER A CA 1
ATOM 5713 C C . SER A 1 748 ? 10.738 50.706 9.764 1.00 67.38 748 SER A C 1
ATOM 5715 O O . SER A 1 748 ? 10.491 51.518 8.878 1.00 67.38 748 SER A O 1
ATOM 5717 N N . ALA A 1 749 ? 11.977 50.267 9.994 1.00 55.56 749 ALA A N 1
ATOM 5718 C CA . ALA A 1 749 ? 13.145 50.744 9.254 1.00 55.56 749 ALA A CA 1
ATOM 5719 C C . ALA A 1 749 ? 13.167 50.305 7.771 1.00 55.56 749 ALA A C 1
ATOM 5721 O O . ALA A 1 749 ? 14.077 50.686 7.037 1.00 55.56 749 ALA A O 1
ATOM 5722 N N . LEU A 1 750 ? 12.204 49.481 7.337 1.00 50.66 750 LEU A N 1
ATOM 5723 C CA . LEU A 1 750 ? 12.224 48.762 6.060 1.00 50.66 750 LEU A CA 1
ATOM 5724 C C . LEU A 1 750 ? 11.180 49.257 5.037 1.00 50.66 750 LEU A C 1
ATOM 5726 O O . LEU A 1 750 ? 11.197 48.777 3.905 1.00 50.66 750 LEU A O 1
ATOM 5730 N N . SER A 1 751 ? 10.269 50.181 5.387 1.00 58.59 751 SER A N 1
ATOM 5731 C CA . SER A 1 751 ? 9.168 50.596 4.495 1.00 58.59 751 SER A CA 1
ATOM 5732 C C . SER A 1 751 ? 8.621 52.001 4.788 1.00 58.59 751 SER A C 1
ATOM 5734 O O . SER A 1 751 ? 8.638 52.452 5.927 1.00 58.59 751 SER A O 1
ATOM 5736 N N . SER A 1 752 ? 8.081 52.672 3.761 1.00 57.25 752 SER A N 1
ATOM 5737 C CA . SER A 1 752 ? 7.287 53.909 3.882 1.00 57.25 752 SER A CA 1
ATOM 5738 C C . SER A 1 752 ? 5.781 53.658 4.086 1.00 57.25 752 SER A C 1
ATOM 5740 O O . SER A 1 752 ? 4.986 54.586 3.943 1.00 57.25 752 SER A O 1
ATOM 5742 N N . ALA A 1 753 ? 5.380 52.408 4.339 1.00 67.50 753 ALA A N 1
ATOM 5743 C CA . ALA A 1 753 ? 3.994 51.996 4.561 1.00 67.50 753 ALA A CA 1
ATOM 5744 C C . ALA A 1 753 ? 3.391 52.628 5.826 1.00 67.50 753 ALA A C 1
ATOM 5746 O O . ALA A 1 753 ? 4.088 52.851 6.818 1.00 67.50 753 ALA A O 1
ATOM 5747 N N . SER A 1 754 ? 2.075 52.859 5.818 1.00 82.19 754 SER A N 1
ATOM 5748 C CA . SER A 1 754 ? 1.342 53.172 7.049 1.00 82.19 754 SER A CA 1
ATOM 5749 C C . SER A 1 754 ? 1.251 51.902 7.894 1.00 82.19 754 SER A C 1
ATOM 5751 O O . SER A 1 754 ? 0.863 50.849 7.383 1.00 82.19 754 SER A O 1
ATOM 5753 N N . ILE A 1 755 ? 1.612 51.988 9.178 1.00 87.31 755 ILE A N 1
ATOM 5754 C CA . ILE A 1 755 ? 1.594 50.847 10.101 1.00 87.31 755 ILE A CA 1
ATOM 5755 C C . ILE A 1 755 ? 0.616 51.124 11.242 1.00 87.31 755 ILE A C 1
ATOM 5757 O O . ILE A 1 755 ? 0.813 52.038 12.048 1.00 87.31 755 ILE A O 1
ATOM 5761 N N . GLY A 1 756 ? -0.430 50.304 11.314 1.00 90.75 756 GLY A N 1
ATOM 5762 C CA . GLY A 1 756 ? -1.419 50.285 12.389 1.00 90.75 756 GLY A CA 1
ATOM 5763 C C . GLY A 1 756 ? -1.222 49.088 13.317 1.00 90.75 756 GLY A C 1
ATOM 5764 O O . GLY A 1 756 ? -0.628 48.080 12.931 1.00 90.75 756 GLY A O 1
ATOM 5765 N N . ALA A 1 757 ? -1.736 49.173 14.544 1.00 92.62 757 ALA A N 1
ATOM 5766 C CA . ALA A 1 757 ? -1.675 48.067 15.494 1.00 92.62 757 ALA A CA 1
ATOM 5767 C C . ALA A 1 757 ? -2.876 48.020 16.441 1.00 92.62 757 ALA A C 1
ATOM 5769 O O . ALA A 1 757 ? -3.339 49.046 16.943 1.00 92.62 757 ALA A O 1
ATOM 5770 N N . ARG A 1 758 ? -3.330 46.808 16.757 1.00 94.00 758 ARG A N 1
ATOM 5771 C CA . ARG A 1 758 ? -4.390 46.549 17.741 1.00 94.00 758 ARG A CA 1
ATOM 5772 C C . ARG A 1 758 ? -4.110 45.291 18.546 1.00 94.00 758 ARG A C 1
ATOM 5774 O O . ARG A 1 758 ? -3.481 44.365 18.041 1.00 94.00 758 ARG A O 1
ATOM 5781 N N . ALA A 1 759 ? -4.574 45.256 19.791 1.00 94.25 759 ALA A N 1
ATOM 5782 C CA . ALA A 1 759 ? -4.317 44.139 20.691 1.00 94.25 759 ALA A CA 1
ATOM 5783 C C . ALA A 1 759 ? -5.516 43.786 21.579 1.00 94.25 759 ALA A C 1
ATOM 5785 O O . ALA A 1 759 ? -6.364 44.623 21.903 1.00 94.25 759 ALA A O 1
ATOM 5786 N N . GLY A 1 760 ? -5.581 42.528 22.007 1.00 94.12 760 GLY A N 1
ATOM 5787 C CA . GLY A 1 760 ? -6.623 42.041 22.905 1.00 94.12 760 GLY A CA 1
ATOM 5788 C C . GLY A 1 760 ? -6.490 40.558 23.218 1.00 94.12 760 GLY A C 1
ATOM 5789 O O . GLY A 1 760 ? -5.399 39.995 23.144 1.00 94.12 760 GLY A O 1
ATOM 5790 N N . ARG A 1 761 ? -7.616 39.943 23.586 1.00 92.94 761 ARG A N 1
ATOM 5791 C CA . ARG A 1 761 ? -7.729 38.497 23.785 1.00 92.94 761 ARG A CA 1
ATOM 5792 C C . ARG A 1 761 ? -8.599 37.876 22.703 1.00 92.94 761 ARG A C 1
ATOM 5794 O O . ARG A 1 761 ? -9.605 38.481 22.330 1.00 92.94 761 ARG A O 1
ATOM 5801 N N . ASP A 1 762 ? -8.219 36.698 22.220 1.00 88.12 762 ASP A N 1
ATOM 5802 C CA . ASP A 1 762 ? -9.105 35.874 21.394 1.00 88.12 762 ASP A CA 1
ATOM 5803 C C . ASP A 1 762 ? -10.149 35.131 22.248 1.00 88.12 762 ASP A C 1
ATOM 5805 O O . ASP A 1 762 ? -10.274 35.352 23.458 1.00 88.12 762 ASP A O 1
ATOM 5809 N N . ARG A 1 763 ? -10.951 34.281 21.597 1.00 82.94 763 ARG A N 1
ATOM 5810 C CA . ARG A 1 763 ? -12.028 33.519 22.247 1.00 82.94 763 ARG A CA 1
ATOM 5811 C C . ARG A 1 763 ? -11.481 32.447 23.187 1.00 82.94 763 ARG A C 1
ATOM 5813 O O . ARG A 1 763 ? -12.135 32.112 24.169 1.00 82.94 763 ARG A O 1
ATOM 5820 N N . GLU A 1 764 ? -10.275 31.970 22.913 1.00 81.12 764 GLU A N 1
ATOM 5821 C CA . GLU A 1 764 ? -9.523 31.000 23.702 1.00 81.12 764 GLU A CA 1
ATOM 5822 C C . GLU A 1 764 ? -8.777 31.670 24.873 1.00 81.12 764 GLU A C 1
ATOM 5824 O O . GLU A 1 764 ? -8.143 31.001 25.688 1.00 81.12 764 GLU A O 1
ATOM 5829 N N . GLY A 1 765 ? -8.869 32.999 24.991 1.00 88.06 765 GLY A N 1
ATOM 5830 C CA . GLY A 1 765 ? -8.269 33.782 26.064 1.00 88.06 765 GLY A CA 1
ATOM 5831 C C . GLY A 1 765 ? -6.775 34.058 25.887 1.00 88.06 765 GLY A C 1
ATOM 5832 O O . GLY A 1 765 ? -6.162 34.589 26.817 1.00 88.06 765 GLY A O 1
ATOM 5833 N N . ARG A 1 766 ? -6.200 33.742 24.721 1.00 90.38 766 ARG A N 1
ATOM 5834 C CA . ARG A 1 766 ? -4.804 34.010 24.351 1.00 90.38 766 ARG A CA 1
ATOM 5835 C C . ARG A 1 766 ? -4.629 35.473 23.971 1.00 90.38 766 ARG A C 1
ATOM 5837 O O . ARG A 1 766 ? -5.567 36.139 23.537 1.00 90.38 766 ARG A O 1
ATOM 5844 N N . PHE A 1 767 ? -3.417 35.989 24.133 1.00 93.50 767 PHE A N 1
ATOM 5845 C CA . PHE A 1 767 ? -3.080 37.334 23.680 1.00 93.50 767 PHE A CA 1
ATOM 5846 C C . PHE A 1 767 ? -3.007 37.374 22.156 1.00 93.50 767 PHE A C 1
ATOM 5848 O O . PHE A 1 767 ? -2.393 36.501 21.548 1.00 93.50 767 PHE A O 1
ATOM 5855 N N . VAL A 1 768 ? -3.577 38.420 21.560 1.00 94.31 768 VAL A N 1
ATOM 5856 C CA . VAL A 1 768 ? -3.470 38.706 20.129 1.00 94.31 768 VAL A CA 1
ATOM 5857 C C . VAL A 1 768 ? -2.952 40.123 19.929 1.00 94.31 768 VAL A C 1
ATOM 5859 O O . VAL A 1 768 ? -3.509 41.068 20.489 1.00 94.31 768 VAL A O 1
ATOM 5862 N N . LEU A 1 769 ? -1.931 40.263 19.088 1.00 94.12 769 LEU A N 1
ATOM 5863 C CA . LEU A 1 769 ? -1.458 41.524 18.526 1.00 94.12 769 LEU A CA 1
ATOM 5864 C C . LEU A 1 769 ? -1.567 41.444 17.003 1.00 94.12 769 LEU A C 1
ATOM 5866 O O . LEU A 1 769 ? -0.937 40.596 16.379 1.00 94.12 769 LEU A O 1
ATOM 5870 N N . GLU A 1 770 ? -2.337 42.339 16.398 1.00 93.00 770 GLU A N 1
ATOM 5871 C CA . GLU A 1 770 ? -2.403 42.483 14.946 1.00 93.00 770 GLU A CA 1
ATOM 5872 C C . GLU A 1 770 ? -1.688 43.760 14.524 1.00 93.00 770 GLU A C 1
ATOM 5874 O O . GLU A 1 770 ? -2.023 44.851 14.991 1.00 93.00 770 GLU A O 1
ATOM 5879 N N . VAL A 1 771 ? -0.711 43.613 13.632 1.00 91.38 771 VAL A N 1
ATOM 5880 C CA . VAL A 1 771 ? 0.021 44.710 12.999 1.00 91.38 771 VAL A CA 1
ATOM 5881 C C . VAL A 1 771 ? -0.400 44.775 11.538 1.00 91.38 771 VAL A C 1
ATOM 5883 O O . VAL A 1 771 ? -0.165 43.840 10.777 1.00 91.38 771 VAL A O 1
ATOM 5886 N N . ALA A 1 772 ? -1.049 45.866 11.159 1.00 88.94 772 ALA A N 1
ATOM 5887 C CA . ALA A 1 772 ? -1.534 46.109 9.809 1.00 88.94 772 ALA A CA 1
ATOM 5888 C C . ALA A 1 772 ? -0.531 46.977 9.046 1.00 88.94 772 ALA A C 1
ATOM 5890 O O . ALA A 1 772 ? -0.136 48.031 9.541 1.00 88.94 772 ALA A O 1
ATOM 5891 N N . LEU A 1 773 ? -0.145 46.546 7.848 1.00 85.19 773 LEU A N 1
ATOM 5892 C CA . LEU A 1 773 ? 0.728 47.276 6.937 1.00 85.19 773 LEU A CA 1
ATOM 5893 C C . LEU A 1 773 ? -0.048 47.624 5.667 1.00 85.19 773 LEU A C 1
ATOM 5895 O O . LEU A 1 773 ? -0.469 46.726 4.935 1.00 85.19 773 LEU A O 1
ATOM 5899 N N . ASP A 1 774 ? -0.213 48.921 5.418 1.00 81.25 774 ASP A N 1
ATOM 5900 C CA . ASP A 1 774 ? -0.763 49.456 4.172 1.00 81.25 774 ASP A CA 1
ATOM 5901 C C . ASP A 1 774 ? 0.375 50.011 3.309 1.00 81.25 774 ASP A C 1
ATOM 5903 O O . ASP A 1 774 ? 0.965 51.056 3.604 1.00 81.25 774 ASP A O 1
ATOM 5907 N N . ASP A 1 775 ? 0.709 49.259 2.263 1.00 71.75 775 ASP A N 1
ATOM 5908 C CA . ASP A 1 775 ? 1.726 49.579 1.264 1.00 71.75 775 ASP A CA 1
ATOM 5909 C C . ASP A 1 775 ? 1.132 50.224 -0.006 1.00 71.75 775 ASP A C 1
ATOM 5911 O O . ASP A 1 775 ? 1.850 50.424 -0.988 1.00 71.75 775 ASP A O 1
ATOM 5915 N N . GLY A 1 776 ? -0.161 50.581 0.009 1.00 67.50 776 GLY A N 1
ATOM 5916 C CA . GLY A 1 776 ? -0.877 51.176 -1.120 1.00 67.50 776 GLY A CA 1
ATOM 5917 C C . GLY A 1 776 ? -1.424 50.168 -2.140 1.00 67.50 776 GLY A C 1
ATOM 5918 O O . GLY A 1 776 ? -1.942 50.586 -3.179 1.00 67.50 776 GLY A O 1
ATOM 5919 N N . ASN A 1 777 ? -1.325 48.860 -1.874 1.00 67.69 777 ASN A N 1
ATOM 5920 C CA . ASN A 1 777 ? -1.912 47.813 -2.712 1.00 67.69 777 ASN A CA 1
ATOM 5921 C C . ASN A 1 777 ? -3.396 47.551 -2.385 1.00 67.69 777 ASN A C 1
ATOM 5923 O O . ASN A 1 777 ? -3.937 47.987 -1.374 1.00 67.69 777 ASN A O 1
ATOM 5927 N N . ALA A 1 778 ? -4.078 46.782 -3.244 1.00 65.00 778 ALA A N 1
ATOM 5928 C CA . ALA A 1 778 ? -5.498 46.436 -3.077 1.00 65.00 778 ALA A CA 1
ATOM 5929 C C . ALA A 1 778 ? -5.802 45.512 -1.871 1.00 65.00 778 ALA A C 1
ATOM 5931 O O . ALA A 1 778 ? -6.971 45.284 -1.547 1.00 65.00 778 ALA A O 1
ATOM 5932 N N . ALA A 1 779 ? -4.773 44.963 -1.220 1.00 71.38 779 ALA A N 1
ATOM 5933 C CA . ALA A 1 779 ? -4.892 44.108 -0.045 1.00 71.38 779 ALA A CA 1
ATOM 5934 C C . ALA A 1 779 ? -3.982 44.621 1.076 1.00 71.38 779 ALA A C 1
ATOM 5936 O O . ALA A 1 779 ? -2.812 44.916 0.848 1.00 71.38 779 ALA A O 1
ATOM 5937 N N . LEU A 1 780 ? -4.528 44.682 2.287 1.00 78.75 780 LEU A N 1
ATOM 5938 C CA . LEU A 1 780 ? -3.816 45.032 3.506 1.00 78.75 780 LEU A CA 1
ATOM 5939 C C . LEU A 1 780 ? -3.050 43.810 4.017 1.00 78.75 780 LEU A C 1
ATOM 5941 O O . LEU A 1 780 ? -3.652 42.758 4.238 1.00 78.75 780 LEU A O 1
ATOM 5945 N N . ARG A 1 781 ? -1.748 43.936 4.279 1.00 83.88 781 ARG A N 1
ATOM 5946 C CA . ARG A 1 781 ? -0.992 42.848 4.911 1.00 83.88 781 ARG A CA 1
ATOM 5947 C C . ARG A 1 781 ? -1.113 42.944 6.425 1.00 83.88 781 ARG A C 1
ATOM 5949 O O . ARG A 1 781 ? -0.802 43.976 7.008 1.00 83.88 781 ARG A O 1
ATOM 5956 N N . VAL A 1 782 ? -1.539 41.867 7.074 1.00 87.12 782 VAL A N 1
ATOM 5957 C CA . VAL A 1 782 ? -1.702 41.805 8.530 1.00 87.12 782 VAL A CA 1
ATOM 5958 C C . VAL A 1 782 ? -0.789 40.736 9.104 1.00 87.12 782 VAL A C 1
ATOM 5960 O O . VAL A 1 782 ? -0.858 39.568 8.734 1.00 87.12 782 VAL A O 1
ATOM 5963 N N . LEU A 1 783 ? 0.055 41.136 10.046 1.00 89.44 783 LEU A N 1
ATOM 5964 C CA . LEU A 1 783 ? 0.804 40.228 10.892 1.00 89.44 783 LEU A CA 1
ATOM 5965 C C . LEU A 1 783 ? 0.014 39.997 12.177 1.00 89.44 783 LEU A C 1
ATOM 5967 O O . LEU A 1 783 ? -0.109 40.899 13.005 1.00 89.44 783 LEU A O 1
ATOM 5971 N N . ARG A 1 784 ? -0.521 38.790 12.344 1.00 92.12 784 ARG A N 1
ATOM 5972 C CA . ARG A 1 784 ? -1.265 38.390 13.537 1.00 92.12 784 ARG A CA 1
ATOM 5973 C C . ARG A 1 784 ? -0.376 37.546 14.437 1.00 92.12 784 ARG A C 1
ATOM 5975 O O . ARG A 1 784 ? -0.072 36.403 14.111 1.00 92.12 784 ARG A O 1
ATOM 5982 N N . VAL A 1 785 ? 0.025 38.117 15.565 1.00 92.56 785 VAL A N 1
ATOM 5983 C CA . VAL A 1 785 ? 0.818 37.455 16.601 1.00 92.56 785 VAL A CA 1
ATOM 5984 C C . VAL A 1 785 ? -0.108 36.946 17.696 1.00 92.56 785 VAL A C 1
ATOM 5986 O O . VAL A 1 785 ? -0.915 37.712 18.223 1.00 92.56 785 VAL A O 1
ATOM 5989 N N . VAL A 1 786 ? 0.023 35.671 18.046 1.00 92.06 786 VAL A N 1
ATOM 5990 C CA . VAL A 1 786 ? -0.727 35.018 19.122 1.00 92.06 786 VAL A CA 1
ATOM 5991 C C . VAL A 1 786 ? 0.257 34.492 20.161 1.00 92.06 786 VAL A C 1
ATOM 5993 O O . VAL A 1 786 ? 1.289 33.933 19.800 1.00 92.06 786 VAL A O 1
ATOM 5996 N N . ALA A 1 787 ? -0.035 34.681 21.447 1.00 91.44 787 ALA A N 1
ATOM 5997 C CA . ALA A 1 787 ? 0.823 34.206 22.533 1.00 91.44 787 ALA A CA 1
ATOM 5998 C C . ALA A 1 787 ? 0.021 33.767 23.775 1.00 91.44 787 ALA A C 1
ATOM 6000 O O . ALA A 1 787 ? -1.079 34.290 24.007 1.00 91.44 787 ALA A O 1
ATOM 6001 N N . PRO A 1 788 ? 0.565 32.865 24.616 1.00 89.56 788 PRO A N 1
ATOM 6002 C CA . PRO A 1 788 ? -0.050 32.503 25.891 1.00 89.56 788 PRO A CA 1
ATOM 6003 C C . PRO A 1 788 ? -0.203 33.726 26.798 1.00 89.56 788 PRO A C 1
ATOM 6005 O O . PRO A 1 788 ? 0.744 34.485 27.019 1.00 89.56 788 PRO A O 1
ATOM 6008 N N . TRP A 1 789 ? -1.411 33.947 27.317 1.00 90.19 789 TRP A N 1
ATOM 6009 C CA . TRP A 1 789 ? -1.733 35.180 28.039 1.00 90.19 789 TRP A CA 1
ATOM 6010 C C . TRP A 1 789 ? -0.889 35.381 29.306 1.00 90.19 789 TRP A C 1
ATOM 6012 O O . TRP A 1 789 ? -0.470 36.492 29.616 1.00 90.19 789 TRP A O 1
ATOM 6022 N N . ASP A 1 790 ? -0.616 34.306 30.036 1.00 89.62 790 ASP A N 1
ATOM 6023 C CA . ASP A 1 790 ? 0.186 34.283 31.262 1.00 89.62 790 ASP A CA 1
ATOM 6024 C C . ASP A 1 790 ? 1.661 34.669 31.037 1.00 89.62 790 ASP A C 1
ATOM 6026 O O . ASP A 1 790 ? 2.364 35.068 31.971 1.00 89.62 790 ASP A O 1
ATOM 6030 N N . ARG A 1 791 ? 2.125 34.600 29.786 1.00 88.00 791 ARG A N 1
ATOM 6031 C CA . ARG A 1 791 ? 3.486 34.952 29.372 1.00 88.00 791 ARG A CA 1
ATOM 6032 C C . ARG A 1 791 ? 3.619 36.412 28.936 1.00 88.00 791 ARG A C 1
ATOM 6034 O O . ARG A 1 791 ? 4.734 36.935 28.895 1.00 88.00 791 ARG A O 1
ATOM 6041 N N . VAL A 1 792 ? 2.506 37.088 28.656 1.00 88.69 792 VAL A N 1
ATOM 6042 C CA . VAL A 1 792 ? 2.471 38.487 28.213 1.00 88.69 792 VAL A CA 1
ATOM 6043 C C . VAL A 1 792 ? 2.586 39.407 29.422 1.00 88.69 792 VAL A C 1
ATOM 6045 O O . VAL A 1 792 ? 1.620 39.692 30.127 1.00 88.69 792 VAL A O 1
ATOM 6048 N N . ARG A 1 793 ? 3.808 39.881 29.667 1.00 88.12 793 ARG A N 1
ATOM 6049 C CA . ARG A 1 793 ? 4.146 40.815 30.748 1.00 88.12 793 ARG A CA 1
ATOM 6050 C C . ARG A 1 793 ? 5.172 41.852 30.280 1.00 88.12 793 ARG A C 1
ATOM 6052 O O . ARG A 1 793 ? 5.919 41.566 29.342 1.00 88.12 793 ARG A O 1
ATOM 6059 N N . PRO A 1 794 ? 5.246 43.034 30.920 1.00 86.94 794 PRO A N 1
ATOM 6060 C CA . PRO A 1 794 ? 6.235 44.052 30.574 1.00 86.94 794 PRO A CA 1
ATOM 6061 C C . PRO A 1 794 ? 7.660 43.481 30.544 1.00 86.94 794 PRO A C 1
ATOM 6063 O O . PRO A 1 794 ? 8.085 42.825 31.496 1.00 86.94 794 PRO A O 1
ATOM 6066 N N . GLY A 1 795 ? 8.391 43.715 29.454 1.00 86.81 795 GLY A N 1
ATOM 6067 C CA . GLY A 1 795 ? 9.753 43.202 29.262 1.00 86.81 795 GLY A CA 1
ATOM 6068 C C . GLY A 1 795 ? 9.850 41.746 28.789 1.00 86.81 795 GLY A C 1
ATOM 6069 O O . GLY A 1 795 ? 10.963 41.238 28.660 1.00 86.81 795 GLY A O 1
ATOM 6070 N N . ALA A 1 796 ? 8.734 41.045 28.558 1.00 90.69 796 ALA A N 1
ATOM 6071 C CA . ALA A 1 796 ? 8.778 39.662 28.089 1.00 90.69 796 ALA A CA 1
ATOM 6072 C C . ALA A 1 796 ? 9.346 39.557 26.668 1.00 90.69 796 ALA A C 1
ATOM 6074 O O . ALA A 1 796 ? 9.046 40.373 25.797 1.00 90.69 796 ALA A O 1
ATOM 6075 N N . VAL A 1 797 ? 10.123 38.501 26.438 1.00 92.38 797 VAL A N 1
ATOM 6076 C CA . VAL A 1 797 ? 10.592 38.086 25.115 1.00 92.38 797 VAL A CA 1
ATOM 6077 C C . VAL A 1 797 ? 10.010 36.708 24.855 1.00 92.38 797 VAL A C 1
ATOM 6079 O O . VAL A 1 797 ? 10.291 35.771 25.602 1.00 92.38 797 VAL A O 1
ATOM 6082 N N . LEU A 1 798 ? 9.165 36.612 23.836 1.00 92.25 798 LEU A N 1
ATOM 6083 C CA . LEU A 1 798 ? 8.475 35.390 23.449 1.00 92.25 798 LEU A CA 1
ATOM 6084 C C . LEU A 1 798 ? 8.988 34.985 22.065 1.00 92.25 798 LEU A C 1
ATOM 6086 O O . LEU A 1 798 ? 8.707 35.701 21.100 1.00 92.25 798 LEU A O 1
ATOM 6090 N N . PRO A 1 799 ? 9.788 33.913 21.957 1.00 91.19 799 PRO A N 1
ATOM 6091 C CA . PRO A 1 799 ? 10.272 33.451 20.666 1.00 91.19 799 PRO A CA 1
ATOM 6092 C C . PRO A 1 799 ? 9.110 32.951 19.805 1.00 91.19 799 PRO A C 1
ATOM 6094 O O . PRO A 1 799 ? 8.063 32.552 20.322 1.00 91.19 799 PRO A O 1
ATOM 6097 N N . PHE A 1 800 ? 9.303 32.990 18.488 1.00 89.06 800 PHE A N 1
ATOM 6098 C CA . PHE A 1 800 ? 8.427 32.306 17.553 1.00 89.06 800 PHE A CA 1
ATOM 6099 C C . PHE A 1 800 ? 8.832 30.845 17.441 1.00 89.06 800 PHE A C 1
ATOM 6101 O O . PHE A 1 800 ? 9.900 30.525 16.922 1.00 89.06 800 PHE A O 1
ATOM 6108 N N . GLY A 1 801 ? 7.957 29.980 17.933 1.00 77.31 801 GLY A N 1
ATOM 6109 C CA . GLY A 1 801 ? 8.107 28.533 17.941 1.00 77.31 801 GLY A CA 1
ATOM 6110 C C . GLY A 1 801 ? 6.735 27.878 17.847 1.00 77.31 801 GLY A C 1
ATOM 6111 O O . GLY A 1 801 ? 5.708 28.558 17.856 1.00 77.31 801 GLY A O 1
ATOM 6112 N N . GLY A 1 802 ? 6.705 26.560 17.680 1.00 65.69 802 GLY A N 1
ATOM 6113 C CA . GLY A 1 802 ? 5.443 25.819 17.590 1.00 65.69 802 GLY A CA 1
ATOM 6114 C C . GLY A 1 802 ? 5.107 25.019 18.846 1.00 65.69 802 GLY A C 1
ATOM 6115 O O . GLY A 1 802 ? 4.232 24.152 18.803 1.00 65.69 802 GLY A O 1
ATOM 6116 N N . THR A 1 803 ? 5.782 25.293 19.967 1.00 67.50 803 THR A N 1
ATOM 6117 C CA . THR A 1 803 ? 5.425 24.711 21.264 1.00 67.50 803 THR A CA 1
ATOM 6118 C C . THR A 1 803 ? 4.368 25.560 21.974 1.00 67.50 803 THR A C 1
ATOM 6120 O O . THR A 1 803 ? 4.205 26.745 21.690 1.00 67.50 803 THR A O 1
ATOM 6123 N N . GLY A 1 804 ? 3.627 24.964 22.914 1.00 65.44 804 GLY A N 1
ATOM 6124 C CA . GLY A 1 804 ? 2.532 25.646 23.621 1.00 65.44 804 GLY A CA 1
ATOM 6125 C C . GLY A 1 804 ? 2.950 26.868 24.453 1.00 65.44 804 GLY A C 1
ATOM 6126 O O . GLY A 1 804 ? 2.086 27.661 24.820 1.00 65.44 804 GLY A O 1
ATOM 6127 N N . ASP A 1 805 ? 4.248 27.035 24.723 1.00 73.75 805 ASP A N 1
ATOM 6128 C CA . ASP A 1 805 ? 4.804 28.162 25.482 1.00 73.75 805 ASP A CA 1
ATOM 6129 C C . ASP A 1 805 ? 5.289 29.320 24.588 1.00 73.75 805 ASP A C 1
ATOM 6131 O O . ASP A 1 805 ? 5.581 30.412 25.095 1.00 73.75 805 ASP A O 1
ATOM 6135 N N . ASP A 1 806 ? 5.375 29.094 23.276 1.00 82.75 806 ASP A N 1
ATOM 6136 C CA . ASP A 1 806 ? 5.916 30.047 22.314 1.00 82.75 806 ASP A CA 1
ATOM 6137 C C . ASP A 1 806 ? 4.831 30.969 21.746 1.00 82.75 806 ASP A C 1
ATOM 6139 O O . ASP A 1 806 ? 3.630 30.684 21.776 1.00 82.75 806 ASP A O 1
ATOM 6143 N N . ALA A 1 807 ? 5.257 32.113 21.210 1.00 86.88 807 ALA A N 1
ATOM 6144 C CA . ALA A 1 807 ? 4.382 32.916 20.373 1.00 86.88 807 ALA A CA 1
ATOM 6145 C C . ALA A 1 807 ? 4.338 32.321 18.959 1.00 86.88 807 ALA A C 1
ATOM 6147 O O . ALA A 1 807 ? 5.309 31.747 18.476 1.00 86.88 807 ALA A O 1
ATOM 6148 N N . THR A 1 808 ? 3.240 32.534 18.246 1.00 87.50 808 THR A N 1
ATOM 6149 C CA . THR A 1 808 ? 3.146 32.267 16.807 1.00 87.50 808 THR A CA 1
ATOM 6150 C C . THR A 1 808 ? 2.813 33.557 16.083 1.00 87.50 808 THR A C 1
ATOM 6152 O O . THR A 1 808 ? 2.197 34.466 16.644 1.00 87.50 808 THR A O 1
ATOM 6155 N N . ALA A 1 809 ? 3.243 33.673 14.832 1.00 87.06 809 ALA A N 1
ATOM 6156 C CA . ALA A 1 809 ? 3.009 34.864 14.034 1.00 87.06 809 ALA A CA 1
ATOM 6157 C C . ALA A 1 809 ? 2.611 34.471 12.618 1.00 87.06 809 ALA A C 1
ATOM 6159 O O . ALA A 1 809 ? 3.418 33.917 11.875 1.00 87.06 809 ALA A O 1
ATOM 6160 N N . LEU A 1 810 ? 1.368 34.775 12.254 1.00 85.25 810 LEU A N 1
ATOM 6161 C CA . LEU A 1 810 ? 0.782 34.473 10.956 1.00 85.25 810 LEU A CA 1
ATOM 6162 C C . LEU A 1 810 ? 0.791 35.723 10.072 1.00 85.25 810 LEU A C 1
ATOM 6164 O O . LEU A 1 810 ? 0.339 36.792 10.483 1.00 85.25 810 LEU A O 1
ATOM 6168 N N . VAL A 1 811 ? 1.277 35.579 8.843 1.00 80.50 811 VAL A N 1
ATOM 6169 C CA . VAL A 1 811 ? 1.212 36.608 7.803 1.00 80.50 811 VAL A CA 1
ATOM 6170 C C . VAL A 1 811 ? -0.055 36.381 6.987 1.00 80.50 811 VAL A C 1
ATOM 6172 O O . VAL A 1 811 ? -0.215 35.339 6.348 1.00 80.50 811 VAL A O 1
ATOM 6175 N N . LEU A 1 812 ? -0.952 37.359 7.011 1.00 79.38 812 LEU A N 1
ATOM 6176 C CA . LEU A 1 812 ? -2.243 37.354 6.336 1.00 79.38 812 LEU A CA 1
ATOM 6177 C C . LEU A 1 812 ? -2.269 38.443 5.262 1.00 79.38 812 LEU A C 1
ATOM 6179 O O . LEU A 1 812 ? -1.813 39.558 5.506 1.00 79.38 812 LEU A O 1
ATOM 6183 N N . ASP A 1 813 ? -2.876 38.153 4.116 1.00 75.94 813 ASP A N 1
ATOM 6184 C CA . ASP A 1 813 ? -3.374 39.195 3.216 1.00 75.94 813 ASP A CA 1
ATOM 6185 C C . ASP A 1 813 ? -4.873 39.381 3.475 1.00 75.94 813 ASP A C 1
ATOM 6187 O O . ASP A 1 813 ? -5.625 38.405 3.520 1.00 75.94 813 ASP A O 1
ATOM 6191 N N . VAL A 1 814 ? -5.309 40.626 3.644 1.00 74.12 814 VAL A N 1
ATOM 6192 C CA . VAL A 1 814 ? -6.706 41.005 3.868 1.00 74.12 814 VAL A CA 1
ATOM 6193 C C . VAL A 1 814 ? -7.181 41.830 2.686 1.00 74.12 814 VAL A C 1
ATOM 6195 O O . VAL A 1 814 ? -6.712 42.944 2.463 1.00 74.12 814 VAL A O 1
ATOM 6198 N N . VAL A 1 815 ? -8.113 41.290 1.907 1.00 68.38 815 VAL A N 1
ATOM 6199 C CA . VAL A 1 815 ? -8.662 42.000 0.748 1.00 68.38 815 VAL A CA 1
ATOM 6200 C C . VAL A 1 815 ? -9.540 43.149 1.240 1.00 68.38 815 VAL A C 1
ATOM 6202 O O . VAL A 1 815 ? -10.495 42.945 1.990 1.00 68.38 815 VAL A O 1
ATOM 6205 N N . ALA A 1 816 ? -9.221 44.375 0.818 1.00 59.19 816 ALA A N 1
ATOM 6206 C CA . ALA A 1 816 ? -9.843 45.582 1.364 1.00 59.19 816 ALA A CA 1
ATOM 6207 C C . ALA A 1 816 ? -11.352 45.694 1.065 1.00 59.19 816 ALA A C 1
ATOM 6209 O O . ALA A 1 816 ? -12.072 46.385 1.782 1.00 59.19 816 ALA A O 1
ATOM 6210 N N . THR A 1 817 ? -11.845 45.029 0.014 1.00 57.25 817 THR A N 1
ATOM 6211 C CA . THR A 1 817 ? -13.234 45.166 -0.456 1.00 57.25 817 THR A CA 1
ATOM 6212 C C . THR A 1 817 ? -14.241 44.289 0.282 1.00 57.25 817 THR A C 1
ATOM 6214 O O . THR A 1 817 ? -15.394 44.689 0.413 1.00 57.25 817 THR A O 1
ATOM 6217 N N . ASP A 1 818 ? -13.841 43.099 0.733 1.00 60.62 818 ASP A N 1
ATOM 6218 C CA . ASP A 1 818 ? -14.734 42.121 1.372 1.00 60.62 818 ASP A CA 1
ATOM 6219 C C . ASP A 1 818 ? -14.223 41.618 2.734 1.00 60.62 818 ASP A C 1
ATOM 6221 O O . ASP A 1 818 ? -14.917 40.855 3.406 1.00 60.62 818 ASP A O 1
ATOM 6225 N N . GLY A 1 819 ? -13.038 42.067 3.166 1.00 64.06 819 GLY A N 1
ATOM 6226 C CA . GLY A 1 819 ? -12.425 41.673 4.432 1.00 64.06 819 GLY A CA 1
ATOM 6227 C C . GLY A 1 819 ? -11.925 40.229 4.452 1.00 64.06 819 GLY A C 1
ATOM 6228 O O . GLY A 1 819 ? -11.601 39.723 5.527 1.00 64.06 819 GLY A O 1
ATOM 6229 N N . ALA A 1 820 ? -11.862 39.553 3.299 1.00 68.88 820 ALA A N 1
ATOM 6230 C CA . ALA A 1 820 ? -11.400 38.177 3.222 1.00 68.88 820 ALA A CA 1
ATOM 6231 C C . ALA A 1 820 ? -9.925 38.078 3.630 1.00 68.88 820 ALA A C 1
ATOM 6233 O O . ALA A 1 820 ? -9.057 38.728 3.045 1.00 68.88 820 ALA A O 1
ATOM 6234 N N . THR A 1 821 ? -9.642 37.238 4.625 1.00 70.88 821 THR A N 1
ATOM 6235 C CA . THR A 1 821 ? -8.294 36.951 5.117 1.00 70.88 821 THR A CA 1
ATOM 6236 C C . THR A 1 821 ? -7.757 35.688 4.450 1.00 70.88 821 THR A C 1
ATOM 6238 O O . THR A 1 821 ? -8.400 34.640 4.448 1.00 70.88 821 THR A O 1
ATOM 6241 N N . THR A 1 822 ? -6.557 35.767 3.880 1.00 71.19 822 THR A N 1
ATOM 6242 C CA . THR A 1 822 ? -5.855 34.609 3.314 1.00 71.19 822 THR A CA 1
ATOM 6243 C C . THR A 1 822 ? -4.507 34.453 4.007 1.00 71.19 822 THR A C 1
ATOM 6245 O O . THR A 1 822 ? -3.660 35.342 3.881 1.00 71.19 822 THR A O 1
ATOM 6248 N N . PRO A 1 823 ? -4.270 33.350 4.736 1.00 75.31 823 PRO A N 1
ATOM 6249 C CA . PRO A 1 823 ? -2.958 33.076 5.296 1.00 75.31 823 PRO A CA 1
ATOM 6250 C C . PRO A 1 823 ? -1.928 32.832 4.190 1.00 75.31 823 PRO A C 1
ATOM 6252 O O . PRO A 1 823 ? -2.173 32.104 3.231 1.00 75.31 823 PRO A O 1
ATOM 6255 N N . ARG A 1 824 ? -0.765 33.472 4.306 1.00 75.62 824 ARG A N 1
ATOM 6256 C CA . ARG A 1 824 ? 0.322 33.408 3.315 1.00 75.62 824 ARG A CA 1
ATOM 6257 C C . ARG A 1 824 ? 1.581 32.759 3.856 1.00 75.62 824 ARG A C 1
ATOM 6259 O O . ARG A 1 824 ? 2.329 32.136 3.106 1.00 75.62 824 ARG A O 1
ATOM 6266 N N . GLY A 1 825 ? 1.839 32.920 5.144 1.00 85.81 825 GLY A N 1
ATOM 6267 C CA . GLY A 1 825 ? 3.076 32.460 5.745 1.00 85.81 825 GLY A CA 1
ATOM 6268 C C . GLY A 1 825 ? 3.113 32.691 7.241 1.00 85.81 825 GLY A C 1
ATOM 6269 O O . GLY A 1 825 ? 2.122 33.106 7.836 1.00 85.81 825 GLY A O 1
ATOM 6270 N N . VAL A 1 826 ? 4.275 32.453 7.828 1.00 90.00 826 VAL A N 1
ATOM 6271 C CA . VAL A 1 826 ? 4.557 32.657 9.251 1.00 90.00 826 VAL A CA 1
ATOM 6272 C C . VAL A 1 826 ? 5.848 33.450 9.433 1.00 90.00 826 VAL A C 1
ATOM 6274 O O . VAL A 1 826 ? 6.628 33.582 8.488 1.00 90.00 826 VAL A O 1
ATOM 6277 N N . LEU A 1 827 ? 6.090 33.977 10.634 1.00 89.38 827 LEU A N 1
ATOM 6278 C CA . LEU A 1 827 ? 7.439 34.381 11.038 1.00 89.38 827 LEU A CA 1
ATOM 6279 C C . LEU A 1 827 ? 8.120 33.244 11.805 1.00 89.38 827 LEU A C 1
ATOM 6281 O O . LEU A 1 827 ? 7.513 32.639 12.688 1.00 89.38 827 LEU A O 1
ATOM 6285 N N . VAL A 1 828 ? 9.384 32.996 11.473 1.00 89.00 828 VAL A N 1
ATOM 6286 C CA . VAL A 1 828 ? 10.299 32.069 12.165 1.00 89.00 828 VAL A CA 1
ATOM 6287 C C . VAL A 1 828 ? 11.591 32.802 12.540 1.00 89.00 828 VAL A C 1
ATOM 6289 O O . VAL A 1 828 ? 11.763 33.959 12.154 1.00 89.00 828 VAL A O 1
ATOM 6292 N N . ASP A 1 829 ? 12.493 32.169 13.295 1.00 87.38 829 ASP A N 1
ATOM 6293 C CA . ASP A 1 829 ? 13.807 32.728 13.666 1.00 87.38 829 ASP A CA 1
ATOM 6294 C C . ASP A 1 829 ? 13.735 34.139 14.290 1.00 87.38 829 ASP A C 1
ATOM 6296 O O . ASP A 1 829 ? 14.497 35.046 13.945 1.00 87.38 829 ASP A O 1
ATOM 6300 N N . GLY A 1 830 ? 12.769 34.359 15.185 1.00 90.69 830 GLY A N 1
ATOM 6301 C CA . GLY A 1 830 ? 12.496 35.670 15.768 1.00 90.69 830 GLY A CA 1
ATOM 6302 C C . GLY A 1 830 ? 11.561 35.608 16.969 1.00 90.69 830 GLY A C 1
ATOM 6303 O O . GLY A 1 830 ? 11.466 34.577 17.633 1.00 90.69 830 GLY A O 1
ATOM 6304 N N . GLY A 1 831 ? 10.869 36.706 17.267 1.00 92.88 831 GLY A N 1
ATOM 6305 C CA . GLY A 1 831 ? 9.916 36.738 18.368 1.00 92.88 831 GLY A CA 1
ATOM 6306 C C . GLY A 1 831 ? 9.207 38.069 18.598 1.00 92.88 831 GLY A C 1
ATOM 6307 O O . GLY A 1 831 ? 9.462 39.093 17.952 1.00 92.88 831 GLY A O 1
ATOM 6308 N N . LEU A 1 832 ? 8.320 38.037 19.588 1.00 94.12 832 LEU A N 1
ATOM 6309 C CA . LEU A 1 832 ? 7.628 39.181 20.161 1.00 94.12 832 LEU A CA 1
ATOM 6310 C C . LEU A 1 832 ? 8.389 39.682 21.395 1.00 94.12 832 LEU A C 1
ATOM 6312 O O . LEU A 1 832 ? 8.545 38.965 22.381 1.00 94.12 832 LEU A O 1
ATOM 6316 N N . VAL A 1 833 ? 8.819 40.941 21.366 1.00 94.50 833 VAL A N 1
ATOM 6317 C CA . VAL A 1 833 ? 9.427 41.636 22.507 1.00 94.50 833 VAL A CA 1
ATOM 6318 C C . VAL A 1 833 ? 8.444 42.672 23.031 1.00 94.50 833 VAL A C 1
ATOM 6320 O O . VAL A 1 833 ? 8.096 43.609 22.316 1.00 94.50 833 VAL A O 1
ATOM 6323 N N . LEU A 1 834 ? 8.010 42.533 24.279 1.00 92.50 834 LEU A N 1
ATOM 6324 C CA . LEU A 1 834 ? 7.132 43.490 24.947 1.00 92.50 834 LEU A CA 1
ATOM 6325 C C . LEU A 1 834 ? 7.964 44.518 25.717 1.00 92.50 834 LEU A C 1
ATOM 6327 O O . LEU A 1 834 ? 8.788 44.173 26.560 1.00 92.50 834 LEU A O 1
ATOM 6331 N N . GLY A 1 835 ? 7.739 45.798 25.440 1.00 88.25 835 GLY A N 1
ATOM 6332 C CA . GLY A 1 835 ? 8.351 46.912 26.152 1.00 88.25 835 GLY A CA 1
ATOM 6333 C C . GLY A 1 835 ? 7.796 47.079 27.568 1.00 88.25 835 GLY A C 1
ATOM 6334 O O . GLY A 1 835 ? 6.798 46.473 27.960 1.00 88.25 835 GLY A O 1
ATOM 6335 N N . THR A 1 836 ? 8.446 47.933 28.354 1.00 82.50 836 THR A N 1
ATOM 6336 C CA . THR A 1 836 ? 7.944 48.337 29.671 1.00 82.50 836 THR A CA 1
ATOM 6337 C C . THR A 1 836 ? 7.095 49.596 29.539 1.00 82.50 836 THR A C 1
ATOM 6339 O O . THR A 1 836 ? 7.621 50.648 29.173 1.00 82.50 836 THR A O 1
ATOM 6342 N N . ALA A 1 837 ? 5.805 49.506 29.858 1.00 75.50 837 ALA A N 1
ATOM 6343 C CA . ALA A 1 837 ? 4.894 50.644 29.932 1.00 75.50 837 ALA A CA 1
ATOM 6344 C C . ALA A 1 837 ? 4.364 50.819 31.364 1.00 75.50 837 ALA A C 1
ATOM 6346 O O . ALA A 1 837 ? 4.215 49.848 32.102 1.00 75.50 837 ALA A O 1
ATOM 6347 N N . ALA A 1 838 ? 4.105 52.067 31.762 1.00 70.94 838 ALA A N 1
ATOM 6348 C CA . ALA A 1 838 ? 3.527 52.387 33.071 1.00 70.94 838 ALA A CA 1
ATOM 6349 C C . ALA A 1 838 ? 2.002 52.157 33.122 1.00 70.94 838 ALA A C 1
ATOM 6351 O O . ALA A 1 838 ? 1.452 51.916 34.192 1.00 70.94 838 ALA A O 1
ATOM 6352 N N . ASP A 1 839 ? 1.333 52.246 31.969 1.00 81.69 839 ASP A N 1
ATOM 6353 C CA . ASP A 1 839 ? -0.088 51.940 31.785 1.00 81.69 839 ASP A CA 1
ATOM 6354 C C . ASP A 1 839 ? -0.243 50.417 31.577 1.00 81.69 839 ASP A C 1
ATOM 6356 O O . ASP A 1 839 ? 0.354 49.894 30.632 1.00 81.69 839 ASP A O 1
ATOM 6360 N N . PRO A 1 840 ? -0.991 49.693 32.436 1.00 76.00 840 PRO A N 1
ATOM 6361 C CA . PRO A 1 840 ? -1.146 48.239 32.335 1.00 76.00 840 PRO A CA 1
ATOM 6362 C C . PRO A 1 840 ? -1.893 47.794 31.072 1.00 76.00 840 PRO A C 1
ATOM 6364 O O . PRO A 1 840 ? -1.736 46.646 30.658 1.00 76.00 840 PRO A O 1
ATOM 6367 N N . ASP A 1 841 ? -2.661 48.691 30.447 1.00 84.00 841 ASP A N 1
ATOM 6368 C CA . ASP A 1 841 ? -3.377 48.411 29.204 1.00 84.00 841 ASP A CA 1
ATOM 6369 C C . ASP A 1 841 ? -2.566 48.809 27.963 1.00 84.00 841 ASP A C 1
ATOM 6371 O O . ASP A 1 841 ? -2.964 48.491 26.841 1.00 84.00 841 ASP A O 1
ATOM 6375 N N . ALA A 1 842 ? -1.428 49.494 28.123 1.00 88.31 842 ALA A N 1
ATOM 6376 C CA . ALA A 1 842 ? -0.570 49.867 27.006 1.00 88.31 842 ALA A CA 1
ATOM 6377 C C . ALA A 1 842 ? 0.285 48.684 26.535 1.00 88.31 842 ALA A C 1
ATOM 6379 O O . ALA A 1 842 ? 1.013 48.056 27.301 1.00 88.31 842 ALA A O 1
ATOM 6380 N N . VAL A 1 843 ? 0.251 48.436 25.228 1.00 89.88 843 VAL A N 1
ATOM 6381 C CA . VAL A 1 843 ? 1.048 47.409 24.558 1.00 89.88 843 VAL A CA 1
ATOM 6382 C C . VAL A 1 843 ? 2.083 48.112 23.694 1.00 89.88 843 VAL A C 1
ATOM 6384 O O . VAL A 1 843 ? 1.763 48.616 22.621 1.00 89.88 843 VAL A O 1
ATOM 6387 N N . VAL A 1 844 ? 3.328 48.145 24.164 1.00 92.31 844 VAL A N 1
ATOM 6388 C CA . VAL A 1 844 ? 4.490 48.513 23.345 1.00 92.31 844 VAL A CA 1
ATOM 6389 C C . VAL A 1 844 ? 5.181 47.217 22.962 1.00 92.31 844 VAL A C 1
ATOM 6391 O O . VAL A 1 844 ? 5.578 46.460 23.844 1.00 92.31 844 VAL A O 1
ATOM 6394 N N . ALA A 1 845 ? 5.300 46.938 21.672 1.00 93.06 845 ALA A N 1
ATOM 6395 C CA . ALA A 1 845 ? 5.803 45.666 21.182 1.00 93.06 845 ALA A CA 1
ATOM 6396 C C . ALA A 1 845 ? 6.764 45.864 20.012 1.00 93.06 845 ALA A C 1
ATOM 6398 O O . ALA A 1 845 ? 6.575 46.750 19.185 1.00 93.06 845 ALA A O 1
ATOM 6399 N N . ARG A 1 846 ? 7.774 45.007 19.912 1.00 92.81 846 ARG A N 1
ATOM 6400 C CA . ARG A 1 846 ? 8.593 44.843 18.714 1.00 92.81 846 ARG A CA 1
ATOM 6401 C C . ARG A 1 846 ? 8.455 43.412 18.232 1.00 92.81 846 ARG A C 1
ATOM 6403 O O . ARG A 1 846 ? 8.688 42.479 18.997 1.00 92.81 846 ARG A O 1
ATOM 6410 N N . VAL A 1 847 ? 8.077 43.252 16.975 1.00 92.56 847 VAL A N 1
ATOM 6411 C CA . VAL A 1 847 ? 7.966 41.959 16.315 1.00 92.56 847 VAL A CA 1
ATOM 6412 C C . VAL A 1 847 ? 9.075 41.857 15.287 1.00 92.56 847 VAL A C 1
ATOM 6414 O O . VAL A 1 847 ? 9.192 42.721 14.420 1.00 92.56 847 VAL A O 1
ATOM 6417 N N . HIS A 1 848 ? 9.888 40.813 15.391 1.00 92.19 848 HIS A N 1
ATOM 6418 C CA . HIS A 1 848 ? 11.001 40.584 14.481 1.00 92.19 848 HIS A CA 1
ATOM 6419 C C . HIS A 1 848 ? 11.125 39.104 14.125 1.00 92.19 848 HIS A C 1
ATOM 6421 O O . HIS A 1 848 ? 10.699 38.254 14.903 1.00 92.19 848 HIS A O 1
ATOM 6427 N N . GLY A 1 849 ? 11.696 38.795 12.965 1.00 91.31 849 GLY A N 1
ATOM 6428 C CA . GLY A 1 849 ? 11.947 37.426 12.508 1.00 91.31 849 GLY A CA 1
ATOM 6429 C C . GLY A 1 849 ? 12.088 37.339 10.994 1.00 91.31 849 GLY A C 1
ATOM 6430 O O . GLY A 1 849 ? 12.131 38.355 10.306 1.00 91.31 849 GLY A O 1
ATOM 6431 N N . THR A 1 850 ? 12.128 36.128 10.461 1.00 89.56 850 THR A N 1
ATOM 6432 C CA . THR A 1 850 ? 12.135 35.860 9.022 1.00 89.56 850 THR A CA 1
ATOM 6433 C C . THR A 1 850 ? 10.726 35.513 8.566 1.00 89.56 850 THR A C 1
ATOM 6435 O O . THR A 1 850 ? 10.147 34.526 9.017 1.00 89.56 850 THR A O 1
ATOM 6438 N N . ALA A 1 851 ? 10.162 36.309 7.658 1.00 87.69 851 ALA A N 1
ATOM 6439 C CA . ALA A 1 851 ? 8.919 35.957 6.989 1.00 87.69 851 ALA A CA 1
ATOM 6440 C C . ALA A 1 851 ? 9.149 34.764 6.072 1.00 87.69 851 ALA A C 1
ATOM 6442 O O . ALA A 1 851 ? 10.000 34.813 5.187 1.00 87.69 851 ALA A O 1
ATOM 6443 N N . THR A 1 852 ? 8.358 33.717 6.259 1.00 86.50 852 THR A N 1
ATOM 6444 C CA . THR A 1 852 ? 8.461 32.461 5.526 1.00 86.50 852 THR A CA 1
ATOM 6445 C C . THR A 1 852 ? 7.095 32.108 4.964 1.00 86.50 852 THR A C 1
ATOM 6447 O O . THR A 1 852 ? 6.129 31.926 5.702 1.00 86.50 852 THR A O 1
ATOM 6450 N N . CYS A 1 853 ? 6.999 32.020 3.639 1.00 84.19 853 CYS A N 1
ATOM 6451 C CA . CYS A 1 853 ? 5.792 31.533 2.981 1.00 84.19 853 CYS A CA 1
ATOM 6452 C C . CYS A 1 853 ? 5.636 30.034 3.232 1.00 84.19 853 CYS A C 1
ATOM 6454 O O . CYS A 1 853 ? 6.626 29.299 3.172 1.00 84.19 853 CYS A O 1
ATOM 6456 N N . VAL A 1 854 ? 4.402 29.589 3.482 1.00 77.69 854 VAL A N 1
ATOM 6457 C CA . VAL A 1 854 ? 4.104 28.186 3.791 1.00 77.69 854 VAL A CA 1
ATOM 6458 C C . VAL A 1 854 ? 3.085 27.641 2.802 1.00 77.69 854 VAL A C 1
ATOM 6460 O O . VAL A 1 854 ? 1.934 28.072 2.779 1.00 77.69 854 VAL A O 1
ATOM 6463 N N . ALA A 1 855 ? 3.489 26.647 2.010 1.00 70.12 855 ALA A N 1
ATOM 6464 C CA . ALA A 1 855 ? 2.656 26.073 0.949 1.00 70.12 855 ALA A CA 1
ATOM 6465 C C . ALA A 1 855 ? 1.356 25.422 1.470 1.00 70.12 855 ALA A C 1
ATOM 6467 O O . ALA A 1 855 ? 0.385 25.297 0.727 1.00 70.12 855 ALA A O 1
ATOM 6468 N N . LEU A 1 856 ? 1.323 25.027 2.749 1.00 64.94 856 LEU A N 1
ATOM 6469 C CA . LEU A 1 856 ? 0.150 24.451 3.418 1.00 64.94 856 LEU A CA 1
ATOM 6470 C C . LEU A 1 856 ? -1.014 25.422 3.594 1.00 64.94 856 LEU A C 1
ATOM 6472 O O . LEU A 1 856 ? -2.159 24.998 3.697 1.00 64.94 856 LEU A O 1
ATOM 6476 N N . LEU A 1 857 ? -0.722 26.718 3.617 1.00 63.97 857 LEU A N 1
ATOM 6477 C CA . LEU A 1 857 ? -1.693 27.762 3.917 1.00 63.97 857 LEU A CA 1
ATOM 6478 C C . LEU A 1 857 ? -2.502 28.210 2.689 1.00 63.97 857 LEU A C 1
ATOM 6480 O O . LEU A 1 857 ? -3.232 29.193 2.748 1.00 63.97 857 LEU A O 1
ATOM 6484 N N . GLY A 1 858 ? -2.386 27.497 1.563 1.00 51.84 858 GLY A N 1
ATOM 6485 C CA . GLY A 1 858 ? -3.153 27.771 0.343 1.00 51.84 858 GLY A CA 1
ATOM 6486 C C . GLY A 1 858 ? -2.653 28.967 -0.478 1.00 51.84 858 GLY A C 1
ATOM 6487 O O . GLY A 1 858 ? -3.202 29.246 -1.544 1.00 51.84 858 GLY A O 1
ATOM 6488 N N . GLY A 1 859 ? -1.595 29.653 -0.035 1.00 51.28 859 GLY A N 1
ATOM 6489 C CA . GLY A 1 859 ? -0.936 30.718 -0.788 1.00 51.28 859 GLY A CA 1
ATOM 6490 C C . GLY A 1 859 ? 0.078 30.176 -1.800 1.00 51.28 859 GLY A C 1
ATOM 6491 O O . GLY A 1 859 ? 0.930 29.356 -1.459 1.00 51.28 859 GLY A O 1
ATOM 6492 N N . ARG A 1 860 ? 0.049 30.673 -3.046 1.00 53.50 860 ARG A N 1
ATOM 6493 C CA . ARG A 1 860 ? 1.212 30.536 -3.938 1.00 53.50 860 ARG A CA 1
ATOM 6494 C C . ARG A 1 860 ? 2.359 31.349 -3.334 1.00 53.50 860 ARG A C 1
ATOM 6496 O O . ARG A 1 860 ? 2.186 32.535 -3.063 1.00 53.50 860 ARG A O 1
ATOM 6503 N N . CYS A 1 861 ? 3.501 30.701 -3.116 1.00 61.00 861 CYS A N 1
ATOM 6504 C CA . CYS A 1 861 ? 4.729 31.331 -2.616 1.00 61.00 861 CYS A CA 1
ATOM 6505 C C . CYS A 1 861 ? 5.553 32.018 -3.712 1.00 61.00 861 CYS A C 1
ATOM 6507 O O . CYS A 1 861 ? 6.677 32.454 -3.456 1.00 61.00 861 CYS A O 1
ATOM 6509 N N . ASP A 1 862 ? 5.015 32.069 -4.928 1.00 53.03 862 ASP A N 1
ATOM 6510 C CA . ASP A 1 862 ? 5.550 32.830 -6.044 1.00 53.03 862 ASP A CA 1
ATOM 6511 C C . ASP A 1 862 ? 4.792 34.156 -6.088 1.00 53.03 862 ASP A C 1
ATOM 6513 O O . ASP A 1 862 ? 3.562 34.165 -6.099 1.00 53.03 862 ASP A O 1
ATOM 6517 N N . GLY A 1 863 ? 5.523 35.270 -6.057 1.00 46.00 863 GLY A N 1
ATOM 6518 C CA . GLY A 1 863 ? 4.995 36.637 -5.980 1.00 46.00 863 GLY A CA 1
ATOM 6519 C C . GLY A 1 863 ? 4.192 37.115 -7.197 1.00 46.00 863 GLY A C 1
ATOM 6520 O O . GLY A 1 863 ? 4.082 38.321 -7.395 1.00 46.00 863 GLY A O 1
ATOM 6521 N N . ASP A 1 864 ? 3.628 36.210 -7.996 1.00 33.12 864 ASP A N 1
ATOM 6522 C CA . ASP A 1 864 ? 2.743 36.550 -9.103 1.00 33.12 864 ASP A CA 1
ATOM 6523 C C . ASP A 1 864 ? 1.309 36.689 -8.583 1.00 33.12 864 ASP A C 1
ATOM 6525 O O . ASP A 1 864 ? 0.649 35.726 -8.180 1.00 33.12 864 ASP A O 1
ATOM 6529 N N . GLY A 1 865 ? 0.853 37.941 -8.553 1.00 34.84 865 GLY A N 1
ATOM 6530 C CA . GLY A 1 865 ? -0.459 38.369 -8.085 1.00 34.84 865 GLY A CA 1
ATOM 6531 C C . GLY A 1 865 ? -1.607 37.894 -8.968 1.00 34.84 865 GLY A C 1
ATOM 6532 O O . GLY A 1 865 ? -2.225 38.703 -9.653 1.00 34.84 865 GLY A O 1
ATOM 6533 N N . ASP A 1 866 ? -1.939 36.606 -8.905 1.00 30.64 866 ASP A N 1
ATOM 6534 C CA . ASP A 1 866 ? -3.193 36.099 -9.453 1.00 30.64 866 ASP A CA 1
ATOM 6535 C C . ASP A 1 866 ? -4.178 35.776 -8.320 1.00 30.64 866 ASP A C 1
ATOM 6537 O O . ASP A 1 866 ? -4.062 34.784 -7.592 1.00 30.64 866 ASP A O 1
ATOM 6541 N N . ALA A 1 867 ? -5.135 36.686 -8.142 1.00 32.03 867 ALA A N 1
ATOM 6542 C CA . ALA A 1 867 ? -6.162 36.699 -7.108 1.00 32.03 867 ALA A CA 1
ATOM 6543 C C . ALA A 1 867 ? -7.286 35.683 -7.386 1.00 32.03 867 ALA A C 1
ATOM 6545 O O . ALA A 1 867 ? -8.464 36.031 -7.437 1.00 32.03 867 ALA A O 1
ATOM 6546 N N . THR A 1 868 ? -6.950 34.404 -7.554 1.00 30.06 868 THR A N 1
ATOM 6547 C CA . THR A 1 868 ? -7.951 33.329 -7.609 1.00 30.06 868 THR A CA 1
ATOM 6548 C C . THR A 1 868 ? -7.980 32.580 -6.283 1.00 30.06 868 THR A C 1
ATOM 6550 O O . THR A 1 868 ? -7.402 31.509 -6.111 1.00 30.06 868 THR A O 1
ATOM 6553 N N . GLY A 1 869 ? -8.661 33.194 -5.312 1.00 35.00 869 GLY A N 1
ATOM 6554 C CA . GLY A 1 869 ? -8.910 32.619 -3.997 1.00 35.00 869 GLY A CA 1
ATOM 6555 C C . GLY A 1 869 ? -9.528 31.224 -4.094 1.00 35.00 869 GLY A C 1
ATOM 6556 O O . GLY A 1 869 ? -10.604 31.033 -4.665 1.00 35.00 869 GLY A O 1
ATOM 6557 N N . ARG A 1 870 ? -8.864 30.240 -3.488 1.00 28.84 870 ARG A N 1
ATOM 6558 C CA . ARG A 1 870 ? -9.492 28.974 -3.112 1.00 28.84 870 ARG A CA 1
ATOM 6559 C C . ARG A 1 870 ? -9.567 28.907 -1.601 1.00 28.84 870 ARG A C 1
ATOM 6561 O O . ARG A 1 870 ? -8.555 28.916 -0.913 1.00 28.84 870 ARG A O 1
ATOM 6568 N N . ARG A 1 871 ? -10.809 28.872 -1.125 1.00 29.34 871 ARG A N 1
ATOM 6569 C CA . ARG A 1 871 ? -11.189 28.731 0.277 1.00 29.34 871 ARG A CA 1
ATOM 6570 C C . ARG A 1 871 ? -10.604 27.430 0.822 1.00 29.34 871 ARG A C 1
ATOM 6572 O O . ARG A 1 871 ? -10.899 26.366 0.276 1.00 29.34 871 ARG A O 1
ATOM 6579 N N . LEU A 1 872 ? -9.846 27.514 1.911 1.00 26.02 872 LEU A N 1
ATOM 6580 C CA . LEU A 1 872 ? -9.774 26.409 2.861 1.00 26.02 872 LEU A CA 1
ATOM 6581 C C . LEU A 1 872 ? -11.207 26.188 3.371 1.00 26.02 872 LEU A C 1
ATOM 6583 O O . LEU A 1 872 ? -11.877 27.130 3.796 1.00 26.02 872 LEU A O 1
ATOM 6587 N N . LYS A 1 873 ? -11.730 24.973 3.203 1.00 22.48 873 LYS A N 1
ATOM 6588 C CA . LYS A 1 873 ? -13.011 24.565 3.785 1.00 22.48 873 LYS A CA 1
ATOM 6589 C C . LYS A 1 873 ? -12.790 24.319 5.281 1.00 22.48 873 LYS A C 1
ATOM 6591 O O . LYS A 1 873 ? -11.984 23.455 5.603 1.00 22.48 873 LYS A O 1
ATOM 6596 N N . GLY A 1 874 ? -13.568 25.003 6.120 1.00 27.28 874 GLY A N 1
ATOM 6597 C CA . GLY A 1 874 ? -13.886 24.591 7.493 1.00 27.28 874 GLY A CA 1
ATOM 6598 C C . GLY A 1 874 ? -13.485 25.589 8.577 1.00 27.28 874 GLY A C 1
ATOM 6599 O O . GLY A 1 874 ? -12.327 25.596 8.979 1.00 27.28 874 GLY A O 1
ATOM 6600 N N . ASP A 1 875 ? -14.463 26.391 9.017 1.00 25.41 875 ASP A N 1
ATOM 6601 C CA . ASP A 1 875 ? -14.694 26.677 10.446 1.00 25.41 875 ASP A CA 1
ATOM 6602 C C . ASP A 1 875 ? -15.232 25.407 11.130 1.00 25.41 875 ASP A C 1
ATOM 6604 O O . ASP A 1 875 ? -15.967 24.656 10.435 1.00 25.41 875 ASP A O 1
#

pLDDT: mean 76.5, std 19.66, range [21.81, 98.62]